Protein AF-A0A2B4SCC4-F1 (afdb_monomer_lite)

Radius of gyration: 41.46 Å; chains: 1; bounding box: 94×87×107 Å

pLDDT: mean 73.59, std 15.91, range [22.89, 93.94]

Secondary structure (DSSP, 8-state):
-EEEE-TTS-EEEE---TTTHHHH------PPPPHHHHGGGGTTEEEEEEEEBTTGGGGSBPPHHHHHHT-EEETTEEE--SBPPTT-TTHHHHHHHHHHHHHTT-TTEEEETTEEEEEEE-SSSHHHHHHHHHHHHHHHHHHHHTTPPB-TTT-EEEESEEEETTEEEETTEEEE-HHHHTTTTTSPPPS--GGG--HHHHHHHHHHHH---SSGGGS-TTTGGGGGGGGGEEEETTEEEETTEEEPPGGGHHHHHHHHHTT---HHHHHHHHTTTEE-TTHHHHHHHHHHS-HHHHHTPPPPPPSPPPPPPPPSSTTSEEEEEEEEETTEEEEEEEETTT--EEEEEES---HHHHHHHHHHHHHHH---SEEEE-S-GGGGSHHHHHHHHHHT-EEEEPPTT-TTSSSHHHHHHHHHHHHHTTTS-HHHHHHHHHHSPPTT-SS-HHHHHHSS----SS---GGGTS-----HHHHHHHHHHHHHHHHHHHHTT--------------------------------------------GGGS-EEE--GGGBTT-BPPSSPPP-STTSPSEEEEE-GGG-SS--SSPPPTTBTTSSEEEEESSPPP-STT-EEEEEEEEEETTTEEEEEEEEEEEE-SS-EEEEE---SSTTEEE-B-------PPBSSHHHHHHHTTT----EEEEE-TTSSS--EEEEE-SSSS---TTTTT-----TTEEEEEETTEEEEEEPTTEEESSSSEEE--HHHHT-----TTEEEEEETTEEEEEEPTTEEESSSSEEEPTTTS-EEE--GGGBTTPBPPTT----STTPPSEEEEE-TTS-SB--SSPPPSSBTTSSEEEEESSPPP-STT-EEEEEEEE-SSSS---EEEEEEEEE-SSSEEEEE---SSTTEEE-BB-

Structure (mmCIF, N/CA/C/O backbone):
data_AF-A0A2B4SCC4-F1
#
_entry.id   AF-A0A2B4SCC4-F1
#
loop_
_atom_site.group_PDB
_atom_site.id
_atom_site.type_symbol
_atom_site.label_atom_id
_atom_site.label_alt_id
_atom_site.label_comp_id
_atom_site.label_asym_id
_atom_site.label_entity_id
_atom_site.label_seq_id
_atom_site.pdbx_PDB_ins_code
_atom_site.Cartn_x
_atom_site.Cartn_y
_atom_site.Cartn_z
_atom_site.occupancy
_atom_site.B_iso_or_equiv
_atom_site.auth_seq_id
_atom_site.auth_comp_id
_atom_site.auth_asym_id
_atom_site.auth_atom_id
_atom_site.pdbx_PDB_model_num
ATOM 1 N N . MET A 1 1 ? 30.923 1.088 6.021 1.00 68.88 1 MET A N 1
ATOM 2 C CA . MET A 1 1 ? 31.095 1.525 7.419 1.00 68.88 1 MET A CA 1
ATOM 3 C C . MET A 1 1 ? 31.123 3.040 7.415 1.00 68.88 1 MET A C 1
ATOM 5 O O . MET A 1 1 ? 31.858 3.602 6.617 1.00 68.88 1 MET A O 1
ATOM 9 N N . LEU A 1 2 ? 30.310 3.677 8.248 1.00 75.56 2 LEU A N 1
ATOM 10 C CA . LEU A 1 2 ? 30.277 5.121 8.458 1.00 75.56 2 LEU A CA 1
ATOM 11 C C . LEU A 1 2 ? 30.641 5.379 9.919 1.00 75.56 2 LEU A C 1
ATOM 13 O O . LEU A 1 2 ? 30.128 4.697 10.804 1.00 75.56 2 LEU A O 1
ATOM 17 N N . VAL A 1 3 ? 31.514 6.347 10.178 1.00 76.06 3 VAL A N 1
ATOM 18 C CA . VAL A 1 3 ? 31.805 6.799 11.542 1.00 76.06 3 VAL A CA 1
ATOM 19 C C . VAL A 1 3 ? 31.051 8.103 11.753 1.00 76.06 3 VAL A C 1
ATOM 21 O O . VAL A 1 3 ? 31.241 9.053 10.998 1.00 76.06 3 VAL A O 1
ATOM 24 N N . LYS A 1 4 ? 30.162 8.137 12.746 1.00 78.12 4 LYS A N 1
ATOM 25 C CA . LYS A 1 4 ? 29.394 9.326 13.116 1.00 78.12 4 LYS A CA 1
ATOM 26 C C . LYS A 1 4 ? 29.776 9.760 14.521 1.00 78.12 4 LYS A C 1
ATOM 28 O O . LYS A 1 4 ? 29.656 8.984 15.465 1.00 78.12 4 LYS A O 1
ATOM 33 N N . GLU A 1 5 ? 30.197 11.003 14.664 1.00 76.06 5 GLU A N 1
ATOM 34 C CA . GLU A 1 5 ? 30.471 11.595 15.967 1.00 76.06 5 GLU A CA 1
ATOM 35 C C . GLU A 1 5 ? 29.157 11.915 16.700 1.00 76.06 5 GLU A C 1
ATOM 37 O O . GLU A 1 5 ? 28.183 12.390 16.104 1.00 76.06 5 GLU A O 1
ATOM 42 N N . LYS A 1 6 ? 29.089 11.590 17.994 1.00 73.81 6 LYS A N 1
ATOM 43 C CA . LYS A 1 6 ? 27.999 12.020 18.880 1.00 73.81 6 LYS A CA 1
ATOM 44 C C . LYS A 1 6 ? 28.279 13.449 19.378 1.00 73.81 6 LYS A C 1
ATOM 46 O O . LYS A 1 6 ? 29.444 13.803 19.518 1.00 73.81 6 LYS A O 1
ATOM 51 N N . PRO A 1 7 ? 27.258 14.227 19.794 1.00 70.06 7 PRO A N 1
ATOM 52 C CA . PRO A 1 7 ? 27.447 15.570 20.372 1.00 70.06 7 PRO A CA 1
ATOM 53 C C . PRO A 1 7 ? 28.343 15.644 21.625 1.00 70.06 7 PRO A C 1
ATOM 55 O O . PRO A 1 7 ? 28.644 16.731 22.097 1.00 70.06 7 PRO A O 1
ATOM 58 N N . ASN A 1 8 ? 28.750 14.499 22.185 1.00 72.81 8 ASN A N 1
ATOM 59 C CA . ASN A 1 8 ? 29.677 14.377 23.310 1.00 72.81 8 ASN A CA 1
ATOM 60 C C . ASN A 1 8 ? 31.077 13.865 22.902 1.00 72.81 8 ASN A C 1
ATOM 62 O O . ASN A 1 8 ? 31.761 13.259 23.725 1.00 72.81 8 ASN A O 1
ATOM 66 N N . GLY A 1 9 ? 31.465 14.008 21.629 1.00 70.88 9 GLY A N 1
ATOM 67 C CA . GLY A 1 9 ? 32.776 13.613 21.091 1.00 70.88 9 GLY A CA 1
ATOM 68 C C . GLY A 1 9 ? 33.009 12.102 20.948 1.00 70.88 9 GLY A C 1
ATOM 69 O O . GLY A 1 9 ? 34.047 11.673 20.452 1.00 70.88 9 GLY A O 1
ATOM 70 N N . LYS A 1 10 ? 32.064 11.243 21.365 1.00 75.94 10 LYS A N 1
ATOM 71 C CA . LYS A 1 10 ? 32.209 9.788 21.189 1.00 75.94 10 LYS A CA 1
ATOM 72 C C . LYS A 1 10 ? 31.869 9.372 19.760 1.00 75.94 10 LYS A C 1
ATOM 74 O O . LYS A 1 10 ? 30.748 9.581 19.294 1.00 75.94 10 LYS A O 1
ATOM 79 N N . LEU A 1 11 ? 32.804 8.696 19.099 1.00 76.50 11 LEU A N 1
ATOM 80 C CA . LEU A 1 11 ? 32.588 8.089 17.786 1.00 76.50 11 LEU A CA 1
ATOM 81 C C . LEU A 1 11 ? 31.602 6.910 17.878 1.00 76.50 11 LEU A C 1
ATOM 83 O O . LEU A 1 11 ? 31.680 6.079 18.783 1.00 76.50 11 LEU A O 1
ATOM 87 N N . ARG A 1 12 ? 30.675 6.823 16.921 1.00 76.06 12 ARG A N 1
ATOM 88 C CA . ARG A 1 12 ? 29.763 5.692 16.714 1.00 76.06 12 ARG A CA 1
ATOM 89 C C . ARG A 1 12 ? 30.031 5.081 15.345 1.00 76.06 12 ARG A C 1
ATOM 91 O O . ARG A 1 12 ? 29.941 5.772 14.333 1.00 76.06 12 ARG A O 1
ATOM 98 N N . ILE A 1 13 ? 30.309 3.783 15.315 1.00 76.44 13 ILE A N 1
ATOM 99 C CA . ILE A 1 13 ? 30.380 3.019 14.070 1.00 76.44 13 ILE A CA 1
ATOM 100 C C . ILE A 1 13 ? 28.953 2.644 13.659 1.00 76.44 13 ILE A C 1
ATOM 102 O O . ILE A 1 13 ? 28.198 2.084 14.454 1.00 76.44 13 ILE A O 1
ATOM 106 N N . CYS A 1 14 ? 28.591 2.967 12.422 1.00 74.50 14 CYS A N 1
ATOM 107 C CA . CYS A 1 14 ? 27.338 2.586 11.785 1.00 74.50 14 CYS A CA 1
ATOM 108 C C . CYS A 1 14 ? 27.629 1.791 10.505 1.00 74.50 14 CYS A C 1
ATOM 110 O O . CYS A 1 14 ? 28.560 2.097 9.751 1.00 74.50 14 CYS A O 1
ATOM 112 N N . ILE A 1 15 ? 26.791 0.803 10.212 1.00 80.00 15 ILE A N 1
ATOM 113 C CA . ILE A 1 15 ? 26.683 0.233 8.866 1.00 80.00 15 ILE A CA 1
ATOM 114 C C . ILE A 1 15 ? 25.576 0.959 8.093 1.00 80.00 15 ILE A C 1
ATOM 116 O O . ILE A 1 15 ? 24.691 1.562 8.696 1.00 80.00 15 ILE A O 1
ATOM 120 N N . ASP A 1 16 ? 25.638 0.920 6.762 1.00 78.38 16 ASP A N 1
ATOM 121 C CA . ASP A 1 16 ? 24.549 1.387 5.898 1.00 78.38 16 ASP A CA 1
ATOM 122 C C . ASP A 1 16 ? 23.936 0.182 5.163 1.00 78.38 16 ASP A C 1
ATOM 124 O O . ASP A 1 16 ? 24.406 -0.194 4.087 1.00 78.38 16 ASP A O 1
ATOM 128 N N . PRO A 1 17 ? 22.915 -0.465 5.752 1.00 74.69 17 PRO A N 1
ATOM 129 C CA . PRO A 1 17 ? 22.210 -1.583 5.135 1.00 74.69 17 PRO A CA 1
ATOM 130 C C . PRO A 1 17 ? 21.118 -1.131 4.149 1.00 74.69 17 PRO A C 1
ATOM 132 O O . PRO A 1 17 ? 20.448 -1.982 3.561 1.00 74.69 17 PRO A O 1
ATOM 135 N N . SER A 1 18 ? 20.901 0.181 3.957 1.00 69.56 18 SER A N 1
ATOM 136 C CA . SER A 1 18 ? 19.742 0.719 3.223 1.00 69.56 18 SER A CA 1
ATOM 137 C C . SER A 1 18 ? 19.718 0.331 1.742 1.00 69.56 18 SER A C 1
ATOM 139 O O . SER A 1 18 ? 18.649 0.133 1.162 1.00 69.56 18 SER A O 1
ATOM 141 N N . GLN A 1 19 ? 20.896 0.191 1.127 1.00 63.91 19 GLN A N 1
ATOM 142 C CA . GLN A 1 19 ? 21.029 -0.142 -0.290 1.00 63.91 19 GLN A CA 1
ATOM 143 C C . GLN A 1 19 ? 21.122 -1.644 -0.571 1.00 63.91 19 GLN A C 1
ATOM 145 O O . GLN A 1 19 ? 20.939 -2.033 -1.727 1.00 63.91 19 GLN A O 1
ATOM 150 N N . THR A 1 20 ? 21.371 -2.460 0.457 1.00 73.69 20 THR A N 1
ATOM 151 C CA . THR A 1 20 ? 21.667 -3.896 0.364 1.00 73.69 20 THR A CA 1
ATOM 152 C C . THR A 1 20 ? 20.667 -4.714 1.186 1.00 73.69 20 THR A C 1
ATOM 154 O O . THR A 1 20 ? 19.599 -5.064 0.685 1.00 73.69 20 THR A O 1
ATOM 157 N N . ILE A 1 21 ? 20.984 -4.984 2.454 1.00 75.62 21 ILE A N 1
ATOM 158 C CA . ILE A 1 21 ? 20.280 -5.919 3.339 1.00 75.62 21 ILE A CA 1
ATOM 159 C C . ILE A 1 21 ? 18.802 -5.524 3.503 1.00 75.62 21 ILE A C 1
ATOM 161 O O . ILE A 1 21 ? 17.911 -6.354 3.332 1.00 75.62 21 ILE A O 1
ATOM 165 N N . ASN A 1 22 ? 18.515 -4.235 3.709 1.00 80.69 22 ASN A N 1
ATOM 166 C CA . ASN A 1 22 ? 17.153 -3.741 3.946 1.00 80.69 22 ASN A CA 1
ATOM 167 C C . ASN A 1 22 ? 16.214 -3.845 2.731 1.00 80.69 22 ASN A C 1
ATOM 169 O O . ASN A 1 22 ? 15.006 -3.704 2.901 1.00 80.69 22 ASN A O 1
ATOM 173 N N . LYS A 1 23 ? 16.736 -4.074 1.517 1.00 76.94 23 LYS A N 1
ATOM 174 C CA . LYS A 1 23 ? 15.912 -4.353 0.325 1.00 76.94 23 LYS A CA 1
ATOM 175 C C . LYS A 1 23 ? 15.562 -5.836 0.187 1.00 76.94 23 LYS A C 1
ATOM 177 O O . LYS A 1 23 ? 14.568 -6.156 -0.456 1.00 76.94 23 LYS A O 1
ATOM 182 N N . ALA A 1 24 ? 16.391 -6.718 0.746 1.00 74.56 24 ALA A N 1
ATOM 183 C CA . ALA A 1 24 ? 16.220 -8.168 0.687 1.00 74.56 24 ALA A CA 1
ATOM 184 C C . ALA A 1 24 ? 15.423 -8.718 1.884 1.00 74.56 24 ALA A C 1
ATOM 186 O O . ALA A 1 24 ? 14.714 -9.713 1.742 1.00 74.56 24 ALA A O 1
ATOM 187 N N . ILE A 1 25 ? 15.503 -8.061 3.048 1.00 76.69 25 ILE A N 1
ATOM 188 C CA . ILE A 1 25 ? 14.730 -8.431 4.240 1.00 76.69 25 ILE A CA 1
ATOM 189 C C . ILE A 1 25 ? 13.228 -8.261 3.985 1.00 76.69 25 ILE A C 1
ATOM 191 O O . ILE A 1 25 ? 12.725 -7.158 3.754 1.00 76.69 25 ILE A O 1
ATOM 195 N N . LYS A 1 26 ? 12.489 -9.367 4.115 1.00 76.38 26 LYS A N 1
ATOM 196 C CA . LYS A 1 26 ? 11.031 -9.354 4.258 1.00 76.38 26 LYS A CA 1
ATOM 197 C C . LYS A 1 26 ? 10.703 -8.895 5.679 1.00 76.38 26 LYS A C 1
ATOM 199 O O . LYS A 1 26 ? 11.045 -9.585 6.633 1.00 76.38 26 LYS A O 1
ATOM 204 N N . ARG A 1 27 ? 10.065 -7.733 5.832 1.00 72.62 27 ARG A N 1
ATOM 205 C CA . ARG A 1 27 ? 9.702 -7.215 7.161 1.00 72.62 27 ARG A CA 1
ATOM 206 C C . ARG A 1 27 ? 8.523 -8.012 7.742 1.00 72.62 27 ARG A C 1
ATOM 208 O O . ARG A 1 27 ? 7.501 -8.114 7.054 1.00 72.62 27 ARG A O 1
ATOM 215 N N . PRO A 1 28 ? 8.627 -8.543 8.973 1.00 71.62 28 PRO A N 1
ATOM 216 C CA . PRO A 1 28 ? 7.479 -9.100 9.677 1.00 71.62 28 PRO A CA 1
ATOM 217 C C . PRO A 1 28 ? 6.469 -7.985 9.979 1.00 71.62 28 PRO A C 1
ATOM 219 O O . PRO A 1 28 ? 6.837 -6.821 10.146 1.00 71.62 28 PRO A O 1
ATOM 222 N N . LYS A 1 29 ? 5.180 -8.328 10.040 1.00 70.94 29 LYS A N 1
ATOM 223 C CA . LYS A 1 29 ? 4.136 -7.410 10.512 1.00 70.94 29 LYS A CA 1
ATOM 224 C C . LYS A 1 29 ? 3.869 -7.706 11.982 1.00 70.94 29 LYS A C 1
ATOM 226 O O . LYS A 1 29 ? 3.148 -8.651 12.279 1.00 70.94 29 LYS A O 1
ATOM 231 N N . TYR A 1 30 ? 4.438 -6.899 12.870 1.00 75.62 30 TYR A N 1
ATOM 232 C CA . TYR A 1 30 ? 4.142 -6.943 14.300 1.00 75.62 30 TYR A CA 1
ATOM 233 C C . TYR A 1 30 ? 3.385 -5.674 14.708 1.00 75.62 30 TYR A C 1
ATOM 235 O O . TYR A 1 30 ? 3.770 -4.569 14.322 1.00 75.62 30 TYR A O 1
ATOM 243 N N . THR A 1 31 ? 2.278 -5.825 15.432 1.00 71.69 31 THR A N 1
ATOM 244 C CA . THR A 1 31 ? 1.441 -4.709 15.890 1.00 71.69 31 THR A CA 1
ATOM 245 C C . THR A 1 31 ? 1.943 -4.194 17.232 1.00 71.69 31 THR A C 1
ATOM 247 O O . THR A 1 31 ? 1.951 -4.928 18.217 1.00 71.69 31 THR A O 1
ATOM 250 N N . ILE A 1 32 ? 2.351 -2.926 17.272 1.00 71.50 32 ILE A N 1
ATOM 251 C CA . ILE A 1 32 ? 2.740 -2.244 18.510 1.00 71.50 32 ILE A CA 1
ATOM 252 C C . ILE A 1 32 ? 1.458 -1.721 19.179 1.00 71.50 32 ILE A C 1
ATOM 254 O O . ILE A 1 32 ? 0.705 -1.020 18.496 1.00 71.50 32 ILE A O 1
ATOM 258 N N . PRO A 1 33 ? 1.193 -2.042 20.459 1.00 67.56 33 PRO A N 1
ATOM 259 C CA . PRO A 1 33 ? 0.007 -1.569 21.159 1.00 67.56 33 PRO A CA 1
ATOM 260 C C . PRO A 1 33 ? 0.050 -0.053 21.340 1.00 67.56 33 PRO A C 1
ATOM 262 O O . PRO A 1 33 ? 1.115 0.538 21.550 1.00 67.56 33 PRO A O 1
ATOM 265 N N . THR A 1 34 ? -1.113 0.585 21.282 1.00 74.44 34 THR A N 1
ATOM 266 C CA . THR A 1 34 ? -1.221 2.025 21.539 1.00 74.44 34 THR A CA 1
ATOM 267 C C . THR A 1 34 ? -1.275 2.317 23.039 1.00 74.44 34 THR A C 1
ATOM 269 O O . THR A 1 34 ? -1.641 1.469 23.854 1.00 74.44 34 THR A O 1
ATOM 272 N N . ILE A 1 35 ? -0.932 3.550 23.434 1.00 70.25 35 ILE A N 1
ATOM 273 C CA . ILE A 1 35 ? -1.107 3.973 24.831 1.00 70.25 35 ILE A CA 1
ATOM 274 C C . ILE A 1 35 ? -2.587 3.925 25.240 1.00 70.25 35 ILE A C 1
ATOM 276 O O . ILE A 1 35 ? -2.878 3.575 26.377 1.00 70.25 35 ILE A O 1
ATOM 280 N N . GLU A 1 36 ? -3.504 4.194 24.300 1.00 70.06 36 GLU A N 1
ATOM 281 C CA . GLU A 1 36 ? -4.962 4.176 24.481 1.00 70.06 36 GLU A CA 1
ATOM 282 C C . GLU A 1 36 ? -5.483 2.782 24.867 1.00 70.06 36 GLU A C 1
ATOM 284 O O . GLU A 1 36 ? -6.223 2.662 25.841 1.00 70.06 36 GLU A O 1
ATOM 289 N N . GLU A 1 37 ? -5.005 1.722 24.207 1.00 73.06 37 GLU A N 1
ATOM 290 C CA . GLU A 1 37 ? -5.295 0.319 24.566 1.00 73.06 37 GLU A CA 1
ATOM 291 C C . GLU A 1 37 ? -4.800 -0.062 25.972 1.00 73.06 37 GLU A C 1
ATOM 293 O O . GLU A 1 37 ? -5.352 -0.958 26.610 1.00 73.06 37 GLU A O 1
ATOM 298 N N . ARG A 1 38 ? -3.757 0.612 26.472 1.00 72.00 38 ARG A N 1
ATOM 299 C CA . ARG A 1 38 ? -3.160 0.359 27.793 1.00 72.00 38 ARG A CA 1
ATOM 300 C C . ARG A 1 38 ? -3.674 1.307 28.886 1.00 72.00 38 ARG A C 1
ATOM 302 O O . ARG A 1 38 ? -3.417 1.045 30.059 1.00 72.00 38 ARG A O 1
ATOM 309 N N . LEU A 1 39 ? -4.454 2.345 28.553 1.00 68.69 39 LEU A N 1
ATOM 310 C CA . LEU A 1 39 ? -5.068 3.256 29.534 1.00 68.69 39 LEU A CA 1
ATOM 311 C C . LEU A 1 39 ? -5.918 2.554 30.609 1.00 68.69 39 LEU A C 1
ATOM 313 O O . LEU A 1 39 ? -5.804 2.963 31.765 1.00 68.69 39 LEU A O 1
ATOM 317 N N . PRO A 1 40 ? -6.730 1.514 30.313 1.00 71.50 40 PRO A N 1
ATOM 318 C CA . PRO A 1 40 ? -7.544 0.858 31.340 1.00 71.50 40 PRO A CA 1
ATOM 319 C C . PRO A 1 40 ? -6.709 0.261 32.480 1.00 71.50 40 PRO A C 1
ATOM 321 O O . PRO A 1 40 ? -7.126 0.296 33.637 1.00 71.50 40 PRO A O 1
ATOM 324 N N . LEU A 1 41 ? -5.504 -0.226 32.168 1.00 67.94 41 LEU A N 1
ATOM 325 C CA . LEU A 1 41 ? -4.562 -0.818 33.124 1.00 67.94 41 LEU A CA 1
ATOM 326 C C . LEU A 1 41 ? -3.958 0.211 34.095 1.00 67.94 41 LEU A C 1
ATOM 328 O O . LEU A 1 41 ? -3.512 -0.163 35.176 1.00 67.94 41 LEU A O 1
ATOM 332 N N . LEU A 1 42 ? -3.976 1.498 33.732 1.00 70.38 42 LEU A N 1
ATOM 333 C CA . LEU A 1 42 ? -3.498 2.618 34.552 1.00 70.38 42 LEU A CA 1
ATOM 334 C C . LEU A 1 42 ? -4.572 3.155 35.519 1.00 70.38 42 LEU A C 1
ATOM 336 O O . LEU A 1 42 ? -4.337 4.129 36.241 1.00 70.38 42 LEU A O 1
ATOM 340 N N . THR A 1 43 ? -5.755 2.539 35.558 1.00 65.88 43 THR A N 1
ATOM 341 C CA . THR A 1 43 ? -6.822 2.904 36.496 1.00 65.88 43 THR A CA 1
ATOM 342 C C . THR A 1 43 ? -6.362 2.641 37.935 1.00 65.88 43 THR A C 1
ATOM 344 O O . THR A 1 43 ? -6.037 1.512 38.286 1.00 65.88 43 THR A O 1
ATOM 347 N N . ASN A 1 44 ? -6.355 3.683 38.776 1.00 69.38 44 ASN A N 1
ATOM 348 C CA . ASN A 1 44 ? -5.802 3.708 40.146 1.00 69.38 44 ASN A CA 1
ATOM 349 C C . ASN A 1 44 ? -4.261 3.672 40.266 1.00 69.38 44 ASN A C 1
ATOM 351 O O . ASN A 1 44 ? -3.748 3.570 41.384 1.00 69.38 44 ASN A O 1
ATOM 355 N N . ALA A 1 45 ? -3.518 3.838 39.167 1.00 75.56 45 ALA A N 1
ATOM 356 C CA . ALA A 1 45 ? -2.066 4.002 39.212 1.00 75.56 45 ALA A CA 1
ATOM 357 C C . ALA A 1 45 ? -1.673 5.373 39.803 1.00 75.56 45 ALA A C 1
ATOM 359 O O . ALA A 1 45 ? -2.172 6.419 39.375 1.00 75.56 45 ALA A O 1
ATOM 360 N N . LYS A 1 46 ? -0.770 5.384 40.793 1.00 76.06 46 LYS A N 1
ATOM 361 C CA . LYS A 1 46 ? -0.387 6.606 41.542 1.00 76.06 46 LYS A CA 1
ATOM 362 C C . LYS A 1 46 ? 1.103 6.926 41.534 1.00 76.06 46 LYS A C 1
ATOM 364 O O . LYS A 1 46 ? 1.469 8.092 41.696 1.00 76.06 46 LYS A O 1
ATOM 369 N N . VAL A 1 47 ? 1.939 5.904 41.386 1.00 83.25 47 VAL A N 1
ATOM 370 C CA . VAL A 1 47 ? 3.401 5.993 41.404 1.00 83.25 47 VAL A CA 1
ATOM 371 C C . VAL A 1 47 ? 3.917 5.342 40.132 1.00 83.25 47 VAL A C 1
ATOM 373 O O . VAL A 1 47 ? 3.459 4.259 39.773 1.00 83.25 47 VAL A O 1
ATOM 376 N N . PHE A 1 48 ? 4.847 6.008 39.451 1.00 85.94 48 PHE A N 1
ATOM 377 C CA . PHE A 1 48 ? 5.353 5.588 38.149 1.00 85.94 48 PHE A CA 1
ATOM 378 C C . PHE A 1 48 ? 6.883 5.617 38.131 1.00 85.94 48 PHE A C 1
ATOM 380 O O . PHE A 1 48 ? 7.493 6.581 38.599 1.00 85.94 48 PHE A O 1
ATOM 387 N N . THR A 1 49 ? 7.500 4.611 37.519 1.00 85.25 49 THR A N 1
ATOM 388 C CA . THR A 1 49 ? 8.912 4.632 37.125 1.00 85.25 49 THR A CA 1
ATOM 389 C C . THR A 1 49 ? 9.012 4.416 35.624 1.00 85.25 49 THR A C 1
ATOM 391 O O . THR A 1 49 ? 8.422 3.477 35.099 1.00 85.25 49 THR A O 1
ATOM 394 N N . VAL A 1 50 ? 9.756 5.271 34.921 1.00 85.75 50 VAL A N 1
ATOM 395 C CA . VAL A 1 50 ? 10.042 5.094 33.485 1.00 85.75 50 VAL A CA 1
ATOM 396 C C . VAL A 1 50 ? 11.516 4.760 33.309 1.00 85.75 50 VAL A C 1
ATOM 398 O O . VAL A 1 50 ? 12.369 5.467 33.844 1.00 85.75 50 VAL A O 1
ATOM 401 N N . ALA A 1 51 ? 11.808 3.692 32.570 1.00 81.56 51 ALA A N 1
ATOM 402 C CA . ALA A 1 51 ? 13.141 3.179 32.290 1.00 81.56 51 ALA A CA 1
ATOM 403 C C . ALA A 1 51 ? 13.361 3.018 30.776 1.00 81.56 51 ALA A C 1
ATOM 405 O O . ALA A 1 51 ? 12.495 2.531 30.058 1.00 81.56 51 ALA A O 1
ATOM 406 N N . ASP A 1 52 ? 14.552 3.398 30.317 1.00 81.06 52 ASP A N 1
ATOM 407 C CA . ASP A 1 52 ? 15.004 3.304 28.923 1.00 81.06 52 ASP A CA 1
ATOM 408 C C . ASP A 1 52 ? 16.005 2.150 28.801 1.00 81.06 52 ASP A C 1
ATOM 410 O O . ASP A 1 52 ? 16.958 2.073 29.591 1.00 81.06 52 ASP A O 1
ATOM 414 N N . VAL A 1 53 ? 15.807 1.249 27.836 1.00 76.31 53 VAL A N 1
ATOM 415 C CA . VAL A 1 53 ? 16.713 0.106 27.640 1.00 76.31 53 VAL A CA 1
ATOM 416 C C . VAL A 1 53 ? 17.982 0.547 26.907 1.00 76.31 53 VAL A C 1
ATOM 418 O O . VAL A 1 53 ? 17.965 1.009 25.765 1.00 76.31 53 VAL A O 1
ATOM 421 N N . SER A 1 54 ? 19.131 0.377 27.558 1.00 71.25 54 SER A N 1
ATOM 422 C CA . SER A 1 54 ? 20.426 0.698 26.964 1.00 71.25 54 SER A CA 1
ATOM 423 C C . SER A 1 54 ? 20.867 -0.367 25.955 1.00 71.25 54 SER A C 1
ATOM 425 O O . SER A 1 54 ? 20.836 -1.559 26.229 1.00 71.25 54 SER A O 1
ATOM 427 N N . GLU A 1 55 ? 21.293 0.086 24.774 1.00 69.06 55 GLU A N 1
ATOM 428 C CA . GLU A 1 55 ? 21.789 -0.756 23.671 1.00 69.06 55 GLU A CA 1
ATOM 429 C C . GLU A 1 55 ? 20.808 -1.814 23.124 1.00 69.06 55 GLU A C 1
ATOM 431 O O . GLU A 1 55 ? 21.241 -2.668 22.360 1.00 69.06 55 GLU A O 1
ATOM 436 N N . ALA A 1 56 ? 19.505 -1.675 23.407 1.00 69.31 56 ALA A N 1
ATOM 437 C CA . ALA A 1 56 ? 18.343 -2.330 22.781 1.00 69.31 56 ALA A CA 1
ATOM 438 C C . ALA A 1 56 ? 18.647 -3.429 21.734 1.00 69.31 56 ALA A C 1
ATOM 440 O O . ALA A 1 56 ? 18.606 -4.612 22.048 1.00 69.31 56 ALA A O 1
ATOM 441 N N . PHE A 1 57 ? 18.986 -3.071 20.489 1.00 76.25 57 PHE A N 1
ATOM 442 C CA . PHE A 1 57 ? 19.176 -4.055 19.409 1.00 76.25 57 PHE A CA 1
ATOM 443 C C . PHE A 1 57 ? 20.370 -5.010 19.600 1.00 76.25 57 PHE A C 1
ATOM 445 O O . PHE A 1 57 ? 20.344 -6.120 19.075 1.00 76.25 57 PHE A O 1
ATOM 452 N N . HIS A 1 58 ? 21.403 -4.626 20.356 1.00 77.25 58 HIS A N 1
ATOM 453 C CA . HIS A 1 58 ? 22.589 -5.459 20.580 1.00 77.25 58 HIS A CA 1
ATOM 454 C C . HIS A 1 58 ? 22.339 -6.659 21.516 1.00 77.25 58 HIS A C 1
ATOM 456 O O . HIS A 1 58 ? 23.201 -7.534 21.591 1.00 77.25 58 HIS A O 1
ATOM 462 N N . THR A 1 59 ? 21.194 -6.739 22.205 1.00 74.25 59 THR A N 1
ATOM 463 C CA . THR A 1 59 ? 20.826 -7.929 23.000 1.00 74.25 59 THR A CA 1
ATOM 464 C C . THR A 1 59 ? 20.347 -9.091 22.128 1.00 74.25 59 THR A C 1
ATOM 466 O O . THR A 1 59 ? 20.416 -10.243 22.545 1.00 74.25 59 THR A O 1
ATOM 469 N N . ILE A 1 60 ? 19.903 -8.818 20.896 1.00 80.94 60 ILE A N 1
ATOM 470 C CA . ILE A 1 60 ? 19.382 -9.841 19.987 1.00 80.94 60 ILE A CA 1
ATOM 471 C C . ILE A 1 60 ? 20.542 -10.528 19.272 1.00 80.94 60 ILE A C 1
ATOM 473 O O . ILE A 1 60 ? 21.262 -9.903 18.491 1.00 80.94 60 ILE A O 1
ATOM 477 N N . GLU A 1 61 ? 20.712 -11.823 19.531 1.00 83.75 61 GLU A N 1
ATOM 478 C CA . GLU A 1 61 ? 21.659 -12.671 18.808 1.00 83.75 61 GLU A CA 1
ATOM 479 C C . GLU A 1 61 ? 21.243 -12.854 17.344 1.00 83.75 61 GLU A C 1
ATOM 481 O O . GLU A 1 61 ? 20.058 -12.989 17.034 1.00 83.75 61 GLU A O 1
ATOM 486 N N . LEU A 1 62 ? 22.228 -12.857 16.443 1.00 84.50 62 LEU A N 1
ATOM 487 C CA . LEU A 1 62 ? 22.035 -13.253 15.049 1.00 84.50 62 LEU A CA 1
ATOM 488 C C . LEU A 1 62 ? 22.542 -14.682 14.858 1.00 84.50 62 LEU A C 1
ATOM 490 O O . LEU A 1 62 ? 23.609 -15.028 15.366 1.00 84.50 62 LEU A O 1
ATOM 494 N N . ASP A 1 63 ? 21.800 -15.481 14.093 1.00 84.56 63 ASP A N 1
ATOM 495 C CA . ASP A 1 63 ? 22.282 -16.760 13.573 1.00 84.56 63 ASP A CA 1
ATOM 496 C C . ASP A 1 63 ? 23.489 -16.563 12.634 1.00 84.56 63 ASP A C 1
ATOM 498 O O . ASP A 1 63 ? 23.784 -15.446 12.200 1.00 84.56 63 ASP A O 1
ATOM 502 N N . GLU A 1 64 ? 24.214 -17.641 12.331 1.00 83.62 64 GLU A N 1
ATOM 503 C CA . GLU A 1 64 ? 25.473 -17.571 11.578 1.00 83.62 64 GLU A CA 1
ATOM 504 C C . GLU A 1 64 ? 25.285 -16.991 10.161 1.00 83.62 64 GLU A C 1
ATOM 506 O O . GLU A 1 64 ? 26.054 -16.118 9.747 1.00 83.62 64 GLU A O 1
ATOM 511 N N . ASP A 1 65 ? 24.213 -17.372 9.458 1.00 83.25 65 ASP A N 1
ATOM 512 C CA . ASP A 1 65 ? 23.887 -16.848 8.126 1.00 83.25 65 ASP A CA 1
ATOM 513 C C . ASP A 1 65 ? 23.510 -15.354 8.189 1.00 83.25 65 ASP A C 1
ATOM 515 O O . ASP A 1 65 ? 24.036 -14.535 7.424 1.00 83.25 65 ASP A O 1
ATOM 519 N N . SER A 1 66 ? 22.655 -14.956 9.137 1.00 83.69 66 SER A N 1
ATOM 520 C CA . SER A 1 66 ? 22.287 -13.551 9.365 1.00 83.69 66 SER A CA 1
ATOM 521 C C . SER A 1 66 ? 23.476 -12.691 9.799 1.00 83.69 66 SER A C 1
ATOM 523 O O . SER A 1 66 ? 23.597 -11.547 9.353 1.00 83.69 66 SER A O 1
ATOM 525 N N . SER A 1 67 ? 24.383 -13.224 10.623 1.00 86.69 67 SER A N 1
ATOM 526 C CA . SER A 1 67 ? 25.628 -12.554 11.015 1.00 86.69 67 SER A CA 1
ATOM 527 C C . SER A 1 67 ? 26.485 -12.263 9.782 1.00 86.69 67 SER A C 1
ATOM 529 O O . SER A 1 67 ? 26.858 -11.107 9.547 1.00 86.69 67 SER A O 1
ATOM 531 N N . LEU A 1 68 ? 26.701 -13.257 8.912 1.00 84.75 68 LEU A N 1
ATOM 532 C CA . LEU A 1 68 ? 27.448 -13.090 7.662 1.00 84.75 68 LEU A CA 1
ATOM 533 C C . LEU A 1 68 ? 26.841 -12.013 6.748 1.00 84.75 68 LEU A C 1
ATOM 535 O O . LEU A 1 68 ? 27.593 -11.234 6.150 1.00 84.75 68 LEU A O 1
ATOM 539 N N . LEU A 1 69 ? 25.511 -11.886 6.685 1.00 82.56 69 LEU A N 1
ATOM 540 C CA . LEU A 1 69 ? 24.848 -10.821 5.920 1.00 82.56 69 LEU A CA 1
ATOM 541 C C . LEU A 1 69 ? 25.189 -9.408 6.425 1.00 82.56 69 LEU A C 1
ATOM 543 O O . LEU A 1 69 ? 25.218 -8.475 5.624 1.00 82.56 69 LEU A O 1
ATOM 547 N N . THR A 1 70 ? 25.513 -9.232 7.711 1.00 85.00 70 THR A N 1
ATOM 548 C CA . THR A 1 70 ? 25.916 -7.931 8.288 1.00 85.00 70 THR A CA 1
ATOM 549 C C . THR A 1 70 ? 27.383 -7.548 8.037 1.00 85.00 70 THR A C 1
ATOM 551 O O . THR A 1 70 ? 27.845 -6.519 8.540 1.00 85.00 70 THR A O 1
ATOM 554 N N . THR A 1 71 ? 28.129 -8.340 7.256 1.00 85.25 71 THR A N 1
ATOM 555 C CA . THR A 1 71 ? 29.564 -8.123 7.015 1.00 85.25 71 THR A CA 1
ATOM 556 C C . THR A 1 71 ? 29.871 -6.732 6.447 1.00 85.25 71 THR A C 1
ATOM 558 O O . THR A 1 71 ? 29.388 -6.335 5.385 1.00 85.25 71 THR A O 1
ATOM 561 N N . PHE A 1 72 ? 30.777 -6.011 7.107 1.00 84.00 72 PHE A N 1
ATOM 562 C CA . PHE A 1 72 ? 31.311 -4.724 6.680 1.00 84.00 72 PHE A CA 1
ATOM 563 C C . PHE A 1 72 ? 32.844 -4.734 6.615 1.00 84.00 72 PHE A C 1
ATOM 565 O O . PHE A 1 72 ? 33.536 -5.494 7.292 1.00 84.00 72 PHE A O 1
ATOM 572 N N . ARG A 1 73 ? 33.405 -3.857 5.776 1.00 80.12 73 ARG A N 1
ATOM 573 C CA . ARG A 1 73 ? 34.854 -3.641 5.683 1.00 80.12 73 ARG A CA 1
ATOM 574 C C . ARG A 1 73 ? 35.284 -2.555 6.671 1.00 80.12 73 ARG A C 1
ATOM 576 O O . ARG A 1 73 ? 34.746 -1.447 6.624 1.00 80.12 73 ARG A O 1
ATOM 583 N N . GLY A 1 74 ? 36.247 -2.883 7.528 1.00 78.69 74 GLY A N 1
ATOM 584 C CA . GLY A 1 74 ? 36.992 -1.935 8.358 1.00 78.69 74 GLY A CA 1
ATOM 585 C C . GLY A 1 74 ? 38.400 -1.683 7.794 1.00 78.69 74 GLY A C 1
ATOM 586 O O . GLY A 1 74 ? 38.756 -2.272 6.770 1.00 78.69 74 GLY A O 1
ATOM 587 N N . PRO A 1 75 ? 39.220 -0.839 8.447 1.00 74.56 75 PRO A N 1
ATOM 588 C CA . PRO A 1 75 ? 40.578 -0.531 7.985 1.00 74.56 75 PRO A CA 1
ATOM 589 C C . PRO A 1 75 ? 41.484 -1.768 7.897 1.00 74.56 75 PRO A C 1
ATOM 591 O O . PRO A 1 75 ? 42.201 -1.935 6.915 1.00 74.56 75 PRO A O 1
ATOM 594 N N . ASN A 1 76 ? 41.380 -2.670 8.880 1.00 77.62 76 ASN A N 1
ATOM 595 C CA . ASN A 1 76 ? 42.296 -3.803 9.054 1.00 77.62 76 ASN A CA 1
ATOM 596 C C . ASN A 1 76 ? 41.702 -5.158 8.613 1.00 77.62 76 ASN A C 1
ATOM 598 O O . ASN A 1 76 ? 42.329 -6.192 8.819 1.00 77.62 76 ASN A O 1
ATOM 602 N N . GLY A 1 77 ? 40.494 -5.192 8.032 1.00 82.56 77 GLY A N 1
ATOM 603 C CA . GLY A 1 77 ? 39.845 -6.459 7.681 1.00 82.56 77 GLY A CA 1
ATOM 604 C C . GLY A 1 77 ? 38.360 -6.366 7.327 1.00 82.56 77 GLY A C 1
ATOM 605 O O . GLY A 1 77 ? 37.814 -5.289 7.066 1.00 82.56 77 GLY A O 1
ATOM 606 N N . ARG A 1 78 ? 37.702 -7.528 7.305 1.00 85.38 78 ARG A N 1
ATOM 607 C CA . ARG A 1 78 ? 36.240 -7.667 7.226 1.00 85.38 78 ARG A CA 1
ATOM 608 C C . ARG A 1 78 ? 35.728 -8.137 8.585 1.00 85.38 78 ARG A C 1
ATOM 610 O O . ARG A 1 78 ? 36.341 -9.012 9.184 1.00 85.38 78 ARG A O 1
ATOM 617 N N . TYR A 1 79 ? 34.618 -7.567 9.030 1.00 84.31 79 TYR A N 1
ATOM 618 C CA . TYR A 1 79 ? 33.986 -7.851 10.316 1.00 84.31 79 TYR A CA 1
ATOM 619 C C . TYR A 1 79 ? 32.488 -8.062 10.093 1.00 84.31 79 TYR A C 1
ATOM 621 O O . TYR A 1 79 ? 31.905 -7.396 9.240 1.00 84.31 79 TYR A O 1
ATOM 629 N N . CYS A 1 80 ? 31.867 -8.957 10.850 1.00 86.00 80 CYS A N 1
ATOM 630 C CA . CYS A 1 80 ? 30.417 -9.158 10.909 1.00 86.00 80 CYS A CA 1
ATOM 631 C C . CYS A 1 80 ? 29.916 -8.863 12.331 1.00 86.00 80 CYS A C 1
ATOM 633 O O . CYS A 1 80 ? 30.715 -8.734 13.262 1.00 86.00 80 CYS A O 1
ATOM 635 N N . TYR A 1 81 ? 28.604 -8.702 12.492 1.00 86.94 81 TYR A N 1
ATOM 636 C CA . TYR A 1 81 ? 27.966 -8.540 13.791 1.00 86.94 81 TYR A CA 1
ATOM 637 C C . TYR A 1 81 ? 27.308 -9.849 14.239 1.00 86.94 81 TYR A C 1
ATOM 639 O O . TYR A 1 81 ? 26.368 -10.316 13.609 1.00 86.94 81 TYR A O 1
ATOM 647 N N . ASN A 1 82 ? 27.698 -10.356 15.410 1.00 86.00 82 ASN A N 1
ATOM 648 C CA . ASN A 1 82 ? 27.054 -11.510 16.063 1.00 86.00 82 ASN A CA 1
ATOM 649 C C . ASN A 1 82 ? 25.757 -11.136 16.826 1.00 86.00 82 ASN A C 1
ATOM 651 O O . ASN A 1 82 ? 25.176 -11.958 17.538 1.00 86.00 82 ASN A O 1
ATOM 655 N N . ARG A 1 83 ? 25.351 -9.862 16.749 1.00 85.50 83 ARG A N 1
ATOM 656 C CA . ARG A 1 83 ? 24.221 -9.232 17.450 1.00 85.50 83 ARG A CA 1
ATOM 657 C C . ARG A 1 83 ? 23.557 -8.217 16.529 1.00 85.50 83 ARG A C 1
ATOM 659 O O . ARG A 1 83 ? 24.262 -7.597 15.740 1.00 85.50 83 ARG A O 1
ATOM 666 N N . MET A 1 84 ? 22.250 -7.997 16.617 1.00 85.88 84 MET A N 1
ATOM 667 C CA . MET A 1 84 ? 21.542 -7.196 15.616 1.00 85.88 84 MET A CA 1
ATOM 668 C C . MET A 1 84 ? 22.046 -5.733 15.549 1.00 85.88 84 MET A C 1
ATOM 670 O O . MET A 1 84 ? 21.901 -4.975 16.511 1.00 85.88 84 MET A O 1
ATOM 674 N N . PRO A 1 85 ? 22.633 -5.290 14.417 1.00 84.50 85 PRO A N 1
ATOM 675 C CA . PRO A 1 85 ? 23.203 -3.953 14.312 1.00 84.50 85 PRO A CA 1
ATOM 676 C C . PRO A 1 85 ? 22.143 -2.878 14.059 1.00 84.50 85 PRO A C 1
ATOM 678 O O . PRO A 1 85 ? 21.134 -3.086 13.380 1.00 84.50 85 PRO A O 1
ATOM 681 N N . PHE A 1 86 ? 22.429 -1.662 14.526 1.00 79.50 86 PHE A N 1
ATOM 682 C CA . PHE A 1 86 ? 21.606 -0.488 14.242 1.00 79.50 86 PHE A CA 1
ATOM 683 C C . PHE A 1 86 ? 21.473 -0.227 12.731 1.00 79.50 86 PHE A C 1
ATOM 685 O O . PHE A 1 86 ? 22.470 -0.119 12.016 1.00 79.50 86 PHE A O 1
ATOM 692 N N . GLY A 1 87 ? 20.231 -0.034 12.274 1.00 77.44 87 GLY A N 1
ATOM 693 C CA . GLY A 1 87 ? 19.891 0.335 10.894 1.00 77.44 87 GLY A CA 1
ATOM 694 C C . GLY A 1 87 ? 19.183 -0.757 10.087 1.00 77.44 87 GLY A C 1
ATOM 695 O O . GLY A 1 87 ? 18.696 -0.462 8.995 1.00 77.44 87 GLY A O 1
ATOM 696 N N . ILE A 1 88 ? 19.091 -1.988 10.599 1.00 84.88 88 ILE A N 1
ATOM 697 C CA . ILE A 1 88 ? 18.357 -3.089 9.957 1.00 84.88 88 ILE A CA 1
ATOM 698 C C . ILE A 1 88 ? 16.842 -2.817 9.969 1.00 84.88 88 ILE A C 1
ATOM 700 O O . ILE A 1 88 ? 16.273 -2.454 10.996 1.00 84.88 88 ILE A O 1
ATOM 704 N N . ALA A 1 89 ? 16.177 -2.988 8.821 1.00 80.44 89 ALA A N 1
ATOM 705 C CA . ALA A 1 89 ? 14.788 -2.555 8.613 1.00 80.44 89 ALA A CA 1
ATOM 706 C C . ALA A 1 89 ? 13.717 -3.361 9.376 1.00 80.44 89 ALA A C 1
ATOM 708 O O . ALA A 1 89 ? 12.605 -2.859 9.535 1.00 80.44 89 ALA A O 1
ATOM 709 N N . SER A 1 90 ? 14.028 -4.582 9.815 1.00 83.12 90 SER A N 1
ATOM 710 C CA . SER A 1 90 ? 13.191 -5.412 10.701 1.00 83.12 90 SER A CA 1
ATOM 711 C C . SER A 1 90 ? 13.568 -5.290 12.183 1.00 83.12 90 SER A C 1
ATOM 713 O O . SER A 1 90 ? 12.944 -5.933 13.022 1.00 83.12 90 SER A O 1
ATOM 715 N N . GLY A 1 91 ? 14.605 -4.507 12.506 1.00 80.62 91 GLY A N 1
ATOM 716 C CA . GLY A 1 91 ? 15.152 -4.416 13.859 1.00 80.62 91 GLY A CA 1
ATOM 717 C C . GLY A 1 91 ? 14.146 -3.947 14.914 1.00 80.62 91 GLY A C 1
ATOM 718 O O . GLY A 1 91 ? 14.053 -4.605 15.946 1.00 80.62 91 GLY A O 1
ATOM 719 N N . PRO A 1 92 ? 13.368 -2.871 14.675 1.00 80.00 92 PRO A N 1
ATOM 720 C CA . PRO A 1 92 ? 12.347 -2.409 15.616 1.00 80.00 92 PRO A CA 1
ATOM 721 C C . PRO A 1 92 ? 11.228 -3.427 15.860 1.00 80.00 92 PRO A C 1
ATOM 723 O O . PRO A 1 92 ? 10.831 -3.625 17.003 1.00 80.00 92 PRO A O 1
ATOM 726 N N . GLU A 1 93 ? 10.732 -4.096 14.815 1.00 81.31 93 GLU A N 1
ATOM 727 C CA . GLU A 1 93 ? 9.648 -5.076 14.954 1.00 81.31 93 GLU A CA 1
ATOM 728 C C . GLU A 1 93 ? 10.087 -6.341 15.699 1.00 81.31 93 GLU A C 1
ATOM 730 O O . GLU A 1 93 ? 9.381 -6.798 16.597 1.00 81.31 93 GLU A O 1
ATOM 735 N N . GLU A 1 94 ? 11.259 -6.887 15.364 1.00 80.69 94 GLU A N 1
ATOM 736 C CA . GLU A 1 94 ? 11.811 -8.041 16.079 1.00 80.69 94 GLU A CA 1
ATOM 737 C C . GLU A 1 94 ? 12.197 -7.682 17.516 1.00 80.69 94 GLU A C 1
ATOM 739 O O . GLU A 1 94 ? 11.956 -8.474 18.423 1.00 80.69 94 GLU A O 1
ATOM 744 N N . TYR A 1 95 ? 12.711 -6.473 17.757 1.00 81.75 95 TYR A N 1
ATOM 745 C CA . TYR A 1 95 ? 12.970 -5.995 19.112 1.00 81.75 95 TYR A CA 1
ATOM 746 C C . TYR A 1 95 ? 11.692 -5.897 19.949 1.00 81.75 95 TYR A C 1
ATOM 748 O O . TYR A 1 95 ? 11.657 -6.467 21.037 1.00 81.75 95 TYR A O 1
ATOM 756 N N . GLN A 1 96 ? 10.620 -5.287 19.427 1.00 79.81 96 GLN A N 1
ATOM 757 C CA . GLN A 1 96 ? 9.345 -5.214 20.148 1.00 79.81 96 GLN A CA 1
ATOM 758 C C . GLN A 1 96 ? 8.783 -6.605 20.455 1.00 79.81 96 GLN A C 1
ATOM 760 O O . GLN A 1 96 ? 8.324 -6.853 21.569 1.00 79.81 96 GLN A O 1
ATOM 765 N N . ARG A 1 97 ? 8.836 -7.521 19.479 1.00 82.88 97 ARG A N 1
ATOM 766 C CA . ARG A 1 97 ? 8.362 -8.898 19.647 1.00 82.88 97 ARG A CA 1
ATOM 767 C C . ARG A 1 97 ? 9.116 -9.609 20.771 1.00 82.88 97 ARG A C 1
ATOM 769 O O . ARG A 1 97 ? 8.480 -10.151 21.669 1.00 82.88 97 ARG A O 1
ATOM 776 N N . ARG A 1 98 ? 10.453 -9.544 20.768 1.00 79.81 98 ARG A N 1
ATOM 777 C CA . ARG A 1 98 ? 11.287 -10.128 21.831 1.00 79.81 98 ARG A CA 1
ATOM 778 C C . ARG A 1 98 ? 11.058 -9.453 23.184 1.00 79.81 98 ARG A C 1
ATOM 780 O O . ARG A 1 98 ? 10.979 -10.145 24.187 1.00 79.81 98 ARG A O 1
ATOM 787 N N . GLN A 1 99 ? 10.903 -8.129 23.233 1.00 77.81 99 GLN A N 1
ATOM 788 C CA . GLN A 1 99 ? 10.591 -7.413 24.476 1.00 77.81 99 GLN A CA 1
ATOM 789 C C . GLN A 1 99 ? 9.241 -7.834 25.065 1.00 77.81 99 GLN A C 1
ATOM 791 O O . GLN A 1 99 ? 9.156 -8.028 26.272 1.00 77.81 99 GLN A O 1
ATOM 796 N N . HIS A 1 100 ? 8.208 -8.021 24.239 1.00 78.81 100 HIS A N 1
ATOM 797 C CA . HIS A 1 100 ? 6.941 -8.582 24.707 1.00 78.81 100 HIS A CA 1
ATOM 798 C C . HIS A 1 100 ? 7.100 -10.033 25.181 1.00 78.81 100 HIS A C 1
ATOM 800 O O . HIS A 1 100 ? 6.589 -10.349 26.243 1.00 78.81 100 HIS A O 1
ATOM 806 N N . GLU A 1 101 ? 7.847 -10.885 24.466 1.00 79.00 101 GLU A N 1
ATOM 807 C CA . GLU A 1 101 ? 8.145 -12.264 24.901 1.00 79.00 101 GLU A CA 1
ATOM 808 C C . GLU A 1 101 ? 8.914 -12.315 26.242 1.00 79.00 101 GLU A C 1
ATOM 810 O O . GLU A 1 101 ? 8.660 -13.198 27.055 1.00 79.00 101 GLU A O 1
ATOM 815 N N . PHE A 1 102 ? 9.832 -11.376 26.506 1.00 77.12 102 PHE A N 1
ATOM 816 C CA . PHE A 1 102 ? 10.613 -11.321 27.755 1.00 77.12 102 PHE A CA 1
ATOM 817 C C . PHE A 1 102 ? 9.864 -10.705 28.944 1.00 77.12 102 PHE A C 1
ATOM 819 O O . PHE A 1 102 ? 10.167 -11.033 30.091 1.00 77.12 102 PHE A O 1
ATOM 826 N N . LEU A 1 103 ? 8.938 -9.778 28.685 1.00 74.31 103 LEU A N 1
ATOM 827 C CA . LEU A 1 103 ? 8.164 -9.070 29.711 1.00 74.31 103 LEU A CA 1
ATOM 828 C C . LEU A 1 103 ? 6.764 -9.674 29.917 1.00 74.31 103 LEU A C 1
ATOM 830 O O . LEU A 1 103 ? 5.987 -9.148 30.715 1.00 74.31 103 LEU A O 1
ATOM 834 N N . ASP A 1 104 ? 6.438 -10.762 29.216 1.00 73.88 104 ASP A N 1
ATOM 835 C CA . ASP A 1 104 ? 5.177 -11.473 29.396 1.00 73.88 104 ASP A CA 1
ATOM 836 C C . ASP A 1 104 ? 5.057 -12.037 30.823 1.00 73.88 104 ASP A C 1
ATOM 838 O O . ASP A 1 104 ? 6.037 -12.456 31.446 1.00 73.88 104 ASP A O 1
ATOM 842 N N . GLY A 1 105 ? 3.845 -11.999 31.373 1.00 68.25 105 GLY A N 1
ATOM 843 C CA . GLY A 1 105 ? 3.570 -12.364 32.766 1.00 68.25 105 GLY A CA 1
ATOM 844 C C . GLY A 1 105 ? 3.974 -11.336 33.841 1.00 68.25 105 GLY A C 1
ATOM 845 O O . GLY A 1 105 ? 3.673 -11.562 35.016 1.00 68.25 105 GLY A O 1
ATOM 846 N N . LEU A 1 106 ? 4.595 -10.196 33.500 1.00 78.44 106 LEU A N 1
ATOM 847 C CA . LEU A 1 106 ? 4.852 -9.113 34.464 1.00 78.44 106 LEU A CA 1
ATOM 848 C C . LEU A 1 106 ? 3.622 -8.210 34.658 1.00 78.44 106 LEU A C 1
ATOM 850 O O . LEU A 1 106 ? 3.318 -7.336 33.847 1.00 78.44 106 LEU A O 1
ATOM 854 N N . ASN A 1 107 ? 2.942 -8.373 35.794 1.00 72.81 107 ASN A N 1
ATOM 855 C CA . ASN A 1 107 ? 1.877 -7.462 36.221 1.00 72.81 107 ASN A CA 1
ATOM 856 C C . ASN A 1 107 ? 2.452 -6.095 36.645 1.00 72.81 107 ASN A C 1
ATOM 858 O O . ASN A 1 107 ? 3.497 -6.029 37.289 1.00 72.81 107 ASN A O 1
ATOM 862 N N . GLY A 1 108 ? 1.763 -4.998 36.307 1.00 75.12 108 GLY A N 1
ATOM 863 C CA . GLY A 1 108 ? 2.182 -3.636 36.683 1.00 75.12 108 GLY A CA 1
ATOM 864 C C . GLY A 1 108 ? 3.284 -3.017 35.809 1.00 75.12 108 GLY A C 1
ATOM 865 O O . GLY A 1 108 ? 3.847 -1.982 36.172 1.00 75.12 108 GLY A O 1
ATOM 866 N N . VAL A 1 109 ? 3.597 -3.622 34.657 1.00 82.50 109 VAL A N 1
ATOM 867 C CA . VAL A 1 109 ? 4.608 -3.132 33.706 1.00 82.50 109 VAL A CA 1
ATOM 868 C C . VAL A 1 109 ? 3.981 -2.910 32.327 1.00 82.50 109 VAL A C 1
ATOM 870 O O . VAL A 1 109 ? 3.298 -3.776 31.788 1.00 82.50 109 VAL A O 1
ATOM 873 N N . ILE A 1 110 ? 4.224 -1.740 31.735 1.00 82.75 110 ILE A N 1
ATOM 874 C CA . ILE A 1 110 ? 3.840 -1.391 30.362 1.00 82.75 110 ILE A CA 1
ATOM 875 C C . ILE A 1 110 ? 5.114 -1.199 29.546 1.00 82.75 110 ILE A C 1
ATOM 877 O O . ILE A 1 110 ? 5.952 -0.367 29.884 1.00 82.75 110 ILE A O 1
ATOM 881 N N . ASN A 1 111 ? 5.237 -1.921 28.437 1.00 79.06 111 ASN A N 1
ATOM 882 C CA . ASN A 1 111 ? 6.260 -1.680 27.425 1.00 79.06 111 ASN A CA 1
ATOM 883 C C . ASN A 1 111 ? 5.606 -1.065 26.180 1.00 79.06 111 ASN A C 1
ATOM 885 O O . ASN A 1 111 ? 4.596 -1.584 25.698 1.00 79.06 111 ASN A O 1
ATOM 889 N N . ILE A 1 112 ? 6.178 0.028 25.669 1.00 71.62 112 ILE A N 1
ATOM 890 C CA . ILE A 1 112 ? 5.892 0.543 24.326 1.00 71.62 112 ILE A CA 1
ATOM 891 C C . ILE A 1 112 ? 7.227 0.987 23.714 1.00 71.62 112 ILE A C 1
ATOM 893 O O . ILE A 1 112 ? 7.858 1.910 24.225 1.00 71.62 112 ILE A O 1
ATOM 897 N N . ALA A 1 113 ? 7.632 0.383 22.592 1.00 70.88 113 ALA A N 1
ATOM 898 C CA . ALA A 1 113 ? 8.925 0.653 21.952 1.00 70.88 113 ALA A CA 1
ATOM 899 C C . ALA A 1 113 ? 10.109 0.446 22.926 1.00 70.88 113 ALA A C 1
ATOM 901 O O . ALA A 1 113 ? 10.184 -0.574 23.605 1.00 70.88 113 ALA A O 1
ATOM 902 N N . ASP A 1 114 ? 11.040 1.400 22.988 1.00 70.38 114 ASP A N 1
ATOM 903 C CA . ASP A 1 114 ? 12.244 1.317 23.828 1.00 70.38 114 ASP A CA 1
ATOM 904 C C . ASP A 1 114 ? 12.000 1.741 25.300 1.00 70.38 114 ASP A C 1
ATOM 906 O O . ASP A 1 114 ? 12.905 1.608 26.133 1.00 70.38 114 ASP A O 1
ATOM 910 N N . ASP A 1 115 ? 10.801 2.256 25.622 1.00 78.44 115 ASP A N 1
ATOM 911 C CA . ASP A 1 115 ? 10.438 2.799 26.937 1.00 78.44 115 ASP A CA 1
ATOM 912 C C . ASP A 1 115 ? 9.582 1.806 27.750 1.00 78.44 115 ASP A C 1
ATOM 914 O O . ASP A 1 115 ? 8.493 1.384 27.343 1.00 78.44 115 ASP A O 1
ATOM 918 N N . ILE A 1 116 ? 10.042 1.491 28.964 1.00 84.06 116 ILE A N 1
ATOM 919 C CA . ILE A 1 116 ? 9.333 0.657 29.942 1.00 84.06 116 ILE A CA 1
ATOM 920 C C . ILE A 1 116 ? 8.780 1.555 31.053 1.00 84.06 116 ILE A C 1
ATOM 922 O O . ILE A 1 116 ? 9.531 2.282 31.701 1.00 84.06 116 ILE A O 1
ATOM 926 N N . CYS A 1 117 ? 7.475 1.487 31.313 1.00 85.62 117 CYS A N 1
ATOM 927 C CA . CYS A 1 117 ? 6.814 2.157 32.429 1.00 85.62 117 CYS A CA 1
ATOM 928 C C . CYS A 1 117 ? 6.317 1.130 33.455 1.00 85.62 117 CYS A C 1
ATOM 930 O O . CYS A 1 117 ? 5.403 0.356 33.182 1.00 85.62 117 CYS A O 1
ATOM 932 N N . VAL A 1 118 ? 6.908 1.143 34.648 1.00 86.06 118 VAL A N 1
ATOM 933 C CA . VAL A 1 118 ? 6.407 0.428 35.830 1.00 86.06 118 VAL A CA 1
ATOM 934 C C . VAL A 1 118 ? 5.447 1.345 36.572 1.00 86.06 118 VAL A C 1
ATOM 936 O O . VAL A 1 118 ? 5.729 2.536 36.733 1.00 86.06 118 VAL A O 1
ATOM 939 N N . TYR A 1 119 ? 4.332 0.806 37.051 1.00 87.06 119 TYR A N 1
ATOM 940 C CA . TYR A 1 119 ? 3.370 1.555 37.848 1.00 87.06 119 TYR A CA 1
ATOM 941 C C . TYR A 1 119 ? 2.908 0.763 39.076 1.00 87.06 119 TYR A C 1
ATOM 943 O O . TYR A 1 119 ? 2.932 -0.467 39.093 1.00 87.06 119 TYR A O 1
ATOM 951 N N . GLY A 1 120 ? 2.522 1.497 40.121 1.00 83.75 120 GLY A N 1
ATOM 952 C CA . GLY A 1 120 ? 1.941 0.946 41.345 1.00 83.75 120 GLY A CA 1
ATOM 953 C C . GLY A 1 120 ? 0.513 1.426 41.567 1.00 83.75 120 GLY A C 1
ATOM 954 O O . GLY A 1 120 ? 0.217 2.623 41.418 1.00 83.75 120 GLY A O 1
ATOM 955 N N . CYS A 1 121 ? -0.355 0.493 41.947 1.00 80.06 121 CYS A N 1
ATOM 956 C CA . CYS A 1 121 ? -1.771 0.714 42.221 1.00 80.06 121 CYS A CA 1
ATOM 957 C C . CYS A 1 121 ? -2.081 0.569 43.718 1.00 80.06 121 CYS A C 1
ATOM 959 O O . CYS A 1 121 ? -1.544 -0.298 44.398 1.00 80.06 121 CYS A O 1
ATOM 961 N N . GLY A 1 122 ? -2.984 1.400 44.242 1.00 74.31 122 GLY A N 1
ATOM 962 C CA . GLY A 1 122 ? -3.394 1.328 45.650 1.00 74.31 122 GLY A CA 1
ATOM 963 C C . GLY A 1 122 ? -4.453 2.363 46.017 1.00 74.31 122 GLY A C 1
ATOM 964 O O . GLY A 1 122 ? -4.594 3.384 45.339 1.00 74.31 122 GLY A O 1
ATOM 965 N N . ASN A 1 123 ? -5.198 2.137 47.101 1.00 72.75 123 ASN A N 1
ATOM 966 C CA . ASN A 1 123 ? -6.202 3.074 47.617 1.00 72.75 123 ASN A CA 1
ATOM 967 C C . ASN A 1 123 ? -5.554 4.194 48.439 1.00 72.75 123 ASN A C 1
ATOM 969 O O . ASN A 1 123 ? -5.965 5.353 48.332 1.00 72.75 123 ASN A O 1
ATOM 973 N N . THR A 1 124 ? -4.464 3.891 49.142 1.00 77.81 124 THR A N 1
ATOM 974 C CA . THR A 1 124 ? -3.547 4.875 49.748 1.00 77.81 124 THR A CA 1
ATOM 975 C C . THR A 1 124 ? -2.370 5.186 48.807 1.00 77.81 124 THR A C 1
ATOM 977 O O . THR A 1 124 ? -2.392 4.779 47.640 1.00 77.81 124 THR A O 1
ATOM 980 N N . LYS A 1 125 ? -1.390 6.002 49.224 1.00 74.06 125 LYS A N 1
ATOM 981 C CA . LYS A 1 125 ? -0.144 6.185 48.450 1.00 74.06 125 LYS A CA 1
ATOM 982 C C . LYS A 1 125 ? 0.867 5.099 48.825 1.00 74.06 125 LYS A C 1
ATOM 984 O O . LYS A 1 125 ? 1.573 4.586 47.971 1.00 74.06 125 LYS A O 1
ATOM 989 N N . GLU A 1 126 ? 0.852 4.730 50.092 1.00 76.62 126 GLU A N 1
ATOM 990 C CA . GLU A 1 126 ? 1.714 3.777 50.768 1.00 76.62 126 GLU A CA 1
ATOM 991 C C . GLU A 1 126 ? 1.513 2.361 50.198 1.00 76.62 126 GLU A C 1
ATOM 993 O O . GLU A 1 126 ? 2.487 1.692 49.869 1.00 76.62 126 GLU A O 1
ATOM 998 N N . GLU A 1 127 ? 0.261 1.947 49.958 1.00 76.62 127 GLU A N 1
ATOM 999 C CA . GLU A 1 127 ? -0.059 0.722 49.204 1.00 76.62 127 GLU A CA 1
ATOM 1000 C C . GLU A 1 127 ? 0.522 0.739 47.783 1.00 76.62 127 GLU A C 1
ATOM 1002 O O . GLU A 1 127 ? 1.112 -0.246 47.346 1.00 76.62 127 GLU A O 1
ATOM 1007 N N . ALA A 1 128 ? 0.380 1.863 47.072 1.00 79.75 128 ALA A N 1
ATOM 1008 C CA . ALA A 1 128 ? 0.854 1.999 45.697 1.00 79.75 128 ALA A CA 1
ATOM 1009 C C . ALA A 1 128 ? 2.390 2.027 45.608 1.00 79.75 128 ALA A C 1
ATOM 1011 O O . ALA A 1 128 ? 2.946 1.549 44.625 1.00 79.75 128 ALA A O 1
ATOM 1012 N N . ASP A 1 129 ? 3.075 2.558 46.624 1.00 80.12 129 ASP A N 1
ATOM 1013 C CA . ASP A 1 129 ? 4.535 2.516 46.746 1.00 80.12 129 ASP A CA 1
ATOM 1014 C C . ASP A 1 129 ? 5.051 1.082 46.992 1.00 80.12 129 ASP A C 1
ATOM 1016 O O . ASP A 1 129 ? 6.068 0.704 46.412 1.00 80.12 129 ASP A O 1
ATOM 1020 N N . ILE A 1 130 ? 4.340 0.271 47.789 1.00 79.00 130 ILE A N 1
ATOM 1021 C CA . ILE A 1 130 ? 4.676 -1.145 48.039 1.00 79.00 130 ILE A CA 1
ATOM 1022 C C . ILE A 1 130 ? 4.423 -2.006 46.791 1.00 79.00 130 ILE A C 1
ATOM 1024 O O . ILE A 1 130 ? 5.273 -2.816 46.417 1.00 79.00 130 ILE A O 1
ATOM 1028 N N . ASP A 1 131 ? 3.276 -1.824 46.128 1.00 81.25 131 ASP A N 1
ATOM 1029 C CA . ASP A 1 131 ? 2.949 -2.518 44.876 1.00 81.25 131 ASP A CA 1
ATOM 1030 C C . ASP A 1 131 ? 3.952 -2.170 43.765 1.00 81.25 131 ASP A C 1
ATOM 1032 O O . ASP A 1 131 ? 4.508 -3.063 43.125 1.00 81.25 131 ASP A O 1
ATOM 1036 N N . HIS A 1 132 ? 4.269 -0.880 43.611 1.00 87.75 132 HIS A N 1
ATOM 1037 C CA . HIS A 1 132 ? 5.300 -0.404 42.691 1.00 87.75 132 HIS A CA 1
ATOM 1038 C C . HIS A 1 132 ? 6.652 -1.089 42.925 1.00 87.75 132 HIS A C 1
ATOM 1040 O O . HIS A 1 132 ? 7.293 -1.514 41.965 1.00 87.75 132 HIS A O 1
ATOM 1046 N N . ASP A 1 133 ? 7.107 -1.190 44.178 1.00 84.19 133 ASP A N 1
ATOM 1047 C CA . ASP A 1 133 ? 8.431 -1.743 44.479 1.00 84.19 133 ASP A CA 1
ATOM 1048 C C . ASP A 1 133 ? 8.506 -3.242 44.210 1.00 84.19 133 ASP A C 1
ATOM 1050 O O . ASP A 1 133 ? 9.503 -3.704 43.657 1.00 84.19 133 ASP A O 1
ATOM 1054 N N . ARG A 1 134 ? 7.430 -3.988 44.479 1.00 84.75 134 ARG A N 1
ATOM 1055 C CA . ARG A 1 134 ? 7.307 -5.383 44.039 1.00 84.75 134 ARG A CA 1
ATOM 1056 C C . ARG A 1 134 ? 7.406 -5.497 42.514 1.00 84.75 134 ARG A C 1
ATOM 1058 O O . ARG A 1 134 ? 8.208 -6.285 42.016 1.00 84.75 134 ARG A O 1
ATOM 1065 N N . ASN A 1 135 ? 6.640 -4.692 41.778 1.00 84.94 135 ASN A N 1
ATOM 1066 C CA . ASN A 1 135 ? 6.606 -4.739 40.311 1.00 84.94 135 ASN A CA 1
ATOM 1067 C C . ASN A 1 135 ? 7.969 -4.336 39.704 1.00 84.94 135 ASN A C 1
ATOM 1069 O O . ASN A 1 135 ? 8.418 -4.927 38.721 1.00 84.94 135 ASN A O 1
ATOM 1073 N N . LEU A 1 136 ? 8.672 -3.378 40.322 1.00 85.38 136 LEU A N 1
ATOM 1074 C CA . LEU A 1 136 ? 10.019 -2.961 39.927 1.00 85.38 136 LEU A CA 1
ATOM 1075 C C . LEU A 1 136 ? 11.079 -4.032 40.234 1.00 85.38 136 LEU A C 1
ATOM 1077 O O . LEU A 1 136 ? 11.960 -4.247 39.405 1.00 85.38 136 LEU A O 1
ATOM 1081 N N . ILE A 1 137 ? 10.999 -4.720 41.379 1.00 85.56 137 ILE A N 1
ATOM 1082 C CA . ILE A 1 137 ? 11.899 -5.838 41.710 1.00 85.56 137 ILE A CA 1
ATOM 1083 C C . ILE A 1 137 ? 11.714 -6.979 40.706 1.00 85.56 137 ILE A C 1
ATOM 1085 O O . ILE A 1 137 ? 12.698 -7.408 40.111 1.00 85.56 137 ILE A O 1
ATOM 1089 N N . HIS A 1 138 ? 10.472 -7.386 40.425 1.00 83.62 138 HIS A N 1
ATOM 1090 C CA . HIS A 1 138 ? 10.185 -8.439 39.444 1.00 83.62 138 HIS A CA 1
ATOM 1091 C C . HIS A 1 138 ? 10.702 -8.073 38.037 1.00 83.62 138 HIS A C 1
ATOM 1093 O O . HIS A 1 138 ? 11.238 -8.926 37.330 1.00 83.62 138 HIS A O 1
ATOM 1099 N N . LEU A 1 139 ? 10.599 -6.797 37.632 1.00 84.88 139 LEU A N 1
ATOM 1100 C CA . LEU A 1 139 ? 11.204 -6.315 36.385 1.00 84.88 139 LEU A CA 1
ATOM 1101 C C . LEU A 1 139 ? 12.737 -6.425 36.410 1.00 84.88 139 LEU A C 1
ATOM 1103 O O . LEU A 1 139 ? 13.332 -6.830 35.416 1.00 84.88 139 LEU A O 1
ATOM 1107 N N . LEU A 1 140 ? 13.392 -6.056 37.515 1.00 84.38 140 LEU A N 1
ATOM 1108 C CA . LEU A 1 140 ? 14.852 -6.125 37.641 1.00 84.38 140 LEU A CA 1
ATOM 1109 C C . LEU A 1 140 ? 15.365 -7.573 37.656 1.00 84.38 140 LEU A C 1
ATOM 1111 O O . LEU A 1 140 ? 16.377 -7.854 37.016 1.00 84.38 140 LEU A O 1
ATOM 1115 N N . GLU A 1 141 ? 14.651 -8.487 38.314 1.00 83.81 141 GLU A N 1
ATOM 1116 C CA . GLU A 1 141 ? 14.923 -9.929 38.284 1.00 83.81 141 GLU A CA 1
ATOM 1117 C C . GLU A 1 141 ? 14.814 -10.469 36.852 1.00 83.81 141 GLU A C 1
ATOM 1119 O O . GLU A 1 141 ? 15.775 -11.050 36.345 1.00 83.81 141 GLU A O 1
ATOM 1124 N N . LYS A 1 142 ? 13.715 -10.167 36.144 1.00 81.88 142 LYS A N 1
ATOM 1125 C CA . LYS A 1 142 ? 13.543 -10.536 34.728 1.00 81.88 142 LYS A CA 1
ATOM 1126 C C . LYS A 1 142 ? 14.602 -9.933 33.808 1.00 81.88 142 LYS A C 1
ATOM 1128 O O . LYS A 1 142 ? 15.082 -10.602 32.893 1.00 81.88 142 LYS A O 1
ATOM 1133 N N . CYS A 1 143 ? 15.008 -8.690 34.050 1.00 81.69 143 CYS A N 1
ATOM 1134 C CA . CYS A 1 143 ? 16.093 -8.066 33.300 1.00 81.69 143 CYS A CA 1
ATOM 1135 C C . CYS A 1 143 ? 17.439 -8.770 33.538 1.00 81.69 143 CYS A C 1
ATOM 1137 O O . CYS A 1 143 ? 18.224 -8.905 32.602 1.00 81.69 143 CYS A O 1
ATOM 1139 N N . ASN A 1 144 ? 17.692 -9.257 34.756 1.00 82.44 144 ASN A N 1
ATOM 1140 C CA . ASN A 1 144 ? 18.900 -10.003 35.098 1.00 82.44 144 ASN A CA 1
ATOM 1141 C C . ASN A 1 144 ? 18.904 -11.429 34.510 1.00 82.44 144 ASN A C 1
ATOM 1143 O O . ASN A 1 144 ? 19.945 -11.881 34.040 1.00 82.44 144 ASN A O 1
ATOM 1147 N N . GLU A 1 145 ? 17.754 -12.113 34.461 1.00 80.56 145 GLU A N 1
ATOM 1148 C CA . GLU A 1 145 ? 17.604 -13.419 33.787 1.00 80.56 145 GLU A CA 1
ATOM 1149 C C . GLU A 1 145 ? 17.920 -13.362 32.280 1.00 80.56 145 GLU A C 1
ATOM 1151 O O . GLU A 1 145 ? 18.417 -14.337 31.715 1.00 80.56 145 GLU A O 1
ATOM 1156 N N . HIS A 1 146 ? 17.645 -12.226 31.628 1.00 73.56 146 HIS A N 1
ATOM 1157 C CA . HIS A 1 146 ? 17.731 -12.060 30.171 1.00 73.56 146 HIS A CA 1
ATOM 1158 C C . HIS A 1 146 ? 18.829 -11.062 29.696 1.00 73.56 146 HIS A C 1
ATOM 1160 O O . HIS A 1 146 ? 18.787 -10.630 28.546 1.00 73.56 146 HIS A O 1
ATOM 1166 N N . ASP A 1 147 ? 19.801 -10.685 30.551 1.00 73.44 147 ASP A N 1
ATOM 1167 C CA . ASP A 1 147 ? 20.875 -9.670 30.314 1.00 73.44 147 ASP A CA 1
ATOM 1168 C C . ASP A 1 147 ? 20.371 -8.352 29.672 1.00 73.44 147 ASP A C 1
ATOM 1170 O O . ASP A 1 147 ? 21.025 -7.723 28.834 1.00 73.44 147 ASP A O 1
ATOM 1174 N N . LEU A 1 148 ? 19.179 -7.903 30.079 1.00 77.94 148 LEU A N 1
ATOM 1175 C CA . LEU A 1 148 ? 18.593 -6.627 29.667 1.00 77.94 148 LEU A CA 1
ATOM 1176 C C . LEU A 1 148 ? 19.126 -5.494 30.548 1.00 77.94 148 LEU A C 1
ATOM 1178 O O . LEU A 1 148 ? 18.890 -5.433 31.754 1.00 77.94 148 LEU A O 1
ATOM 1182 N N . ARG A 1 149 ? 19.831 -4.545 29.928 1.00 80.00 149 ARG A N 1
ATOM 1183 C CA . ARG A 1 149 ? 20.523 -3.462 30.640 1.00 80.00 149 ARG A CA 1
ATOM 1184 C C . ARG A 1 149 ? 19.726 -2.165 30.595 1.00 80.00 149 ARG A C 1
ATOM 1186 O O . ARG A 1 149 ? 19.547 -1.578 29.529 1.00 80.00 149 ARG A O 1
ATOM 1193 N N . LEU A 1 150 ? 19.306 -1.670 31.758 1.00 82.25 150 LEU A N 1
ATOM 1194 C CA . LEU A 1 150 ? 18.581 -0.401 31.896 1.00 82.25 150 LEU A CA 1
ATOM 1195 C C . LEU A 1 150 ? 19.525 0.808 32.024 1.00 82.25 150 LEU A C 1
ATOM 1197 O O . LEU A 1 150 ? 20.565 0.766 32.683 1.00 82.25 150 LEU A O 1
ATOM 1201 N N . SER A 1 151 ? 19.139 1.927 31.411 1.00 79.19 151 SER A N 1
ATOM 1202 C CA . SER A 1 151 ? 19.903 3.176 31.410 1.00 79.19 151 SER A CA 1
ATOM 1203 C C . SER A 1 151 ? 19.743 3.962 32.718 1.00 79.19 151 SER A C 1
ATOM 1205 O O . SER A 1 151 ? 18.870 4.824 32.854 1.00 79.19 151 SER A O 1
ATOM 1207 N N . ALA A 1 152 ? 20.662 3.745 33.665 1.00 75.31 152 ALA A N 1
ATOM 1208 C CA . ALA A 1 152 ? 20.692 4.426 34.969 1.00 75.31 152 ALA A CA 1
ATOM 1209 C C . ALA A 1 152 ? 20.738 5.974 34.913 1.00 75.31 152 ALA A C 1
ATOM 1211 O O . ALA A 1 152 ? 20.516 6.629 35.925 1.00 75.31 152 ALA A O 1
ATOM 1212 N N . LYS A 1 153 ? 21.022 6.582 33.749 1.00 75.38 153 LYS A N 1
ATOM 1213 C CA . LYS A 1 153 ? 21.002 8.049 33.551 1.00 75.38 153 LYS A CA 1
ATOM 1214 C C . LYS A 1 153 ? 19.669 8.611 33.054 1.00 75.38 153 LYS A C 1
ATOM 1216 O O . LYS A 1 153 ? 19.498 9.825 33.073 1.00 75.38 153 LYS A O 1
ATOM 1221 N N . LYS A 1 154 ? 18.784 7.760 32.533 1.00 78.12 154 LYS A N 1
ATOM 1222 C CA . LYS A 1 154 ? 17.479 8.154 31.975 1.00 78.12 154 LYS A CA 1
ATOM 1223 C C . LYS A 1 154 ? 16.302 7.680 32.823 1.00 78.12 154 LYS A C 1
ATOM 1225 O O . LYS A 1 154 ? 15.209 8.211 32.659 1.00 78.12 154 LYS A O 1
ATOM 1230 N N . ILE A 1 155 ? 16.524 6.693 33.691 1.00 81.62 155 ILE A N 1
ATOM 1231 C CA . ILE A 1 155 ? 15.495 6.161 34.578 1.00 81.62 155 ILE A CA 1
ATOM 1232 C C . ILE A 1 155 ? 14.965 7.253 35.522 1.00 81.62 155 ILE A C 1
ATOM 1234 O O . ILE A 1 155 ? 15.734 7.978 36.154 1.00 81.62 155 ILE A O 1
ATOM 1238 N N . GLN A 1 156 ? 13.643 7.384 35.594 1.00 83.81 156 GLN A N 1
ATOM 1239 C CA . GLN A 1 156 ? 12.944 8.326 36.468 1.00 83.81 156 GLN A CA 1
ATOM 1240 C C . GLN A 1 156 ? 12.172 7.518 37.503 1.00 83.81 156 GLN A C 1
ATOM 1242 O O . GLN A 1 156 ? 11.098 7.010 37.199 1.00 83.81 156 GLN A O 1
ATOM 1247 N N . PHE A 1 157 ? 12.735 7.360 38.701 1.00 82.50 157 PHE A N 1
ATOM 1248 C CA . PHE A 1 157 ? 12.130 6.568 39.774 1.00 82.50 157 PHE A CA 1
ATOM 1249 C C . PHE A 1 157 ? 10.961 7.294 40.458 1.00 82.50 157 PHE A C 1
ATOM 1251 O O . PHE A 1 157 ? 11.015 8.511 40.654 1.00 82.50 157 PHE A O 1
ATOM 1258 N N . LYS A 1 158 ? 9.938 6.526 40.862 1.00 79.62 158 LYS A N 1
ATOM 1259 C CA . LYS A 1 158 ? 8.847 6.904 41.791 1.00 79.62 158 LYS A CA 1
ATOM 1260 C C . LYS A 1 158 ? 8.266 8.310 41.594 1.00 79.62 158 LYS A C 1
ATOM 1262 O O . LYS A 1 158 ? 7.996 9.049 42.542 1.00 79.62 158 LYS A O 1
ATOM 1267 N N . SER A 1 159 ? 8.064 8.695 40.344 1.00 82.56 159 SER A N 1
ATOM 1268 C CA . SER A 1 159 ? 7.548 10.008 39.984 1.00 82.56 159 SER A CA 1
ATOM 1269 C C . SER A 1 159 ? 6.017 10.010 39.991 1.00 82.56 159 SER A C 1
ATOM 1271 O O . SER A 1 159 ? 5.371 9.103 39.475 1.00 82.56 159 SER A O 1
ATOM 1273 N N . SER A 1 160 ? 5.414 11.050 40.574 1.00 74.69 160 SER A N 1
ATOM 1274 C CA . SER A 1 160 ? 3.949 11.232 40.638 1.00 74.69 160 SER A CA 1
ATOM 1275 C C . SER A 1 160 ? 3.342 11.802 39.348 1.00 74.69 160 SER A C 1
ATOM 1277 O O . SER A 1 160 ? 2.121 11.804 39.164 1.00 74.69 160 SER A O 1
ATOM 1279 N N . SER A 1 161 ? 4.198 12.285 38.443 1.00 78.81 161 SER A N 1
ATOM 1280 C CA . SER A 1 161 ? 3.862 12.547 37.048 1.00 78.81 161 SER A CA 1
ATOM 1281 C C . SER A 1 161 ? 5.073 12.299 36.159 1.00 78.81 161 SER A C 1
ATOM 1283 O O . SER A 1 161 ? 6.153 12.780 36.500 1.00 78.81 161 SER A O 1
ATOM 1285 N N . VAL A 1 162 ? 4.892 11.645 35.013 1.00 78.06 162 VAL A N 1
ATOM 1286 C CA . VAL A 1 162 ? 5.980 11.349 34.060 1.00 78.06 162 VAL A CA 1
ATOM 1287 C C . VAL A 1 162 ? 5.517 11.629 32.635 1.00 78.06 162 VAL A C 1
ATOM 1289 O O . VAL A 1 162 ? 4.331 11.490 32.338 1.00 78.06 162 VAL A O 1
ATOM 1292 N N . SER A 1 163 ? 6.434 12.030 31.753 1.00 73.06 163 SER A N 1
ATOM 1293 C CA . SER A 1 163 ? 6.155 12.085 30.313 1.00 73.06 163 SER A CA 1
ATOM 1294 C C . SER A 1 163 ? 6.460 10.719 29.699 1.00 73.06 163 SER A C 1
ATOM 1296 O O . SER A 1 163 ? 7.566 10.210 29.862 1.00 73.06 163 SER A O 1
ATOM 1298 N N . PHE A 1 164 ? 5.476 10.122 29.031 1.00 74.06 164 PHE A N 1
ATOM 1299 C CA . PHE A 1 164 ? 5.556 8.806 28.399 1.00 74.06 164 PHE A CA 1
ATOM 1300 C C . PHE A 1 164 ? 4.828 8.869 27.050 1.00 74.06 164 PHE A C 1
ATOM 1302 O O . PHE A 1 164 ? 3.677 9.305 26.976 1.00 74.06 164 PHE A O 1
ATOM 1309 N N . MET A 1 165 ? 5.524 8.525 25.962 1.00 68.38 165 MET A N 1
ATOM 1310 C CA . MET A 1 165 ? 5.016 8.582 24.578 1.00 68.38 165 MET A CA 1
ATOM 1311 C C . MET A 1 165 ? 4.309 9.897 24.181 1.00 68.38 165 MET A C 1
ATOM 1313 O O . MET A 1 165 ? 3.378 9.925 23.378 1.00 68.38 165 MET A O 1
ATOM 1317 N N . GLY A 1 166 ? 4.767 11.033 24.719 1.00 63.75 166 GLY A N 1
ATOM 1318 C CA . GLY A 1 166 ? 4.228 12.360 24.399 1.00 63.75 166 GLY A CA 1
ATOM 1319 C C . GLY A 1 166 ? 2.909 12.714 25.098 1.00 63.75 166 GLY A C 1
ATOM 1320 O O . GLY A 1 166 ? 2.284 13.713 24.716 1.00 63.75 166 GLY A O 1
ATOM 1321 N N . HIS A 1 167 ? 2.521 11.927 26.102 1.00 70.25 167 HIS A N 1
ATOM 1322 C CA . HIS A 1 167 ? 1.485 12.216 27.087 1.00 70.25 167 HIS A CA 1
ATOM 1323 C C . HIS A 1 167 ? 2.121 12.359 28.477 1.00 70.25 167 HIS A C 1
ATOM 1325 O O . HIS A 1 167 ? 3.188 11.813 28.743 1.00 70.25 167 HIS A O 1
ATOM 1331 N N . ARG A 1 168 ? 1.453 13.065 29.389 1.00 75.69 168 ARG A N 1
ATOM 1332 C CA . ARG A 1 168 ? 1.834 13.169 30.796 1.00 75.69 168 ARG A CA 1
ATOM 1333 C C . ARG A 1 168 ? 0.943 12.254 31.633 1.00 75.69 168 ARG A C 1
ATOM 1335 O O . ARG A 1 168 ? -0.241 12.536 31.816 1.00 75.69 168 ARG A O 1
ATOM 1342 N N . LEU A 1 169 ? 1.515 11.172 32.148 1.00 77.44 169 LEU A N 1
ATOM 1343 C CA . LEU A 1 169 ? 0.864 10.300 33.125 1.00 77.44 169 LEU A CA 1
ATOM 1344 C C . LEU A 1 169 ? 0.792 11.038 34.467 1.00 77.44 169 LEU A C 1
ATOM 1346 O O . LEU A 1 169 ? 1.776 11.653 34.884 1.00 77.44 169 LEU A O 1
ATOM 1350 N N . THR A 1 170 ? -0.363 11.011 35.133 1.00 74.12 170 THR A N 1
ATOM 1351 C CA . THR A 1 170 ? -0.570 11.614 36.459 1.00 74.12 170 THR A CA 1
ATOM 1352 C C . THR A 1 170 ? -1.515 10.753 37.296 1.00 74.12 170 THR A C 1
ATOM 1354 O O . THR A 1 170 ? -2.306 9.986 36.751 1.00 74.12 170 THR A O 1
ATOM 1357 N N . LYS A 1 171 ? -1.527 10.962 38.618 1.00 65.81 171 LYS A N 1
ATOM 1358 C CA . LYS A 1 171 ? -2.500 10.350 39.550 1.00 65.81 171 LYS A CA 1
ATOM 1359 C C . LYS A 1 171 ? -3.991 10.563 39.206 1.00 65.81 171 LYS A C 1
ATOM 1361 O O . LYS A 1 171 ? -4.838 9.888 39.776 1.00 65.81 171 LYS A O 1
ATOM 1366 N N . ASN A 1 172 ? -4.314 11.519 38.328 1.00 62.44 172 ASN A N 1
ATOM 1367 C CA . ASN A 1 172 ? -5.679 11.835 37.892 1.00 62.44 172 ASN A CA 1
ATOM 1368 C C . ASN A 1 172 ? -5.952 11.333 36.455 1.00 62.44 172 ASN A C 1
ATOM 1370 O O . ASN A 1 172 ? -6.882 11.806 35.806 1.00 62.44 172 ASN A O 1
ATOM 1374 N N . GLY A 1 173 ? -5.116 10.430 35.932 1.00 63.38 173 GLY A N 1
ATOM 1375 C CA . GLY A 1 173 ? -5.162 9.959 34.549 1.00 63.38 173 GLY A CA 1
ATOM 1376 C C . GLY A 1 173 ? -4.175 10.682 33.629 1.00 63.38 173 GLY A C 1
ATOM 1377 O O . GLY A 1 173 ? -3.216 11.328 34.070 1.00 63.38 173 GLY A O 1
ATOM 1378 N N . VAL A 1 174 ? -4.394 10.537 32.324 1.00 66.94 174 VAL A N 1
ATOM 1379 C CA . VAL A 1 174 ? -3.439 10.931 31.282 1.00 66.94 174 VAL A CA 1
ATOM 1380 C C . VAL A 1 174 ? -3.789 12.297 30.699 1.00 66.94 174 VAL A C 1
ATOM 1382 O O . VAL A 1 174 ? -4.898 12.523 30.226 1.00 66.94 174 VAL A O 1
ATOM 1385 N N . GLN A 1 175 ? -2.823 13.214 30.722 1.00 67.00 175 GLN A N 1
ATOM 1386 C CA . GLN A 1 175 ? -2.959 14.586 30.228 1.00 67.00 175 GLN A CA 1
ATOM 1387 C C . GLN A 1 175 ? -2.077 14.804 28.985 1.00 67.00 175 GLN A C 1
ATOM 1389 O O . GLN A 1 175 ? -1.011 14.197 28.880 1.00 67.00 175 GLN A O 1
ATOM 1394 N N . PRO A 1 176 ? -2.457 15.670 28.030 1.00 56.62 176 PRO A N 1
ATOM 1395 C CA . PRO A 1 176 ? -1.551 16.081 26.960 1.00 56.62 176 PRO A CA 1
ATOM 1396 C C . PRO A 1 176 ? -0.382 16.913 27.517 1.00 56.62 176 PRO A C 1
ATOM 1398 O O . PRO A 1 176 ? -0.539 17.668 28.476 1.00 56.62 176 PRO A O 1
ATOM 1401 N N . ASP A 1 177 ? 0.800 16.783 26.908 1.00 57.25 177 ASP A N 1
ATOM 1402 C CA . ASP A 1 177 ? 2.011 17.494 27.340 1.00 57.25 177 ASP A CA 1
ATOM 1403 C C . ASP A 1 177 ? 1.825 19.034 27.280 1.00 57.25 177 ASP A C 1
ATOM 1405 O O . ASP A 1 177 ? 1.489 19.553 26.206 1.00 57.25 177 ASP A O 1
ATOM 1409 N N . PRO A 1 178 ? 2.070 19.790 28.375 1.00 54.16 178 PRO A N 1
ATOM 1410 C CA . PRO A 1 178 ? 1.921 21.251 28.409 1.00 54.16 178 PRO A CA 1
ATOM 1411 C C . PRO A 1 178 ? 2.689 21.991 27.305 1.00 54.16 178 PRO A C 1
ATOM 1413 O O . PRO A 1 178 ? 2.230 23.025 26.817 1.00 54.16 178 PRO A O 1
ATOM 1416 N N . SER A 1 179 ? 3.814 21.431 26.852 1.00 50.78 179 SER A N 1
ATOM 1417 C CA . SER A 1 179 ? 4.648 21.976 25.773 1.00 50.78 179 SER A CA 1
ATOM 1418 C C . SER A 1 179 ? 3.901 22.041 24.434 1.00 50.78 179 SER A C 1
ATOM 1420 O O . SER A 1 179 ? 4.166 22.917 23.614 1.00 50.78 179 SER A O 1
ATOM 1422 N N . LYS A 1 180 ? 2.935 21.136 24.215 1.00 50.03 180 LYS A N 1
ATOM 1423 C CA . LYS A 1 180 ? 2.046 21.134 23.039 1.00 50.03 180 LYS A CA 1
ATOM 1424 C C . LYS A 1 180 ? 0.866 22.100 23.208 1.00 50.03 180 LYS A C 1
ATOM 1426 O O . LYS A 1 180 ? 0.375 22.631 22.216 1.00 50.03 180 LYS A O 1
ATOM 1431 N N . VAL A 1 181 ? 0.422 22.336 24.446 1.00 47.91 181 VAL A N 1
ATOM 1432 C CA . VAL A 1 181 ? -0.724 23.208 24.772 1.00 47.91 181 VAL A CA 1
ATOM 1433 C C . VAL A 1 181 ? -0.356 24.688 24.635 1.00 47.91 181 VAL A C 1
ATOM 1435 O O . VAL A 1 181 ? -1.114 25.449 24.036 1.00 47.91 181 VAL A O 1
ATOM 1438 N N . ALA A 1 182 ? 0.834 25.087 25.101 1.00 43.84 182 ALA A N 1
ATOM 1439 C CA . ALA A 1 182 ? 1.302 26.478 25.060 1.00 43.84 182 ALA A CA 1
ATOM 1440 C C . ALA A 1 182 ? 1.319 27.086 23.639 1.00 43.84 182 ALA A C 1
ATOM 1442 O O . ALA A 1 182 ? 1.053 28.275 23.460 1.00 43.84 182 ALA A O 1
ATOM 1443 N N . ALA A 1 183 ? 1.573 26.260 22.617 1.00 47.06 183 ALA A N 1
ATOM 1444 C CA . ALA A 1 183 ? 1.569 26.663 21.210 1.00 47.06 183 ALA A CA 1
ATOM 1445 C C . ALA A 1 183 ? 0.163 26.957 20.641 1.00 47.06 183 ALA A C 1
ATOM 1447 O O . ALA A 1 183 ? 0.049 27.571 19.581 1.00 47.06 183 ALA A O 1
ATOM 1448 N N . ILE A 1 184 ? -0.905 26.518 21.316 1.00 41.59 184 ILE A N 1
ATOM 1449 C CA . ILE A 1 184 ? -2.298 26.698 20.878 1.00 41.59 184 ILE A CA 1
ATOM 1450 C C . ILE A 1 184 ? -2.901 27.956 21.514 1.00 41.59 184 ILE A C 1
ATOM 1452 O O . ILE A 1 184 ? -3.546 28.741 20.823 1.00 41.59 184 ILE A O 1
ATOM 1456 N N . THR A 1 185 ? -2.611 28.205 22.794 1.00 41.88 185 THR A N 1
ATOM 1457 C CA . THR A 1 185 ? -3.054 29.398 23.543 1.00 41.88 185 THR A CA 1
ATOM 1458 C C . THR A 1 185 ? -2.517 30.730 23.004 1.00 41.88 185 THR A C 1
ATOM 1460 O O . THR A 1 185 ? -3.015 31.781 23.388 1.00 41.88 185 THR A O 1
ATOM 1463 N N . GLY A 1 186 ? -1.517 30.711 22.116 1.00 40.69 186 GLY A N 1
ATOM 1464 C CA . GLY A 1 186 ? -0.950 31.910 21.486 1.00 40.69 186 GLY A CA 1
ATOM 1465 C C . GLY A 1 186 ? -1.682 32.419 20.234 1.00 40.69 186 GLY A C 1
ATOM 1466 O O . GLY A 1 186 ? -1.193 33.354 19.602 1.00 40.69 186 GLY A O 1
ATOM 1467 N N . MET A 1 187 ? -2.801 31.811 19.818 1.00 37.16 187 MET A N 1
ATOM 1468 C CA . MET A 1 187 ? -3.535 32.236 18.615 1.00 37.16 187 MET A CA 1
ATOM 1469 C C . MET A 1 187 ? -4.583 33.330 18.912 1.00 37.16 187 MET A C 1
ATOM 1471 O O . MET A 1 187 ? -5.370 33.173 19.843 1.00 37.16 187 MET A O 1
ATOM 1475 N N . PRO A 1 188 ? -4.650 34.417 18.114 1.00 36.97 188 PRO A N 1
ATOM 1476 C CA . PRO A 1 188 ? -5.630 35.488 18.310 1.00 36.97 188 PRO A CA 1
ATOM 1477 C C . PRO A 1 188 ? -7.055 35.059 17.920 1.00 36.97 188 PRO A C 1
ATOM 1479 O O . PRO A 1 188 ? -7.265 34.350 16.933 1.00 36.97 188 PRO A O 1
ATOM 1482 N N . THR A 1 189 ? -8.043 35.526 18.685 1.00 35.00 189 THR A N 1
ATOM 1483 C CA . THR A 1 189 ? -9.460 35.143 18.575 1.00 35.00 189 THR A CA 1
ATOM 1484 C C . THR A 1 189 ? -10.225 35.902 17.471 1.00 35.00 189 THR A C 1
ATOM 1486 O O . THR A 1 189 ? -10.020 37.105 17.301 1.00 35.00 189 THR A O 1
ATOM 1489 N N . PRO A 1 190 ? -11.136 35.247 16.713 1.00 38.28 190 PRO A N 1
ATOM 1490 C CA . PRO A 1 190 ? -11.979 35.913 15.710 1.00 38.28 190 PRO A CA 1
ATOM 1491 C C . PRO A 1 190 ? -13.095 36.783 16.313 1.00 38.28 190 PRO A C 1
ATOM 1493 O O . PRO A 1 190 ? -13.591 36.517 17.406 1.00 38.28 190 PRO A O 1
ATOM 1496 N N . ALA A 1 191 ? -13.525 37.801 15.562 1.00 39.34 191 ALA A N 1
ATOM 1497 C CA . ALA A 1 191 ? -14.310 38.926 16.079 1.00 39.34 191 ALA A CA 1
ATOM 1498 C C . ALA A 1 191 ? -15.826 38.696 16.280 1.00 39.34 191 ALA A C 1
ATOM 1500 O O . ALA A 1 191 ? -16.474 39.547 16.883 1.00 39.34 191 ALA A O 1
ATOM 1501 N N . ASP A 1 192 ? -16.408 37.594 15.792 1.00 43.97 192 ASP A N 1
ATOM 1502 C CA . ASP A 1 192 ? -17.868 37.482 15.635 1.00 43.97 192 ASP A CA 1
ATOM 1503 C C . ASP A 1 192 ? -18.501 36.402 16.537 1.00 43.97 192 ASP A C 1
ATOM 1505 O O . ASP A 1 192 ? -18.706 35.248 16.151 1.00 43.97 192 ASP A O 1
ATOM 1509 N N . LYS A 1 193 ? -18.782 36.772 17.795 1.00 44.69 193 LYS A N 1
ATOM 1510 C CA . LYS A 1 193 ? -19.305 35.848 18.823 1.00 44.69 193 LYS A CA 1
ATOM 1511 C C . LYS A 1 193 ? -20.767 35.429 18.614 1.00 44.69 193 LYS A C 1
ATOM 1513 O O . LYS A 1 193 ? -21.175 34.412 19.171 1.00 44.69 193 LYS A O 1
ATOM 1518 N N . ALA A 1 194 ? -21.551 36.165 17.822 1.00 42.72 194 ALA A N 1
ATOM 1519 C CA . ALA A 1 194 ? -22.977 35.882 17.631 1.00 42.72 194 ALA A CA 1
ATOM 1520 C C . ALA A 1 194 ? -23.227 34.612 16.792 1.00 42.72 194 ALA A C 1
ATOM 1522 O O . ALA A 1 194 ? -24.148 33.846 17.074 1.00 42.72 194 ALA A O 1
ATOM 1523 N N . ALA A 1 195 ? -22.370 34.326 15.806 1.00 43.81 195 ALA A N 1
ATOM 1524 C CA . ALA A 1 195 ? -22.531 33.182 14.902 1.00 43.81 195 ALA A CA 1
ATOM 1525 C C . ALA A 1 195 ? -22.300 31.801 15.562 1.00 43.81 195 ALA A C 1
ATOM 1527 O O . ALA A 1 195 ? -22.651 30.773 14.976 1.00 43.81 195 ALA A O 1
ATOM 1528 N N . LEU A 1 196 ? -21.725 31.764 16.771 1.00 47.44 196 LEU A N 1
ATOM 1529 C CA . LEU A 1 196 ? -21.441 30.535 17.526 1.00 47.44 196 LEU A CA 1
ATOM 1530 C C . LEU A 1 196 ? -22.651 30.012 18.328 1.00 47.44 196 LEU A C 1
ATOM 1532 O O . LEU A 1 196 ? -22.673 28.839 18.698 1.00 47.44 196 LEU A O 1
ATOM 1536 N N . GLN A 1 197 ? -23.679 30.833 18.569 1.00 49.25 197 GLN A N 1
ATOM 1537 C CA . GLN A 1 197 ? -24.807 30.514 19.461 1.00 49.25 197 GLN A CA 1
ATOM 1538 C C . GLN A 1 197 ? -26.009 29.877 18.733 1.00 49.25 197 GLN A C 1
ATOM 1540 O O . GLN A 1 197 ? -27.150 30.306 18.883 1.00 49.25 197 GLN A O 1
ATOM 1545 N N . HIS A 1 198 ? -25.782 28.833 17.926 1.00 60.06 198 HIS A N 1
ATOM 1546 C CA . HIS A 1 198 ? -26.892 28.092 17.307 1.00 60.06 198 HIS A CA 1
ATOM 1547 C C . HIS A 1 198 ? -27.535 27.115 18.318 1.00 60.06 198 HIS A C 1
ATOM 1549 O O . HIS A 1 198 ? -26.788 26.328 18.910 1.00 60.06 198 HIS A O 1
ATOM 1555 N N . PRO A 1 199 ? -28.879 27.057 18.470 1.00 61.16 199 PRO A N 1
ATOM 1556 C CA . PRO A 1 199 ? -29.541 26.245 19.498 1.00 61.16 199 PRO A CA 1
ATOM 1557 C C . PRO A 1 199 ? -29.076 24.786 19.540 1.00 61.16 199 PRO A C 1
ATOM 1559 O O . PRO A 1 199 ? -28.661 24.304 20.587 1.00 61.16 199 PRO A O 1
ATOM 1562 N N . SER A 1 200 ? -29.018 24.107 18.390 1.00 60.94 200 SER A N 1
ATOM 1563 C CA . SER A 1 200 ? -28.579 22.704 18.323 1.00 60.94 200 SER A CA 1
ATOM 1564 C C . SER A 1 200 ? -27.117 22.467 18.723 1.00 60.94 200 SER A C 1
ATOM 1566 O O . SER A 1 200 ? -26.790 21.371 19.173 1.00 60.94 200 SER A O 1
ATOM 1568 N N . LEU A 1 201 ? -26.231 23.465 18.594 1.00 64.56 201 LEU A N 1
ATOM 1569 C CA . LEU A 1 201 ? -24.858 23.359 19.096 1.00 64.56 201 LEU A CA 1
ATOM 1570 C C . LEU A 1 201 ? -24.760 23.707 20.578 1.00 64.56 201 LEU A C 1
ATOM 1572 O O . LEU A 1 201 ? -23.922 23.124 21.252 1.00 64.56 201 LEU A O 1
ATOM 1576 N N . MET A 1 202 ? -25.622 24.579 21.107 1.00 64.75 202 MET A N 1
ATOM 1577 C CA . MET A 1 202 ? -25.725 24.771 22.555 1.00 64.75 202 MET A CA 1
ATOM 1578 C C . MET A 1 202 ? -26.278 23.515 23.236 1.00 64.75 202 MET A C 1
ATOM 1580 O O . MET A 1 202 ? -25.703 23.074 24.226 1.00 64.75 202 MET A O 1
ATOM 1584 N N . THR A 1 203 ? -27.301 22.867 22.667 1.00 67.81 203 THR A N 1
ATOM 1585 C CA . THR A 1 203 ? -27.791 21.564 23.144 1.00 67.81 203 THR A CA 1
ATOM 1586 C C . THR A 1 203 ? -26.696 20.497 23.061 1.00 67.81 203 THR A C 1
ATOM 1588 O O . THR A 1 203 ? -26.484 19.783 24.036 1.00 67.81 203 THR A O 1
ATOM 1591 N N . LEU A 1 204 ? -25.939 20.420 21.954 1.00 69.81 204 LEU A N 1
ATOM 1592 C CA . LEU A 1 204 ? -24.814 19.481 21.832 1.00 69.81 204 LEU A CA 1
ATOM 1593 C C . LEU A 1 204 ? -23.698 19.772 22.849 1.00 69.81 204 LEU A C 1
ATOM 1595 O O . LEU A 1 204 ? -23.215 18.850 23.493 1.00 69.81 204 LEU A O 1
ATOM 1599 N N . ASN A 1 205 ? -23.315 21.037 23.029 1.00 70.38 205 ASN A N 1
ATOM 1600 C CA . ASN A 1 205 ? -22.297 21.464 23.991 1.00 70.38 205 ASN A CA 1
ATOM 1601 C C . ASN A 1 205 ? -22.712 21.119 25.432 1.00 70.38 205 ASN A C 1
ATOM 1603 O O . ASN A 1 205 ? -21.966 20.467 26.158 1.00 70.38 205 ASN A O 1
ATOM 1607 N N . ASN A 1 206 ? -23.947 21.459 25.813 1.00 69.88 206 ASN A N 1
ATOM 1608 C CA . ASN A 1 206 ? -24.507 21.143 27.126 1.00 69.88 206 ASN A CA 1
ATOM 1609 C C . ASN A 1 206 ? -24.612 19.628 27.368 1.00 69.88 206 ASN A C 1
ATOM 1611 O O . ASN A 1 206 ? -24.447 19.188 28.499 1.00 69.88 206 ASN A O 1
ATOM 1615 N N . MET A 1 207 ? -24.848 18.823 26.328 1.00 71.94 207 MET A N 1
ATOM 1616 C CA . MET A 1 207 ? -24.948 17.362 26.430 1.00 71.94 207 MET A CA 1
ATOM 1617 C C . MET A 1 207 ? -23.581 16.661 26.426 1.00 71.94 207 MET A C 1
ATOM 1619 O O . MET A 1 207 ? -23.417 15.631 27.070 1.00 71.94 207 MET A O 1
ATOM 1623 N N . VAL A 1 208 ? -22.569 17.240 25.772 1.00 70.19 208 VAL A N 1
ATOM 1624 C CA . VAL A 1 208 ? -21.173 16.780 25.877 1.00 70.19 208 VAL A CA 1
ATOM 1625 C C . VAL A 1 208 ? -20.592 17.122 27.255 1.00 70.19 208 VAL A C 1
ATOM 1627 O O . VAL A 1 208 ? -19.902 16.292 27.839 1.00 70.19 208 VAL A O 1
ATOM 1630 N N . LEU A 1 209 ? -20.912 18.296 27.813 1.00 68.62 209 LEU A N 1
ATOM 1631 C CA . LEU A 1 209 ? -20.486 18.703 29.161 1.00 68.62 209 LEU A CA 1
ATOM 1632 C C . LEU A 1 209 ? -21.301 18.038 30.288 1.00 68.62 209 LEU A C 1
ATOM 1634 O O . LEU A 1 209 ? -20.752 17.753 31.348 1.00 68.62 209 LEU A O 1
ATOM 1638 N N . GLY A 1 210 ? -22.598 17.797 30.073 1.00 65.19 210 GLY A N 1
ATOM 1639 C CA . GLY A 1 210 ? -23.519 17.190 31.046 1.00 65.19 210 GLY A CA 1
ATOM 1640 C C . GLY A 1 210 ? -23.620 15.661 30.982 1.00 65.19 210 GLY A C 1
ATOM 1641 O O . GLY A 1 210 ? -24.231 15.056 31.860 1.00 65.19 210 GLY A O 1
ATOM 1642 N N . GLY A 1 211 ? -23.015 15.037 29.969 1.00 67.31 211 GLY A N 1
ATOM 1643 C CA . GLY A 1 211 ? -23.059 13.597 29.735 1.00 67.31 211 GLY A CA 1
ATOM 1644 C C . GLY A 1 211 ? -24.230 13.147 28.853 1.00 67.31 211 GLY A C 1
ATOM 1645 O O . GLY A 1 211 ? -25.311 13.737 28.825 1.00 67.31 211 GLY A O 1
ATOM 1646 N N . TRP A 1 212 ? -24.007 12.053 28.125 1.00 77.81 212 TRP A N 1
ATOM 1647 C CA . TRP A 1 212 ? -25.010 11.449 27.252 1.00 77.81 212 TRP A CA 1
ATOM 1648 C C . TRP A 1 212 ? -25.904 10.458 28.036 1.00 77.81 212 TRP A C 1
ATOM 1650 O O . TRP A 1 212 ? -25.404 9.754 28.917 1.00 77.81 212 TRP A O 1
ATOM 1660 N N . PRO A 1 213 ? -27.215 10.366 27.728 1.00 75.06 213 PRO A N 1
ATOM 1661 C CA . PRO A 1 213 ? -28.142 9.412 28.338 1.00 75.06 213 PRO A CA 1
ATOM 1662 C C . PRO A 1 213 ? -27.790 7.971 27.947 1.00 75.06 213 PRO A C 1
ATOM 1664 O O . PRO A 1 213 ? -26.867 7.731 27.172 1.00 75.06 213 PRO A O 1
ATOM 1667 N N . ARG A 1 214 ? -28.523 6.978 28.468 1.00 72.38 214 ARG A N 1
ATOM 1668 C CA . ARG A 1 214 ? -28.225 5.555 28.202 1.00 72.38 214 ARG A CA 1
ATOM 1669 C C . ARG A 1 214 ? -28.887 5.006 26.936 1.00 72.38 214 ARG A C 1
ATOM 1671 O O . ARG A 1 214 ? -28.460 3.958 26.457 1.00 72.38 214 ARG A O 1
ATOM 1678 N N . LYS A 1 215 ? -29.901 5.678 26.375 1.00 77.62 215 LYS A N 1
ATOM 1679 C CA . LYS A 1 215 ? -30.597 5.232 25.154 1.00 77.62 215 LYS A CA 1
ATOM 1680 C C . LYS A 1 215 ? -30.636 6.314 24.076 1.00 77.62 215 LYS A C 1
ATOM 1682 O O . LYS A 1 215 ? -30.963 7.464 24.346 1.00 77.62 215 LYS A O 1
ATOM 1687 N N . LYS A 1 216 ? -30.435 5.910 22.816 1.00 77.69 216 LYS A N 1
ATOM 1688 C CA . LYS A 1 216 ? -30.486 6.788 21.626 1.00 77.69 216 LYS A CA 1
ATOM 1689 C C . LYS A 1 216 ? -31.850 7.474 21.418 1.00 77.69 216 LYS A C 1
ATOM 1691 O O . LYS A 1 216 ? -31.925 8.514 20.768 1.00 77.69 216 LYS A O 1
ATOM 1696 N N . SER A 1 217 ? -32.921 6.903 21.976 1.00 72.81 217 SER A N 1
ATOM 1697 C CA . SER A 1 217 ? -34.284 7.455 21.974 1.00 72.81 217 SER A CA 1
ATOM 1698 C C . SER A 1 217 ? -34.471 8.647 22.917 1.00 72.81 217 SER A C 1
ATOM 1700 O O . SER A 1 217 ? -35.342 9.471 22.673 1.00 72.81 217 SER A O 1
ATOM 1702 N N . GLU A 1 218 ? -33.658 8.754 23.971 1.00 74.75 218 GLU A N 1
ATOM 1703 C CA . GLU A 1 218 ? -33.698 9.842 24.965 1.00 74.75 218 GLU A CA 1
ATOM 1704 C C . GLU A 1 218 ? -32.914 11.084 24.485 1.00 74.75 218 GLU A C 1
ATOM 1706 O O . GLU A 1 218 ? -32.830 12.093 25.180 1.00 74.75 218 GLU A O 1
ATOM 1711 N N . VAL A 1 219 ? -32.328 11.016 23.283 1.00 78.69 219 VAL A N 1
ATOM 1712 C CA . VAL A 1 219 ? -31.529 12.083 22.672 1.00 78.69 219 VAL A CA 1
ATOM 1713 C C . VAL A 1 219 ? -32.424 13.014 21.844 1.00 78.69 219 VAL A C 1
ATOM 1715 O O . VAL A 1 219 ? -33.164 12.506 20.984 1.00 78.69 219 VAL A O 1
ATOM 1718 N N . PRO A 1 220 ? -32.322 14.349 22.022 1.00 76.50 220 PRO A N 1
ATOM 1719 C CA . PRO A 1 220 ? -32.993 15.328 21.171 1.00 76.50 220 PRO A CA 1
ATOM 1720 C C . PRO A 1 220 ? -32.684 15.106 19.687 1.00 76.50 220 PRO A C 1
ATOM 1722 O O . PRO A 1 220 ? -31.570 14.736 19.299 1.00 76.50 220 PRO A O 1
ATOM 1725 N N . GLU A 1 221 ? -33.693 15.286 18.842 1.00 73.25 221 GLU A N 1
ATOM 1726 C CA . GLU A 1 221 ? -33.642 14.868 17.442 1.00 73.25 221 GLU A CA 1
ATOM 1727 C C . GLU A 1 221 ? -32.573 15.614 16.631 1.00 73.25 221 GLU A C 1
ATOM 1729 O O . GLU A 1 221 ? -31.907 15.010 15.788 1.00 73.25 221 GLU A O 1
ATOM 1734 N N . GLU A 1 222 ? -32.306 16.880 16.961 1.00 66.50 222 GLU A N 1
ATOM 1735 C CA . GLU A 1 222 ? -31.324 17.729 16.277 1.00 66.50 222 GLU A CA 1
ATOM 1736 C C . GLU A 1 222 ? -29.879 17.236 16.447 1.00 66.50 222 GLU A C 1
ATOM 1738 O O . GLU A 1 222 ? -29.001 17.589 15.653 1.00 66.50 222 GLU A O 1
ATOM 1743 N N . ILE A 1 223 ? -29.623 16.434 17.488 1.00 73.19 223 ILE A N 1
ATOM 1744 C CA . ILE A 1 223 ? -28.288 15.947 17.859 1.00 73.19 223 ILE A CA 1
ATOM 1745 C C . ILE A 1 223 ? -28.170 14.419 17.885 1.00 73.19 223 ILE A C 1
ATOM 1747 O O . ILE A 1 223 ? -27.065 13.890 18.017 1.00 73.19 223 ILE A O 1
ATOM 1751 N N . ARG A 1 224 ? -29.264 13.690 17.629 1.00 77.38 224 ARG A N 1
ATOM 1752 C CA . ARG A 1 224 ? -29.287 12.223 17.480 1.00 77.38 224 ARG A CA 1
ATOM 1753 C C . ARG A 1 224 ? -28.309 11.708 16.412 1.00 77.38 224 ARG A C 1
ATOM 1755 O O . ARG A 1 224 ? -27.773 10.613 16.554 1.00 77.38 224 ARG A O 1
ATOM 1762 N N . ALA A 1 225 ? -28.009 12.522 15.396 1.00 74.31 225 ALA A N 1
ATOM 1763 C CA . ALA A 1 225 ? -27.003 12.246 14.363 1.00 74.31 225 ALA A CA 1
ATOM 1764 C C . ALA A 1 225 ? -25.538 12.262 14.862 1.00 74.31 225 ALA A C 1
ATOM 1766 O O . ALA A 1 225 ? -24.650 11.812 14.142 1.00 74.31 225 ALA A O 1
ATOM 1767 N N . TYR A 1 226 ? -25.276 12.775 16.070 1.00 76.44 226 TYR A N 1
ATOM 1768 C CA . TYR A 1 226 ? -23.956 12.769 16.713 1.00 76.44 226 TYR A CA 1
ATOM 1769 C C . TYR A 1 226 ? -23.813 11.676 17.785 1.00 76.44 226 TYR A C 1
ATOM 1771 O O . TYR A 1 226 ? -22.708 11.457 18.265 1.00 76.44 226 TYR A O 1
ATOM 1779 N N . TRP A 1 227 ? -24.886 10.952 18.135 1.00 76.69 227 TRP A N 1
ATOM 1780 C CA . TRP A 1 227 ? -24.865 9.890 19.156 1.00 76.69 227 TRP A CA 1
ATOM 1781 C C . TRP A 1 227 ? -23.834 8.789 18.876 1.00 76.69 227 TRP A C 1
ATOM 1783 O O . TRP A 1 227 ? -23.151 8.315 19.783 1.00 76.69 227 TRP A O 1
ATOM 1793 N N . ASP A 1 228 ? -23.709 8.386 17.611 1.00 76.94 228 ASP A N 1
ATOM 1794 C CA . ASP A 1 228 ? -22.761 7.348 17.187 1.00 76.94 228 ASP A CA 1
ATOM 1795 C C . ASP A 1 228 ? -21.304 7.853 17.194 1.00 76.94 228 ASP A C 1
ATOM 1797 O O . ASP A 1 228 ? -20.378 7.071 17.025 1.00 76.94 228 ASP A O 1
ATOM 1801 N N . LEU A 1 229 ? -21.109 9.161 17.403 1.00 76.44 229 LEU A N 1
ATOM 1802 C CA . LEU A 1 229 ? -19.824 9.858 17.467 1.00 76.44 229 LEU A CA 1
ATOM 1803 C C . LEU A 1 229 ? -19.563 10.478 18.849 1.00 76.44 229 LEU A C 1
ATOM 1805 O O . LEU A 1 229 ? -18.589 11.209 19.004 1.00 76.44 229 LEU A O 1
ATOM 1809 N N . ARG A 1 230 ? -20.433 10.231 19.838 1.00 74.75 230 ARG A N 1
ATOM 1810 C CA . ARG A 1 230 ? -20.425 10.899 21.152 1.00 74.75 230 ARG A CA 1
ATOM 1811 C C . ARG A 1 230 ? -19.083 10.800 21.884 1.00 74.75 230 ARG A C 1
ATOM 1813 O O . ARG A 1 230 ? -18.690 11.754 22.542 1.00 74.75 230 ARG A O 1
ATOM 1820 N N . ASP A 1 231 ? -18.383 9.681 21.703 1.00 73.12 231 ASP A N 1
ATOM 1821 C CA . ASP A 1 231 ? -17.094 9.379 22.332 1.00 73.12 231 ASP A CA 1
ATOM 1822 C C . ASP A 1 231 ? -15.906 10.043 21.585 1.00 73.12 231 ASP A C 1
ATOM 1824 O O . ASP A 1 231 ? -14.805 10.137 22.118 1.00 73.12 231 ASP A O 1
ATOM 1828 N N . GLU A 1 232 ? -16.121 10.546 20.358 1.00 76.38 232 GLU A N 1
ATOM 1829 C CA . GLU A 1 232 ? -15.125 11.256 19.530 1.00 76.38 232 GLU A CA 1
ATOM 1830 C C . GLU A 1 232 ? -15.250 12.797 19.596 1.00 76.38 232 GLU A C 1
ATOM 1832 O O . GLU A 1 232 ? -14.469 13.509 18.946 1.00 76.38 232 GLU A O 1
ATOM 1837 N N . ILE A 1 233 ? -16.259 13.322 20.306 1.00 78.38 233 ILE A N 1
ATOM 1838 C CA . ILE A 1 233 ? -16.599 14.752 20.338 1.00 78.38 233 ILE A CA 1
ATOM 1839 C C . ILE A 1 233 ? -16.060 15.408 21.609 1.00 78.38 233 ILE A C 1
ATOM 1841 O O . ILE A 1 233 ? -16.368 14.987 22.720 1.00 78.38 233 ILE A O 1
ATOM 1845 N N . SER A 1 234 ? -15.311 16.497 21.442 1.00 76.06 234 SER A N 1
ATOM 1846 C CA . SER A 1 234 ? -14.769 17.299 22.540 1.00 76.06 234 SER A CA 1
ATOM 1847 C C . SER A 1 234 ? -15.143 18.776 22.408 1.00 76.06 234 SER A C 1
ATOM 1849 O O . SER A 1 234 ? -15.421 19.280 21.317 1.00 76.06 234 SER A O 1
ATOM 1851 N N . VAL A 1 235 ? -15.167 19.478 23.542 1.00 72.06 235 VAL A N 1
ATOM 1852 C CA . VAL A 1 235 ? -15.427 20.922 23.632 1.00 72.06 235 VAL A CA 1
ATOM 1853 C C . VAL A 1 235 ? -14.141 21.620 24.054 1.00 72.06 235 VAL A C 1
ATOM 1855 O O . VAL A 1 235 ? -13.524 21.234 25.045 1.00 72.06 235 VAL A O 1
ATOM 1858 N N . TYR A 1 236 ? -13.759 22.674 23.336 1.00 53.94 236 TYR A N 1
ATOM 1859 C CA . TYR A 1 236 ? -12.660 23.555 23.720 1.00 53.94 236 TYR A CA 1
ATOM 1860 C C . TYR A 1 236 ? -13.032 25.010 23.419 1.00 53.94 236 TYR A C 1
ATOM 1862 O O . TYR A 1 236 ? -13.380 25.333 22.286 1.00 53.94 236 TYR A O 1
ATOM 1870 N N . ASP A 1 237 ? -12.997 25.869 24.442 1.00 57.00 237 ASP A N 1
ATOM 1871 C CA . ASP A 1 237 ? -13.370 27.297 24.376 1.00 57.00 237 ASP A CA 1
ATOM 1872 C C . ASP A 1 237 ? -14.722 27.567 23.668 1.00 57.00 237 ASP A C 1
ATOM 1874 O O . ASP A 1 237 ? -14.864 28.436 22.811 1.00 57.00 237 ASP A O 1
ATOM 1878 N N . GLY A 1 238 ? -15.731 26.739 23.972 1.00 58.09 238 GLY A N 1
ATOM 1879 C CA . GLY A 1 238 ? -17.068 26.814 23.363 1.00 58.09 238 GLY A CA 1
ATOM 1880 C C . GLY A 1 238 ? -17.166 26.303 21.918 1.00 58.09 238 GLY A C 1
ATOM 1881 O O . GLY A 1 238 ? -18.261 26.288 21.356 1.00 58.09 238 GLY A O 1
ATOM 1882 N N . VAL A 1 239 ? -16.063 25.849 21.316 1.00 65.25 239 VAL A N 1
ATOM 1883 C CA . VAL A 1 239 ? -16.030 25.241 19.980 1.00 65.25 239 VAL A CA 1
ATOM 1884 C C . VAL A 1 239 ? -16.028 23.715 20.098 1.00 65.25 239 VAL A C 1
ATOM 1886 O O . VAL A 1 239 ? -15.281 23.128 20.880 1.00 65.25 239 VAL A O 1
ATOM 1889 N N . LEU A 1 240 ? -16.878 23.069 19.300 1.00 74.19 240 LEU A N 1
ATOM 1890 C CA . LEU A 1 240 ? -17.018 21.615 19.238 1.00 74.19 240 LEU A CA 1
ATOM 1891 C C . LEU A 1 240 ? -16.079 21.017 18.182 1.00 74.19 240 LEU A C 1
ATOM 1893 O O . LEU A 1 240 ? -16.057 21.457 17.029 1.00 74.19 240 LEU A O 1
ATOM 1897 N N . PHE A 1 241 ? -15.348 19.975 18.563 1.00 73.94 241 PHE A N 1
ATOM 1898 C CA . PHE A 1 241 ? -14.408 19.251 17.713 1.00 73.94 241 PHE A CA 1
ATOM 1899 C C . PHE A 1 241 ? -14.803 17.782 17.589 1.00 73.94 241 PHE A C 1
ATOM 1901 O O . PHE A 1 241 ? -15.268 17.174 18.547 1.00 73.94 241 PHE A O 1
ATOM 1908 N N . LYS A 1 242 ? -14.563 17.199 16.411 1.00 77.38 242 LYS A N 1
ATOM 1909 C CA . LYS A 1 242 ? -14.523 15.753 16.191 1.00 77.38 242 LYS A CA 1
ATOM 1910 C C . LYS A 1 242 ? -13.067 15.338 15.967 1.00 77.38 242 LYS A C 1
ATOM 1912 O O . LYS A 1 242 ? -12.529 15.570 14.882 1.00 77.38 242 LYS A O 1
ATOM 1917 N N . SER A 1 243 ? -12.423 14.781 16.991 1.00 74.50 243 SER A N 1
ATOM 1918 C CA . SER A 1 243 ? -10.971 14.512 17.055 1.00 74.50 243 SER A CA 1
ATOM 1919 C C . SER A 1 243 ? -10.086 15.740 16.733 1.00 74.50 243 SER A C 1
ATOM 1921 O O . SER A 1 243 ? -9.574 16.386 17.638 1.00 74.50 243 SER A O 1
ATOM 1923 N N . HIS A 1 244 ? -9.907 16.083 15.450 1.00 69.81 244 HIS A N 1
ATOM 1924 C CA . HIS A 1 244 ? -9.137 17.241 14.959 1.00 69.81 244 HIS A CA 1
ATOM 1925 C C . HIS A 1 244 ? -9.911 18.129 13.960 1.00 69.81 244 HIS A C 1
ATOM 1927 O O . HIS A 1 244 ? -9.348 19.078 13.413 1.00 69.81 244 HIS A O 1
ATOM 1933 N N . GLN A 1 245 ? -11.177 17.808 13.676 1.00 75.56 245 GLN A N 1
ATOM 1934 C CA . GLN A 1 245 ? -12.053 18.532 12.751 1.00 75.56 245 GLN A CA 1
ATOM 1935 C C . GLN A 1 245 ? -12.993 19.454 13.535 1.00 75.56 245 GLN A C 1
ATOM 1937 O O . GLN A 1 245 ? -13.588 19.022 14.518 1.00 75.56 245 GLN A O 1
ATOM 1942 N N . VAL A 1 246 ? -13.191 20.694 13.087 1.00 79.31 246 VAL A N 1
ATOM 1943 C CA . VAL A 1 246 ? -14.174 21.616 13.684 1.00 79.31 246 VAL A CA 1
ATOM 1944 C C . VAL A 1 246 ? -15.590 21.209 13.264 1.00 79.31 246 VAL A C 1
ATOM 1946 O O . VAL A 1 246 ? -15.850 21.019 12.071 1.00 79.31 246 VAL A O 1
ATOM 1949 N N . ILE A 1 247 ? -16.516 21.099 14.220 1.00 80.75 247 ILE A N 1
ATOM 1950 C CA . ILE A 1 247 ? -17.932 20.815 13.947 1.00 80.75 247 ILE A CA 1
ATOM 1951 C C . ILE A 1 247 ? -18.644 22.112 13.547 1.00 80.75 247 ILE A C 1
ATOM 1953 O O . ILE A 1 247 ? -18.643 23.094 14.285 1.00 80.75 247 ILE A O 1
ATOM 1957 N N . VAL A 1 248 ? -19.254 22.127 12.358 1.00 78.75 248 VAL A N 1
ATOM 1958 C CA . VAL A 1 248 ? -19.737 23.372 11.734 1.00 78.75 248 VAL A CA 1
ATOM 1959 C C . VAL A 1 248 ? -21.224 23.648 12.048 1.00 78.75 248 VAL A C 1
ATOM 1961 O O . VAL A 1 248 ? -22.081 22.799 11.735 1.00 78.75 248 VAL A O 1
ATOM 1964 N N . PRO A 1 249 ? -21.566 24.842 12.593 1.00 72.12 249 PRO A N 1
ATOM 1965 C CA . PRO A 1 249 ? -22.947 25.281 12.817 1.00 72.12 249 PRO A CA 1
ATOM 1966 C C . PRO A 1 249 ? -23.789 25.249 11.544 1.00 72.12 249 PRO A C 1
ATOM 1968 O O . PRO A 1 249 ? -23.283 25.526 10.459 1.00 72.12 249 PRO A O 1
ATOM 1971 N N . ALA A 1 250 ? -25.091 24.971 11.665 1.00 72.06 250 ALA A N 1
ATOM 1972 C CA . ALA A 1 250 ? -26.000 24.945 10.515 1.00 72.06 250 ALA A CA 1
ATOM 1973 C C . ALA A 1 250 ? -25.995 26.266 9.719 1.00 72.06 250 ALA A C 1
ATOM 1975 O O . ALA A 1 250 ? -25.987 26.228 8.491 1.00 72.06 250 ALA A O 1
ATOM 1976 N N . SER A 1 251 ? -25.892 27.399 10.419 1.00 66.38 251 SER A N 1
ATOM 1977 C CA . SER A 1 251 ? -25.774 28.756 9.868 1.00 66.38 251 SER A CA 1
ATOM 1978 C C . SER A 1 251 ? -24.531 28.981 8.997 1.00 66.38 251 SER A C 1
ATOM 1980 O O . SER A 1 251 ? -24.620 29.666 7.985 1.00 66.38 251 SER A O 1
ATOM 1982 N N . LEU A 1 252 ? -23.383 28.387 9.346 1.00 69.75 252 LEU A N 1
ATOM 1983 C CA . LEU A 1 252 ? -22.113 28.576 8.626 1.00 69.75 252 LEU A CA 1
ATOM 1984 C C . LEU A 1 252 ? -21.883 27.547 7.505 1.00 69.75 252 LEU A C 1
ATOM 1986 O O . LEU A 1 252 ? -20.972 27.707 6.691 1.00 69.75 252 LEU A O 1
ATOM 1990 N N . ARG A 1 253 ? -22.704 26.490 7.418 1.00 82.06 253 ARG A N 1
ATOM 1991 C CA . ARG A 1 253 ? -22.585 25.468 6.359 1.00 82.06 253 ARG A CA 1
ATOM 1992 C C . ARG A 1 253 ? -22.744 26.030 4.940 1.00 82.06 253 ARG A C 1
ATOM 1994 O O . ARG A 1 253 ? -21.935 25.625 4.111 1.00 82.06 253 ARG A O 1
ATOM 2001 N N . PRO A 1 254 ? -23.698 26.929 4.614 1.00 77.19 254 PRO A N 1
ATOM 2002 C CA . PRO A 1 254 ? -23.831 27.471 3.258 1.00 77.19 254 PRO A CA 1
ATOM 2003 C C . PRO A 1 254 ? -22.594 28.266 2.821 1.00 77.19 254 PRO A C 1
ATOM 2005 O O . PRO A 1 254 ? -22.043 28.012 1.752 1.00 77.19 254 PRO A O 1
ATOM 2008 N N . GLU A 1 255 ? -22.100 29.155 3.687 1.00 75.19 255 GLU A N 1
ATOM 2009 C CA . GLU A 1 255 ? -20.896 29.956 3.437 1.00 75.19 255 GLU A CA 1
ATOM 2010 C C . GLU A 1 255 ? -19.653 29.062 3.270 1.00 75.19 255 GLU A C 1
ATOM 2012 O O . GLU A 1 255 ? -18.843 29.242 2.359 1.00 75.19 255 GLU A O 1
ATOM 2017 N N . LEU A 1 256 ? -19.511 28.040 4.119 1.00 78.69 256 LEU A N 1
ATOM 2018 C CA . LEU A 1 256 ? -18.394 27.104 4.045 1.00 78.69 256 LEU A CA 1
ATOM 2019 C C . LEU A 1 256 ? -18.481 26.176 2.823 1.00 78.69 256 LEU A C 1
ATOM 2021 O O . LEU A 1 256 ? -17.452 25.888 2.212 1.00 78.69 256 LEU A O 1
ATOM 2025 N N . LEU A 1 257 ? -19.681 25.744 2.422 1.00 81.62 257 LEU A N 1
ATOM 2026 C CA . LEU A 1 257 ? -19.907 25.020 1.167 1.00 81.62 257 LEU A CA 1
ATOM 2027 C C . LEU A 1 257 ? -19.498 25.876 -0.033 1.00 81.62 257 LEU A C 1
ATOM 2029 O O . LEU A 1 257 ? -18.808 25.369 -0.915 1.00 81.62 257 LEU A O 1
ATOM 2033 N N . GLN A 1 258 ? -19.827 27.171 -0.030 1.00 78.44 258 GLN A N 1
ATOM 2034 C CA . GLN A 1 258 ? -19.371 28.112 -1.053 1.00 78.44 258 GLN A CA 1
ATOM 2035 C C . GLN A 1 258 ? -17.835 28.231 -1.058 1.00 78.44 258 GLN A C 1
ATOM 2037 O O . GLN A 1 258 ? -17.226 28.085 -2.114 1.00 78.44 258 GLN A O 1
ATOM 2042 N N . LYS A 1 259 ? -17.176 28.370 0.105 1.00 78.19 259 LYS A N 1
ATOM 2043 C CA . LYS A 1 259 ? -15.696 28.391 0.222 1.00 78.19 259 LYS A CA 1
ATOM 2044 C C . LYS A 1 259 ? -15.025 27.090 -0.253 1.00 78.19 259 LYS A C 1
ATOM 2046 O O . LYS A 1 259 ? -13.973 27.132 -0.895 1.00 78.19 259 LYS A O 1
ATOM 2051 N N . ILE A 1 260 ? -15.626 25.929 0.025 1.00 80.69 260 ILE A N 1
ATOM 2052 C CA . ILE A 1 260 ? -15.158 24.620 -0.466 1.00 80.69 260 ILE A CA 1
ATOM 2053 C C . ILE A 1 260 ? -15.339 24.522 -1.988 1.00 80.69 260 ILE A C 1
ATOM 2055 O O . ILE A 1 260 ? -14.437 24.040 -2.679 1.00 80.69 260 ILE A O 1
ATOM 2059 N N . HIS A 1 261 ? -16.477 24.991 -2.506 1.00 80.56 261 HIS A N 1
ATOM 2060 C CA . HIS A 1 261 ? -16.848 24.910 -3.918 1.00 80.56 261 HIS A CA 1
ATOM 2061 C C . HIS A 1 261 ? -16.118 25.924 -4.812 1.00 80.56 261 HIS A C 1
ATOM 2063 O O . HIS A 1 261 ? -15.881 25.602 -5.971 1.00 80.56 261 HIS A O 1
ATOM 2069 N N . LYS A 1 262 ? -15.695 27.079 -4.274 1.00 74.81 262 LYS A N 1
ATOM 2070 C CA . LYS A 1 262 ? -15.080 28.225 -4.980 1.00 74.81 262 LYS A CA 1
ATOM 2071 C C . LYS A 1 262 ? -14.022 27.863 -6.039 1.00 74.81 262 LYS A C 1
ATOM 2073 O O . LYS A 1 262 ? -13.911 28.482 -7.084 1.00 74.81 262 LYS A O 1
ATOM 2078 N N . ALA A 1 263 ? -13.234 26.818 -5.792 1.00 66.19 263 ALA A N 1
ATOM 2079 C CA . ALA A 1 263 ? -12.185 26.376 -6.715 1.00 66.19 263 ALA A CA 1
ATOM 2080 C C . ALA A 1 263 ? -12.665 25.405 -7.829 1.00 66.19 263 ALA A C 1
ATOM 2082 O O . ALA A 1 263 ? -11.844 24.906 -8.599 1.00 66.19 263 ALA A O 1
ATOM 2083 N N . HIS A 1 264 ? -13.961 25.065 -7.889 1.00 72.06 264 HIS A N 1
ATOM 2084 C CA . HIS A 1 264 ? -14.613 24.158 -8.855 1.00 72.06 264 HIS A CA 1
ATOM 2085 C C . HIS A 1 264 ? -13.889 22.806 -9.099 1.00 72.06 264 HIS A C 1
ATOM 2087 O O . HIS A 1 264 ? -13.902 22.236 -10.199 1.00 72.06 264 HIS A O 1
ATOM 2093 N N . GLN A 1 265 ? -13.260 22.246 -8.057 1.00 65.06 265 GLN A N 1
ATOM 2094 C CA . GLN A 1 265 ? -12.337 21.096 -8.157 1.00 65.06 265 GLN A CA 1
ATOM 2095 C C . GLN A 1 265 ? -13.009 19.710 -8.216 1.00 65.06 265 GLN A C 1
ATOM 2097 O O . GLN A 1 265 ? -12.329 18.680 -8.160 1.00 65.06 265 GLN A O 1
ATOM 2102 N N . GLY A 1 266 ? -14.337 19.668 -8.349 1.00 69.00 266 GLY A N 1
ATOM 2103 C CA . GLY A 1 266 ? -15.140 18.444 -8.313 1.00 69.00 266 GLY A CA 1
ATOM 2104 C C . GLY A 1 266 ? -15.393 17.924 -6.891 1.00 69.00 266 GLY A C 1
ATOM 2105 O O . GLY A 1 266 ? -14.625 18.181 -5.960 1.00 69.00 266 GLY A O 1
ATOM 2106 N N . ALA A 1 267 ? -16.489 17.180 -6.725 1.00 74.88 267 ALA A N 1
ATOM 2107 C CA . ALA A 1 267 ? -17.025 16.835 -5.409 1.00 74.88 267 ALA A CA 1
ATOM 2108 C C . ALA A 1 267 ? -16.049 16.044 -4.523 1.00 74.88 267 ALA A C 1
ATOM 2110 O O . ALA A 1 267 ? -15.847 16.407 -3.366 1.00 74.88 267 ALA A O 1
ATOM 2111 N N . ASP A 1 268 ? -15.389 15.010 -5.054 1.00 75.44 268 ASP A N 1
ATOM 2112 C CA . ASP A 1 268 ? -14.492 14.174 -4.245 1.00 75.44 268 ASP A CA 1
ATOM 2113 C C . ASP A 1 268 ? -13.217 14.916 -3.808 1.00 75.44 268 ASP A C 1
ATOM 2115 O O . ASP A 1 268 ? -12.661 14.619 -2.751 1.00 75.44 268 ASP A O 1
ATOM 2119 N N . SER A 1 269 ? -12.761 15.906 -4.584 1.00 73.94 269 SER A N 1
ATOM 2120 C CA . SER A 1 269 ? -11.660 16.798 -4.191 1.00 73.94 269 SER A CA 1
ATOM 2121 C C . SER A 1 269 ? -12.095 17.735 -3.066 1.00 73.94 269 SER A C 1
ATOM 2123 O O . SER A 1 269 ? -11.398 17.833 -2.057 1.00 73.94 269 SER A O 1
ATOM 2125 N N . GLY A 1 270 ? -13.286 18.337 -3.186 1.00 78.12 270 GLY A N 1
ATOM 2126 C CA . GLY A 1 270 ? -13.895 19.146 -2.126 1.00 78.12 270 GLY A CA 1
ATOM 2127 C C . GLY A 1 270 ? -14.080 18.361 -0.823 1.00 78.12 270 GLY A C 1
ATOM 2128 O O . GLY A 1 270 ? -13.726 18.855 0.245 1.00 78.12 270 GLY A O 1
ATOM 2129 N N . ILE A 1 271 ? -14.527 17.102 -0.904 1.00 82.81 271 ILE A N 1
ATOM 2130 C CA . ILE A 1 271 ? -14.640 16.198 0.253 1.00 82.81 271 ILE A CA 1
ATOM 2131 C C . ILE A 1 271 ? -13.264 15.909 0.874 1.00 82.81 271 ILE A C 1
ATOM 2133 O O . ILE A 1 271 ? -13.135 15.972 2.097 1.00 82.81 271 ILE A O 1
ATOM 2137 N N . ARG A 1 272 ? -12.225 15.611 0.075 1.00 79.94 272 ARG A N 1
ATOM 2138 C CA . ARG A 1 272 ? -10.859 15.377 0.596 1.00 79.94 272 ARG A CA 1
ATOM 2139 C C . ARG A 1 272 ? -10.270 16.612 1.284 1.00 79.94 272 ARG A C 1
ATOM 2141 O O . ARG A 1 272 ? -9.600 16.452 2.301 1.00 79.94 272 ARG A O 1
ATOM 2148 N N . ARG A 1 273 ? -10.529 17.812 0.753 1.00 77.44 273 ARG A N 1
ATOM 2149 C CA . ARG A 1 273 ? -10.116 19.101 1.334 1.00 77.44 273 ARG A CA 1
ATOM 2150 C C . ARG A 1 273 ? -10.854 19.363 2.656 1.00 77.44 273 ARG A C 1
ATOM 2152 O O . ARG A 1 273 ? -10.210 19.569 3.678 1.00 77.44 273 ARG A O 1
ATOM 2159 N N . ALA A 1 274 ? -12.184 19.228 2.670 1.00 81.81 274 ALA A N 1
ATOM 2160 C CA . ALA A 1 274 ? -13.016 19.434 3.860 1.00 81.81 274 ALA A CA 1
ATOM 2161 C C . ALA A 1 274 ? -12.667 18.477 5.020 1.00 81.81 274 ALA A C 1
ATOM 2163 O O . ALA A 1 274 ? -12.461 18.926 6.147 1.00 81.81 274 ALA A O 1
ATOM 2164 N N . ARG A 1 275 ? -12.490 17.175 4.736 1.00 81.19 275 ARG A N 1
ATOM 2165 C CA . ARG A 1 275 ? -12.149 16.130 5.728 1.00 81.19 275 ARG A CA 1
ATOM 2166 C C . ARG A 1 275 ? -10.829 16.353 6.496 1.00 81.19 275 ARG A C 1
ATOM 2168 O O . ARG A 1 275 ? -10.555 15.578 7.406 1.00 81.19 275 ARG A O 1
ATOM 2175 N N . LYS A 1 276 ? -9.996 17.346 6.161 1.00 70.81 276 LYS A N 1
ATOM 2176 C CA . LYS A 1 276 ? -8.786 17.675 6.944 1.00 70.81 276 LYS A CA 1
ATOM 2177 C C . LYS A 1 276 ? -9.017 18.704 8.059 1.00 70.81 276 LYS A C 1
ATOM 2179 O O . LYS A 1 276 ? -8.159 18.815 8.936 1.00 70.81 276 LYS A O 1
ATOM 2184 N N . SER A 1 277 ? -10.141 19.425 8.027 1.00 72.31 277 SER A N 1
ATOM 2185 C CA . SER A 1 277 ? -10.362 20.590 8.895 1.00 72.31 277 SER A CA 1
ATOM 2186 C C . SER A 1 277 ? -11.767 20.698 9.486 1.00 72.31 277 SER A C 1
ATOM 2188 O O . SER A 1 277 ? -11.915 21.251 10.572 1.00 72.31 277 SER A O 1
ATOM 2190 N N . VAL A 1 278 ? -12.804 20.218 8.792 1.00 81.00 278 VAL A N 1
ATOM 2191 C CA . VAL A 1 278 ? -14.208 20.505 9.130 1.00 81.00 278 VAL A CA 1
ATOM 2192 C C . VAL A 1 278 ? -15.098 19.269 9.016 1.00 81.00 278 VAL A C 1
ATOM 2194 O O . VAL A 1 278 ? -14.845 18.378 8.201 1.00 81.00 278 VAL A O 1
ATOM 2197 N N . TYR A 1 279 ? -16.153 19.225 9.829 1.00 84.69 279 TYR A N 1
ATOM 2198 C CA . TYR A 1 279 ? -17.110 18.123 9.869 1.00 84.69 279 TYR A CA 1
ATOM 2199 C C . TYR A 1 279 ? -18.542 18.595 10.147 1.00 84.69 279 TYR A C 1
ATOM 2201 O O . TYR A 1 279 ? -18.779 19.494 10.952 1.00 84.69 279 TYR A O 1
ATOM 2209 N N . TRP A 1 280 ? -19.515 17.949 9.502 1.00 85.81 280 TRP A N 1
ATOM 2210 C CA . TRP A 1 280 ? -20.911 17.913 9.942 1.00 85.81 280 TRP A CA 1
ATOM 2211 C C . TRP A 1 280 ? -21.625 16.678 9.353 1.00 85.81 280 TRP A C 1
ATOM 2213 O O . TRP A 1 280 ? -21.229 16.192 8.282 1.00 85.81 280 TRP A O 1
ATOM 2223 N N . PRO A 1 281 ? -22.689 16.162 9.998 1.00 81.88 281 PRO A N 1
ATOM 2224 C CA . PRO A 1 281 ? -23.519 15.098 9.437 1.00 81.88 281 PRO A CA 1
ATOM 2225 C C . PRO A 1 281 ? -24.062 15.493 8.057 1.00 81.88 281 PRO A C 1
ATOM 2227 O O . PRO A 1 281 ? -24.529 16.612 7.857 1.00 81.88 281 PRO A O 1
ATOM 2230 N N . GLY A 1 282 ? -23.958 14.594 7.076 1.00 83.25 282 GLY A N 1
ATOM 2231 C CA . GLY A 1 282 ? -24.381 14.866 5.695 1.00 83.25 282 GLY A CA 1
ATOM 2232 C C . GLY A 1 282 ? -23.422 15.719 4.845 1.00 83.25 282 GLY A C 1
ATOM 2233 O O . GLY A 1 282 ? -23.694 15.903 3.659 1.00 83.25 282 GLY A O 1
ATOM 2234 N N . MET A 1 283 ? -22.270 16.175 5.369 1.00 85.94 283 MET A N 1
ATOM 2235 C CA . MET A 1 283 ? -21.290 17.013 4.640 1.00 85.94 283 MET A CA 1
ATOM 2236 C C . MET A 1 283 ? -20.955 16.510 3.227 1.00 85.94 283 MET A C 1
ATOM 2238 O O . MET A 1 283 ? -20.866 17.293 2.285 1.00 85.94 283 MET A O 1
ATOM 2242 N N . GLN A 1 284 ? -20.782 15.197 3.056 1.00 86.19 284 GLN A N 1
ATOM 2243 C CA . GLN A 1 284 ? -20.412 14.608 1.764 1.00 86.19 284 GLN A CA 1
ATOM 2244 C C . GLN A 1 284 ? -21.542 14.692 0.730 1.00 86.19 284 GLN A C 1
ATOM 2246 O O . GLN A 1 284 ? -21.269 14.915 -0.448 1.00 86.19 284 GLN A O 1
ATOM 2251 N N . ALA A 1 285 ? -22.795 14.531 1.167 1.00 84.94 285 ALA A N 1
ATOM 2252 C CA . ALA A 1 285 ? -23.967 14.681 0.313 1.00 84.94 285 ALA A CA 1
ATOM 2253 C C . ALA A 1 285 ? -24.148 16.151 -0.085 1.00 84.94 285 ALA A C 1
ATOM 2255 O O . ALA A 1 285 ? -24.294 16.437 -1.268 1.00 84.94 285 ALA A O 1
ATOM 2256 N N . ALA A 1 286 ? -24.005 17.077 0.871 1.00 84.50 286 ALA A N 1
ATOM 2257 C CA . ALA A 1 286 ? -24.078 18.514 0.614 1.00 84.50 286 ALA A CA 1
ATOM 2258 C C . ALA A 1 286 ? -23.020 18.982 -0.407 1.00 84.50 286 ALA A C 1
ATOM 2260 O O . ALA A 1 286 ? -23.371 19.606 -1.401 1.00 84.50 286 ALA A O 1
ATOM 2261 N N . ILE A 1 287 ? -21.742 18.605 -0.241 1.00 84.94 287 ILE A N 1
ATOM 2262 C CA . ILE A 1 287 ? -20.675 18.958 -1.203 1.00 84.94 287 ILE A CA 1
ATOM 2263 C C . ILE A 1 287 ? -20.951 18.365 -2.596 1.00 84.94 287 ILE A C 1
ATOM 2265 O O . ILE A 1 287 ? -20.719 19.032 -3.607 1.00 84.94 287 ILE A O 1
ATOM 2269 N N . LYS A 1 288 ? -21.452 17.122 -2.674 1.00 85.56 288 LYS A N 1
ATOM 2270 C CA . LYS A 1 288 ? -21.858 16.506 -3.950 1.00 85.56 288 LYS A CA 1
ATOM 2271 C C . LYS A 1 288 ? -23.015 17.268 -4.591 1.00 85.56 288 LYS A C 1
ATOM 2273 O O . LYS A 1 288 ? -22.923 17.584 -5.770 1.00 85.56 288 LYS A O 1
ATOM 2278 N N . GLN A 1 289 ? -24.038 17.629 -3.820 1.00 85.62 289 GLN A N 1
ATOM 2279 C CA . GLN A 1 289 ? -25.191 18.391 -4.291 1.00 85.62 289 GLN A CA 1
ATOM 2280 C C . GLN A 1 289 ? -24.785 19.774 -4.816 1.00 85.62 289 GLN A C 1
ATOM 2282 O O . GLN A 1 289 ? -25.123 20.086 -5.952 1.00 85.62 289 GLN A O 1
ATOM 2287 N N . THR A 1 290 ? -23.986 20.550 -4.070 1.00 83.81 290 THR A N 1
ATOM 2288 C CA . THR A 1 290 ? -23.467 21.861 -4.516 1.00 83.81 290 THR A CA 1
ATOM 2289 C C . THR A 1 290 ? -22.641 21.751 -5.803 1.00 83.81 290 THR A C 1
ATOM 2291 O O . THR A 1 290 ? -22.725 22.610 -6.677 1.00 83.81 290 THR A O 1
ATOM 2294 N N . CYS A 1 291 ? -21.856 20.679 -5.961 1.00 81.31 291 CYS A N 1
ATOM 2295 C CA . CYS A 1 291 ? -21.129 20.418 -7.205 1.00 81.31 291 CYS A CA 1
ATOM 2296 C C . CYS A 1 291 ? -22.041 20.019 -8.376 1.00 81.31 291 CYS A C 1
ATOM 2298 O O . CYS A 1 291 ? -21.736 20.388 -9.506 1.00 81.31 291 CYS A O 1
ATOM 2300 N N . SER A 1 292 ? -23.137 19.299 -8.126 1.00 79.69 292 SER A N 1
ATOM 2301 C CA . SER A 1 292 ? -24.098 18.887 -9.160 1.00 79.69 292 SER A CA 1
ATOM 2302 C C . SER A 1 292 ? -25.050 20.010 -9.583 1.00 79.69 292 SER A C 1
ATOM 2304 O O . SER A 1 292 ? -25.423 20.078 -10.748 1.00 79.69 292 SER A O 1
ATOM 2306 N N . SER A 1 293 ? -25.425 20.910 -8.667 1.00 81.25 293 SER A N 1
ATOM 2307 C CA . SER A 1 293 ? -26.270 22.079 -8.957 1.00 81.25 293 SER A CA 1
ATOM 2308 C C . SER A 1 293 ? -25.505 23.241 -9.601 1.00 81.25 293 SER A C 1
ATOM 2310 O O . SER A 1 293 ? -26.110 24.227 -10.012 1.00 81.25 293 SER A O 1
ATOM 2312 N N . CYS A 1 294 ? -24.174 23.162 -9.677 1.00 79.69 294 CYS A N 1
ATOM 2313 C CA . CYS A 1 294 ? -23.348 24.188 -10.299 1.00 79.69 294 CYS A CA 1
ATOM 2314 C C . CYS A 1 294 ? -23.285 24.004 -11.823 1.00 79.69 294 CYS A C 1
ATOM 2316 O O . CYS A 1 294 ? -22.681 23.048 -12.320 1.00 79.69 294 CYS A O 1
ATOM 2318 N N . GLY A 1 295 ? -23.836 24.969 -12.568 1.00 71.69 295 GLY A N 1
ATOM 2319 C CA . GLY A 1 295 ? -23.811 24.975 -14.036 1.00 71.69 295 GLY A CA 1
ATOM 2320 C C . GLY A 1 295 ? -22.399 24.859 -14.622 1.00 71.69 295 GLY A C 1
ATOM 2321 O O . GLY A 1 295 ? -22.189 24.072 -15.540 1.00 71.69 295 GLY A O 1
ATOM 2322 N N . VAL A 1 296 ? -21.410 25.541 -14.029 1.00 72.44 296 VAL A N 1
ATOM 2323 C CA . VAL A 1 296 ? -19.995 25.470 -14.447 1.00 72.44 296 VAL A CA 1
ATOM 2324 C C . VAL A 1 296 ? -19.418 24.065 -14.234 1.00 72.44 296 VAL A C 1
ATOM 2326 O O . VAL A 1 296 ? -18.744 23.524 -15.110 1.00 72.44 296 VAL A O 1
ATOM 2329 N N . CYS A 1 297 ? -19.690 23.424 -13.093 1.00 70.62 297 CYS A N 1
ATOM 2330 C CA . CYS A 1 297 ? -19.225 22.054 -12.859 1.00 70.62 297 CYS A CA 1
ATOM 2331 C C . CYS A 1 297 ? -19.898 21.040 -13.794 1.00 70.62 297 CYS A C 1
ATOM 2333 O O . CYS A 1 297 ? -19.214 20.122 -14.244 1.00 70.62 297 CYS A O 1
ATOM 2335 N N . SER A 1 298 ? -21.183 21.229 -14.109 1.00 66.75 298 SER A N 1
ATOM 2336 C CA . SER A 1 298 ? -21.940 20.381 -15.037 1.00 66.75 298 SER A CA 1
ATOM 2337 C C . SER A 1 298 ? -21.433 20.505 -16.482 1.00 66.75 298 SER A C 1
ATOM 2339 O O . SER A 1 298 ? -21.074 19.503 -17.097 1.00 66.75 298 SER A O 1
ATOM 2341 N N . GLN A 1 299 ? -21.273 21.735 -16.992 1.00 63.94 299 GLN A N 1
ATOM 2342 C CA . GLN A 1 299 ? -20.767 22.016 -18.347 1.00 63.94 299 GLN A CA 1
ATOM 2343 C C . GLN A 1 299 ? -19.348 21.480 -18.603 1.00 63.94 299 GLN A C 1
ATOM 2345 O O . GLN A 1 299 ? -19.010 21.150 -19.737 1.00 63.94 299 GLN A O 1
ATOM 2350 N N . TYR A 1 300 ? -18.511 21.386 -17.564 1.00 57.38 300 TYR A N 1
ATOM 2351 C CA . TYR A 1 300 ? -17.132 20.897 -17.666 1.00 57.38 300 TYR A CA 1
ATOM 2352 C C . TYR A 1 300 ? -16.926 19.488 -17.077 1.00 57.38 300 TYR A C 1
ATOM 2354 O O . TYR A 1 300 ? -15.791 19.133 -16.714 1.00 57.38 300 TYR A O 1
ATOM 2362 N N . LEU A 1 301 ? -17.983 18.671 -16.985 1.00 54.34 301 LEU A N 1
ATOM 2363 C CA . LEU A 1 301 ? -17.857 17.225 -16.774 1.00 54.34 301 LEU A CA 1
ATOM 2364 C C . LEU A 1 301 ? -17.022 16.622 -17.912 1.00 54.34 301 LEU A C 1
ATOM 2366 O O . LEU A 1 301 ? -17.270 16.844 -19.090 1.00 54.34 301 LEU A O 1
ATOM 2370 N N . SER A 1 302 ? -15.954 15.912 -17.551 1.00 48.94 302 SER A N 1
ATOM 2371 C CA . SER A 1 302 ? -14.950 15.480 -18.524 1.00 48.94 302 SER A CA 1
ATOM 2372 C C . SER A 1 302 ? -15.376 14.203 -19.238 1.00 48.94 302 SER A C 1
ATOM 2374 O O . SER A 1 302 ? -15.502 13.160 -18.597 1.00 48.94 302 SER A O 1
ATOM 2376 N N . GLU A 1 303 ? -15.476 14.256 -20.566 1.00 41.81 303 GLU A N 1
ATOM 2377 C CA . GLU A 1 303 ? -15.444 13.050 -21.393 1.00 41.81 303 GLU A CA 1
ATOM 2378 C C . GLU A 1 303 ? -14.193 12.216 -21.072 1.00 41.81 303 GLU A C 1
ATOM 2380 O O . GLU A 1 303 ? -13.096 12.749 -20.838 1.00 41.81 303 GLU A O 1
ATOM 2385 N N . ARG A 1 304 ? -14.371 10.891 -21.019 1.00 36.25 304 ARG A N 1
ATOM 2386 C CA . ARG A 1 304 ? -13.323 9.943 -20.625 1.00 36.25 304 ARG A CA 1
ATOM 2387 C C . ARG A 1 304 ? -12.179 9.984 -21.650 1.00 36.25 304 ARG A C 1
ATOM 2389 O O . ARG A 1 304 ? -12.422 9.664 -22.811 1.00 36.25 304 ARG A O 1
ATOM 2396 N N . PRO A 1 305 ? -10.934 10.319 -21.266 1.00 39.19 305 PRO A N 1
ATOM 2397 C CA . PRO A 1 305 ? -9.814 10.235 -22.193 1.00 39.19 305 PRO A CA 1
ATOM 2398 C C . PRO A 1 305 ? -9.475 8.765 -22.474 1.00 39.19 305 PRO A C 1
ATOM 2400 O O . PRO A 1 305 ? -9.177 8.011 -21.548 1.00 39.19 305 PRO A O 1
ATOM 2403 N N . GLN A 1 306 ? -9.493 8.372 -23.747 1.00 40.28 306 GLN A N 1
ATOM 2404 C CA . GLN A 1 306 ? -8.853 7.138 -24.203 1.00 40.28 306 GLN A CA 1
ATOM 2405 C C . GLN A 1 306 ? -7.332 7.337 -24.387 1.00 40.28 306 GLN A C 1
ATOM 2407 O O . GLN A 1 306 ? -6.856 8.468 -24.491 1.00 40.28 306 GLN A O 1
ATOM 2412 N N . GLU A 1 307 ? -6.619 6.207 -24.493 1.00 35.12 307 GLU A N 1
ATOM 2413 C CA . GLU A 1 307 ? -5.217 6.027 -24.934 1.00 35.12 307 GLU A CA 1
ATOM 2414 C C . GLU A 1 307 ? -4.071 6.113 -23.883 1.00 35.12 307 GLU A C 1
ATOM 2416 O O . GLU A 1 307 ? -4.196 6.778 -22.852 1.00 35.12 307 GLU A O 1
ATOM 2421 N N . PRO A 1 308 ? -2.946 5.382 -24.100 1.00 39.84 308 PRO A N 1
ATOM 2422 C CA . PRO A 1 308 ? -1.986 5.046 -23.043 1.00 39.84 308 PRO A CA 1
ATOM 2423 C C . PRO A 1 308 ? -0.897 6.086 -22.772 1.00 39.84 308 PRO A C 1
ATOM 2425 O O . PRO A 1 308 ? -0.382 6.754 -23.668 1.00 39.84 308 PRO A O 1
ATOM 2428 N N . MET A 1 309 ? -0.424 6.089 -21.523 1.00 40.81 309 MET A N 1
ATOM 2429 C CA . MET A 1 309 ? 0.808 6.762 -21.104 1.00 40.81 309 MET A CA 1
ATOM 2430 C C . MET A 1 309 ? 2.024 5.833 -21.231 1.00 40.81 309 MET A C 1
ATOM 2432 O O . MET A 1 309 ? 2.015 4.718 -20.709 1.00 40.81 309 MET A O 1
ATOM 2436 N N . ARG A 1 310 ? 3.121 6.323 -21.825 1.00 41.19 310 ARG A N 1
ATOM 2437 C CA . ARG A 1 310 ? 4.463 5.760 -21.596 1.00 41.19 310 ARG A CA 1
ATOM 2438 C C . ARG A 1 310 ? 5.049 6.389 -20.330 1.00 41.19 310 ARG A C 1
ATOM 2440 O O . ARG A 1 310 ? 5.046 7.606 -20.183 1.00 41.19 310 ARG A O 1
ATOM 2447 N N . SER A 1 311 ? 5.534 5.567 -19.403 1.00 45.97 311 SER A N 1
ATOM 2448 C CA . SER A 1 311 ? 6.087 6.034 -18.130 1.00 45.97 311 SER A CA 1
ATOM 2449 C C . SER A 1 311 ? 7.559 6.428 -18.262 1.00 45.97 311 SER A C 1
ATOM 2451 O O . SER A 1 311 ? 8.409 5.568 -18.485 1.00 45.97 311 SER A O 1
ATOM 2453 N N . HIS A 1 312 ? 7.866 7.705 -18.044 1.00 57.81 312 HIS A N 1
ATOM 2454 C CA . HIS A 1 312 ? 9.235 8.173 -17.807 1.00 57.81 312 HIS A CA 1
ATOM 2455 C C . HIS A 1 312 ? 9.772 7.629 -16.467 1.00 57.81 312 HIS A C 1
ATOM 2457 O O . HIS A 1 312 ? 9.001 7.120 -15.644 1.00 57.81 312 HIS A O 1
ATOM 2463 N N . ALA A 1 313 ? 11.076 7.775 -16.208 1.00 60.22 313 ALA A N 1
ATOM 2464 C CA . ALA A 1 313 ? 11.645 7.485 -14.889 1.00 60.22 313 ALA A CA 1
ATOM 2465 C C . ALA A 1 313 ? 10.941 8.307 -13.785 1.00 60.22 313 ALA A C 1
ATOM 2467 O O . ALA A 1 313 ? 10.398 9.391 -14.036 1.00 60.22 313 ALA A O 1
ATOM 2468 N N . ILE A 1 314 ? 10.886 7.773 -12.565 1.00 70.31 314 ILE A N 1
ATOM 2469 C CA . ILE A 1 314 ? 10.375 8.505 -11.397 1.00 70.31 314 ILE A CA 1
ATOM 2470 C C . ILE A 1 314 ? 11.537 9.367 -10.877 1.00 70.31 314 ILE A C 1
ATOM 2472 O O . ILE A 1 314 ? 12.590 8.789 -10.615 1.00 70.31 314 ILE A O 1
ATOM 2476 N N . PRO A 1 315 ? 11.394 10.703 -10.774 1.00 78.56 315 PRO A N 1
ATOM 2477 C CA . PRO A 1 315 ? 12.449 11.550 -10.216 1.00 78.56 315 PRO A CA 1
ATOM 2478 C C . PRO A 1 315 ? 12.690 11.215 -8.741 1.00 78.56 315 PRO A C 1
ATOM 2480 O O . PRO A 1 315 ? 11.755 10.842 -8.026 1.00 78.56 315 PRO A O 1
ATOM 2483 N N . SER A 1 316 ? 13.936 11.344 -8.290 1.00 76.75 316 SER A N 1
ATOM 2484 C CA . SER A 1 316 ? 14.346 10.959 -6.933 1.00 76.75 316 SER A CA 1
ATOM 2485 C C . SER A 1 316 ? 14.111 12.054 -5.887 1.00 76.75 316 SER A C 1
ATOM 2487 O O . SER A 1 316 ? 13.868 11.744 -4.717 1.00 76.75 316 SER A O 1
ATOM 2489 N N . ARG A 1 317 ? 14.140 13.325 -6.308 1.00 83.31 317 ARG A N 1
ATOM 2490 C CA . ARG A 1 317 ? 13.958 14.509 -5.453 1.00 83.31 317 ARG A CA 1
ATOM 2491 C C . ARG A 1 317 ? 13.044 15.569 -6.099 1.00 83.31 317 ARG A C 1
ATOM 2493 O O . ARG A 1 317 ? 12.849 15.529 -7.317 1.00 83.31 317 ARG A O 1
ATOM 2500 N N . PRO A 1 318 ? 12.479 16.512 -5.316 1.00 86.12 318 PRO A N 1
ATOM 2501 C CA . PRO A 1 318 ? 11.706 17.624 -5.865 1.00 86.12 318 PRO A CA 1
ATOM 2502 C C . PRO A 1 318 ? 12.531 18.451 -6.850 1.00 86.12 318 PRO A C 1
ATOM 2504 O O . PRO A 1 318 ? 13.727 18.646 -6.635 1.00 86.12 318 PRO A O 1
ATOM 2507 N N . TRP A 1 319 ? 11.885 18.951 -7.904 1.00 87.69 319 TRP A N 1
ATOM 2508 C CA . TRP A 1 319 ? 12.476 19.857 -8.899 1.00 87.69 319 TRP A CA 1
ATOM 2509 C C . TRP A 1 319 ? 13.642 19.277 -9.729 1.00 87.69 319 TRP A C 1
ATOM 2511 O O . TRP A 1 319 ? 14.243 19.983 -10.529 1.00 87.69 319 TRP A O 1
ATOM 2521 N N . GLU A 1 320 ? 13.934 17.977 -9.612 1.00 86.00 320 GLU A N 1
ATOM 2522 C CA . GLU A 1 320 ? 14.929 17.264 -10.432 1.00 86.00 320 GLU A CA 1
ATOM 2523 C C . GLU A 1 320 ? 14.578 17.301 -11.926 1.00 86.00 320 GLU A C 1
ATOM 2525 O O . GLU A 1 320 ? 15.427 17.575 -12.773 1.00 86.00 320 GLU A O 1
ATOM 2530 N N . ARG A 1 321 ? 13.301 17.048 -12.241 1.00 85.69 321 ARG A N 1
ATOM 2531 C CA . ARG A 1 321 ? 12.758 17.078 -13.600 1.00 85.69 321 ARG A CA 1
ATOM 2532 C C . ARG A 1 321 ? 11.506 17.942 -13.632 1.00 85.69 321 ARG A C 1
ATOM 2534 O O . ARG A 1 321 ? 10.499 17.600 -13.007 1.00 85.69 321 ARG A O 1
ATOM 2541 N N . VAL A 1 322 ? 11.548 18.999 -14.434 1.00 86.69 322 VAL A N 1
ATOM 2542 C CA . VAL A 1 322 ? 10.432 19.929 -14.654 1.00 86.69 322 VAL A CA 1
ATOM 2543 C C . VAL A 1 322 ? 10.013 19.853 -16.118 1.00 86.69 322 VAL A C 1
ATOM 2545 O O . VAL A 1 322 ? 10.872 19.896 -16.995 1.00 86.69 322 VAL A O 1
ATOM 2548 N N . SER A 1 323 ? 8.713 19.756 -16.404 1.00 85.19 323 SER A N 1
ATOM 2549 C CA . SER A 1 323 ? 8.207 19.987 -17.765 1.00 85.19 323 SER A CA 1
ATOM 2550 C C . SER A 1 323 ? 7.730 21.424 -17.938 1.00 85.19 323 SER A C 1
ATOM 2552 O O . SER A 1 323 ? 7.116 21.985 -17.031 1.00 85.19 323 SER A O 1
ATOM 2554 N N . ALA A 1 324 ? 8.033 22.002 -19.099 1.00 84.62 324 ALA A N 1
ATOM 2555 C CA . ALA A 1 324 ? 7.600 23.323 -19.529 1.00 84.62 324 ALA A CA 1
ATOM 2556 C C . ALA A 1 324 ? 6.767 23.186 -20.811 1.00 84.62 324 ALA A C 1
ATOM 2558 O O . ALA A 1 324 ? 7.190 22.516 -21.753 1.00 84.62 324 ALA A O 1
ATOM 2559 N N . ASP A 1 325 ? 5.580 23.787 -20.823 1.00 82.38 325 ASP A N 1
ATOM 2560 C CA . ASP A 1 325 ? 4.593 23.674 -21.905 1.00 82.38 325 ASP A CA 1
ATOM 2561 C C . ASP A 1 325 ? 3.867 25.025 -22.036 1.00 82.38 325 ASP A C 1
ATOM 2563 O O . ASP A 1 325 ? 3.600 25.701 -21.031 1.00 82.38 325 ASP A O 1
ATOM 2567 N N . LEU A 1 326 ? 3.606 25.453 -23.270 1.00 82.69 326 LEU A N 1
ATOM 2568 C CA . LEU A 1 326 ? 3.025 26.754 -23.589 1.00 82.69 326 LEU A CA 1
ATOM 2569 C C . LEU A 1 326 ? 1.575 26.599 -24.032 1.00 82.69 326 LEU A C 1
ATOM 2571 O O . LEU A 1 326 ? 1.207 25.697 -24.784 1.00 82.69 326 LEU A O 1
ATOM 2575 N N . PHE A 1 327 ? 0.717 27.518 -23.594 1.00 80.62 327 PHE A N 1
ATOM 2576 C CA . PHE A 1 327 ? -0.640 27.556 -24.113 1.00 80.62 327 PHE A CA 1
ATOM 2577 C C . PHE A 1 327 ? -1.263 28.938 -24.143 1.00 80.62 327 PHE A C 1
ATOM 2579 O O . PHE A 1 327 ? -1.033 29.782 -23.281 1.00 80.62 327 PHE A O 1
ATOM 2586 N N . GLU A 1 328 ? -2.158 29.097 -25.107 1.00 80.31 328 GLU A N 1
ATOM 2587 C CA . GLU A 1 328 ? -3.076 30.216 -25.179 1.00 80.31 328 GLU A CA 1
ATOM 2588 C C . GLU A 1 328 ? -4.416 29.867 -24.512 1.00 80.31 328 GLU A C 1
ATOM 2590 O O . GLU A 1 328 ? -4.928 28.741 -24.623 1.00 80.31 328 GLU A O 1
ATOM 2595 N N . LEU A 1 329 ? -4.993 30.844 -23.818 1.00 77.25 329 LEU A N 1
ATOM 2596 C CA . LEU A 1 329 ? -6.374 30.840 -23.352 1.00 77.25 329 LEU A CA 1
ATOM 2597 C C . LEU A 1 329 ? -6.916 32.272 -23.454 1.00 77.25 329 LEU A C 1
ATOM 2599 O O . LEU A 1 329 ? -6.355 33.188 -22.859 1.00 77.25 329 LEU A O 1
ATOM 2603 N N . ASN A 1 330 ? -8.007 32.456 -24.201 1.00 74.88 330 ASN A N 1
ATOM 2604 C CA . ASN A 1 330 ? -8.699 33.740 -24.375 1.00 74.88 330 ASN A CA 1
ATOM 2605 C C . ASN A 1 330 ? -7.783 34.892 -24.855 1.00 74.88 330 ASN A C 1
ATOM 2607 O O . ASN A 1 330 ? -7.827 35.989 -24.301 1.00 74.88 330 ASN A O 1
ATOM 2611 N N . GLY A 1 331 ? -6.908 34.643 -25.838 1.00 72.81 331 GLY A N 1
ATOM 2612 C CA . GLY A 1 331 ? -5.962 35.645 -26.351 1.00 72.81 331 GLY A CA 1
ATOM 2613 C C . GLY A 1 331 ? -4.775 35.954 -25.427 1.00 72.81 331 GLY A C 1
ATOM 2614 O O . GLY A 1 331 ? -3.920 36.764 -25.779 1.00 72.81 331 GLY A O 1
ATOM 2615 N N . SER A 1 332 ? -4.695 35.322 -24.251 1.00 80.69 332 SER A N 1
ATOM 2616 C CA . SER A 1 332 ? -3.564 35.440 -23.324 1.00 80.69 332 SER A CA 1
ATOM 2617 C C . SER A 1 332 ? -2.677 34.200 -23.386 1.00 80.69 332 SER A C 1
ATOM 2619 O O . SER A 1 332 ? -3.164 33.068 -23.358 1.00 80.69 332 SER A O 1
ATOM 2621 N N . ASN A 1 333 ? -1.363 34.417 -23.448 1.00 84.88 333 ASN A N 1
ATOM 2622 C CA . ASN A 1 333 ? -0.358 33.357 -23.480 1.00 84.88 333 ASN A CA 1
ATOM 2623 C C . ASN A 1 333 ? 0.142 33.037 -22.067 1.00 84.88 333 ASN A C 1
ATOM 2625 O O . ASN A 1 333 ? 0.375 33.941 -21.264 1.00 84.88 333 ASN A O 1
ATOM 2629 N N . TYR A 1 334 ? 0.355 31.757 -21.779 1.00 85.38 334 TYR A N 1
ATOM 2630 C CA . TYR A 1 334 ? 0.789 31.267 -20.474 1.00 85.38 334 TYR A CA 1
ATOM 2631 C C . TYR A 1 334 ? 1.874 30.199 -20.612 1.00 85.38 334 TYR A C 1
ATOM 2633 O O . TYR A 1 334 ? 1.793 29.314 -21.466 1.00 85.38 334 TYR A O 1
ATOM 2641 N N . LEU A 1 335 ? 2.854 30.252 -19.711 1.00 86.69 335 LEU A N 1
ATOM 2642 C CA . LEU A 1 335 ? 3.810 29.179 -19.457 1.00 86.69 335 LEU A CA 1
ATOM 2643 C C . LEU A 1 335 ? 3.318 28.335 -18.276 1.00 86.69 335 LEU A C 1
ATOM 2645 O O . LEU A 1 335 ? 3.044 28.880 -17.203 1.00 86.69 335 LEU A O 1
ATOM 2649 N N . VAL A 1 336 ? 3.231 27.016 -18.464 1.00 86.69 336 VAL A N 1
ATOM 2650 C CA . VAL A 1 336 ? 3.068 26.047 -17.370 1.00 86.69 336 VAL A CA 1
ATOM 2651 C C . VAL A 1 336 ? 4.422 25.439 -17.052 1.00 86.69 336 VAL A C 1
ATOM 2653 O O . VAL A 1 336 ? 5.090 24.942 -17.957 1.00 86.69 336 VAL A O 1
ATOM 2656 N N . LEU A 1 337 ? 4.785 25.401 -15.772 1.00 86.94 337 LEU A N 1
ATOM 2657 C CA . LEU A 1 337 ? 5.856 24.551 -15.257 1.00 86.94 337 LEU A CA 1
ATOM 2658 C C . LEU A 1 337 ? 5.269 23.482 -14.339 1.00 86.94 337 LEU A C 1
ATOM 2660 O O . LEU A 1 337 ? 4.388 23.775 -13.531 1.00 86.94 337 LEU A O 1
ATOM 2664 N N . VAL A 1 338 ? 5.752 22.246 -14.463 1.00 86.12 338 VAL A N 1
ATOM 2665 C CA . VAL A 1 338 ? 5.250 21.105 -13.687 1.00 86.12 338 VAL A CA 1
ATOM 2666 C C . VAL A 1 338 ? 6.408 20.274 -13.153 1.00 86.12 338 VAL A C 1
ATOM 2668 O O . VAL A 1 338 ? 7.147 19.662 -13.928 1.00 86.12 338 VAL A O 1
ATOM 2671 N N . ASP A 1 339 ? 6.542 20.206 -11.829 1.00 86.75 339 ASP A N 1
ATOM 2672 C CA . ASP A 1 339 ? 7.502 19.310 -11.177 1.00 86.75 339 ASP A CA 1
ATOM 2673 C C . ASP A 1 339 ? 6.984 17.864 -11.178 1.00 86.75 339 ASP A C 1
ATOM 2675 O O . ASP A 1 339 ? 5.917 17.555 -10.639 1.00 86.75 339 ASP A O 1
ATOM 2679 N N . HIS A 1 340 ? 7.767 16.947 -11.750 1.00 82.19 340 HIS A N 1
ATOM 2680 C CA . HIS A 1 340 ? 7.386 15.540 -11.885 1.00 82.19 340 HIS A CA 1
ATOM 2681 C C . HIS A 1 340 ? 7.422 14.741 -10.567 1.00 82.19 340 HIS A C 1
ATOM 2683 O O . HIS A 1 340 ? 6.959 13.595 -10.552 1.00 82.19 340 HIS A O 1
ATOM 2689 N N . PHE A 1 341 ? 7.967 15.304 -9.482 1.00 83.44 341 PHE A N 1
ATOM 2690 C CA . PHE A 1 341 ? 8.000 14.685 -8.152 1.00 83.44 341 PHE A CA 1
ATOM 2691 C C . PHE A 1 341 ? 6.777 15.071 -7.296 1.00 83.44 341 PHE A C 1
ATOM 2693 O O . PHE A 1 341 ? 6.111 14.220 -6.695 1.00 83.44 341 PHE A O 1
ATOM 2700 N N . SER A 1 342 ? 6.438 16.358 -7.255 1.00 83.12 342 SER A N 1
ATOM 2701 C CA . SER A 1 342 ? 5.345 16.891 -6.430 1.00 83.12 342 SER A CA 1
ATOM 2702 C C . SER A 1 342 ? 4.008 17.076 -7.162 1.00 83.12 342 SER A C 1
ATOM 2704 O O . SER A 1 342 ? 3.000 17.319 -6.498 1.00 83.12 342 SER A O 1
ATOM 2706 N N . ASP A 1 343 ? 3.962 16.944 -8.494 1.00 81.44 343 ASP A N 1
ATOM 2707 C CA . ASP A 1 343 ? 2.845 17.404 -9.344 1.00 81.44 343 ASP A CA 1
ATOM 2708 C C . ASP A 1 343 ? 2.470 18.889 -9.068 1.00 81.44 343 ASP A C 1
ATOM 2710 O O . ASP A 1 343 ? 1.318 19.288 -9.249 1.00 81.44 343 ASP A O 1
ATOM 2714 N N . TYR A 1 344 ? 3.413 19.707 -8.575 1.00 86.94 344 TYR A N 1
ATOM 2715 C CA . TYR A 1 344 ? 3.218 21.141 -8.330 1.00 86.94 344 TYR A CA 1
ATOM 2716 C C . TYR A 1 344 ? 3.222 21.894 -9.661 1.00 86.94 344 TYR A C 1
ATOM 2718 O O . TYR A 1 344 ? 4.052 21.613 -10.527 1.00 86.94 344 TYR A O 1
ATOM 2726 N N . ILE A 1 345 ? 2.269 22.817 -9.824 1.00 87.31 345 ILE A N 1
ATOM 2727 C CA . ILE A 1 345 ? 2.038 23.556 -11.070 1.00 87.31 345 ILE A CA 1
ATOM 2728 C C . ILE A 1 345 ? 2.284 25.045 -10.844 1.00 87.31 345 ILE A C 1
ATOM 2730 O O . ILE A 1 345 ? 1.553 25.688 -10.080 1.00 87.31 345 ILE A O 1
ATOM 2734 N N . GLU A 1 346 ? 3.232 25.583 -11.606 1.00 87.69 346 GLU A N 1
ATOM 2735 C CA . GLU A 1 346 ? 3.507 27.011 -11.732 1.00 87.69 346 GLU A CA 1
ATOM 2736 C C . GLU A 1 346 ? 2.901 27.535 -13.032 1.00 87.69 346 GLU A C 1
ATOM 2738 O O . GLU A 1 346 ? 3.012 26.908 -14.085 1.00 87.69 346 GLU A O 1
ATOM 2743 N N . LEU A 1 347 ? 2.212 28.670 -12.937 1.00 87.12 347 LEU A N 1
ATOM 2744 C CA . LEU A 1 347 ? 1.518 29.316 -14.045 1.00 87.12 347 LEU A CA 1
ATOM 2745 C C . LEU A 1 347 ? 1.999 30.753 -14.140 1.00 87.12 347 LEU A C 1
ATOM 2747 O O . LEU A 1 347 ? 1.866 31.514 -13.180 1.00 87.12 347 LEU A O 1
ATOM 2751 N N . GLU A 1 348 ? 2.538 31.124 -15.296 1.00 85.25 348 GLU A N 1
ATOM 2752 C CA . GLU A 1 348 ? 3.066 32.463 -15.520 1.00 85.25 348 GLU A CA 1
ATOM 2753 C C . GLU A 1 348 ? 2.512 33.071 -16.819 1.00 85.25 348 GLU A C 1
ATOM 2755 O O . GLU A 1 348 ? 2.707 32.492 -17.891 1.00 85.25 348 GLU A O 1
ATOM 2760 N N . PRO A 1 349 ? 1.812 34.221 -16.755 1.00 85.44 349 PRO A N 1
ATOM 2761 C CA . PRO A 1 349 ? 1.332 34.909 -17.946 1.00 85.44 349 PRO A CA 1
ATOM 2762 C C . PRO A 1 349 ? 2.501 35.524 -18.725 1.00 85.44 349 PRO A C 1
ATOM 2764 O O . PRO A 1 349 ? 3.390 36.166 -18.159 1.00 85.44 349 PRO A O 1
ATOM 2767 N N . LEU A 1 350 ? 2.476 35.363 -20.045 1.00 85.31 350 LEU A N 1
ATOM 2768 C CA . LEU A 1 350 ? 3.476 35.879 -20.971 1.00 85.31 350 LEU A CA 1
ATOM 2769 C C . LEU A 1 350 ? 2.890 37.004 -21.827 1.00 85.31 350 LEU A C 1
ATOM 2771 O O . LEU A 1 350 ? 1.835 36.858 -22.438 1.00 85.31 350 LEU A O 1
ATOM 2775 N N . LYS A 1 351 ? 3.629 38.115 -21.940 1.00 80.75 351 LYS A N 1
ATOM 2776 C CA . LYS A 1 351 ? 3.276 39.226 -22.844 1.00 80.75 351 LYS A CA 1
ATOM 2777 C C . LYS A 1 351 ? 3.390 38.844 -24.325 1.00 80.75 351 LYS A C 1
ATOM 2779 O O . LYS A 1 351 ? 2.707 39.427 -25.155 1.00 80.75 351 LYS A O 1
ATOM 2784 N N . ASN A 1 352 ? 4.282 37.910 -24.655 1.00 81.44 352 ASN A N 1
ATOM 2785 C CA . ASN A 1 352 ? 4.456 37.343 -25.989 1.00 81.44 352 ASN A CA 1
ATOM 2786 C C . ASN A 1 352 ? 5.140 35.967 -25.901 1.00 81.44 352 ASN A C 1
ATOM 2788 O O . ASN A 1 352 ? 5.734 35.621 -24.879 1.00 81.44 352 ASN A O 1
ATOM 2792 N N . THR A 1 353 ? 5.087 35.212 -26.993 1.00 81.38 353 THR A N 1
ATOM 2793 C CA . THR A 1 353 ? 5.733 33.904 -27.187 1.00 81.38 353 THR A CA 1
ATOM 2794 C C . THR A 1 353 ? 7.133 34.045 -27.806 1.00 81.38 353 THR A C 1
ATOM 2796 O O . THR A 1 353 ? 7.516 33.317 -28.721 1.00 81.38 353 THR A O 1
ATOM 2799 N N . SER A 1 354 ? 7.915 35.031 -27.351 1.00 85.06 354 SER A N 1
ATOM 2800 C CA . SER A 1 354 ? 9.327 35.145 -27.743 1.00 85.06 354 SER A CA 1
ATOM 2801 C C . SER A 1 354 ? 10.216 34.289 -26.839 1.00 85.06 354 SER A C 1
ATOM 2803 O O . SER A 1 354 ? 9.963 34.166 -25.638 1.00 85.06 354 SER A O 1
ATOM 2805 N N . ALA A 1 355 ? 11.312 33.757 -27.389 1.00 82.44 355 ALA A N 1
ATOM 2806 C CA . ALA A 1 355 ? 12.295 33.007 -26.604 1.00 82.44 355 ALA A CA 1
ATOM 2807 C C . ALA A 1 355 ? 12.828 33.826 -25.414 1.00 82.44 355 ALA A C 1
ATOM 2809 O O . ALA A 1 355 ? 12.944 33.299 -24.311 1.00 82.44 355 ALA A O 1
ATOM 2810 N N . VAL A 1 356 ? 13.053 35.132 -25.597 1.00 85.69 356 VAL A N 1
ATOM 2811 C CA . VAL A 1 356 ? 13.480 36.053 -24.531 1.00 85.69 356 VAL A CA 1
ATOM 2812 C C . VAL A 1 356 ? 12.448 36.143 -23.397 1.00 85.69 356 VAL A C 1
ATOM 2814 O O . VAL A 1 356 ? 12.826 36.087 -22.225 1.00 85.69 356 VAL A O 1
ATOM 2817 N N . ALA A 1 357 ? 11.149 36.234 -23.707 1.00 86.31 357 ALA A N 1
ATOM 2818 C CA . ALA A 1 357 ? 10.099 36.279 -22.687 1.00 86.31 357 ALA A CA 1
ATOM 2819 C C . ALA A 1 357 ? 9.975 34.953 -21.917 1.00 86.31 357 ALA A C 1
ATOM 2821 O O . ALA A 1 357 ? 9.871 34.971 -20.687 1.00 86.31 357 ALA A O 1
ATOM 2822 N N . VAL A 1 358 ? 10.060 33.816 -22.618 1.00 86.94 358 VAL A N 1
ATOM 2823 C CA . VAL A 1 358 ? 10.046 32.474 -22.009 1.00 86.94 358 VAL A CA 1
ATOM 2824 C C . VAL A 1 358 ? 11.276 32.247 -21.128 1.00 86.94 358 VAL A C 1
ATOM 2826 O O . VAL A 1 358 ? 11.134 31.809 -19.988 1.00 86.94 358 VAL A O 1
ATOM 2829 N N . ILE A 1 359 ? 12.478 32.610 -21.591 1.00 88.25 359 ILE A N 1
ATOM 2830 C CA . ILE A 1 359 ? 13.709 32.553 -20.783 1.00 88.25 359 ILE A CA 1
ATOM 2831 C C . ILE A 1 359 ? 13.578 33.459 -19.552 1.00 88.25 359 ILE A C 1
ATOM 2833 O O . ILE A 1 359 ? 13.959 33.057 -18.456 1.00 88.25 359 ILE A O 1
ATOM 2837 N N . GLY A 1 360 ? 12.991 34.652 -19.689 1.00 88.06 360 GLY A N 1
ATOM 2838 C CA . GLY A 1 360 ? 12.724 35.551 -18.563 1.00 88.06 360 GLY A CA 1
ATOM 2839 C C . GLY A 1 360 ? 11.795 34.945 -17.502 1.00 88.06 360 GLY A C 1
ATOM 2840 O O . GLY A 1 360 ? 12.058 35.095 -16.309 1.00 88.06 360 GLY A O 1
ATOM 2841 N N . ALA A 1 361 ? 10.742 34.237 -17.918 1.00 87.88 361 ALA A N 1
ATOM 2842 C CA . ALA A 1 361 ? 9.847 33.498 -17.023 1.00 87.88 361 ALA A CA 1
ATOM 2843 C C . ALA A 1 361 ? 10.555 32.301 -16.361 1.00 87.88 361 ALA A C 1
ATOM 2845 O O . ALA A 1 361 ? 10.538 32.155 -15.138 1.00 87.88 361 ALA A O 1
ATOM 2846 N N . LEU A 1 362 ? 11.284 31.489 -17.134 1.00 89.19 362 LEU A N 1
ATOM 2847 C CA . LEU A 1 362 ? 12.080 30.379 -16.600 1.00 89.19 362 LEU A CA 1
ATOM 2848 C C . LEU A 1 362 ? 13.106 30.857 -15.565 1.00 89.19 362 LEU A C 1
ATOM 2850 O O . LEU A 1 362 ? 13.167 30.291 -14.477 1.00 89.19 362 LEU A O 1
ATOM 2854 N N . LYS A 1 363 ? 13.834 31.951 -15.832 1.00 90.31 363 LYS A N 1
ATOM 2855 C CA . LYS A 1 363 ? 14.775 32.554 -14.871 1.00 90.31 363 LYS A CA 1
ATOM 2856 C C . LYS A 1 363 ? 14.094 32.951 -13.554 1.00 90.31 363 LYS A C 1
ATOM 2858 O O . LYS A 1 363 ? 14.666 32.706 -12.494 1.00 90.31 363 LYS A O 1
ATOM 2863 N N . ARG A 1 364 ? 12.870 33.500 -13.586 1.00 89.75 364 ARG A N 1
ATOM 2864 C CA . ARG A 1 364 ? 12.109 33.839 -12.364 1.00 89.75 364 ARG A CA 1
ATOM 2865 C C . ARG A 1 364 ? 11.685 32.606 -11.567 1.00 89.75 364 ARG A C 1
ATOM 2867 O O . ARG A 1 364 ? 11.770 32.631 -10.343 1.00 89.75 364 ARG A O 1
ATOM 2874 N N . ASN A 1 365 ? 11.277 31.524 -12.226 1.00 89.94 365 ASN A N 1
ATOM 2875 C CA . ASN A 1 365 ? 10.911 30.285 -11.530 1.00 89.94 365 ASN A CA 1
ATOM 2876 C C . ASN A 1 365 ? 12.137 29.523 -11.012 1.00 89.94 365 ASN A C 1
ATOM 2878 O O . ASN A 1 365 ? 12.109 29.019 -9.891 1.00 89.94 365 ASN A O 1
ATOM 2882 N N . PHE A 1 366 ? 13.242 29.512 -11.761 1.00 89.94 366 PHE A N 1
ATOM 2883 C CA . PHE A 1 366 ? 14.497 28.906 -11.309 1.00 89.94 366 PHE A CA 1
ATOM 2884 C C . PHE A 1 366 ? 15.104 29.664 -10.119 1.00 89.94 366 PHE A C 1
ATOM 2886 O O . PHE A 1 366 ? 15.668 29.045 -9.224 1.00 89.94 366 PHE A O 1
ATOM 2893 N N . ALA A 1 367 ? 14.908 30.985 -10.033 1.00 88.25 367 ALA A N 1
ATOM 2894 C CA . ALA A 1 367 ? 15.267 31.763 -8.845 1.00 88.25 367 ALA A CA 1
ATOM 2895 C C . ALA A 1 367 ? 14.395 31.450 -7.607 1.00 88.25 367 ALA A C 1
ATOM 2897 O O . ALA A 1 367 ? 14.846 31.657 -6.485 1.00 88.25 367 ALA A O 1
ATOM 2898 N N . ARG A 1 368 ? 13.159 30.956 -7.788 1.00 86.31 368 ARG A N 1
ATOM 2899 C CA . ARG A 1 368 ? 12.238 30.596 -6.688 1.00 86.31 368 ARG A CA 1
ATOM 2900 C C . ARG A 1 368 ? 12.420 29.168 -6.177 1.00 86.31 368 ARG A C 1
ATOM 2902 O O . ARG A 1 368 ? 12.260 28.931 -4.985 1.00 86.31 368 ARG A O 1
ATOM 2909 N N . HIS A 1 369 ? 12.691 28.225 -7.077 1.00 87.81 369 HIS A N 1
ATOM 2910 C CA . HIS A 1 369 ? 12.650 26.786 -6.785 1.00 87.81 369 HIS A CA 1
ATOM 2911 C C . HIS A 1 369 ? 13.989 26.064 -7.007 1.00 87.81 369 HIS A C 1
ATOM 2913 O O . HIS A 1 369 ? 14.119 24.901 -6.634 1.00 87.81 369 HIS A O 1
ATOM 2919 N N . GLY A 1 370 ? 14.984 26.745 -7.580 1.00 86.69 370 GLY A N 1
ATOM 2920 C CA . GLY A 1 370 ? 16.251 26.161 -8.013 1.00 86.69 370 GLY A CA 1
ATOM 2921 C C . GLY A 1 370 ? 16.283 25.859 -9.513 1.00 86.69 370 GLY A C 1
ATOM 2922 O O . GLY A 1 370 ? 15.272 25.908 -10.218 1.00 86.69 370 GLY A O 1
ATOM 2923 N N . ILE A 1 371 ? 17.475 25.549 -10.016 1.00 90.12 371 ILE A N 1
ATOM 2924 C CA . ILE A 1 371 ? 17.676 25.099 -11.397 1.00 90.12 371 ILE A CA 1
ATOM 2925 C C . ILE A 1 371 ? 17.436 23.575 -11.430 1.00 90.12 371 ILE A C 1
ATOM 2927 O O . ILE A 1 371 ? 18.004 22.881 -10.585 1.00 90.12 371 ILE A O 1
ATOM 2931 N N . PRO A 1 372 ? 16.593 23.043 -12.335 1.00 90.88 372 PRO A N 1
ATOM 2932 C CA . PRO A 1 372 ? 16.365 21.601 -12.457 1.00 90.88 372 PRO A CA 1
ATOM 2933 C C . PRO A 1 372 ? 17.535 20.888 -13.156 1.00 90.88 372 PRO A C 1
ATOM 2935 O O . PRO A 1 372 ? 18.237 21.506 -13.951 1.00 90.88 372 PRO A O 1
ATOM 2938 N N . ASP A 1 373 ? 17.697 19.577 -12.947 1.00 88.38 373 ASP A N 1
ATOM 2939 C CA . ASP A 1 373 ? 18.691 18.772 -13.687 1.00 88.38 373 ASP A CA 1
ATOM 2940 C C . ASP A 1 373 ? 18.258 18.600 -15.155 1.00 88.38 373 ASP A C 1
ATOM 2942 O O . ASP A 1 373 ? 19.070 18.662 -16.086 1.00 88.38 373 ASP A O 1
ATOM 2946 N N . GLU A 1 374 ? 16.952 18.393 -15.360 1.00 86.38 374 GLU A N 1
ATOM 2947 C CA . GLU A 1 374 ? 16.331 18.191 -16.667 1.00 86.38 374 GLU A CA 1
ATOM 2948 C C . GLU A 1 374 ? 15.069 19.052 -16.832 1.00 86.38 374 GLU A C 1
ATOM 2950 O O . GLU A 1 374 ? 14.086 18.918 -16.096 1.00 86.38 374 GLU A O 1
ATOM 2955 N N . CYS A 1 375 ? 15.073 19.911 -17.852 1.00 86.56 375 CYS A N 1
ATOM 2956 C CA . CYS A 1 375 ? 13.909 20.660 -18.304 1.00 86.56 375 CYS A CA 1
ATOM 2957 C C . CYS A 1 375 ? 13.356 20.021 -19.583 1.00 86.56 375 CYS A C 1
ATOM 2959 O O . CYS A 1 375 ? 14.030 19.954 -20.615 1.00 86.56 375 CYS A O 1
ATOM 2961 N N . VAL A 1 376 ? 12.124 19.530 -19.505 1.00 82.44 376 VAL A N 1
ATOM 2962 C CA . VAL A 1 376 ? 11.466 18.789 -20.579 1.00 82.44 376 VAL A CA 1
ATOM 2963 C C . VAL A 1 376 ? 10.510 19.714 -21.327 1.00 82.44 376 VAL A C 1
ATOM 2965 O O . VAL A 1 376 ? 9.512 20.150 -20.756 1.00 82.44 376 VAL A O 1
ATOM 2968 N N . THR A 1 377 ? 10.785 19.984 -22.602 1.00 80.38 377 THR A N 1
ATOM 2969 C CA . THR A 1 377 ? 9.984 20.892 -23.441 1.00 80.38 377 THR A CA 1
ATOM 2970 C C . THR A 1 377 ? 9.311 20.146 -24.594 1.00 80.38 377 THR A C 1
ATOM 2972 O O . THR A 1 377 ? 9.643 18.998 -24.923 1.00 80.38 377 THR A O 1
ATOM 2975 N N . ASP A 1 378 ? 8.360 20.801 -25.247 1.00 69.94 378 ASP A N 1
ATOM 2976 C CA . ASP A 1 378 ? 7.921 20.430 -26.590 1.00 69.94 378 ASP A CA 1
ATOM 2977 C C . ASP A 1 378 ? 8.963 20.857 -27.656 1.00 69.94 378 ASP A C 1
ATOM 2979 O O . ASP A 1 378 ? 10.127 21.140 -27.345 1.00 69.94 378 ASP A O 1
ATOM 2983 N N . ASN A 1 379 ? 8.566 20.814 -28.932 1.00 64.31 379 ASN A N 1
ATOM 2984 C CA . ASN A 1 379 ? 9.382 21.267 -30.063 1.00 64.31 379 ASN A CA 1
ATOM 2985 C C . ASN A 1 379 ? 9.031 22.697 -30.506 1.00 64.31 379 ASN A C 1
ATOM 2987 O O . ASN A 1 379 ? 9.306 23.041 -31.657 1.00 64.31 379 ASN A O 1
ATOM 2991 N N . ASP A 1 380 ? 8.419 23.522 -29.648 1.00 70.00 380 ASP A N 1
ATOM 2992 C CA . ASP A 1 380 ? 8.071 24.884 -30.044 1.00 70.00 380 ASP A CA 1
ATOM 2993 C C . ASP A 1 380 ? 9.331 25.681 -30.427 1.00 70.00 380 ASP A C 1
ATOM 2995 O O . ASP A 1 380 ? 10.365 25.565 -29.754 1.00 70.00 380 ASP A O 1
ATOM 2999 N N . PRO A 1 381 ? 9.271 26.540 -31.469 1.00 68.81 381 PRO A N 1
ATOM 3000 C CA . PRO A 1 381 ? 10.445 27.242 -32.008 1.00 68.81 381 PRO A CA 1
ATOM 3001 C C . PRO A 1 381 ? 11.251 28.017 -30.956 1.00 68.81 381 PRO A C 1
ATOM 3003 O O . PRO A 1 381 ? 12.468 28.164 -31.065 1.00 68.81 381 PRO A O 1
ATOM 3006 N N . GLN A 1 382 ? 10.571 28.464 -29.902 1.00 75.25 382 GLN A N 1
ATOM 3007 C CA . GLN A 1 382 ? 11.106 29.198 -28.757 1.00 75.25 382 GLN A CA 1
ATOM 3008 C C . GLN A 1 382 ? 12.226 28.415 -28.041 1.00 75.25 382 GLN A C 1
ATOM 3010 O O . GLN A 1 382 ? 13.289 28.977 -27.762 1.00 75.25 382 GLN A O 1
ATOM 3015 N N . PHE A 1 383 ? 12.043 27.102 -27.853 1.00 72.56 383 PHE A N 1
ATOM 3016 C CA . PHE A 1 383 ? 13.013 26.176 -27.244 1.00 72.56 383 PHE A CA 1
ATOM 3017 C C . PHE A 1 383 ? 14.064 25.642 -28.244 1.00 72.56 383 PHE A C 1
ATOM 3019 O O . PHE A 1 383 ? 14.952 24.853 -27.893 1.00 72.56 383 PHE A O 1
ATOM 3026 N N . VAL A 1 384 ? 13.976 26.063 -29.511 1.00 73.75 384 VAL A N 1
ATOM 3027 C CA . VAL A 1 384 ? 14.918 25.716 -30.590 1.00 73.75 384 VAL A CA 1
ATOM 3028 C C . VAL A 1 384 ? 15.956 26.818 -30.835 1.00 73.75 384 VAL A C 1
ATOM 3030 O O . VAL A 1 384 ? 17.005 26.554 -31.421 1.00 73.75 384 VAL A O 1
ATOM 3033 N N . THR A 1 385 ? 15.716 28.031 -30.333 1.00 80.00 385 THR A N 1
ATOM 3034 C CA . THR A 1 385 ? 16.596 29.193 -30.530 1.00 80.00 385 THR A CA 1
ATOM 3035 C C . THR A 1 385 ? 18.017 29.009 -29.976 1.00 80.00 385 THR A C 1
ATOM 3037 O O . THR A 1 385 ? 18.246 28.371 -28.945 1.00 80.00 385 THR A O 1
ATOM 3040 N N . HIS A 1 386 ? 18.991 29.659 -30.627 1.00 80.94 386 HIS A N 1
ATOM 3041 C CA . HIS A 1 386 ? 20.368 29.749 -30.126 1.00 80.94 386 HIS A CA 1
ATOM 3042 C C . HIS A 1 386 ? 20.436 30.403 -28.732 1.00 80.94 386 HIS A C 1
ATOM 3044 O O . HIS A 1 386 ? 21.265 30.028 -27.906 1.00 80.94 386 HIS A O 1
ATOM 3050 N N . GLU A 1 387 ? 19.534 31.345 -28.447 1.00 84.00 387 GLU A N 1
ATOM 3051 C CA . GLU A 1 387 ? 19.414 32.009 -27.146 1.00 84.00 387 GLU A CA 1
ATOM 3052 C C . GLU A 1 387 ? 19.051 31.021 -26.035 1.00 84.00 387 GLU A C 1
ATOM 3054 O O . GLU A 1 387 ? 19.705 31.008 -24.990 1.00 84.00 387 GLU A O 1
ATOM 3059 N N . TYR A 1 388 ? 18.076 30.141 -26.284 1.00 85.31 388 TYR A N 1
ATOM 3060 C CA . TYR A 1 388 ? 17.702 29.081 -25.351 1.00 85.31 388 TYR A CA 1
ATOM 3061 C C . TYR A 1 388 ? 18.835 28.059 -25.180 1.00 85.31 388 TYR A C 1
ATOM 3063 O O . TYR A 1 388 ? 19.190 27.709 -24.058 1.00 85.31 388 TYR A O 1
ATOM 3071 N N . ALA A 1 389 ? 19.495 27.662 -26.273 1.00 83.00 389 ALA A N 1
ATOM 3072 C CA . ALA A 1 389 ? 20.653 26.766 -26.225 1.00 83.00 389 ALA A CA 1
ATOM 3073 C C . ALA A 1 389 ? 21.901 27.387 -25.560 1.00 83.00 389 ALA A C 1
ATOM 3075 O O . ALA A 1 389 ? 22.826 26.662 -25.191 1.00 83.00 389 ALA A O 1
ATOM 3076 N N . ARG A 1 390 ? 21.986 28.719 -25.439 1.00 86.56 390 ARG A N 1
ATOM 3077 C CA . ARG A 1 390 ? 22.986 29.412 -24.608 1.00 86.56 390 ARG A CA 1
ATOM 3078 C C . ARG A 1 390 ? 22.561 29.391 -23.141 1.00 86.56 390 ARG A C 1
ATOM 3080 O O . ARG A 1 390 ? 23.370 29.019 -22.301 1.00 86.56 390 ARG A O 1
ATOM 3087 N N . PHE A 1 391 ? 21.297 29.704 -22.857 1.00 88.56 391 PHE A N 1
ATOM 3088 C CA . PHE A 1 391 ? 20.722 29.687 -21.509 1.00 88.56 391 PHE A CA 1
ATOM 3089 C C . PHE A 1 391 ? 20.842 28.314 -20.821 1.00 88.56 391 PHE A C 1
ATOM 3091 O O . PHE A 1 391 ? 21.239 28.261 -19.660 1.00 88.56 391 PHE A O 1
ATOM 3098 N N . THR A 1 392 ? 20.589 27.207 -21.530 1.00 87.44 392 THR A N 1
ATOM 3099 C CA . THR A 1 392 ? 20.752 25.841 -20.985 1.00 87.44 392 THR A CA 1
ATOM 3100 C C . THR A 1 392 ? 22.194 25.540 -20.572 1.00 87.44 392 THR A C 1
ATOM 3102 O O . THR A 1 392 ? 22.424 24.983 -19.501 1.00 87.44 392 THR A O 1
ATOM 3105 N N . ARG A 1 393 ? 23.175 25.955 -21.388 1.00 87.44 393 ARG A N 1
ATOM 3106 C CA . ARG A 1 393 ? 24.614 25.805 -21.103 1.00 87.44 393 ARG A CA 1
ATOM 3107 C C . ARG A 1 393 ? 25.087 26.710 -19.965 1.00 87.44 393 ARG A C 1
ATOM 3109 O O . ARG A 1 393 ? 25.876 26.266 -19.144 1.00 87.44 393 ARG A O 1
ATOM 3116 N N . GLU A 1 394 ? 24.604 27.949 -19.915 1.00 89.44 394 GLU A N 1
ATOM 3117 C CA . GLU A 1 394 ? 24.931 28.943 -18.881 1.00 89.44 394 GLU A CA 1
ATOM 3118 C C . GLU A 1 394 ? 24.412 28.520 -17.497 1.00 89.44 394 GLU A C 1
ATOM 3120 O O . GLU A 1 394 ? 25.132 28.632 -16.511 1.00 89.44 394 GLU A O 1
ATOM 3125 N N . TYR A 1 395 ? 23.183 27.998 -17.427 1.00 86.19 395 TYR A N 1
ATOM 3126 C CA . TYR A 1 395 ? 22.551 27.563 -16.175 1.00 86.19 395 TYR A CA 1
ATOM 3127 C C . TYR A 1 395 ? 22.825 26.083 -15.841 1.00 86.19 395 TYR A C 1
ATOM 3129 O O . TYR A 1 395 ? 22.459 25.632 -14.762 1.00 86.19 395 TYR A O 1
ATOM 3137 N N . GLY A 1 396 ? 23.477 25.328 -16.732 1.00 85.44 396 GLY A N 1
ATOM 3138 C CA . GLY A 1 396 ? 23.961 23.972 -16.454 1.00 85.44 396 GLY A CA 1
ATOM 3139 C C . GLY A 1 396 ? 22.892 22.872 -16.402 1.00 85.44 396 GLY A C 1
ATOM 3140 O O . GLY A 1 396 ? 23.110 21.872 -15.723 1.00 85.44 396 GLY A O 1
ATOM 3141 N N . PHE A 1 397 ? 21.762 23.025 -17.105 1.00 89.38 397 PHE A N 1
ATOM 3142 C CA . PHE A 1 397 ? 20.670 22.037 -17.109 1.00 89.38 397 PHE A CA 1
ATOM 3143 C C . PHE A 1 397 ? 20.468 21.355 -18.468 1.00 89.38 397 PHE A C 1
ATOM 3145 O O . PHE A 1 397 ? 20.686 21.941 -19.533 1.00 89.38 397 PHE A O 1
ATOM 3152 N N . THR A 1 398 ? 19.994 20.108 -18.441 1.00 85.25 398 THR A N 1
ATOM 3153 C CA . THR A 1 398 ? 19.702 19.336 -19.656 1.00 85.25 398 THR A CA 1
ATOM 3154 C C . THR A 1 398 ? 18.343 19.741 -20.218 1.00 85.25 398 THR A C 1
ATOM 3156 O O . THR A 1 398 ? 17.340 19.677 -19.513 1.00 85.25 398 THR A O 1
ATOM 3159 N N . SER A 1 399 ? 18.276 20.129 -21.494 1.00 83.19 399 SER A N 1
ATOM 3160 C CA . SER A 1 399 ? 16.999 20.326 -22.192 1.00 83.19 399 SER A CA 1
ATOM 3161 C C . SER A 1 399 ? 16.653 19.091 -23.020 1.00 83.19 399 SER A C 1
ATOM 3163 O O . SER A 1 399 ? 17.357 18.764 -23.978 1.00 83.19 399 SER A O 1
ATOM 3165 N N . THR A 1 400 ? 15.556 18.424 -22.663 1.00 78.62 400 THR A N 1
ATOM 3166 C CA . THR A 1 400 ? 15.061 17.230 -23.359 1.00 78.62 400 THR A CA 1
ATOM 3167 C C . THR A 1 400 ? 13.780 17.565 -24.110 1.00 78.62 400 THR A C 1
ATOM 3169 O O . THR A 1 400 ? 12.768 17.924 -23.509 1.00 78.62 400 THR A O 1
ATOM 3172 N N . ARG A 1 401 ? 13.791 17.406 -25.436 1.00 72.94 401 ARG A N 1
ATOM 3173 C CA . ARG A 1 401 ? 12.613 17.656 -26.278 1.00 72.94 401 ARG A CA 1
ATOM 3174 C C . ARG A 1 401 ? 11.725 16.422 -26.395 1.00 72.94 401 ARG A C 1
ATOM 3176 O O . ARG A 1 401 ? 12.209 15.299 -26.544 1.00 72.94 401 ARG A O 1
ATOM 3183 N N . SER A 1 402 ? 10.409 16.628 -26.404 1.00 63.84 402 SER A N 1
ATOM 3184 C CA . SER A 1 402 ? 9.454 15.599 -26.836 1.00 63.84 402 SER A CA 1
ATOM 3185 C C . SER A 1 402 ? 9.695 15.215 -28.306 1.00 63.84 402 SER A C 1
ATOM 3187 O O . SER A 1 402 ? 10.053 16.066 -29.115 1.00 63.84 402 SER A O 1
ATOM 3189 N N . SER A 1 403 ? 9.483 13.958 -28.704 1.00 46.34 403 SER A N 1
ATOM 3190 C CA . SER A 1 403 ? 9.563 13.578 -30.128 1.00 46.34 403 SER A CA 1
ATOM 3191 C C . SER A 1 403 ? 8.284 13.988 -30.886 1.00 46.34 403 SER A C 1
ATOM 3193 O O . SER A 1 403 ? 7.207 13.961 -30.284 1.00 46.34 403 SER A O 1
ATOM 3195 N N . PRO A 1 404 ? 8.341 14.299 -32.202 1.00 36.12 404 PRO A N 1
ATOM 3196 C CA . PRO A 1 404 ? 7.194 14.829 -32.960 1.00 36.12 404 PRO A CA 1
ATOM 3197 C C . PRO A 1 404 ? 5.910 13.981 -32.891 1.00 36.12 404 PRO A C 1
ATOM 3199 O O . PRO A 1 404 ? 4.811 14.523 -32.838 1.00 36.12 404 PRO A O 1
ATOM 3202 N N . TYR A 1 405 ? 6.043 12.653 -32.802 1.00 35.47 405 TYR A N 1
ATOM 3203 C CA . TYR A 1 405 ? 4.927 11.700 -32.682 1.00 35.47 405 TYR A CA 1
ATOM 3204 C C . TYR A 1 405 ? 4.614 11.268 -31.230 1.00 35.47 405 TYR A C 1
ATOM 3206 O O . TYR A 1 405 ? 3.813 10.362 -30.998 1.00 35.47 405 TYR A O 1
ATOM 3214 N N . HIS A 1 406 ? 5.236 11.891 -30.225 1.00 43.25 406 HIS A N 1
ATOM 3215 C CA . HIS A 1 406 ? 5.145 11.497 -28.810 1.00 43.25 406 HIS A CA 1
ATOM 3216 C C . HIS A 1 406 ? 4.764 12.651 -27.871 1.00 43.25 406 HIS A C 1
ATOM 3218 O O . HIS A 1 406 ? 5.087 12.646 -26.683 1.00 43.25 406 HIS A O 1
ATOM 3224 N N . SER A 1 407 ? 3.969 13.601 -28.365 1.00 32.66 407 SER A N 1
ATOM 3225 C CA . SER A 1 407 ? 3.519 14.772 -27.599 1.00 32.66 407 SER A CA 1
ATOM 3226 C C . SER A 1 407 ? 2.555 14.479 -26.428 1.00 32.66 407 SER A C 1
ATOM 3228 O O . SER A 1 407 ? 1.966 15.410 -25.894 1.00 32.66 407 SER A O 1
ATOM 3230 N N . ARG A 1 408 ? 2.355 13.213 -26.023 1.00 41.97 408 ARG A N 1
ATOM 3231 C CA . ARG A 1 408 ? 1.452 12.794 -24.926 1.00 41.97 408 ARG A CA 1
ATOM 3232 C C . ARG A 1 408 ? 2.162 12.246 -23.671 1.00 41.97 408 ARG A C 1
ATOM 3234 O O . ARG A 1 408 ? 1.481 11.943 -22.697 1.00 41.97 408 ARG A O 1
ATOM 3241 N N . GLY A 1 409 ? 3.495 12.112 -23.674 1.00 41.34 409 GLY A N 1
ATOM 3242 C CA . GLY A 1 409 ? 4.272 11.667 -22.496 1.00 41.34 409 GLY A CA 1
ATOM 3243 C C . GLY A 1 409 ? 4.622 12.784 -21.500 1.00 41.34 409 GLY A C 1
ATOM 3244 O O . GLY A 1 409 ? 4.704 12.545 -20.296 1.00 41.34 409 GLY A O 1
ATOM 3245 N N . ASN A 1 410 ? 4.755 14.015 -21.999 1.00 43.88 410 ASN A N 1
ATOM 3246 C CA . ASN A 1 410 ? 5.170 15.199 -21.241 1.00 43.88 410 ASN A CA 1
ATOM 3247 C C . ASN A 1 410 ? 3.971 16.125 -21.007 1.00 43.88 410 ASN A C 1
ATOM 3249 O O . ASN A 1 410 ? 3.159 16.255 -21.919 1.00 43.88 410 ASN A O 1
ATOM 3253 N N . GLY A 1 411 ? 3.897 16.792 -19.845 1.00 48.53 411 GLY A N 1
ATOM 3254 C CA . GLY A 1 411 ? 3.124 18.026 -19.582 1.00 48.53 411 GLY A CA 1
ATOM 3255 C C . GLY A 1 411 ? 1.588 17.993 -19.707 1.00 48.53 411 GLY A C 1
ATOM 3256 O O . GLY A 1 411 ? 0.882 18.463 -18.817 1.00 48.53 411 GLY A O 1
ATOM 3257 N N . LYS A 1 412 ? 1.032 17.424 -20.781 1.00 46.84 412 LYS A N 1
ATOM 3258 C CA . LYS A 1 412 ? -0.340 17.665 -21.254 1.00 46.84 412 LYS A CA 1
ATOM 3259 C C . LYS A 1 412 ? -1.458 17.265 -20.301 1.00 46.84 412 LYS A C 1
ATOM 3261 O O . LYS A 1 412 ? -2.536 17.850 -20.375 1.00 46.84 412 LYS A O 1
ATOM 3266 N N . SER A 1 413 ? -1.243 16.315 -19.392 1.00 56.50 413 SER A N 1
ATOM 3267 C CA . SER A 1 413 ? -2.215 16.025 -18.328 1.00 56.50 413 SER A CA 1
ATOM 3268 C C . SER A 1 413 ? -2.309 17.185 -17.332 1.00 56.50 413 SER A C 1
ATOM 3270 O O . SER A 1 413 ? -3.412 17.615 -17.000 1.00 56.50 413 SER A O 1
ATOM 3272 N N . ALA A 1 414 ? -1.171 17.747 -16.926 1.00 61.66 414 ALA A N 1
ATOM 3273 C CA . ALA A 1 414 ? -1.082 18.911 -16.054 1.00 61.66 414 ALA A CA 1
ATOM 3274 C C . ALA A 1 414 ? -1.475 20.212 -16.774 1.00 61.66 414 ALA A C 1
ATOM 3276 O O . ALA A 1 414 ? -2.177 21.024 -16.184 1.00 61.66 414 ALA A O 1
ATOM 3277 N N . VAL A 1 415 ? -1.170 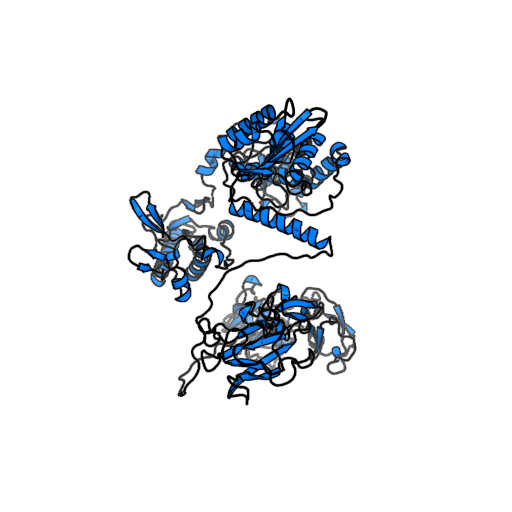20.374 -18.066 1.00 64.62 415 VAL A N 1
ATOM 3278 C CA . VAL A 1 415 ? -1.682 21.503 -18.873 1.00 64.62 415 VAL A CA 1
ATOM 3279 C C . VAL A 1 415 ? -3.193 21.399 -19.085 1.00 64.62 415 VAL A C 1
ATOM 3281 O O . VAL A 1 415 ? -3.885 22.410 -19.009 1.00 64.62 415 VAL A O 1
ATOM 3284 N N . LYS A 1 416 ? -3.759 20.196 -19.274 1.00 66.62 416 LYS A N 1
ATOM 3285 C CA . LYS A 1 416 ? -5.221 19.998 -19.289 1.00 66.62 416 LYS A CA 1
ATOM 3286 C C . LYS A 1 416 ? -5.839 20.322 -17.925 1.00 66.62 416 LYS A C 1
ATOM 3288 O O . LYS A 1 416 ? -6.900 20.935 -17.888 1.00 66.62 416 LYS A O 1
ATOM 3293 N N . ILE A 1 417 ? -5.175 19.976 -16.818 1.00 71.19 417 ILE A N 1
ATOM 3294 C CA . ILE A 1 417 ? -5.590 20.378 -15.463 1.00 71.19 417 ILE A CA 1
ATOM 3295 C C . ILE A 1 417 ? -5.538 21.904 -15.309 1.00 71.19 417 ILE A C 1
ATOM 3297 O O . ILE A 1 417 ? -6.544 22.485 -14.924 1.00 71.19 417 ILE A O 1
ATOM 3301 N N . ALA A 1 418 ? -4.436 22.562 -15.673 1.00 72.81 418 ALA A N 1
ATOM 3302 C CA . ALA A 1 418 ? -4.275 24.014 -15.598 1.00 72.81 418 ALA A CA 1
ATOM 3303 C C . ALA A 1 418 ? -5.302 24.759 -16.467 1.00 72.81 418 ALA A C 1
ATOM 3305 O O . ALA A 1 418 ? -6.003 25.639 -15.972 1.00 72.81 418 ALA A O 1
ATOM 3306 N N . LYS A 1 419 ? -5.484 24.343 -17.729 1.00 73.69 419 LYS A N 1
ATOM 3307 C CA . LYS A 1 419 ? -6.543 24.849 -18.618 1.00 73.69 419 LYS A CA 1
ATOM 3308 C C . LYS A 1 419 ? -7.932 24.644 -18.018 1.00 73.69 419 LYS A C 1
ATOM 3310 O O . LYS A 1 419 ? -8.752 25.547 -18.105 1.00 73.69 419 LYS A O 1
ATOM 3315 N N . ASN A 1 420 ? -8.211 23.492 -17.407 1.00 72.81 420 ASN A N 1
ATOM 3316 C CA . ASN A 1 420 ? -9.504 23.236 -16.768 1.00 72.81 420 ASN A CA 1
ATOM 3317 C C . ASN A 1 420 ? -9.710 24.075 -15.500 1.00 72.81 420 ASN A C 1
ATOM 3319 O O . ASN A 1 420 ? -10.829 24.521 -15.273 1.00 72.81 420 ASN A O 1
ATOM 3323 N N . ILE A 1 421 ? -8.664 24.304 -14.698 1.00 76.75 421 ILE A N 1
ATOM 3324 C CA . ILE A 1 421 ? -8.701 25.211 -13.543 1.00 76.75 421 ILE A CA 1
ATOM 3325 C C . ILE A 1 421 ? -9.053 26.616 -14.036 1.00 76.75 421 ILE A C 1
ATOM 3327 O O . ILE A 1 421 ? -10.102 27.124 -13.662 1.00 76.75 421 ILE A O 1
ATOM 3331 N N . LEU A 1 422 ? -8.263 27.174 -14.960 1.00 76.25 422 LEU A N 1
ATOM 3332 C CA . LEU A 1 422 ? -8.454 28.531 -15.485 1.00 76.25 422 LEU A CA 1
ATOM 3333 C C . LEU A 1 422 ? -9.790 28.719 -16.222 1.00 76.25 422 LEU A C 1
ATOM 3335 O O . LEU A 1 422 ? -10.415 29.763 -16.083 1.00 76.25 422 LEU A O 1
ATOM 3339 N N . LYS A 1 423 ? -10.266 27.713 -16.972 1.00 74.12 423 LYS A N 1
ATOM 3340 C CA . LYS A 1 423 ? -11.589 27.751 -17.624 1.00 74.12 423 LYS A CA 1
ATOM 3341 C C . LYS A 1 423 ? -12.738 27.732 -16.617 1.00 74.12 423 LYS A C 1
ATOM 3343 O O . LYS A 1 423 ? -13.711 28.452 -16.804 1.00 74.12 423 LYS A O 1
ATOM 3348 N N . ARG A 1 424 ? -12.641 26.922 -15.557 1.00 71.00 424 ARG A N 1
ATOM 3349 C CA . ARG A 1 424 ? -13.681 26.839 -14.516 1.00 71.00 424 ARG A CA 1
ATOM 3350 C C . ARG A 1 424 ? -13.671 28.052 -13.591 1.00 71.00 424 ARG A C 1
ATOM 3352 O O . ARG A 1 424 ? -14.733 28.479 -13.167 1.00 71.00 424 ARG A O 1
ATOM 3359 N N . SER A 1 425 ? -12.499 28.615 -13.308 1.00 68.81 425 SER A N 1
ATOM 3360 C CA . SER A 1 425 ? -12.341 29.834 -12.511 1.00 68.81 425 SER A CA 1
ATOM 3361 C C . SER A 1 425 ? -12.406 31.115 -13.349 1.00 68.81 425 SER A C 1
ATOM 3363 O O . SER A 1 425 ? -12.023 32.161 -12.849 1.00 68.81 425 SER A O 1
ATOM 3365 N N . HIS A 1 426 ? -12.826 31.068 -14.619 1.00 63.19 426 HIS A N 1
ATOM 3366 C CA . HIS A 1 426 ? -12.804 32.242 -15.504 1.00 63.19 426 HIS A CA 1
ATOM 3367 C C . HIS A 1 426 ? -13.718 33.374 -14.995 1.00 63.19 426 HIS A C 1
ATOM 3369 O O . HIS A 1 426 ? -13.409 34.549 -15.181 1.00 63.19 426 HIS A O 1
ATOM 3375 N N . PHE A 1 427 ? -14.820 33.018 -14.332 1.00 54.03 427 PHE A N 1
ATOM 3376 C CA . PHE A 1 427 ? -15.761 33.958 -13.716 1.00 54.03 427 PHE A CA 1
ATOM 3377 C C . PHE A 1 427 ? -15.410 34.301 -12.252 1.00 54.03 427 PHE A C 1
ATOM 3379 O O . PHE A 1 427 ? -16.155 35.026 -11.601 1.00 54.03 427 PHE A O 1
ATOM 3386 N N . GLU A 1 428 ? -14.293 33.784 -11.730 1.00 64.44 428 GLU A N 1
ATOM 3387 C CA . GLU A 1 428 ? -13.833 33.967 -10.349 1.00 64.44 428 GLU A CA 1
ATOM 3388 C C . GLU A 1 428 ? -12.313 34.266 -10.295 1.00 64.44 428 GLU A C 1
ATOM 3390 O O . GLU A 1 428 ? -11.702 34.662 -11.284 1.00 64.44 428 GLU A O 1
ATOM 3395 N N . ASP A 1 429 ? -11.684 34.109 -9.126 1.00 73.75 429 ASP A N 1
ATOM 3396 C CA . ASP A 1 429 ? -10.246 34.300 -8.924 1.00 73.75 429 ASP A CA 1
ATOM 3397 C C . ASP A 1 429 ? -9.452 33.015 -9.271 1.00 73.75 429 ASP A C 1
ATOM 3399 O O . ASP A 1 429 ? -9.534 32.017 -8.537 1.00 73.75 429 ASP A O 1
ATOM 3403 N N . PRO A 1 430 ? -8.637 33.012 -10.347 1.00 73.25 430 PRO A N 1
ATOM 3404 C CA . PRO A 1 430 ? -7.840 31.851 -10.732 1.00 73.25 430 PRO A CA 1
ATOM 3405 C C . PRO A 1 430 ? -6.728 31.516 -9.730 1.00 73.25 430 PRO A C 1
ATOM 3407 O O . PRO A 1 430 ? -6.356 30.346 -9.603 1.00 73.25 430 PRO A O 1
ATOM 3410 N N . TYR A 1 431 ? -6.206 32.493 -8.985 1.00 80.62 431 TYR A N 1
ATOM 3411 C CA . TYR A 1 431 ? -5.123 32.270 -8.028 1.00 80.62 431 TYR A CA 1
ATOM 3412 C C . TYR A 1 431 ? -5.613 31.502 -6.798 1.00 80.62 431 TYR A C 1
ATOM 3414 O O . TYR A 1 431 ? -4.907 30.615 -6.316 1.00 80.62 431 TYR A O 1
ATOM 3422 N N . LEU A 1 432 ? -6.852 31.737 -6.349 1.00 79.69 432 LEU A N 1
ATOM 3423 C CA . LEU A 1 432 ? -7.490 30.914 -5.313 1.00 79.69 432 LEU A CA 1
ATOM 3424 C C . LEU A 1 432 ? -7.732 29.470 -5.778 1.00 79.69 432 LEU A C 1
ATOM 3426 O O . LEU A 1 432 ? -7.566 28.533 -4.993 1.00 79.69 432 LEU A O 1
ATOM 3430 N N . ALA A 1 433 ? -8.075 29.261 -7.052 1.00 79.56 433 ALA A N 1
ATOM 3431 C CA . ALA A 1 433 ? -8.248 27.917 -7.600 1.00 79.56 433 ALA A CA 1
ATOM 3432 C C . ALA A 1 433 ? -6.911 27.149 -7.702 1.00 79.56 433 ALA A C 1
ATOM 3434 O O . ALA A 1 433 ? -6.866 25.945 -7.423 1.00 79.56 433 ALA A O 1
ATOM 3435 N N . ILE A 1 434 ? -5.814 27.851 -8.018 1.00 83.25 434 ILE A N 1
ATOM 3436 C CA . ILE A 1 434 ? -4.439 27.324 -7.992 1.00 83.25 434 ILE A CA 1
ATOM 3437 C C . ILE A 1 434 ? -3.986 27.030 -6.550 1.00 83.25 434 ILE A C 1
ATOM 3439 O O . ILE A 1 434 ? -3.467 25.943 -6.290 1.00 83.25 434 ILE A O 1
ATOM 3443 N N . LEU A 1 435 ? -4.229 27.938 -5.598 1.00 85.00 435 LEU A N 1
ATOM 3444 C CA . LEU A 1 435 ? -3.928 27.750 -4.170 1.00 85.00 435 LEU A CA 1
ATOM 3445 C C . LEU A 1 435 ? -4.599 26.483 -3.621 1.00 85.00 435 LEU A C 1
ATOM 3447 O O . LEU A 1 435 ? -3.931 25.610 -3.064 1.00 85.00 435 LEU A O 1
ATOM 3451 N N . ALA A 1 436 ? -5.905 26.337 -3.859 1.00 82.69 436 ALA A N 1
ATOM 3452 C CA . ALA A 1 436 ? -6.664 25.164 -3.441 1.00 82.69 436 ALA A CA 1
ATOM 3453 C C . ALA A 1 436 ? -6.140 23.867 -4.087 1.00 82.69 436 ALA A C 1
ATOM 3455 O O . ALA A 1 436 ? -6.158 22.814 -3.452 1.00 82.69 436 ALA A O 1
ATOM 3456 N N . TYR A 1 437 ? -5.656 23.913 -5.336 1.00 85.38 437 TYR A N 1
ATOM 3457 C CA . TYR A 1 437 ? -5.060 22.750 -6.010 1.00 85.38 437 TYR A CA 1
ATOM 3458 C C . TYR A 1 437 ? -3.724 22.355 -5.367 1.00 85.38 437 TYR A C 1
ATOM 3460 O O . TYR A 1 437 ? -3.471 21.171 -5.146 1.00 85.38 437 TYR A O 1
ATOM 3468 N N . ARG A 1 438 ? -2.893 23.347 -5.026 1.00 87.44 438 ARG A N 1
ATOM 3469 C CA . ARG A 1 438 ? -1.586 23.151 -4.386 1.00 87.44 438 ARG A CA 1
ATOM 3470 C C . ARG A 1 438 ? -1.698 22.540 -2.985 1.00 87.44 438 ARG A C 1
ATOM 3472 O O . ARG A 1 438 ? -0.851 21.720 -2.633 1.00 87.44 438 ARG A O 1
ATOM 3479 N N . ASP A 1 439 ? -2.742 22.871 -2.216 1.00 85.12 439 ASP A N 1
ATOM 3480 C CA . ASP A 1 439 ? -2.958 22.303 -0.871 1.00 85.12 439 ASP A CA 1
ATOM 3481 C C . ASP A 1 439 ? -3.853 21.041 -0.830 1.00 85.12 439 ASP A C 1
ATOM 3483 O O . ASP A 1 439 ? -3.826 20.282 0.142 1.00 85.12 439 ASP A O 1
ATOM 3487 N N . THR A 1 440 ? -4.582 20.716 -1.904 1.00 83.19 440 THR A N 1
ATOM 3488 C CA . THR A 1 440 ? -5.447 19.519 -1.944 1.00 83.19 440 THR A CA 1
ATOM 3489 C C . THR A 1 440 ? -4.685 18.254 -2.381 1.00 83.19 440 THR A C 1
ATOM 3491 O O . THR A 1 440 ? -4.100 18.224 -3.464 1.00 83.19 440 THR A O 1
ATOM 3494 N N . PRO A 1 441 ? -4.731 17.142 -1.614 1.00 81.19 441 PRO A N 1
ATOM 3495 C CA . PRO A 1 441 ? -4.186 15.861 -2.062 1.00 81.19 441 PRO A CA 1
ATOM 3496 C C . PRO A 1 441 ? -4.936 15.292 -3.270 1.00 81.19 441 PRO A C 1
ATOM 3498 O O . PRO A 1 441 ? -6.164 15.117 -3.268 1.00 81.19 441 PRO A O 1
ATOM 3501 N N . GLN A 1 442 ? -4.165 14.948 -4.298 1.00 75.31 442 GLN A N 1
ATOM 3502 C CA . GLN A 1 442 ? -4.662 14.254 -5.480 1.00 75.31 442 GLN A CA 1
ATOM 3503 C C . GLN A 1 442 ? -5.001 12.789 -5.167 1.00 75.31 442 GLN A C 1
ATOM 3505 O O . GLN A 1 442 ? -4.489 12.189 -4.221 1.00 75.31 442 GLN A O 1
ATOM 3510 N N . GLN A 1 443 ? -5.874 12.192 -5.978 1.00 65.69 443 GLN A N 1
ATOM 3511 C CA . GLN A 1 443 ? -6.293 10.800 -5.816 1.00 65.69 443 GLN A CA 1
ATOM 3512 C C . GLN A 1 443 ? -5.085 9.848 -5.893 1.00 65.69 443 GLN A C 1
ATOM 3514 O O . GLN A 1 443 ? -4.317 9.885 -6.852 1.00 65.69 443 GLN A O 1
ATOM 3519 N N . GLY A 1 444 ? -4.924 9.000 -4.873 1.00 64.56 444 GLY A N 1
ATOM 3520 C CA . GLY A 1 444 ? -3.775 8.097 -4.731 1.00 64.56 444 GLY A CA 1
ATOM 3521 C C . GLY A 1 444 ? -2.579 8.669 -3.957 1.00 64.56 444 GLY A C 1
ATOM 3522 O O . GLY A 1 444 ? -1.638 7.926 -3.700 1.00 64.56 444 GLY A O 1
ATOM 3523 N N . TYR A 1 445 ? -2.613 9.939 -3.534 1.00 71.50 445 TYR A N 1
ATOM 3524 C CA . TYR A 1 445 ? -1.563 10.553 -2.714 1.00 71.50 445 TYR A CA 1
ATOM 3525 C C . TYR A 1 445 ? -2.056 10.909 -1.308 1.00 71.50 445 TYR A C 1
ATOM 3527 O O . TYR A 1 445 ? -3.175 11.381 -1.120 1.00 71.50 445 TYR A O 1
ATOM 3535 N N . GLN A 1 446 ? -1.179 10.731 -0.318 1.00 74.88 446 GLN A N 1
ATOM 3536 C CA . GLN A 1 446 ? -1.416 11.144 1.074 1.00 74.88 446 GLN A CA 1
ATOM 3537 C C . GLN A 1 446 ? -1.154 12.652 1.287 1.00 74.88 446 GLN A C 1
ATOM 3539 O O . GLN A 1 446 ? -1.873 13.326 2.030 1.00 74.88 446 GLN A O 1
ATOM 3544 N N . PHE A 1 447 ? -0.147 13.187 0.592 1.00 82.56 447 PHE A N 1
ATOM 3545 C CA . PHE A 1 447 ? 0.333 14.567 0.703 1.00 82.56 447 PHE A CA 1
ATOM 3546 C C . PHE A 1 447 ? -0.131 15.426 -0.482 1.00 82.56 447 PHE A C 1
ATOM 3548 O O . PHE A 1 447 ? -0.270 14.927 -1.602 1.00 82.56 447 PHE A O 1
ATOM 3555 N N . SER A 1 448 ? -0.362 16.718 -0.242 1.00 85.12 448 SER A N 1
ATOM 3556 C CA . SER A 1 448 ? -0.646 17.694 -1.303 1.00 85.12 448 SER A CA 1
ATOM 3557 C C . SER A 1 448 ? 0.601 18.023 -2.142 1.00 85.12 448 SER A C 1
ATOM 3559 O O . SER A 1 448 ? 1.719 17.705 -1.721 1.00 85.12 448 SER A O 1
ATOM 3561 N N . PRO A 1 449 ? 0.455 18.651 -3.325 1.00 87.44 449 PRO A N 1
ATOM 3562 C CA . PRO A 1 449 ? 1.597 19.154 -4.084 1.00 87.44 449 PRO A CA 1
ATOM 3563 C C . PRO A 1 449 ? 2.553 20.034 -3.262 1.00 87.44 449 PRO A C 1
ATOM 3565 O O . PRO A 1 449 ? 3.755 19.768 -3.269 1.00 87.44 449 PRO A O 1
ATOM 3568 N N . THR A 1 450 ? 2.058 21.003 -2.477 1.00 87.00 450 THR A N 1
ATOM 3569 C CA . THR A 1 450 ? 2.935 21.834 -1.624 1.00 87.00 450 THR A CA 1
ATOM 3570 C C . THR A 1 450 ? 3.650 21.008 -0.561 1.00 87.00 450 THR A C 1
ATOM 3572 O O . THR A 1 450 ? 4.855 21.166 -0.377 1.00 87.00 450 THR A O 1
ATOM 3575 N N . GLN A 1 451 ? 2.955 20.069 0.091 1.00 86.12 451 GLN A N 1
ATOM 3576 C CA . GLN A 1 451 ? 3.582 19.198 1.088 1.00 86.12 451 GLN A CA 1
ATOM 3577 C C . GLN A 1 451 ? 4.698 18.334 0.476 1.00 86.12 451 GLN A C 1
ATOM 3579 O O . GLN A 1 451 ? 5.681 18.052 1.154 1.00 86.12 451 GLN A O 1
ATOM 3584 N N . ARG A 1 452 ? 4.594 17.943 -0.802 1.00 86.44 452 ARG A N 1
ATOM 3585 C CA . ARG A 1 452 ? 5.642 17.176 -1.502 1.00 86.44 452 ARG A CA 1
ATOM 3586 C C . ARG A 1 452 ? 6.828 18.015 -1.978 1.00 86.44 452 ARG A C 1
ATOM 3588 O O . ARG A 1 452 ? 7.935 17.490 -2.001 1.00 86.44 452 ARG A O 1
ATOM 3595 N N . LEU A 1 453 ? 6.607 19.271 -2.372 1.00 85.81 453 LEU A N 1
ATOM 3596 C CA . LEU A 1 453 ? 7.671 20.166 -2.846 1.00 85.81 453 LEU A CA 1
ATOM 3597 C C . LEU A 1 453 ? 8.390 20.881 -1.694 1.00 85.81 453 LEU A C 1
ATOM 3599 O O . LEU A 1 453 ? 9.612 20.960 -1.677 1.00 85.81 453 LEU A O 1
ATOM 3603 N N . MET A 1 454 ? 7.625 21.405 -0.736 1.00 83.75 454 MET A N 1
ATOM 3604 C CA . MET A 1 454 ? 8.092 22.345 0.289 1.00 83.75 454 MET A CA 1
ATOM 3605 C C . MET A 1 454 ? 7.966 21.803 1.724 1.00 83.75 454 MET A C 1
ATOM 3607 O O . MET A 1 454 ? 8.346 22.494 2.661 1.00 83.75 454 MET A O 1
ATOM 3611 N N . SER A 1 455 ? 7.431 20.590 1.929 1.00 81.69 455 SER A N 1
ATOM 3612 C CA . SER A 1 455 ? 7.268 19.970 3.262 1.00 81.69 455 SER A CA 1
ATOM 3613 C C . SER A 1 455 ? 6.449 20.786 4.278 1.00 81.69 455 SER A C 1
ATOM 3615 O O . SER A 1 455 ? 6.699 20.724 5.476 1.00 81.69 455 SER A O 1
ATOM 3617 N N . TRP A 1 456 ? 5.444 21.536 3.826 1.00 78.75 456 TRP A N 1
ATOM 3618 C CA . TRP A 1 456 ? 4.459 22.224 4.676 1.00 78.75 456 TRP A CA 1
ATOM 3619 C C . TRP A 1 456 ? 3.145 22.430 3.911 1.00 78.75 456 TRP A C 1
ATOM 3621 O O . TRP A 1 456 ? 3.081 22.195 2.699 1.00 78.75 456 TRP A O 1
ATOM 3631 N N . LYS A 1 457 ? 2.079 22.811 4.620 1.00 79.00 457 LYS A N 1
ATOM 3632 C CA . LYS A 1 457 ? 0.798 23.208 4.016 1.00 79.00 457 LYS A CA 1
ATOM 3633 C C . LYS A 1 457 ? 0.747 24.706 3.750 1.00 79.00 457 LYS A C 1
ATOM 3635 O O . LYS A 1 457 ? 1.410 25.484 4.430 1.00 79.00 457 LYS A O 1
ATOM 3640 N N . LEU A 1 458 ? -0.112 25.109 2.820 1.00 82.69 458 LEU A N 1
ATOM 3641 C CA . LEU A 1 458 ? -0.449 26.517 2.627 1.00 82.69 458 LEU A CA 1
ATOM 3642 C C . LEU A 1 458 ? -1.637 26.909 3.511 1.00 82.69 458 LEU A C 1
ATOM 3644 O O . LEU A 1 458 ? -2.553 26.119 3.735 1.00 82.69 458 LEU A O 1
ATOM 3648 N N . ARG A 1 459 ? -1.649 28.157 3.991 1.00 80.88 459 ARG A N 1
ATOM 3649 C CA . ARG A 1 459 ? -2.839 28.728 4.629 1.00 80.88 459 ARG A CA 1
ATOM 3650 C C . ARG A 1 459 ? -3.898 28.980 3.555 1.00 80.88 459 ARG A C 1
ATOM 3652 O O . ARG A 1 459 ? -3.703 29.808 2.671 1.00 80.88 459 ARG A O 1
ATOM 3659 N N . ASP A 1 460 ? -5.006 28.263 3.660 1.00 75.12 460 ASP A N 1
ATOM 3660 C CA . ASP A 1 460 ? -6.137 28.312 2.733 1.00 75.12 460 ASP A CA 1
ATOM 3661 C C . ASP A 1 460 ? -7.272 29.217 3.273 1.00 75.12 460 ASP A C 1
ATOM 3663 O O . ASP A 1 460 ? -7.263 29.632 4.435 1.00 75.12 460 ASP A O 1
ATOM 3667 N N . ILE A 1 461 ? -8.281 29.503 2.444 1.00 76.00 461 ILE A N 1
ATOM 3668 C CA . ILE A 1 461 ? -9.524 30.200 2.837 1.00 76.00 461 ILE A CA 1
ATOM 3669 C C . ILE A 1 461 ? -10.443 29.341 3.724 1.00 76.00 461 ILE A C 1
ATOM 3671 O O . ILE A 1 461 ? -11.417 29.844 4.287 1.00 76.00 461 ILE A O 1
ATOM 3675 N N . ILE A 1 462 ? -10.155 28.042 3.835 1.00 74.94 462 ILE A N 1
ATOM 3676 C CA . ILE A 1 462 ? -10.817 27.121 4.761 1.00 74.94 462 ILE A CA 1
ATOM 3677 C C . ILE A 1 462 ? -10.051 27.152 6.094 1.00 74.94 462 ILE A C 1
ATOM 3679 O O . ILE A 1 462 ? -8.826 26.984 6.078 1.00 74.94 462 ILE A O 1
ATOM 3683 N N . PRO A 1 463 ? -10.737 27.314 7.246 1.00 68.62 463 PRO A N 1
ATOM 3684 C CA . PRO A 1 463 ? -10.099 27.276 8.559 1.00 68.62 463 PRO A CA 1
ATOM 3685 C C . PRO A 1 463 ? -9.201 26.047 8.704 1.00 68.62 463 PRO A C 1
ATOM 3687 O O . PRO A 1 463 ? -9.634 24.923 8.470 1.00 68.62 463 PRO A O 1
ATOM 3690 N N . THR A 1 464 ? -7.936 26.264 9.051 1.00 68.44 464 THR A N 1
ATOM 3691 C CA . THR A 1 464 ? -6.922 25.211 9.172 1.00 68.44 464 THR A CA 1
ATOM 3692 C C . THR A 1 464 ? -6.144 25.459 10.454 1.00 68.44 464 THR A C 1
ATOM 3694 O O . THR A 1 464 ? -5.641 26.562 10.662 1.00 68.44 464 THR A O 1
ATOM 3697 N N . ALA A 1 465 ? -6.071 24.456 11.332 1.00 66.38 465 ALA A N 1
ATOM 3698 C CA . ALA A 1 465 ? -5.367 24.579 12.606 1.00 66.38 465 ALA A CA 1
ATOM 3699 C C . ALA A 1 465 ? -3.875 24.860 12.369 1.00 66.38 465 ALA A C 1
ATOM 3701 O O . ALA A 1 465 ? -3.255 24.208 11.526 1.00 66.38 465 ALA A O 1
ATOM 3702 N N . ALA A 1 466 ? -3.277 25.790 13.122 1.00 70.44 466 ALA A N 1
ATOM 3703 C CA . ALA A 1 466 ? -1.883 26.192 12.898 1.00 70.44 466 ALA A CA 1
ATOM 3704 C C . ALA A 1 466 ? -0.881 25.040 13.098 1.00 70.44 466 ALA A C 1
ATOM 3706 O O . ALA A 1 466 ? 0.144 25.001 12.424 1.00 70.44 466 ALA A O 1
ATOM 3707 N N . SER A 1 467 ? -1.216 24.040 13.921 1.00 67.31 467 SER A N 1
ATOM 3708 C CA . SER A 1 467 ? -0.454 22.789 14.043 1.00 67.31 467 SER A CA 1
ATOM 3709 C C . SER A 1 467 ? -0.318 22.024 12.718 1.00 67.31 467 SER A C 1
ATOM 3711 O O . SER A 1 467 ? 0.680 21.341 12.511 1.00 67.31 467 SER A O 1
ATOM 3713 N N . GLN A 1 468 ? -1.277 22.165 11.794 1.00 67.50 468 GLN A N 1
ATOM 3714 C CA . GLN A 1 468 ? -1.213 21.589 10.447 1.00 67.50 468 GLN A CA 1
ATOM 3715 C C . GLN A 1 468 ? -0.454 22.467 9.434 1.00 67.50 468 GLN A C 1
ATOM 3717 O O . GLN A 1 468 ? -0.201 22.003 8.322 1.00 67.50 468 GLN A O 1
ATOM 3722 N N . LEU A 1 469 ? -0.131 23.718 9.786 1.00 77.00 469 LEU A N 1
ATOM 3723 C CA . LEU A 1 469 ? 0.681 24.640 8.977 1.00 77.00 469 LEU A CA 1
ATOM 3724 C C . LEU A 1 469 ? 2.179 24.555 9.321 1.00 77.00 469 LEU A C 1
ATOM 3726 O O . LEU A 1 469 ? 3.005 25.119 8.605 1.00 77.00 469 LEU A O 1
ATOM 3730 N N . LEU A 1 470 ? 2.538 23.840 10.394 1.00 77.31 470 LEU A N 1
ATOM 3731 C CA . LEU A 1 470 ? 3.928 23.552 10.742 1.00 77.31 470 LEU A CA 1
ATOM 3732 C C . LEU A 1 470 ? 4.606 22.677 9.665 1.00 77.31 470 LEU A C 1
ATOM 3734 O O . LEU A 1 470 ? 3.931 21.868 9.017 1.00 77.31 470 LEU A O 1
ATOM 3738 N N . PRO A 1 471 ? 5.937 22.786 9.487 1.00 75.94 471 PRO A N 1
ATOM 3739 C CA . PRO A 1 471 ? 6.677 21.920 8.578 1.00 75.94 471 PRO A CA 1
ATOM 3740 C C . PRO A 1 471 ? 6.505 20.435 8.920 1.00 75.94 471 PRO A C 1
ATOM 3742 O O . PRO A 1 471 ? 6.788 19.988 10.030 1.00 75.94 471 PRO A O 1
ATOM 3745 N N . GLN A 1 472 ? 6.071 19.659 7.931 1.00 69.69 472 GLN A N 1
ATOM 3746 C CA . GLN A 1 472 ? 5.899 18.215 7.985 1.00 69.69 472 GLN A CA 1
ATOM 3747 C C . GLN A 1 472 ? 6.641 17.594 6.797 1.00 69.69 472 GLN A C 1
ATOM 3749 O O . GLN A 1 472 ? 6.167 17.637 5.660 1.00 69.69 472 GLN A O 1
ATOM 3754 N N . ALA A 1 473 ? 7.809 17.006 7.068 1.00 70.31 473 ALA A N 1
ATOM 3755 C CA . ALA A 1 473 ? 8.655 16.387 6.052 1.00 70.31 473 ALA A CA 1
ATOM 3756 C C . ALA A 1 473 ? 7.924 15.246 5.322 1.00 70.31 473 ALA A C 1
ATOM 3758 O O . ALA A 1 473 ? 7.651 14.189 5.898 1.00 70.31 473 ALA A O 1
ATOM 3759 N N . ALA A 1 474 ? 7.633 15.436 4.034 1.00 68.44 474 ALA A N 1
ATOM 3760 C CA . ALA A 1 474 ? 7.105 14.369 3.194 1.00 68.44 474 ALA A CA 1
ATOM 3761 C C . ALA A 1 474 ? 8.243 13.400 2.836 1.00 68.44 474 ALA A C 1
ATOM 3763 O O . ALA A 1 474 ? 9.162 13.752 2.098 1.00 68.44 474 ALA A O 1
ATOM 3764 N N . SER A 1 475 ? 8.190 12.164 3.344 1.00 75.38 475 SER A N 1
ATOM 3765 C CA . SER A 1 475 ? 9.206 11.151 3.028 1.00 75.38 475 SER A CA 1
ATOM 3766 C C . SER A 1 475 ? 9.269 10.898 1.519 1.00 75.38 475 SER A C 1
ATOM 3768 O O . SER A 1 475 ? 8.304 10.416 0.918 1.00 75.38 475 SER A O 1
ATOM 3770 N N . GLY A 1 476 ? 10.421 11.183 0.903 1.00 68.44 476 GLY A N 1
ATOM 3771 C CA . GLY A 1 476 ? 10.606 11.037 -0.543 1.00 68.44 476 GLY A CA 1
ATOM 3772 C C . GLY A 1 476 ? 10.378 9.608 -1.043 1.00 68.44 476 GLY A C 1
ATOM 3773 O O . GLY A 1 476 ? 9.863 9.418 -2.141 1.00 68.44 476 GLY A O 1
ATOM 3774 N N . GLN A 1 477 ? 10.642 8.598 -0.208 1.00 71.31 477 GLN A N 1
ATOM 3775 C CA . GLN A 1 477 ? 10.317 7.198 -0.510 1.00 71.31 477 GLN A CA 1
ATOM 3776 C C . GLN A 1 477 ? 8.802 6.958 -0.596 1.00 71.31 477 GLN A C 1
ATOM 3778 O O . GLN A 1 477 ? 8.345 6.249 -1.490 1.00 71.31 477 GLN A O 1
ATOM 3783 N N . VAL A 1 478 ? 8.006 7.583 0.280 1.00 74.25 478 VAL A N 1
ATOM 3784 C CA . VAL A 1 478 ? 6.534 7.509 0.229 1.00 74.25 478 VAL A CA 1
ATOM 3785 C C . VAL A 1 478 ? 6.002 8.243 -1.002 1.00 74.25 478 VAL A C 1
ATOM 3787 O O . VAL A 1 478 ? 5.090 7.748 -1.661 1.00 74.25 478 VAL A O 1
ATOM 3790 N N . VAL A 1 479 ? 6.596 9.384 -1.367 1.00 73.00 479 VAL A N 1
ATOM 3791 C CA . VAL A 1 479 ? 6.250 10.108 -2.601 1.00 73.00 479 VAL A CA 1
ATOM 3792 C C . VAL A 1 479 ? 6.549 9.257 -3.838 1.00 73.00 479 VAL A C 1
ATOM 3794 O O . VAL A 1 479 ? 5.639 9.013 -4.631 1.00 73.00 479 VAL A O 1
ATOM 3797 N N . MET A 1 480 ? 7.770 8.729 -3.968 1.00 74.06 480 MET A N 1
ATOM 3798 C CA . MET A 1 480 ? 8.160 7.845 -5.072 1.00 74.06 480 MET A CA 1
ATOM 3799 C C . MET A 1 480 ? 7.283 6.589 -5.150 1.00 74.06 480 MET A C 1
ATOM 3801 O O . MET A 1 480 ? 6.849 6.227 -6.246 1.00 74.06 480 MET A O 1
ATOM 3805 N N . ARG A 1 481 ? 6.949 5.962 -4.011 1.00 75.12 481 ARG A N 1
ATOM 3806 C CA . ARG A 1 481 ? 6.030 4.814 -3.964 1.00 75.12 481 ARG A CA 1
ATOM 3807 C C . ARG A 1 481 ? 4.636 5.189 -4.463 1.00 75.12 481 ARG A C 1
ATOM 3809 O O . ARG A 1 481 ? 4.123 4.508 -5.341 1.00 75.12 481 ARG A O 1
ATOM 3816 N N . ASN A 1 482 ? 4.053 6.291 -3.988 1.00 73.94 482 ASN A N 1
ATOM 3817 C CA . ASN A 1 482 ? 2.724 6.737 -4.424 1.00 73.94 482 ASN A CA 1
ATOM 3818 C C . ASN A 1 482 ? 2.698 7.071 -5.933 1.00 73.94 482 ASN A C 1
ATOM 3820 O O . ASN A 1 482 ? 1.738 6.728 -6.624 1.00 73.94 482 ASN A O 1
ATOM 3824 N N . ILE A 1 483 ? 3.766 7.678 -6.477 1.00 67.19 483 ILE A N 1
ATOM 3825 C CA . ILE A 1 483 ? 3.924 7.894 -7.929 1.00 67.19 483 ILE A CA 1
ATOM 3826 C C . ILE A 1 483 ? 4.007 6.550 -8.669 1.00 67.19 483 ILE A C 1
ATOM 3828 O O . ILE A 1 483 ? 3.341 6.375 -9.690 1.00 67.19 483 ILE A O 1
ATOM 3832 N N . GLY A 1 484 ? 4.807 5.605 -8.166 1.00 67.62 484 GLY A N 1
ATOM 3833 C CA . GLY A 1 484 ? 4.972 4.268 -8.737 1.00 67.62 484 GLY A CA 1
ATOM 3834 C C . GLY A 1 484 ? 3.667 3.476 -8.756 1.00 67.62 484 GLY A C 1
ATOM 3835 O O . GLY A 1 484 ? 3.260 3.001 -9.811 1.00 67.62 484 GLY A O 1
ATOM 3836 N N . GLU A 1 485 ? 2.957 3.420 -7.629 1.00 71.00 485 GLU A N 1
ATOM 3837 C CA . GLU A 1 485 ? 1.638 2.799 -7.509 1.00 71.00 485 GLU A CA 1
ATOM 3838 C C . GLU A 1 485 ? 0.606 3.456 -8.431 1.00 71.00 485 GLU A C 1
ATOM 3840 O O . GLU A 1 485 ? -0.144 2.750 -9.098 1.00 71.00 485 GLU A O 1
ATOM 3845 N N . ARG A 1 486 ? 0.565 4.794 -8.523 1.00 69.88 486 ARG A N 1
ATOM 3846 C CA . ARG A 1 486 ? -0.333 5.503 -9.452 1.00 69.88 486 ARG A CA 1
ATOM 3847 C C . ARG A 1 486 ? -0.018 5.142 -10.904 1.00 69.88 486 ARG A C 1
ATOM 3849 O O . ARG A 1 486 ? -0.935 4.804 -11.648 1.00 69.88 486 ARG A O 1
ATOM 3856 N N . ARG A 1 487 ? 1.261 5.163 -11.304 1.00 67.69 487 ARG A N 1
ATOM 3857 C CA . ARG A 1 487 ? 1.701 4.767 -12.656 1.00 67.69 487 ARG A CA 1
ATOM 3858 C C . ARG A 1 487 ? 1.372 3.296 -12.938 1.00 67.69 487 ARG A C 1
ATOM 3860 O O . ARG A 1 487 ? 0.881 3.002 -14.023 1.00 67.69 487 ARG A O 1
ATOM 3867 N N . ALA A 1 488 ? 1.552 2.402 -11.965 1.00 63.25 488 ALA A N 1
ATOM 3868 C CA . ALA A 1 488 ? 1.199 0.987 -12.068 1.00 63.25 488 ALA A CA 1
ATOM 3869 C C . ALA A 1 488 ? -0.318 0.769 -12.195 1.00 63.25 488 ALA A C 1
ATOM 3871 O O . ALA A 1 488 ? -0.741 0.038 -13.082 1.00 63.25 488 ALA A O 1
ATOM 3872 N N . ARG A 1 489 ? -1.149 1.452 -11.395 1.00 64.88 489 ARG A N 1
ATOM 3873 C CA . ARG A 1 489 ? -2.620 1.386 -11.497 1.00 64.88 489 ARG A CA 1
ATOM 3874 C C . ARG A 1 489 ? -3.127 1.942 -12.829 1.00 64.88 489 ARG A C 1
ATOM 3876 O O . ARG A 1 489 ? -3.976 1.318 -13.455 1.00 64.88 489 ARG A O 1
ATOM 3883 N N . SER A 1 490 ? -2.592 3.074 -13.298 1.00 57.78 490 SER A N 1
ATOM 3884 C CA . SER A 1 490 ? -2.923 3.619 -14.625 1.00 57.78 490 SER A CA 1
ATOM 3885 C C . SER A 1 490 ? -2.494 2.687 -15.760 1.00 57.78 490 SER A C 1
ATOM 3887 O O . SER A 1 490 ? -3.229 2.547 -16.735 1.00 57.78 490 SER A O 1
ATOM 3889 N N . LYS A 1 491 ? -1.335 2.030 -15.628 1.00 59.19 491 LYS A N 1
ATOM 3890 C CA . LYS A 1 491 ? -0.852 1.029 -16.582 1.00 59.19 491 LYS A CA 1
ATOM 3891 C C . LYS A 1 491 ? -1.748 -0.217 -16.586 1.00 59.19 491 LYS A C 1
ATOM 3893 O O . LYS A 1 491 ? -2.240 -0.570 -17.647 1.00 59.19 491 LYS A O 1
ATOM 3898 N N . ALA A 1 492 ? -2.037 -0.804 -15.425 1.00 56.75 492 ALA A N 1
ATOM 3899 C CA . ALA A 1 492 ? -2.891 -1.985 -15.290 1.00 56.75 492 ALA A CA 1
ATOM 3900 C C . ALA A 1 492 ? -4.317 -1.733 -15.813 1.00 56.75 492 ALA A C 1
ATOM 3902 O O . ALA A 1 492 ? -4.847 -2.525 -16.589 1.00 56.75 492 ALA A O 1
ATOM 3903 N N . HIS A 1 493 ? -4.912 -0.584 -15.467 1.00 50.97 493 HIS A N 1
ATOM 3904 C CA . HIS A 1 493 ? -6.219 -0.174 -15.986 1.00 50.97 493 HIS A CA 1
ATOM 3905 C C . HIS A 1 493 ? -6.219 -0.065 -17.518 1.00 50.97 493 HIS A C 1
ATOM 3907 O O . HIS A 1 493 ? -7.166 -0.508 -18.157 1.00 50.97 493 HIS A O 1
ATOM 3913 N N . TYR A 1 494 ? -5.141 0.451 -18.120 1.00 48.28 494 TYR A N 1
ATOM 3914 C CA . TYR A 1 494 ? -4.997 0.473 -19.576 1.00 48.28 494 TYR A CA 1
ATOM 3915 C C . TYR A 1 494 ? -4.763 -0.924 -20.180 1.00 48.28 494 TYR A C 1
ATOM 3917 O O . TYR A 1 494 ? -5.350 -1.257 -21.208 1.00 48.28 494 TYR A O 1
ATOM 3925 N N . GLU A 1 495 ? -3.941 -1.763 -19.545 1.00 46.78 495 GLU A N 1
ATOM 3926 C CA . GLU A 1 495 ? -3.679 -3.147 -19.971 1.00 46.78 495 GLU A CA 1
ATOM 3927 C C . GLU A 1 495 ? -4.950 -4.013 -19.936 1.00 46.78 495 GLU A C 1
ATOM 3929 O O . GLU A 1 495 ? -5.078 -4.931 -20.740 1.00 46.78 495 GLU A O 1
ATOM 3934 N N . THR A 1 496 ? -5.935 -3.660 -19.101 1.00 46.28 496 THR A N 1
ATOM 3935 C CA . THR A 1 496 ? -7.272 -4.291 -19.087 1.00 46.28 496 THR A CA 1
ATOM 3936 C C . THR A 1 496 ? -8.155 -3.854 -20.272 1.00 46.28 496 THR A C 1
ATOM 3938 O O . THR A 1 496 ? -9.123 -4.531 -20.599 1.00 46.28 496 THR A O 1
ATOM 3941 N N . ILE A 1 497 ? -7.849 -2.728 -20.930 1.00 41.88 497 ILE A N 1
ATOM 3942 C CA . ILE A 1 497 ? -8.710 -2.093 -21.950 1.00 41.88 497 ILE A CA 1
ATOM 3943 C C . ILE A 1 497 ? -8.269 -2.412 -23.396 1.00 41.88 497 ILE A C 1
ATOM 3945 O O . ILE A 1 497 ? -9.074 -2.281 -24.315 1.00 41.88 497 ILE A O 1
ATOM 3949 N N . CYS A 1 498 ? -7.025 -2.855 -23.627 1.00 27.92 498 CYS A N 1
ATOM 3950 C CA . CYS A 1 498 ? -6.459 -2.993 -24.980 1.00 27.92 498 CYS A CA 1
ATOM 3951 C C . CYS A 1 498 ? -5.786 -4.359 -25.253 1.00 27.92 498 CYS A C 1
ATOM 3953 O O . CYS A 1 498 ? -4.600 -4.534 -24.954 1.00 27.92 498 CYS A O 1
ATOM 3955 N N . PRO A 1 499 ? -6.474 -5.322 -25.900 1.00 35.03 499 PRO A N 1
ATOM 3956 C CA . PRO A 1 499 ? -5.855 -6.567 -26.343 1.00 35.03 499 PRO A CA 1
ATOM 3957 C C . PRO A 1 499 ? -5.105 -6.406 -27.685 1.00 35.03 499 PRO A C 1
ATOM 3959 O O . PRO A 1 499 ? -5.687 -6.031 -28.697 1.00 35.03 499 PRO A O 1
ATOM 3962 N N . ARG A 1 500 ? -3.829 -6.836 -27.700 1.00 35.09 500 ARG A N 1
ATOM 3963 C CA . ARG A 1 500 ? -2.913 -7.031 -28.860 1.00 35.09 500 ARG A CA 1
ATOM 3964 C C . ARG A 1 500 ? -2.240 -5.794 -29.500 1.00 35.09 500 ARG A C 1
ATOM 3966 O O . ARG A 1 500 ? -2.743 -5.212 -30.453 1.00 35.09 500 ARG A O 1
ATOM 3973 N N . ARG A 1 501 ? -0.945 -5.623 -29.193 1.00 28.33 501 ARG A N 1
ATOM 3974 C CA . ARG A 1 501 ? 0.159 -5.797 -30.175 1.00 28.33 501 ARG A CA 1
ATOM 3975 C C . ARG A 1 501 ? 1.511 -5.937 -29.453 1.00 28.33 501 ARG A C 1
ATOM 3977 O O . ARG A 1 501 ? 1.860 -5.097 -28.632 1.00 28.33 501 ARG A O 1
ATOM 3984 N N . LYS A 1 502 ? 2.260 -7.004 -29.754 1.00 34.66 502 LYS A N 1
ATOM 3985 C CA . LYS A 1 502 ? 3.664 -7.199 -29.340 1.00 34.66 502 LYS A CA 1
ATOM 3986 C C . LYS A 1 502 ? 4.579 -6.843 -30.510 1.00 34.66 502 LYS A C 1
ATOM 3988 O O . LYS A 1 502 ? 4.272 -7.267 -31.612 1.00 34.66 502 LYS A O 1
ATOM 3993 N N . ASP A 1 503 ? 5.692 -6.174 -30.216 1.00 26.67 503 ASP A N 1
ATOM 3994 C CA . ASP A 1 503 ? 7.032 -6.378 -30.801 1.00 26.67 503 ASP A CA 1
ATOM 3995 C C . ASP A 1 503 ? 8.038 -5.649 -29.879 1.00 26.67 503 ASP A C 1
ATOM 3997 O O . ASP A 1 503 ? 7.797 -4.515 -29.475 1.00 26.67 503 ASP A O 1
ATOM 4001 N N . LEU A 1 504 ? 9.003 -6.320 -29.236 1.00 31.14 504 LEU A N 1
ATOM 4002 C CA . LEU A 1 504 ? 10.270 -6.877 -29.749 1.00 31.14 504 LEU A CA 1
ATOM 4003 C C . LEU A 1 504 ? 11.352 -5.826 -30.082 1.00 31.14 504 LEU A C 1
ATOM 4005 O O . LEU A 1 504 ? 11.499 -5.422 -31.229 1.00 31.14 504 LEU A O 1
ATOM 4009 N N . SER A 1 505 ? 12.212 -5.493 -29.104 1.00 23.44 505 SER A N 1
ATOM 4010 C CA . SER A 1 505 ? 13.683 -5.438 -29.302 1.00 23.44 505 SER A CA 1
ATOM 4011 C C . SER A 1 505 ? 14.498 -5.158 -28.016 1.00 23.44 505 SER A C 1
ATOM 4013 O O . SER A 1 505 ? 14.289 -4.137 -27.382 1.00 23.44 505 SER A O 1
ATOM 4015 N N . LYS A 1 506 ? 15.478 -6.048 -27.738 1.00 25.31 506 LYS A N 1
ATOM 4016 C CA . LYS A 1 506 ? 16.782 -5.871 -27.023 1.00 25.31 506 LYS A CA 1
ATOM 4017 C C . LYS A 1 506 ? 16.744 -5.381 -25.542 1.00 25.31 506 LYS A C 1
ATOM 4019 O O . LYS A 1 506 ? 16.158 -4.349 -25.263 1.00 25.31 506 LYS A O 1
ATOM 4024 N N . ALA A 1 507 ? 17.248 -6.089 -24.511 1.00 27.41 507 ALA A N 1
ATOM 4025 C CA . ALA A 1 507 ? 18.551 -6.778 -24.272 1.00 27.41 507 ALA A CA 1
ATOM 4026 C C . ALA A 1 507 ? 19.739 -5.782 -24.216 1.00 27.41 507 ALA A C 1
ATOM 4028 O O . ALA A 1 507 ? 19.757 -4.881 -25.047 1.00 27.41 507 ALA A O 1
ATOM 4029 N N . PHE A 1 508 ? 20.743 -5.811 -23.322 1.00 23.09 508 PHE A N 1
ATOM 4030 C CA . PHE A 1 508 ? 21.431 -6.821 -22.462 1.00 23.09 508 PHE A CA 1
ATOM 4031 C C . PHE A 1 508 ? 21.733 -6.206 -21.045 1.00 23.09 508 PHE A C 1
ATOM 4033 O O . PHE A 1 508 ? 21.478 -5.015 -20.893 1.00 23.09 508 PHE A O 1
ATOM 4040 N N . ASP A 1 509 ? 22.344 -6.815 -20.002 1.00 28.61 509 ASP A N 1
ATOM 4041 C CA . ASP A 1 509 ? 22.537 -8.200 -19.467 1.00 28.61 509 ASP A CA 1
ATOM 4042 C C . ASP A 1 509 ? 23.488 -8.139 -18.208 1.00 28.61 509 ASP A C 1
ATOM 4044 O O . ASP A 1 509 ? 23.861 -7.036 -17.811 1.00 28.61 509 ASP A O 1
ATOM 4048 N N . ILE A 1 510 ? 23.941 -9.284 -17.650 1.00 25.36 510 ILE A N 1
ATOM 4049 C CA . ILE A 1 510 ? 25.015 -9.515 -16.628 1.00 25.36 510 ILE A CA 1
ATOM 4050 C C . ILE A 1 510 ? 24.622 -9.269 -15.142 1.00 25.36 510 ILE A C 1
ATOM 4052 O O . ILE A 1 510 ? 24.146 -8.196 -14.790 1.00 25.36 510 ILE A O 1
ATOM 4056 N N . GLY A 1 511 ? 24.866 -10.176 -14.175 1.00 25.84 511 GLY A N 1
ATOM 4057 C CA . GLY A 1 511 ? 25.336 -11.572 -14.262 1.00 25.84 511 GLY A CA 1
ATOM 4058 C C . GLY A 1 511 ? 25.989 -12.119 -12.968 1.00 25.84 511 GLY A C 1
ATOM 4059 O O . GLY A 1 511 ? 26.973 -11.546 -12.518 1.00 25.84 511 GLY A O 1
ATOM 4060 N N . ASP A 1 512 ? 25.480 -13.262 -12.471 1.00 29.98 512 ASP A N 1
ATOM 4061 C CA . ASP A 1 512 ? 26.110 -14.253 -11.552 1.00 29.98 512 ASP A CA 1
ATOM 4062 C C . ASP A 1 512 ? 26.559 -13.814 -10.119 1.00 29.98 512 ASP A C 1
ATOM 4064 O O . ASP A 1 512 ? 26.794 -12.646 -9.844 1.00 29.98 512 ASP A O 1
ATOM 4068 N N . HIS A 1 513 ? 26.646 -14.679 -9.090 1.00 25.42 513 HIS A N 1
ATOM 4069 C CA . HIS A 1 513 ? 26.791 -16.147 -9.060 1.00 25.42 513 HIS A CA 1
ATOM 4070 C C . HIS A 1 513 ? 25.895 -16.885 -8.042 1.00 25.42 513 HIS A C 1
ATOM 4072 O O . HIS A 1 513 ? 25.705 -16.446 -6.909 1.00 25.42 513 HIS A O 1
ATOM 4078 N N . ARG A 1 514 ? 25.494 -18.116 -8.399 1.00 25.00 514 ARG A N 1
ATOM 4079 C CA . ARG A 1 514 ? 25.247 -19.223 -7.447 1.00 25.00 514 ARG A CA 1
ATOM 4080 C C . ARG A 1 514 ? 26.552 -19.991 -7.189 1.00 25.00 514 ARG A C 1
ATOM 4082 O O . ARG A 1 514 ? 27.246 -20.274 -8.157 1.00 25.00 514 ARG A O 1
ATOM 4089 N N . MET A 1 515 ? 26.791 -20.445 -5.952 1.00 25.72 515 MET A N 1
ATOM 4090 C CA . MET A 1 515 ? 27.108 -21.850 -5.589 1.00 25.72 515 MET A CA 1
ATOM 4091 C C . MET A 1 515 ? 27.692 -21.966 -4.170 1.00 25.72 515 MET A C 1
ATOM 4093 O O . MET A 1 515 ? 28.862 -21.666 -3.968 1.00 25.72 515 MET A O 1
ATOM 4097 N N . LEU A 1 516 ? 26.916 -22.525 -3.234 1.00 22.89 516 LEU A N 1
ATOM 4098 C CA . LEU A 1 516 ? 27.403 -23.346 -2.113 1.00 22.89 516 LEU A CA 1
ATOM 4099 C C . LEU A 1 516 ? 26.198 -24.014 -1.427 1.00 22.89 516 LEU A C 1
ATOM 4101 O O . LEU A 1 516 ? 25.526 -23.378 -0.633 1.00 22.89 516 LEU A O 1
ATOM 4105 N N . LEU A 1 517 ? 25.888 -25.257 -1.828 1.00 24.09 517 LEU A N 1
ATOM 4106 C CA . LEU A 1 517 ? 25.142 -26.301 -1.083 1.00 24.09 517 LEU A CA 1
ATOM 4107 C C . LEU A 1 517 ? 24.854 -27.493 -2.024 1.00 24.09 517 LEU A C 1
ATOM 4109 O O . LEU A 1 517 ? 23.725 -27.762 -2.430 1.00 24.09 517 LEU A O 1
ATOM 4113 N N . ARG A 1 518 ? 25.917 -28.197 -2.444 1.00 25.38 518 ARG A N 1
ATOM 4114 C CA . ARG A 1 518 ? 25.804 -29.514 -3.109 1.00 25.38 518 ARG A CA 1
ATOM 4115 C C . ARG A 1 518 ? 27.053 -30.384 -2.897 1.00 25.38 518 ARG A C 1
ATOM 4117 O O . ARG A 1 518 ? 27.721 -30.794 -3.838 1.00 25.38 518 ARG A O 1
ATOM 4124 N N . LYS A 1 519 ? 27.361 -30.598 -1.617 1.00 25.00 519 LYS A N 1
ATOM 4125 C CA . LYS A 1 519 ? 28.308 -31.546 -0.996 1.00 25.00 519 LYS A CA 1
ATOM 4126 C C . LYS A 1 519 ? 27.936 -31.526 0.503 1.00 25.00 519 LYS A C 1
ATOM 4128 O O . LYS A 1 519 ? 27.891 -30.429 1.039 1.00 25.00 519 LYS A O 1
ATOM 4133 N N . LEU A 1 520 ? 27.619 -32.613 1.209 1.00 25.14 520 LEU A N 1
ATOM 4134 C CA . LEU A 1 520 ? 27.609 -34.045 0.875 1.00 25.14 520 LEU A CA 1
ATOM 4135 C C . LEU A 1 520 ? 26.393 -34.753 1.517 1.00 25.14 520 LEU A C 1
ATOM 4137 O O . LEU A 1 520 ? 25.849 -34.273 2.504 1.00 25.14 520 LEU A O 1
ATOM 4141 N N . MET A 1 521 ? 26.029 -35.923 0.988 1.00 25.98 521 MET A N 1
ATOM 4142 C CA . MET A 1 521 ? 25.239 -36.960 1.673 1.00 25.98 521 MET A CA 1
ATOM 4143 C C . MET A 1 521 ? 25.942 -38.316 1.480 1.00 25.98 521 MET A C 1
ATOM 4145 O O . MET A 1 521 ? 26.659 -38.483 0.490 1.00 25.98 521 MET A O 1
ATOM 4149 N N . ASN A 1 522 ? 25.680 -39.262 2.395 1.00 26.75 522 ASN A N 1
ATOM 4150 C CA . ASN A 1 522 ? 26.323 -40.582 2.586 1.00 26.75 522 ASN A CA 1
ATOM 4151 C C . ASN A 1 522 ? 27.722 -40.472 3.248 1.00 26.75 522 ASN A C 1
ATOM 4153 O O . ASN A 1 522 ? 28.496 -39.589 2.894 1.00 26.75 522 ASN A O 1
ATOM 4157 N N . ILE A 1 523 ? 28.117 -41.304 4.229 1.00 26.52 523 ILE A N 1
ATOM 4158 C CA . ILE A 1 523 ? 27.830 -42.737 4.486 1.00 26.52 523 ILE A CA 1
ATOM 4159 C C . ILE A 1 523 ? 27.763 -43.040 6.013 1.00 26.52 523 ILE A C 1
ATOM 4161 O O . ILE A 1 523 ? 28.557 -42.473 6.753 1.00 26.52 523 ILE A O 1
ATOM 4165 N N . GLY A 1 524 ? 26.952 -44.025 6.452 1.00 24.95 524 GLY A N 1
ATOM 4166 C CA . GLY A 1 524 ? 27.323 -44.939 7.567 1.00 24.95 524 GLY A CA 1
ATOM 4167 C C . GLY A 1 524 ? 26.592 -44.836 8.927 1.00 24.95 524 GLY A C 1
ATOM 4168 O O . GLY A 1 524 ? 26.704 -43.841 9.626 1.00 24.95 524 GLY A O 1
ATOM 4169 N N . LEU A 1 525 ? 25.907 -45.923 9.319 1.00 27.61 525 LEU A N 1
ATOM 4170 C CA . LEU A 1 525 ? 25.276 -46.220 10.635 1.00 27.61 525 LEU A CA 1
ATOM 4171 C C . LEU A 1 525 ? 26.331 -46.649 11.701 1.00 27.61 525 LEU A C 1
ATOM 4173 O O . LEU A 1 525 ? 27.401 -47.077 11.260 1.00 27.61 525 LEU A O 1
ATOM 4177 N N . PRO A 1 526 ? 26.096 -46.594 13.049 1.00 24.62 526 PRO A N 1
ATOM 4178 C CA . PRO A 1 526 ? 24.945 -47.205 13.759 1.00 24.62 526 PRO A CA 1
ATOM 4179 C C . PRO A 1 526 ? 24.362 -46.463 14.997 1.00 24.62 526 PRO A C 1
ATOM 4181 O O . PRO A 1 526 ? 24.869 -45.438 15.437 1.00 24.62 526 PRO A O 1
ATOM 4184 N N . VAL A 1 527 ? 23.287 -47.028 15.576 1.00 34.34 527 VAL A N 1
ATOM 4185 C CA . VAL A 1 527 ? 22.557 -46.552 16.778 1.00 34.34 527 VAL A CA 1
ATOM 4186 C C . VAL A 1 527 ? 22.369 -47.722 17.761 1.00 34.34 527 VAL A C 1
ATOM 4188 O O . VAL A 1 527 ? 21.973 -48.801 17.315 1.00 34.34 527 VAL A O 1
ATOM 4191 N N . PRO A 1 528 ? 22.692 -47.564 19.061 1.00 26.91 528 PRO A N 1
ATOM 4192 C CA . PRO A 1 528 ? 21.690 -47.784 20.132 1.00 26.91 528 PRO A CA 1
ATOM 4193 C C . PRO A 1 528 ? 21.940 -46.927 21.407 1.00 26.91 528 PRO A C 1
ATOM 4195 O O . PRO A 1 528 ? 23.013 -46.344 21.544 1.00 26.91 528 PRO A O 1
ATOM 4198 N N . PRO A 1 529 ? 21.071 -46.973 22.439 1.00 26.59 529 PRO A N 1
ATOM 4199 C CA . PRO A 1 529 ? 19.603 -46.964 22.451 1.00 26.59 529 PRO A CA 1
ATOM 4200 C C . PRO A 1 529 ? 19.049 -45.705 23.185 1.00 26.59 529 PRO A C 1
ATOM 4202 O O . PRO A 1 529 ? 19.803 -44.998 23.852 1.00 26.59 529 PRO A O 1
ATOM 4205 N N . PRO A 1 530 ? 17.735 -45.408 23.121 1.00 33.12 530 PRO A N 1
ATOM 4206 C CA . PRO A 1 530 ? 17.156 -44.253 23.810 1.00 33.12 530 PRO A CA 1
ATOM 4207 C C . PRO A 1 530 ? 16.732 -44.564 25.257 1.00 33.12 530 PRO A C 1
ATOM 4209 O O . PRO A 1 530 ? 15.948 -45.480 25.501 1.00 33.12 530 PRO A O 1
ATOM 4212 N N . SER A 1 531 ? 17.153 -43.730 26.209 1.00 28.20 531 SER A N 1
ATOM 4213 C CA . SER A 1 531 ? 16.439 -43.528 27.477 1.00 28.20 531 SER A CA 1
ATOM 4214 C C . SER A 1 531 ? 15.395 -42.420 27.284 1.00 28.20 531 SER A C 1
ATOM 4216 O O . SER A 1 531 ? 15.763 -41.312 26.897 1.00 28.20 531 SER A O 1
ATOM 4218 N N . GLY A 1 532 ? 14.108 -42.722 27.503 1.00 26.98 532 GLY A N 1
ATOM 4219 C CA . GLY A 1 532 ? 12.996 -41.761 27.363 1.00 26.98 532 GLY A CA 1
ATOM 4220 C C . GLY A 1 532 ? 12.984 -40.671 28.450 1.00 26.98 532 GLY A C 1
ATOM 4221 O O . GLY A 1 532 ? 13.881 -40.624 29.285 1.00 26.98 532 GLY A O 1
ATOM 4222 N N . LEU A 1 533 ? 11.997 -39.775 28.531 1.00 29.17 533 LEU A N 1
ATOM 4223 C CA . LEU A 1 533 ? 10.716 -39.622 27.816 1.00 29.17 533 LEU A CA 1
ATOM 4224 C C . LEU A 1 533 ? 10.550 -38.116 27.415 1.00 29.17 533 LEU A C 1
ATOM 4226 O O . LEU A 1 533 ? 11.442 -37.329 27.707 1.00 29.17 533 LEU A O 1
ATOM 4230 N N . ASP A 1 534 ? 9.510 -37.594 26.752 1.00 28.23 534 ASP A N 1
ATOM 4231 C CA . ASP A 1 534 ? 8.198 -38.136 26.371 1.00 28.23 534 ASP A CA 1
ATOM 4232 C C . ASP A 1 534 ? 7.608 -37.418 25.131 1.00 28.23 534 ASP A C 1
ATOM 4234 O O . ASP A 1 534 ? 8.183 -36.469 24.595 1.00 28.23 534 ASP A O 1
ATOM 4238 N N . ARG A 1 535 ? 6.442 -37.877 24.666 1.00 29.72 535 ARG A N 1
ATOM 4239 C CA . ARG A 1 535 ? 5.709 -37.337 23.507 1.00 29.72 535 ARG A CA 1
ATOM 4240 C C . ARG A 1 535 ? 5.080 -35.965 23.791 1.00 29.72 535 ARG A C 1
ATOM 4242 O O . ARG A 1 535 ? 4.343 -35.822 24.760 1.00 29.72 535 ARG A O 1
ATOM 4249 N N . ILE A 1 536 ? 5.200 -35.028 22.846 1.00 29.53 536 ILE A N 1
ATOM 4250 C CA . ILE A 1 536 ? 4.223 -33.936 22.684 1.00 29.53 536 ILE A CA 1
ATOM 4251 C C . ILE A 1 536 ? 3.317 -34.291 21.502 1.00 29.53 536 ILE A C 1
ATOM 4253 O O . ILE A 1 536 ? 3.768 -34.390 20.360 1.00 29.53 536 ILE A O 1
ATOM 4257 N N . SER A 1 537 ? 2.038 -34.522 21.789 1.00 33.56 537 SER A N 1
ATOM 4258 C CA . SER A 1 537 ? 0.991 -34.715 20.788 1.00 33.56 537 SER A CA 1
ATOM 4259 C C . SER A 1 537 ? 0.674 -33.405 20.065 1.00 33.56 537 SER A C 1
ATOM 4261 O O . SER A 1 537 ? 0.645 -32.332 20.664 1.00 33.56 537 SER A O 1
ATOM 4263 N N . GLN A 1 538 ? 0.370 -33.494 18.769 1.00 38.44 538 GLN A N 1
ATOM 4264 C CA . GLN A 1 538 ? -0.267 -32.391 18.049 1.00 38.44 538 GLN A CA 1
ATOM 4265 C C . GLN A 1 538 ? -1.657 -32.154 18.657 1.00 38.44 538 GLN A C 1
ATOM 4267 O O . GLN A 1 538 ? -2.488 -33.063 18.676 1.00 38.44 538 GLN A O 1
ATOM 4272 N N . ALA A 1 539 ? -1.898 -30.953 19.184 1.00 41.38 539 ALA A N 1
ATOM 4273 C CA . ALA A 1 539 ? -3.164 -30.610 19.820 1.00 41.38 539 ALA A CA 1
ATOM 4274 C C . ALA A 1 539 ? -4.259 -30.387 18.764 1.00 41.38 539 ALA A C 1
ATOM 4276 O O . ALA A 1 539 ? -4.295 -29.355 18.095 1.00 41.38 539 ALA A O 1
ATOM 4277 N N . VAL A 1 540 ? -5.157 -31.363 18.627 1.00 57.00 540 VAL A N 1
ATOM 4278 C CA . VAL A 1 540 ? -6.441 -31.199 17.930 1.00 57.00 540 VAL A CA 1
ATOM 4279 C C . VAL A 1 540 ? -7.314 -30.254 18.761 1.00 57.00 540 VAL A C 1
ATOM 4281 O O . VAL A 1 540 ? -7.403 -30.431 19.976 1.00 57.00 540 VAL A O 1
ATOM 4284 N N . ASP A 1 541 ? -7.952 -29.256 18.141 1.00 71.38 541 ASP A N 1
ATOM 4285 C CA . ASP A 1 541 ? -8.814 -28.326 18.883 1.00 71.38 541 ASP A CA 1
ATOM 4286 C C . ASP A 1 541 ? -10.049 -29.074 19.437 1.00 71.38 541 ASP A C 1
ATOM 4288 O O . ASP A 1 541 ? -10.844 -29.611 18.655 1.00 71.38 541 ASP A O 1
ATOM 4292 N N . PRO A 1 542 ? -10.253 -29.101 20.771 1.00 71.94 542 PRO A N 1
ATOM 4293 C CA . PRO A 1 542 ? -11.343 -29.849 21.391 1.00 71.94 542 PRO A CA 1
ATOM 4294 C C . PRO A 1 542 ? -12.744 -29.328 21.036 1.00 71.94 542 PRO A C 1
ATOM 4296 O O . PRO A 1 542 ? -13.713 -30.069 21.199 1.00 71.94 542 PRO A O 1
ATOM 4299 N N . CYS A 1 543 ? -12.877 -28.114 20.486 1.00 73.81 543 CYS A N 1
ATOM 4300 C CA . CYS A 1 543 ? -14.142 -27.625 19.927 1.00 73.81 543 CYS A CA 1
ATOM 4301 C C . CYS A 1 543 ? -14.648 -28.469 18.747 1.00 73.81 543 CYS A C 1
ATOM 4303 O O . CYS A 1 543 ? -15.834 -28.421 18.452 1.00 73.81 543 CYS A O 1
ATOM 4305 N N . TYR A 1 544 ? -13.803 -29.281 18.107 1.00 66.25 544 TYR A N 1
ATOM 4306 C CA . TYR A 1 544 ? -14.213 -30.168 17.011 1.00 66.25 544 TYR A CA 1
ATOM 4307 C C . TYR A 1 544 ? -14.126 -31.658 17.377 1.00 66.25 544 TYR A C 1
ATOM 4309 O O . TYR A 1 544 ? -14.309 -32.512 16.514 1.00 66.25 544 TYR A O 1
ATOM 4317 N N . HIS A 1 545 ? -13.843 -31.995 18.644 1.00 70.94 545 HIS A N 1
ATOM 4318 C CA . HIS A 1 545 ? -13.654 -33.384 19.072 1.00 70.94 545 HIS A CA 1
ATOM 4319 C C . HIS A 1 545 ? -14.077 -33.620 20.538 1.00 70.94 545 HIS A C 1
ATOM 4321 O O . HIS A 1 545 ? -13.248 -33.732 21.446 1.00 70.94 545 HIS A O 1
ATOM 4327 N N . TYR A 1 546 ? -15.386 -33.749 20.767 1.00 78.19 546 TYR A N 1
ATOM 4328 C CA . TYR A 1 546 ? -15.998 -33.981 22.082 1.00 78.19 546 TYR A CA 1
ATOM 4329 C C . TYR A 1 546 ? -17.105 -35.051 22.031 1.00 78.19 546 TYR A C 1
ATOM 4331 O O . TYR A 1 546 ? -17.546 -35.468 20.964 1.00 78.19 546 TYR A O 1
ATOM 4339 N N . LYS A 1 547 ? -17.567 -35.496 23.203 1.00 80.69 547 LYS A N 1
ATOM 4340 C CA . LYS A 1 547 ? -18.682 -36.443 23.390 1.00 80.69 547 LYS A CA 1
ATOM 4341 C C . LYS A 1 547 ? -19.940 -35.723 23.895 1.00 80.69 547 LYS A C 1
ATOM 4343 O O . LYS A 1 547 ? -19.846 -34.687 24.549 1.00 80.69 547 LYS A O 1
ATOM 4348 N N . ILE A 1 548 ? -21.125 -36.270 23.642 1.00 76.38 548 ILE A N 1
ATOM 4349 C CA . ILE A 1 548 ? -22.400 -35.644 24.036 1.00 76.38 548 ILE A CA 1
ATOM 4350 C C . ILE A 1 548 ? -22.920 -36.254 25.348 1.00 76.38 548 ILE A C 1
ATOM 4352 O O . ILE A 1 548 ? -22.828 -37.461 25.565 1.00 76.38 548 ILE A O 1
ATOM 4356 N N . LEU A 1 549 ? -23.468 -35.414 26.233 1.00 77.88 549 LEU A N 1
ATOM 4357 C CA . LEU A 1 549 ? -24.246 -35.812 27.410 1.00 77.88 549 LEU A CA 1
ATOM 4358 C C . LEU A 1 549 ? -25.677 -35.281 27.272 1.00 77.88 549 LEU A C 1
ATOM 4360 O O . LEU A 1 549 ? -25.934 -34.102 27.516 1.00 77.88 549 LEU A O 1
ATOM 4364 N N . SER A 1 550 ? -26.604 -36.164 26.897 1.00 71.38 550 SER A N 1
ATOM 4365 C CA . SER A 1 550 ? -28.022 -35.856 26.644 1.00 71.38 550 SER A CA 1
ATOM 4366 C C . SER A 1 550 ? -28.993 -36.427 27.693 1.00 71.38 550 SER A C 1
ATOM 4368 O O . SER A 1 550 ? -30.188 -36.129 27.664 1.00 71.38 550 SER A O 1
ATOM 4370 N N . ASP A 1 551 ? -28.480 -37.196 28.663 1.00 75.69 551 ASP A N 1
ATOM 4371 C CA . ASP A 1 551 ? -29.235 -37.868 29.730 1.00 75.69 551 ASP A CA 1
ATOM 4372 C C . ASP A 1 551 ? -30.268 -36.953 30.434 1.00 75.69 551 ASP A C 1
ATOM 4374 O O . ASP A 1 551 ? -29.917 -36.102 31.256 1.00 75.69 551 ASP A O 1
ATOM 4378 N N . ALA A 1 552 ? -31.567 -37.206 30.238 1.00 69.69 552 ALA A N 1
ATOM 4379 C CA . ALA A 1 552 ? -32.654 -36.430 30.858 1.00 69.69 552 ALA A CA 1
ATOM 4380 C C . ALA A 1 552 ? -32.641 -36.416 32.403 1.00 69.69 552 ALA A C 1
ATOM 4382 O O . ALA A 1 552 ? -33.249 -35.549 33.033 1.00 69.69 552 ALA A O 1
ATOM 4383 N N . ASN A 1 553 ? -31.954 -37.379 33.022 1.00 72.94 553 ASN A N 1
ATOM 4384 C CA . ASN A 1 553 ? -31.782 -37.483 34.469 1.00 72.94 553 ASN A CA 1
ATOM 4385 C C . ASN A 1 553 ? -30.567 -36.691 35.004 1.00 72.94 553 ASN A C 1
ATOM 4387 O O . ASN A 1 553 ? -30.366 -36.686 36.213 1.00 72.94 553 ASN A O 1
ATOM 4391 N N . ARG A 1 554 ? -29.787 -35.992 34.157 1.00 79.44 554 ARG A N 1
ATOM 4392 C CA . ARG A 1 554 ? -28.740 -35.024 34.573 1.00 79.44 554 ARG A CA 1
ATOM 4393 C C . ARG A 1 554 ? -29.278 -33.643 34.961 1.00 79.44 554 ARG A C 1
ATOM 4395 O O . ARG A 1 554 ? -28.513 -32.825 35.476 1.00 79.44 554 ARG A O 1
ATOM 4402 N N . LYS A 1 555 ? -30.575 -33.390 34.761 1.00 75.75 555 LYS A N 1
ATOM 4403 C CA . LYS A 1 555 ? -31.226 -32.138 35.165 1.00 75.75 555 LYS A CA 1
ATOM 4404 C C . LYS A 1 555 ? -31.043 -31.888 36.664 1.00 75.75 555 LYS A C 1
ATOM 4406 O O . LYS A 1 555 ? -31.354 -32.754 37.483 1.00 75.75 555 LYS A O 1
ATOM 4411 N N . ASP A 1 556 ? -30.631 -30.684 37.034 1.00 69.00 556 ASP A N 1
ATOM 4412 C CA . ASP A 1 556 ? -30.593 -30.189 38.420 1.00 69.00 556 ASP A CA 1
ATOM 4413 C C . ASP A 1 556 ? -31.948 -30.305 39.155 1.00 69.00 556 ASP A C 1
ATOM 4415 O O . ASP A 1 556 ? -32.010 -30.518 40.365 1.00 69.00 556 ASP A O 1
ATOM 4419 N N . SER A 1 557 ? -33.049 -30.233 38.412 1.00 70.19 557 SER A N 1
ATOM 4420 C CA . SER A 1 557 ? -34.416 -30.424 38.893 1.00 70.19 557 SER A CA 1
ATOM 4421 C C . SER A 1 557 ? -34.791 -31.893 39.130 1.00 70.19 557 SER A C 1
ATOM 4423 O O . SER A 1 557 ? -35.671 -32.153 39.954 1.00 70.19 557 SER A O 1
ATOM 4425 N N . TYR A 1 558 ? -34.119 -32.863 38.497 1.00 72.94 558 TYR A N 1
ATOM 4426 C CA . TYR A 1 558 ? -34.446 -34.289 38.612 1.00 72.94 558 TYR A CA 1
ATOM 4427 C C . TYR A 1 558 ? -34.098 -34.825 40.008 1.00 72.94 558 TYR A C 1
ATOM 4429 O O . TYR A 1 558 ? -32.924 -34.943 40.362 1.00 72.94 558 TYR A O 1
ATOM 4437 N N . VAL A 1 559 ? -35.119 -35.148 40.807 1.00 76.25 559 VAL A N 1
ATOM 4438 C CA . VAL A 1 559 ? -34.961 -35.754 42.140 1.00 76.25 559 VAL A CA 1
ATOM 4439 C C . VAL A 1 559 ? -34.679 -37.242 41.994 1.00 76.25 559 VAL A C 1
ATOM 4441 O O . VAL A 1 559 ? -35.427 -37.951 41.327 1.00 76.25 559 VAL A O 1
ATOM 4444 N N . THR A 1 560 ? -33.631 -37.725 42.652 1.00 68.38 560 THR A N 1
ATOM 4445 C CA . THR A 1 560 ? -33.237 -39.138 42.629 1.00 68.38 560 THR A CA 1
ATOM 4446 C C . THR A 1 560 ? -34.283 -40.015 43.341 1.00 68.38 560 THR A C 1
ATOM 4448 O O . THR A 1 560 ? -34.486 -39.837 44.547 1.00 68.38 560 THR A O 1
ATOM 4451 N N . PRO A 1 561 ? -34.934 -40.978 42.652 1.00 63.38 561 PRO A N 1
ATOM 4452 C CA . PRO A 1 561 ? -35.804 -41.964 43.292 1.00 63.38 561 PRO A CA 1
ATOM 4453 C C . PRO A 1 561 ? -35.023 -42.861 44.263 1.00 63.38 561 PRO A C 1
ATOM 4455 O O . PRO A 1 561 ? -33.792 -42.859 44.300 1.00 63.38 561 PRO A O 1
ATOM 4458 N N . LYS A 1 562 ? -35.738 -43.638 45.081 1.00 56.38 562 LYS A N 1
ATOM 4459 C CA . LYS A 1 562 ? -35.191 -44.380 46.231 1.00 56.38 562 LYS A CA 1
ATOM 4460 C C . LYS A 1 562 ? -34.432 -45.663 45.812 1.00 56.38 562 LYS A C 1
ATOM 4462 O O . LYS A 1 562 ? -34.812 -46.749 46.230 1.00 56.38 562 LYS A O 1
ATOM 4467 N N . TYR A 1 563 ? -33.338 -45.478 45.060 1.00 54.72 563 TYR A N 1
ATOM 4468 C CA . TYR A 1 563 ? -32.506 -46.437 44.299 1.00 54.72 563 TYR A CA 1
ATOM 4469 C C . TYR A 1 563 ? -33.019 -46.774 42.880 1.00 54.72 563 TYR A C 1
ATOM 4471 O O . TYR A 1 563 ? -34.231 -46.840 42.683 1.00 54.72 563 TYR A O 1
ATOM 4479 N N . PRO A 1 564 ? -32.115 -47.006 41.896 1.00 54.00 564 PRO A N 1
ATOM 4480 C CA . PRO A 1 564 ? -30.648 -46.907 41.968 1.00 54.00 564 PRO A CA 1
ATOM 4481 C C . PRO A 1 564 ? -30.125 -45.460 41.861 1.00 54.00 564 PRO A C 1
ATOM 4483 O O . PRO A 1 564 ? -30.782 -44.582 41.310 1.00 54.00 564 PRO A O 1
ATOM 4486 N N . ARG A 1 565 ? -28.922 -45.208 42.396 1.00 68.56 565 ARG A N 1
ATOM 4487 C CA . ARG A 1 565 ? -28.215 -43.918 42.276 1.00 68.56 565 ARG A CA 1
ATOM 4488 C C . ARG A 1 565 ? -27.226 -43.990 41.114 1.00 68.56 565 ARG A C 1
ATOM 4490 O O . ARG A 1 565 ? -26.456 -44.941 41.044 1.00 68.56 565 ARG A O 1
ATOM 4497 N N . LEU A 1 566 ? -27.227 -42.990 40.237 1.00 79.19 566 LEU A N 1
ATOM 4498 C CA . LEU A 1 566 ? -26.310 -42.898 39.097 1.00 79.19 566 LEU A CA 1
ATOM 4499 C C . LEU A 1 566 ? -25.023 -42.155 39.489 1.00 79.19 566 LEU A C 1
ATOM 4501 O O . LEU A 1 566 ? -25.047 -41.294 40.371 1.00 79.19 566 LEU A O 1
ATOM 4505 N N . CYS A 1 567 ? -23.904 -42.453 38.828 1.00 79.12 567 CYS A N 1
ATOM 4506 C CA . CYS A 1 567 ? -22.635 -41.749 39.029 1.00 79.12 567 CYS A CA 1
ATOM 4507 C C . CYS A 1 567 ? -21.794 -41.696 37.750 1.00 79.12 567 CYS A C 1
ATOM 4509 O O . CYS A 1 567 ? -21.942 -42.548 36.877 1.00 79.12 567 CYS A O 1
ATOM 4511 N N . ASP A 1 568 ? -20.889 -40.719 37.672 1.00 83.81 568 ASP A N 1
ATOM 4512 C CA . ASP A 1 568 ? -19.953 -40.554 36.548 1.00 83.81 568 ASP A CA 1
ATOM 4513 C C . ASP A 1 568 ? -18.569 -41.180 36.835 1.00 83.81 568 ASP A C 1
ATOM 4515 O O . ASP A 1 568 ? -17.607 -40.939 36.115 1.00 83.81 568 ASP A O 1
ATOM 4519 N N . ASN A 1 569 ? -18.452 -42.047 37.849 1.00 78.19 569 ASN A N 1
ATOM 4520 C CA . ASN A 1 569 ? -17.203 -42.752 38.187 1.00 78.19 569 ASN A CA 1
ATOM 4521 C C . ASN A 1 569 ? -16.790 -43.817 37.142 1.00 78.19 569 ASN A C 1
ATOM 4523 O O . ASN A 1 569 ? -15.738 -44.432 37.265 1.00 78.19 569 ASN A O 1
ATOM 4527 N N . GLY A 1 570 ? -17.633 -44.064 36.135 1.00 71.38 570 GLY A N 1
ATOM 4528 C CA . GLY A 1 570 ? -17.310 -44.866 34.949 1.00 71.38 570 GLY A CA 1
ATOM 4529 C C . GLY A 1 570 ? -17.263 -44.051 33.653 1.00 71.38 570 GLY A C 1
ATOM 4530 O O . GLY A 1 570 ? -17.169 -44.642 32.581 1.00 71.38 570 GLY A O 1
ATOM 4531 N N . LEU A 1 571 ? -17.377 -42.718 33.722 1.00 81.12 571 LEU A N 1
ATOM 4532 C CA . LEU A 1 571 ? -17.319 -41.849 32.548 1.00 81.12 571 LEU A CA 1
ATOM 4533 C C . LEU A 1 571 ? -15.843 -41.658 32.142 1.00 81.12 571 LEU A C 1
ATOM 4535 O O . LEU A 1 571 ? -15.075 -41.148 32.957 1.00 81.12 571 LEU A O 1
ATOM 4539 N N . PRO A 1 572 ? -15.415 -42.062 30.928 1.00 80.94 572 PRO A N 1
ATOM 4540 C CA . PRO A 1 572 ? -14.023 -41.905 30.511 1.00 80.94 572 PRO A CA 1
ATOM 4541 C C . PRO A 1 572 ? -13.615 -40.433 30.472 1.00 80.94 572 PRO A C 1
ATOM 4543 O O . PRO A 1 572 ? -14.398 -39.598 30.027 1.00 80.94 572 PRO A O 1
ATOM 4546 N N . GLU A 1 573 ? -12.386 -40.114 30.867 1.00 83.62 573 GLU A N 1
ATOM 4547 C CA . GLU A 1 573 ? -11.920 -38.724 30.854 1.00 83.62 573 GLU A CA 1
ATOM 4548 C C . GLU A 1 573 ? -11.853 -38.154 29.423 1.00 83.62 573 GLU A C 1
ATOM 4550 O O . GLU A 1 573 ? -11.654 -38.887 28.445 1.00 83.62 573 GLU A O 1
ATOM 4555 N N . GLY A 1 574 ? -12.070 -36.843 29.293 1.00 86.56 574 GLY A N 1
ATOM 4556 C CA . GLY A 1 574 ? -12.014 -36.121 28.018 1.00 86.56 574 GLY A CA 1
ATOM 4557 C C . GLY A 1 574 ? -13.101 -35.056 27.870 1.00 86.56 574 GLY A C 1
ATOM 4558 O O . GLY A 1 574 ? -13.791 -34.709 28.825 1.00 86.56 574 GLY A O 1
ATOM 4559 N N . TRP A 1 575 ? -13.255 -34.524 26.657 1.00 87.81 575 TRP A N 1
ATOM 4560 C CA . TRP A 1 575 ? -14.155 -33.404 26.366 1.00 87.81 575 TRP A CA 1
ATOM 4561 C C . TRP A 1 575 ? -15.612 -33.833 26.163 1.00 87.81 575 TRP A C 1
ATOM 4563 O O . TRP A 1 575 ? -15.899 -34.740 25.379 1.00 87.81 575 TRP A O 1
ATOM 4573 N N . TYR A 1 576 ? -16.536 -33.137 26.832 1.00 87.44 576 TYR A N 1
ATOM 4574 C CA . TYR A 1 576 ? -17.981 -33.367 26.781 1.00 87.44 576 TYR A CA 1
ATOM 4575 C C . TYR A 1 576 ? -18.789 -32.074 26.582 1.00 87.44 576 TYR A C 1
ATOM 4577 O O . TYR A 1 576 ? -18.420 -31.016 27.093 1.00 87.44 576 TYR A O 1
ATOM 4585 N N . ARG A 1 577 ? -19.942 -32.176 25.908 1.00 85.12 577 ARG A N 1
ATOM 4586 C CA . ARG A 1 577 ? -20.952 -31.114 25.725 1.00 85.12 577 ARG A CA 1
ATOM 4587 C C . ARG A 1 577 ? -22.302 -31.580 26.282 1.00 85.12 577 ARG A C 1
ATOM 4589 O O . ARG A 1 577 ? -22.747 -32.681 25.965 1.00 85.12 577 ARG A O 1
ATOM 4596 N N . PHE A 1 578 ? -22.969 -30.748 27.081 1.00 80.88 578 PHE A N 1
ATOM 4597 C CA . PHE A 1 578 ? -24.342 -31.009 27.538 1.00 80.88 578 PHE A CA 1
ATOM 4598 C C . PHE A 1 578 ? -25.342 -30.552 26.471 1.00 80.88 578 PHE A C 1
ATOM 4600 O O . PHE A 1 578 ? -25.212 -29.435 25.965 1.00 80.88 578 PHE A O 1
ATOM 4607 N N . MET A 1 579 ? -26.318 -31.397 26.125 1.00 70.12 579 MET A N 1
ATOM 4608 C CA . MET A 1 579 ? -27.366 -31.068 25.147 1.00 70.12 579 MET A CA 1
ATOM 4609 C C . MET A 1 579 ? -28.731 -31.685 25.479 1.00 70.12 579 MET A C 1
ATOM 4611 O O . MET A 1 579 ? -28.867 -32.542 26.354 1.00 70.12 579 MET A O 1
ATOM 4615 N N . GLY A 1 580 ? -29.759 -31.248 24.743 1.00 65.56 580 GLY A N 1
ATOM 4616 C CA . GLY A 1 580 ? -31.102 -31.821 24.784 1.00 65.56 580 GLY A CA 1
ATOM 4617 C C . GLY A 1 580 ? -31.688 -31.837 26.194 1.00 65.56 580 GLY A C 1
ATOM 4618 O O . GLY A 1 580 ? -31.674 -30.834 26.910 1.00 65.56 580 GLY A O 1
ATOM 4619 N N . ALA A 1 581 ? -32.186 -32.998 26.615 1.00 59.22 581 ALA A N 1
ATOM 4620 C CA . ALA A 1 581 ? -32.824 -33.147 27.913 1.00 59.22 581 ALA A CA 1
ATOM 4621 C C . ALA A 1 581 ? -31.863 -33.023 29.112 1.00 59.22 581 ALA A C 1
ATOM 4623 O O . ALA A 1 581 ? -32.354 -32.854 30.225 1.00 59.22 581 ALA A O 1
ATOM 4624 N N . ALA A 1 582 ? -30.538 -33.064 28.945 1.00 58.84 582 ALA A N 1
ATOM 4625 C CA . ALA A 1 582 ? -29.624 -32.805 30.060 1.00 58.84 582 ALA A CA 1
ATOM 4626 C C . ALA A 1 582 ? -29.590 -31.316 30.462 1.00 58.84 582 ALA A C 1
ATOM 4628 O O . ALA A 1 582 ? -29.398 -31.017 31.637 1.00 58.84 582 ALA A O 1
ATOM 4629 N N . GLY A 1 583 ? -29.805 -30.399 29.512 1.00 69.94 583 GLY A N 1
ATOM 4630 C CA . GLY A 1 583 ? -29.492 -28.967 29.630 1.00 69.94 583 GLY A CA 1
ATOM 4631 C C . GLY A 1 583 ? -28.321 -28.573 28.718 1.00 69.94 583 GLY A C 1
ATOM 4632 O O . GLY A 1 583 ? -27.772 -29.421 28.023 1.00 69.94 583 GLY A O 1
ATOM 4633 N N . THR A 1 584 ? -27.940 -27.291 28.690 1.00 73.50 584 THR A N 1
ATOM 4634 C CA . THR A 1 584 ? -26.947 -26.752 27.723 1.00 73.50 584 THR A CA 1
ATOM 4635 C C . THR A 1 584 ? -25.609 -26.316 28.331 1.00 73.50 584 THR A C 1
ATOM 4637 O O . THR A 1 584 ? -24.673 -25.997 27.602 1.00 73.50 584 THR A O 1
ATOM 4640 N N . LYS A 1 585 ? -25.505 -26.274 29.662 1.00 84.94 585 LYS A N 1
ATOM 4641 C CA . LYS A 1 585 ? -24.297 -25.898 30.417 1.00 84.94 585 LYS A CA 1
ATOM 4642 C C . LYS A 1 585 ? -24.344 -26.498 31.821 1.00 84.94 585 LYS A C 1
ATOM 4644 O O . LYS A 1 585 ? -25.414 -26.903 32.257 1.00 84.94 585 LYS A O 1
ATOM 4649 N N . MET A 1 586 ? -23.238 -26.530 32.559 1.00 87.31 586 MET A N 1
ATOM 4650 C CA . MET A 1 586 ? -23.289 -26.835 33.997 1.00 87.31 586 MET A CA 1
ATOM 4651 C C . MET A 1 586 ? -23.959 -25.695 34.792 1.00 87.31 586 MET A C 1
ATOM 4653 O O . MET A 1 586 ? -23.964 -24.546 34.342 1.00 87.31 586 MET A O 1
ATOM 4657 N N . PRO A 1 587 ? -24.519 -25.955 35.986 1.00 86.31 587 PRO A N 1
ATOM 4658 C CA . PRO A 1 587 ? -24.938 -24.890 36.886 1.00 86.31 587 PRO A CA 1
ATOM 4659 C C . PRO A 1 587 ? -23.706 -24.242 37.535 1.00 86.31 587 PRO A C 1
ATOM 4661 O O . PRO A 1 587 ? -22.772 -24.933 37.931 1.00 86.31 587 PRO A O 1
ATOM 4664 N N . THR A 1 588 ? -23.720 -22.915 37.671 1.00 85.81 588 THR A N 1
ATOM 4665 C CA . THR A 1 588 ? -22.750 -22.134 38.476 1.00 85.81 588 THR A CA 1
ATOM 4666 C C . THR A 1 588 ? -23.311 -21.787 39.860 1.00 85.81 588 THR A C 1
ATOM 4668 O O . THR A 1 588 ? -22.697 -21.077 40.648 1.00 85.81 588 THR A O 1
ATOM 4671 N N . THR A 1 589 ? -24.525 -22.253 40.157 1.00 82.75 589 THR A N 1
ATOM 4672 C CA . THR A 1 589 ? -25.198 -22.119 41.448 1.00 82.75 589 THR A CA 1
ATOM 4673 C C . THR A 1 589 ? -25.252 -23.479 42.133 1.00 82.75 589 THR A C 1
ATOM 4675 O O . THR A 1 589 ? -25.353 -24.520 41.482 1.00 82.75 589 THR A O 1
ATOM 4678 N N . ARG A 1 590 ? -25.190 -23.482 43.469 1.00 83.56 590 ARG A N 1
ATOM 4679 C CA . ARG A 1 590 ? -25.179 -24.713 44.267 1.00 83.56 590 ARG A CA 1
ATOM 4680 C C . ARG A 1 590 ? -26.413 -25.575 43.991 1.00 83.56 590 ARG A C 1
ATOM 4682 O O . ARG A 1 590 ? -27.527 -25.186 44.340 1.00 83.56 590 ARG A O 1
ATOM 4689 N N . VAL A 1 591 ? -26.192 -26.792 43.500 1.00 85.25 591 VAL A N 1
ATOM 4690 C CA . VAL A 1 591 ? -27.242 -27.811 43.383 1.00 85.25 591 VAL A CA 1
ATOM 4691 C C . VAL A 1 591 ? -27.415 -28.534 44.735 1.00 85.25 591 VAL A C 1
ATOM 4693 O O . VAL A 1 591 ? -26.418 -28.928 45.349 1.00 85.25 591 VAL A O 1
ATOM 4696 N N . PRO A 1 592 ? -28.648 -28.702 45.255 1.00 83.19 592 PRO A N 1
ATOM 4697 C CA . PRO A 1 592 ? -28.904 -29.497 46.459 1.00 83.19 592 PRO A CA 1
ATOM 4698 C C . PRO A 1 592 ? -28.562 -30.984 46.285 1.00 83.19 592 PRO A C 1
ATOM 4700 O O . PRO A 1 592 ? -28.617 -31.508 45.178 1.00 83.19 592 PRO A O 1
ATOM 4703 N N . VAL A 1 593 ? -28.303 -31.684 47.396 1.00 84.38 593 VAL A N 1
ATOM 4704 C CA . VAL A 1 593 ? -28.141 -33.153 47.409 1.00 84.38 593 VAL A CA 1
ATOM 4705 C C . VAL A 1 593 ? -29.372 -33.877 46.848 1.00 84.38 593 VAL A C 1
ATOM 4707 O O . VAL A 1 593 ? -30.494 -33.367 46.908 1.00 84.38 593 VAL A O 1
ATOM 4710 N N . SER A 1 594 ? -29.169 -35.103 46.362 1.00 84.19 594 SER A N 1
ATOM 4711 C CA . SER A 1 594 ? -30.215 -35.956 45.765 1.00 84.19 594 SER A CA 1
ATOM 4712 C C . SER A 1 594 ? -30.849 -35.398 44.477 1.00 84.19 594 SER A C 1
ATOM 4714 O O . SER A 1 594 ? -32.020 -35.669 44.189 1.00 84.19 594 SER A O 1
ATOM 4716 N N . ARG A 1 595 ? -30.084 -34.622 43.699 1.00 83.69 595 ARG A N 1
ATOM 4717 C CA . ARG A 1 595 ? -30.461 -34.099 42.376 1.00 83.69 595 ARG A CA 1
ATOM 4718 C C . ARG A 1 595 ? -29.595 -34.682 41.253 1.00 83.69 595 ARG A C 1
ATOM 4720 O O . ARG A 1 595 ? -28.575 -35.320 41.514 1.00 83.69 595 ARG A O 1
ATOM 4727 N N . CYS A 1 596 ? -30.011 -34.475 40.004 1.00 82.12 596 CYS A N 1
ATOM 4728 C CA . CYS A 1 596 ? -29.380 -35.006 38.789 1.00 82.12 596 CYS A CA 1
ATOM 4729 C C . CYS A 1 596 ? -29.134 -36.533 38.796 1.00 82.12 596 CYS A C 1
ATOM 4731 O O . CYS A 1 596 ? -28.152 -37.055 38.256 1.00 82.12 596 CYS A O 1
ATOM 4733 N N . GLY A 1 597 ? -30.062 -37.270 39.421 1.00 78.69 597 GLY A N 1
ATOM 4734 C CA . GLY A 1 597 ? -30.075 -38.737 39.460 1.00 78.69 597 GLY A CA 1
ATOM 4735 C C . GLY A 1 597 ? -29.010 -39.359 40.369 1.00 78.69 597 GLY A C 1
ATOM 4736 O O . GLY A 1 597 ? -28.831 -40.576 40.361 1.00 78.69 597 GLY A O 1
ATOM 4737 N N . THR A 1 598 ? -28.300 -38.544 41.153 1.00 83.19 598 THR A N 1
ATOM 4738 C CA . THR A 1 598 ? -27.235 -38.970 42.066 1.00 83.19 598 THR A CA 1
ATOM 4739 C C . THR A 1 598 ? -27.508 -38.518 43.506 1.00 83.19 598 THR A C 1
ATOM 4741 O O . THR A 1 598 ? -28.597 -38.028 43.800 1.00 83.19 598 THR A O 1
ATOM 4744 N N . TYR A 1 599 ? -26.562 -38.710 44.431 1.00 84.44 599 TYR A N 1
ATOM 4745 C CA . TYR A 1 599 ? -26.660 -38.193 45.807 1.00 84.44 599 TYR A CA 1
ATOM 4746 C C . TYR A 1 599 ? -25.818 -36.920 46.010 1.00 84.44 599 TYR A C 1
ATOM 4748 O O . TYR A 1 599 ? -26.314 -35.955 46.592 1.00 84.44 599 TYR A O 1
ATOM 4756 N N . ASN A 1 600 ? -24.595 -36.891 45.466 1.00 86.88 600 ASN A N 1
ATOM 4757 C CA . ASN A 1 600 ? -23.684 -35.746 45.480 1.00 86.88 600 ASN A CA 1
ATOM 4758 C C . ASN A 1 600 ? -23.732 -35.027 44.119 1.00 86.88 600 ASN A C 1
ATOM 4760 O O . ASN A 1 600 ? -23.010 -35.366 43.180 1.00 86.88 600 ASN A O 1
ATOM 4764 N N . SER A 1 601 ? -24.608 -34.042 44.004 1.00 87.69 601 SER A N 1
ATOM 4765 C CA . SER A 1 601 ? -24.859 -33.280 42.783 1.00 87.69 601 SER A CA 1
ATOM 4766 C C . SER A 1 601 ? -23.737 -32.262 42.526 1.00 87.69 601 SER A C 1
ATOM 4768 O O . SER A 1 601 ? -23.320 -31.567 43.456 1.00 87.69 601 SER A O 1
ATOM 4770 N N . GLY A 1 602 ? -23.218 -32.204 41.294 1.00 88.69 602 GLY A N 1
ATOM 4771 C CA . GLY A 1 602 ? -22.096 -31.342 40.899 1.00 88.69 602 GLY A CA 1
ATOM 4772 C C . GLY A 1 602 ? -22.502 -29.997 40.282 1.00 88.69 602 GLY A C 1
ATOM 4773 O O . GLY A 1 602 ? -23.418 -29.951 39.460 1.00 88.69 602 GLY A O 1
ATOM 4774 N N . TRP A 1 603 ? -21.792 -28.921 40.636 1.00 89.69 603 TRP A N 1
ATOM 4775 C CA . TRP A 1 603 ? -21.890 -27.580 40.026 1.00 89.69 603 TRP A CA 1
ATOM 4776 C C . TRP A 1 603 ? -20.511 -26.895 39.975 1.00 89.69 603 TRP A C 1
ATOM 4778 O O . TRP A 1 603 ? -19.599 -27.300 40.695 1.00 89.69 603 TRP A O 1
ATOM 4788 N N . LEU A 1 604 ? -20.353 -25.869 39.137 1.00 90.56 604 LEU A N 1
ATOM 4789 C CA . LEU A 1 604 ? -19.121 -25.075 39.020 1.00 90.56 604 LEU A CA 1
ATOM 4790 C C . LEU A 1 604 ? -18.988 -24.042 40.145 1.00 90.56 604 LEU A C 1
ATOM 4792 O O . LEU A 1 604 ? -19.965 -23.393 40.512 1.00 90.56 604 LEU A O 1
ATOM 4796 N N . ASP A 1 605 ? -17.770 -23.864 40.647 1.00 85.06 605 ASP A N 1
ATOM 4797 C CA . ASP A 1 605 ? -17.406 -22.852 41.643 1.00 85.06 605 ASP A CA 1
ATOM 4798 C C . ASP A 1 605 ? -17.500 -21.404 41.136 1.00 85.06 605 ASP A C 1
ATOM 4800 O O . ASP A 1 605 ? -17.806 -20.510 41.925 1.00 85.06 605 ASP A O 1
ATOM 4804 N N . ASP A 1 606 ? -17.274 -21.189 39.840 1.00 83.75 606 ASP A N 1
ATOM 4805 C CA . ASP A 1 606 ? -17.184 -19.870 39.208 1.00 83.75 606 ASP A CA 1
ATOM 4806 C C . ASP A 1 606 ? -17.919 -19.807 37.844 1.00 83.75 606 ASP A C 1
ATOM 4808 O O . ASP A 1 606 ? -18.432 -20.803 37.321 1.00 83.75 606 ASP A O 1
ATOM 4812 N N . ALA A 1 607 ? -18.008 -18.610 37.263 1.00 84.06 607 ALA A N 1
ATOM 4813 C CA . ALA A 1 607 ? -18.641 -18.335 35.981 1.00 84.06 607 ALA A CA 1
ATOM 4814 C C . ALA A 1 607 ? -17.954 -19.046 34.798 1.00 84.06 607 ALA A C 1
ATOM 4816 O O . ALA A 1 607 ? -16.752 -19.322 34.800 1.00 84.06 607 ALA A O 1
ATOM 4817 N N . HIS A 1 608 ? -18.734 -19.306 33.746 1.00 86.25 608 HIS A N 1
ATOM 4818 C CA . HIS A 1 608 ? -18.230 -19.868 32.491 1.00 86.25 608 HIS A CA 1
ATOM 4819 C C . HIS A 1 608 ? -17.347 -18.856 31.737 1.00 86.25 608 HIS A C 1
ATOM 4821 O O . HIS A 1 608 ? -17.646 -17.663 31.795 1.00 86.25 608 HIS A O 1
ATOM 4827 N N . PRO A 1 609 ? -16.324 -19.317 30.993 1.00 87.50 609 PRO A N 1
ATOM 4828 C CA . PRO A 1 609 ? -15.494 -18.449 30.159 1.00 87.50 609 PRO A CA 1
ATOM 4829 C C . PRO A 1 609 ? -16.289 -17.775 29.034 1.00 87.50 609 PRO A C 1
ATOM 4831 O O . PRO A 1 609 ? -17.232 -18.347 28.471 1.00 87.50 609 PRO A O 1
ATOM 4834 N N . THR A 1 610 ? -15.855 -16.578 28.658 1.00 80.31 610 THR A N 1
ATOM 4835 C CA . THR A 1 610 ? -16.160 -15.951 27.368 1.00 80.31 610 THR A CA 1
ATOM 4836 C C . THR A 1 610 ? -15.318 -16.586 26.252 1.00 80.31 610 THR A C 1
ATOM 4838 O O . THR A 1 610 ? -14.474 -17.445 26.501 1.00 80.31 610 THR A O 1
ATOM 4841 N N . VAL A 1 611 ? -15.556 -16.195 24.998 1.00 73.81 611 VAL A N 1
ATOM 4842 C CA . VAL A 1 611 ? -14.785 -16.694 23.841 1.00 73.81 611 VAL A CA 1
ATOM 4843 C C . VAL A 1 611 ? -13.325 -16.220 23.889 1.00 73.81 611 VAL A C 1
ATOM 4845 O O . VAL A 1 611 ? -12.431 -16.931 23.439 1.00 73.81 611 VAL A O 1
ATOM 4848 N N . GLU A 1 612 ? -13.081 -15.041 24.465 1.00 73.31 612 GLU A N 1
ATOM 4849 C CA . GLU A 1 612 ? -11.755 -14.417 24.562 1.00 73.31 612 GLU A CA 1
ATOM 4850 C C . GLU A 1 612 ? -10.887 -15.054 25.664 1.00 73.31 612 GLU A C 1
ATOM 4852 O O . GLU A 1 612 ? -9.668 -15.104 25.526 1.00 73.31 612 GLU A O 1
ATOM 4857 N N . ASP A 1 613 ? -11.507 -15.626 26.705 1.00 76.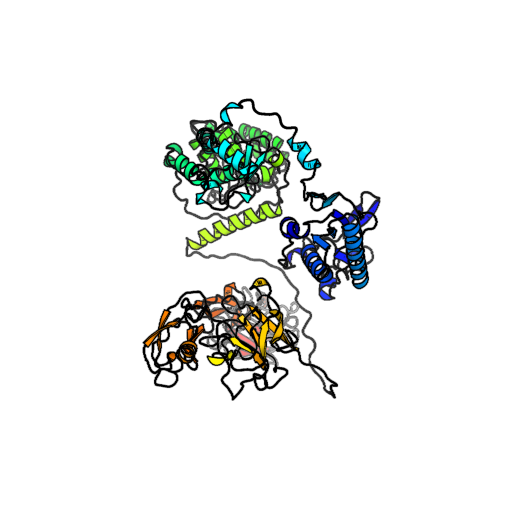12 613 ASP A N 1
ATOM 4858 C CA . ASP A 1 613 ? -10.811 -16.309 27.811 1.00 76.12 613 ASP A CA 1
ATOM 4859 C C . ASP A 1 613 ? -10.188 -17.664 27.406 1.00 76.12 613 ASP A C 1
ATOM 4861 O O . ASP A 1 613 ? -9.407 -18.252 28.157 1.00 76.12 613 ASP A O 1
ATOM 4865 N N . GLY A 1 614 ? -10.547 -18.200 26.233 1.00 79.69 614 GLY A N 1
ATOM 4866 C CA . GLY A 1 614 ? -10.021 -19.464 25.718 1.00 79.69 614 GLY A CA 1
ATOM 4867 C C . GLY A 1 614 ? -10.400 -20.686 26.569 1.00 79.69 614 GLY A C 1
ATOM 4868 O O . GLY A 1 614 ? -11.580 -20.968 26.796 1.00 79.69 614 GLY A O 1
ATOM 4869 N N . GLN A 1 615 ? -9.393 -21.466 26.975 1.00 85.94 615 GLN A N 1
ATOM 4870 C CA . GLN A 1 615 ? -9.549 -22.631 27.852 1.00 85.94 615 GLN A CA 1
ATOM 4871 C C . GLN A 1 615 ? -9.174 -22.246 29.286 1.00 85.94 615 GLN A C 1
ATOM 4873 O O . GLN A 1 615 ? -8.007 -21.992 29.578 1.00 85.94 615 GLN A O 1
ATOM 4878 N N . VAL A 1 616 ? -10.149 -22.277 30.195 1.00 86.88 616 VAL A N 1
ATOM 4879 C CA . VAL A 1 616 ? -9.957 -21.937 31.613 1.00 86.88 616 VAL A CA 1
ATOM 4880 C C . VAL A 1 616 ? -10.105 -23.166 32.502 1.00 86.88 616 VAL A C 1
ATOM 4882 O O . VAL A 1 616 ? -10.897 -24.065 32.213 1.00 86.88 616 VAL A O 1
ATOM 4885 N N . SER A 1 617 ? -9.377 -23.210 33.616 1.00 89.38 617 SER A N 1
ATOM 4886 C CA . SER A 1 617 ? -9.624 -24.185 34.680 1.00 89.38 617 SER A CA 1
ATOM 4887 C C . SER A 1 617 ? -10.779 -23.726 35.581 1.00 89.38 617 SER A C 1
ATOM 4889 O O . SER A 1 617 ? -10.961 -22.532 35.840 1.00 89.38 617 SER A O 1
ATOM 4891 N N . ARG A 1 618 ? -11.588 -24.682 36.046 1.00 89.56 618 ARG A N 1
ATOM 4892 C CA . ARG A 1 618 ? -12.699 -24.479 36.991 1.00 89.56 618 ARG A CA 1
ATOM 4893 C C . ARG A 1 618 ? -12.811 -25.652 37.952 1.00 89.56 618 ARG A C 1
ATOM 4895 O O . ARG A 1 618 ? -12.452 -26.778 37.599 1.00 89.56 618 ARG A O 1
ATOM 4902 N N . THR A 1 619 ? -13.359 -25.419 39.140 1.00 90.12 619 THR A N 1
ATOM 4903 C CA . THR A 1 619 ? -13.590 -26.480 40.122 1.00 90.12 619 THR A CA 1
ATOM 4904 C C . THR A 1 619 ? -15.056 -26.886 40.110 1.00 90.12 619 THR A C 1
ATOM 4906 O O . THR A 1 619 ? -15.938 -26.108 40.463 1.00 90.12 619 THR A O 1
ATOM 4909 N N . VAL A 1 620 ? -15.345 -28.140 39.769 1.00 90.25 620 VAL A N 1
ATOM 4910 C CA . VAL A 1 620 ? -16.666 -28.708 40.048 1.00 90.25 620 VAL A CA 1
ATOM 4911 C C . VAL A 1 620 ? -16.702 -29.157 41.498 1.00 90.25 620 VAL A C 1
ATOM 4913 O O . VAL A 1 620 ? -15.936 -30.032 41.898 1.00 90.25 620 VAL A O 1
ATOM 4916 N N . CYS A 1 621 ? -17.613 -28.575 42.268 1.00 89.00 621 CYS A N 1
ATOM 4917 C CA . CYS A 1 621 ? -17.911 -28.948 43.641 1.00 89.00 621 CYS A CA 1
ATOM 4918 C C . CYS A 1 621 ? -19.095 -29.920 43.692 1.00 89.00 621 CYS A C 1
ATOM 4920 O O . CYS A 1 621 ? -20.098 -29.716 43.012 1.00 89.00 621 CYS A O 1
ATOM 4922 N N . PHE A 1 622 ? -18.997 -30.957 44.529 1.00 89.12 622 PHE A N 1
ATOM 4923 C CA . PHE A 1 622 ? -20.060 -31.944 44.739 1.00 89.12 622 PHE A CA 1
ATOM 4924 C C . PHE A 1 622 ? -20.728 -31.778 46.111 1.00 89.12 622 PHE A C 1
ATOM 4926 O O . PHE A 1 622 ? -20.060 -31.615 47.142 1.00 89.12 622 PHE A O 1
ATOM 4933 N N . SER A 1 623 ? -22.062 -31.830 46.122 1.00 83.44 623 SER A N 1
ATOM 4934 C CA . SER A 1 623 ? -22.889 -31.471 47.280 1.00 83.44 623 SER A CA 1
ATOM 4935 C C . SER A 1 623 ? -22.796 -32.499 48.407 1.00 83.44 623 SER A C 1
ATOM 4937 O O . SER A 1 623 ? -22.971 -33.688 48.158 1.00 83.44 623 SER A O 1
ATOM 4939 N N . ASP A 1 624 ? -22.665 -32.043 49.653 1.00 79.94 624 ASP A N 1
ATOM 4940 C CA . ASP A 1 624 ? -22.830 -32.874 50.856 1.00 79.94 624 ASP A CA 1
ATOM 4941 C C . ASP A 1 624 ? -23.782 -32.183 51.857 1.00 79.94 624 ASP A C 1
ATOM 4943 O O . ASP A 1 624 ? -23.842 -30.944 51.880 1.00 79.94 624 ASP A O 1
ATOM 4947 N N . PRO A 1 625 ? -24.531 -32.941 52.688 1.00 71.31 625 PRO A N 1
ATOM 4948 C CA . PRO A 1 625 ? -25.447 -32.367 53.675 1.00 71.31 625 PRO A CA 1
ATOM 4949 C C . PRO A 1 625 ? -24.791 -31.463 54.731 1.00 71.31 625 PRO A C 1
ATOM 4951 O O . PRO A 1 625 ? -25.491 -30.644 55.319 1.00 71.31 625 PRO A O 1
ATOM 4954 N N . ARG A 1 626 ? -23.482 -31.605 54.998 1.00 69.00 626 ARG A N 1
ATOM 4955 C CA . ARG A 1 626 ? -22.772 -30.916 56.091 1.00 69.00 626 ARG A CA 1
ATOM 4956 C C . ARG A 1 626 ? -21.803 -29.841 55.599 1.00 69.00 626 ARG A C 1
ATOM 4958 O O . ARG A 1 626 ? -21.847 -28.718 56.090 1.00 69.00 626 ARG A O 1
ATOM 4965 N N . THR A 1 627 ? -20.924 -30.151 54.642 1.00 63.62 627 THR A N 1
ATOM 4966 C CA . THR A 1 627 ? -19.754 -29.288 54.337 1.00 63.62 627 THR A CA 1
ATOM 4967 C C . THR A 1 627 ? -19.957 -28.298 53.185 1.00 63.62 627 THR A C 1
ATOM 4969 O O . THR A 1 627 ? -19.019 -27.610 52.796 1.00 63.62 627 THR A O 1
ATOM 4972 N N . ARG A 1 628 ? -21.181 -28.179 52.648 1.00 68.06 628 ARG A N 1
ATOM 4973 C CA . ARG A 1 628 ? -21.546 -27.437 51.417 1.00 68.06 628 ARG A CA 1
ATOM 4974 C C . ARG A 1 628 ? -20.925 -28.023 50.145 1.00 68.06 628 ARG A C 1
ATOM 4976 O O . ARG A 1 628 ? -21.697 -28.444 49.291 1.00 68.06 628 ARG A O 1
ATOM 4983 N N . CYS A 1 629 ? -19.599 -28.113 50.065 1.00 81.31 629 CYS A N 1
ATOM 4984 C CA . CYS A 1 629 ? -18.831 -28.872 49.075 1.00 81.31 629 CYS A CA 1
ATOM 4985 C C . CYS A 1 629 ? -17.917 -29.849 49.832 1.00 81.31 629 CYS A C 1
ATOM 4987 O O . CYS A 1 629 ? -17.279 -29.461 50.810 1.00 81.31 629 CYS A O 1
ATOM 4989 N N . LYS A 1 630 ? -17.908 -31.132 49.458 1.00 71.06 630 LYS A N 1
ATOM 4990 C CA . LYS A 1 630 ? -17.108 -32.169 50.156 1.00 71.06 630 LYS A CA 1
ATOM 4991 C C . LYS A 1 630 ? -16.023 -32.784 49.299 1.00 71.06 630 LYS A C 1
ATOM 4993 O O . LYS A 1 630 ? -14.971 -33.151 49.806 1.00 71.06 630 LYS A O 1
ATOM 4998 N N . TYR A 1 631 ? -16.316 -32.909 48.016 1.00 80.50 631 TYR A N 1
ATOM 4999 C CA . TYR A 1 631 ? -15.394 -33.395 47.014 1.00 80.50 631 TYR A CA 1
ATOM 5000 C C . TYR A 1 631 ? -15.383 -32.389 45.874 1.00 80.50 631 TYR A C 1
ATOM 5002 O O . TYR A 1 631 ? -16.420 -31.788 45.574 1.00 80.50 631 TYR A O 1
ATOM 5010 N N . SER A 1 632 ? -14.231 -32.233 45.241 1.00 85.19 632 SER A N 1
ATOM 5011 C CA . SER A 1 632 ? -14.032 -31.308 44.137 1.00 85.19 632 SER A CA 1
ATOM 5012 C C . SER A 1 632 ? -13.157 -31.930 43.054 1.00 85.19 632 SER A C 1
ATOM 5014 O O . SER A 1 632 ? -12.212 -32.651 43.361 1.00 85.19 632 SER A O 1
ATOM 5016 N N . ASN A 1 633 ? -13.469 -31.630 41.793 1.00 86.94 633 ASN A N 1
ATOM 5017 C CA . ASN A 1 633 ? -12.652 -31.979 40.629 1.00 86.94 633 ASN A CA 1
ATOM 5018 C C . ASN A 1 633 ? -12.291 -30.700 39.870 1.00 86.94 633 ASN A C 1
ATOM 5020 O O . ASN A 1 633 ? -13.184 -29.943 39.497 1.00 86.94 633 ASN A O 1
ATOM 5024 N N . MET A 1 634 ? -11.005 -30.487 39.586 1.00 87.56 634 MET A N 1
ATOM 5025 C CA . MET A 1 634 ? -10.572 -29.414 38.688 1.00 87.56 634 MET A CA 1
ATOM 5026 C C . MET A 1 634 ? -10.662 -29.889 37.234 1.00 87.56 634 MET A C 1
ATOM 5028 O O . MET A 1 634 ? -9.949 -30.819 36.839 1.00 87.56 634 MET A O 1
ATOM 5032 N N . ILE A 1 635 ? -11.534 -29.252 36.458 1.00 91.31 635 ILE A N 1
ATOM 5033 C CA . ILE A 1 635 ? -11.775 -29.519 35.035 1.00 91.31 635 ILE A CA 1
ATOM 5034 C C . ILE A 1 635 ? -11.333 -28.325 34.186 1.00 91.31 635 ILE A C 1
ATOM 5036 O O . ILE A 1 635 ? -11.173 -27.218 34.705 1.00 91.31 635 ILE A O 1
ATOM 5040 N N . PHE A 1 636 ? -11.189 -28.534 32.880 1.00 92.12 636 PHE A N 1
ATOM 5041 C CA . PHE A 1 636 ? -11.082 -27.436 31.924 1.00 92.12 636 PHE A CA 1
ATOM 5042 C C . PHE A 1 636 ? -12.435 -27.150 31.271 1.00 92.12 636 PHE A C 1
ATOM 5044 O O . PHE A 1 636 ? -13.243 -28.053 31.054 1.00 92.12 636 PHE A O 1
ATOM 5051 N N . VAL A 1 637 ? -12.688 -25.880 30.971 1.00 90.19 637 VAL A N 1
ATOM 5052 C CA . VAL A 1 637 ? -13.890 -25.399 30.289 1.00 90.19 637 VAL A CA 1
ATOM 5053 C C . VAL A 1 637 ? -13.445 -24.495 29.147 1.00 90.19 637 VAL A C 1
ATOM 5055 O O . VAL A 1 637 ? -12.618 -23.608 29.356 1.00 90.19 637 VAL A O 1
ATOM 5058 N N . LYS A 1 638 ? -13.986 -24.708 27.946 1.00 89.38 638 LYS A N 1
ATOM 5059 C CA . LYS A 1 638 ? -13.721 -23.866 26.770 1.00 89.38 638 LYS A CA 1
ATOM 5060 C C . LYS A 1 638 ? -15.041 -23.398 26.165 1.00 89.38 638 LYS A C 1
ATOM 5062 O O . LYS A 1 638 ? -15.997 -24.170 26.066 1.00 89.38 638 LYS A O 1
ATOM 5067 N N . ASN A 1 639 ? -15.090 -22.128 25.778 1.00 84.69 639 ASN A N 1
ATOM 5068 C CA . ASN A 1 639 ? -16.207 -21.547 25.042 1.00 84.69 639 ASN A CA 1
ATOM 5069 C C . ASN A 1 639 ? -15.881 -21.565 23.542 1.00 84.69 639 ASN A C 1
ATOM 5071 O O . ASN A 1 639 ? -14.921 -20.936 23.105 1.00 84.69 639 ASN A O 1
ATOM 5075 N N . CYS A 1 640 ? -16.672 -22.299 22.762 1.00 77.94 640 CYS A N 1
ATOM 5076 C CA . CYS A 1 640 ? -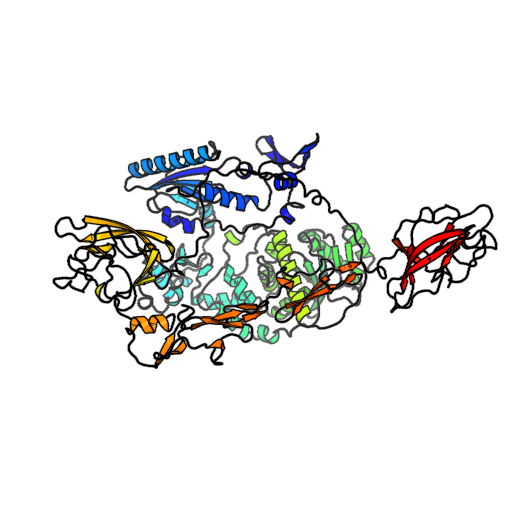16.490 -22.471 21.318 1.00 77.94 640 CYS A CA 1
ATOM 5077 C C . CYS A 1 640 ? -17.331 -21.469 20.499 1.00 77.94 640 CYS A C 1
ATOM 5079 O O . CYS A 1 640 ? -17.669 -21.730 19.347 1.00 77.94 640 CYS A O 1
ATOM 5081 N N . GLY A 1 641 ? -17.729 -20.340 21.095 1.00 75.19 641 GLY A N 1
ATOM 5082 C CA . GLY A 1 641 ? -18.573 -19.318 20.472 1.00 75.19 641 GLY A CA 1
ATOM 5083 C C . GLY A 1 641 ? -20.060 -19.566 20.709 1.00 75.19 641 GLY A C 1
ATOM 5084 O O . GLY A 1 641 ? -20.709 -18.802 21.419 1.00 75.19 641 GLY A O 1
ATOM 5085 N N . SER A 1 642 ? -20.601 -20.640 20.131 1.00 65.00 642 SER A N 1
ATOM 5086 C CA . SER A 1 642 ? -22.032 -20.979 20.210 1.00 65.00 642 SER A CA 1
ATOM 5087 C C . SER A 1 642 ? -22.386 -21.989 21.313 1.00 65.00 642 SER A C 1
ATOM 5089 O O . SER A 1 642 ? -23.561 -22.148 21.643 1.00 65.00 642 SER A O 1
ATOM 5091 N N . TYR A 1 643 ? -21.398 -22.661 21.913 1.00 74.62 643 TYR A N 1
ATOM 5092 C CA . TYR A 1 643 ? -21.593 -23.629 22.999 1.00 74.62 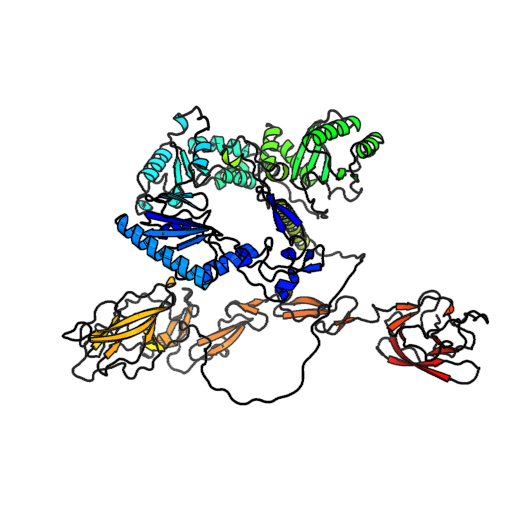643 TYR A CA 1
ATOM 5093 C C . TYR A 1 643 ? -20.351 -23.776 23.892 1.00 74.62 643 TYR A C 1
ATOM 5095 O O . TYR A 1 643 ? -19.260 -23.299 23.577 1.00 74.62 643 TYR A O 1
ATOM 5103 N N . LEU A 1 644 ? -20.536 -24.460 25.023 1.00 81.56 644 LEU A N 1
ATOM 5104 C CA . LEU A 1 644 ? -19.507 -24.745 26.022 1.00 81.56 644 LEU A CA 1
ATOM 5105 C C . LEU A 1 644 ? -19.151 -26.234 26.017 1.00 81.56 644 LEU A C 1
ATOM 5107 O O . LEU A 1 644 ? -20.041 -27.088 25.955 1.00 81.56 644 LEU A O 1
ATOM 5111 N N . ILE A 1 645 ? -17.858 -26.529 26.138 1.00 88.81 645 ILE A N 1
ATOM 5112 C CA . ILE A 1 645 ? -17.329 -27.882 26.331 1.00 88.81 645 ILE A CA 1
ATOM 5113 C C . ILE A 1 645 ? -16.549 -27.977 27.644 1.00 88.81 645 ILE A C 1
ATOM 5115 O O . ILE A 1 645 ? -15.951 -27.002 28.106 1.00 88.81 645 ILE A O 1
ATOM 5119 N N . TYR A 1 646 ? -16.563 -29.168 28.236 1.00 92.00 646 TYR A N 1
ATOM 5120 C CA . TYR A 1 646 ? -16.039 -29.457 29.568 1.00 92.00 646 TYR A CA 1
ATOM 5121 C C . TYR A 1 646 ? -15.135 -30.689 29.509 1.00 92.00 646 TYR A C 1
ATOM 5123 O O . TYR A 1 646 ? -15.584 -31.752 29.084 1.00 92.00 646 TYR A O 1
ATOM 5131 N N . GLU A 1 647 ? -13.887 -30.577 29.954 1.00 92.50 647 GLU A N 1
ATOM 5132 C CA . GLU A 1 647 ? -12.979 -31.718 30.082 1.00 92.50 647 GLU A CA 1
ATOM 5133 C C . GLU A 1 647 ? -13.261 -32.449 31.400 1.00 92.50 647 GLU A C 1
ATOM 5135 O O . GLU A 1 647 ? -12.729 -32.109 32.460 1.00 92.50 647 GLU A O 1
ATOM 5140 N N . LEU A 1 648 ? -14.182 -33.412 31.350 1.00 90.00 648 LEU A N 1
ATOM 5141 C CA . LEU A 1 648 ? -14.648 -34.131 32.530 1.00 90.00 648 LEU A CA 1
ATOM 5142 C C . LEU A 1 648 ? -13.631 -35.186 32.960 1.00 90.00 648 LEU A C 1
ATOM 5144 O O . LEU A 1 648 ? -13.004 -35.852 32.136 1.00 90.00 648 LEU A O 1
ATOM 5148 N N . LYS A 1 649 ? -13.518 -35.344 34.279 1.00 85.44 649 LYS A N 1
ATOM 5149 C CA . LYS A 1 649 ? -12.647 -36.312 34.948 1.00 85.44 649 LYS A CA 1
ATOM 5150 C C . LYS A 1 649 ? -13.477 -37.320 35.725 1.00 85.44 649 LYS A C 1
ATOM 5152 O O . LYS A 1 649 ? -14.645 -37.063 36.030 1.00 85.44 649 LYS A O 1
ATOM 5157 N N . LEU A 1 650 ? -12.865 -38.438 36.097 1.00 84.88 650 LEU A N 1
ATOM 5158 C CA . LEU A 1 650 ? -13.512 -39.443 36.937 1.00 84.88 650 LEU A CA 1
ATOM 5159 C C . LEU A 1 650 ? -13.966 -38.815 38.264 1.00 84.88 650 LEU A C 1
ATOM 5161 O O . LEU A 1 650 ? -13.206 -38.127 38.951 1.00 84.88 650 LEU A O 1
ATOM 5165 N N . THR A 1 651 ? -15.235 -39.004 38.629 1.00 81.38 651 THR A N 1
ATOM 5166 C CA . THR A 1 651 ? -15.771 -38.403 39.858 1.00 81.38 651 THR A CA 1
ATOM 5167 C C . THR A 1 651 ? -15.254 -39.128 41.103 1.00 81.38 651 THR A C 1
ATOM 5169 O O . THR A 1 651 ? -15.341 -40.352 41.143 1.00 81.38 651 THR A O 1
ATOM 5172 N N . PRO A 1 652 ? -14.867 -38.426 42.183 1.00 75.38 652 PRO A N 1
ATOM 5173 C CA . PRO A 1 652 ? -14.198 -39.007 43.359 1.00 75.38 652 PRO A CA 1
ATOM 5174 C C . PRO A 1 652 ? -15.080 -39.923 44.236 1.00 75.38 652 PRO A C 1
ATOM 5176 O O . PRO A 1 652 ? -14.695 -40.302 45.341 1.00 75.38 652 PRO A O 1
ATOM 5179 N N . SER A 1 653 ? -16.296 -40.256 43.797 1.00 76.56 653 SER A N 1
ATOM 5180 C CA . SER A 1 653 ? -17.208 -41.159 44.496 1.00 76.56 653 SER A CA 1
ATOM 5181 C C . SER A 1 653 ? -18.234 -41.761 43.535 1.00 76.56 653 SER A C 1
ATOM 5183 O O . SER A 1 653 ? -18.812 -41.053 42.713 1.00 76.56 653 SER A O 1
ATOM 5185 N N . CYS A 1 654 ? -18.595 -43.030 43.744 1.00 74.50 654 CYS A N 1
ATOM 5186 C CA . CYS A 1 654 ? -19.722 -43.712 43.088 1.00 74.50 654 CYS A CA 1
ATOM 5187 C C . CYS A 1 654 ? -21.120 -43.143 43.436 1.00 74.50 654 CYS A C 1
ATOM 5189 O O . CYS A 1 654 ? -22.145 -43.747 43.135 1.00 74.50 654 CYS A O 1
ATOM 5191 N N . ASN A 1 655 ? -21.175 -41.987 44.099 1.00 79.88 655 ASN A N 1
ATOM 5192 C CA . ASN A 1 655 ? -22.385 -41.234 44.422 1.00 79.88 655 ASN A CA 1
ATOM 5193 C C . ASN A 1 655 ? -22.320 -39.785 43.898 1.00 79.88 655 ASN A C 1
ATOM 5195 O O . ASN A 1 655 ? -23.096 -38.957 44.368 1.00 79.88 655 ASN A O 1
ATOM 5199 N N . ALA A 1 656 ? -21.385 -39.457 42.997 1.00 84.25 656 ALA A N 1
ATOM 5200 C CA . ALA A 1 656 ? -21.210 -38.124 42.420 1.00 84.25 656 ALA A CA 1
ATOM 5201 C C . ALA A 1 656 ? -21.487 -38.100 40.907 1.00 84.25 656 ALA A C 1
ATOM 5203 O O . ALA A 1 656 ? -21.237 -39.082 40.203 1.00 84.25 656 ALA A O 1
ATOM 5204 N N . ARG A 1 657 ? -22.025 -36.978 40.409 1.00 87.75 657 ARG A N 1
ATOM 5205 C CA . ARG A 1 657 ? -22.383 -36.800 38.992 1.00 87.75 657 ARG A CA 1
ATOM 5206 C C . ARG A 1 657 ? -22.401 -35.327 38.585 1.00 87.75 657 ARG A C 1
ATOM 5208 O O . ARG A 1 657 ? -22.795 -34.471 39.380 1.00 87.75 657 ARG A O 1
ATOM 5215 N N . TYR A 1 658 ? -22.014 -35.042 37.346 1.00 89.31 658 TYR A N 1
ATOM 5216 C CA . TYR A 1 658 ? -22.087 -33.707 36.756 1.00 89.31 658 TYR A CA 1
ATOM 5217 C C . TYR A 1 658 ? -23.530 -33.382 36.324 1.00 89.31 658 TYR A C 1
ATOM 5219 O O . TYR A 1 658 ? -24.107 -34.098 35.496 1.00 89.31 658 TYR A O 1
ATOM 5227 N N . CYS A 1 659 ? -24.111 -32.318 36.893 1.00 85.62 659 CYS A N 1
ATOM 5228 C CA . CYS A 1 659 ? -25.468 -31.854 36.584 1.00 85.62 659 CYS A CA 1
ATOM 5229 C C . CYS A 1 659 ? -25.477 -30.747 35.507 1.00 85.62 659 CYS A C 1
ATOM 5231 O O . CYS A 1 659 ? -24.468 -30.078 35.287 1.00 85.62 659 CYS A O 1
ATOM 5233 N N . ALA A 1 660 ? -26.646 -30.486 34.915 1.00 83.06 660 ALA A N 1
ATOM 5234 C CA . ALA A 1 660 ? -26.921 -29.325 34.059 1.00 83.06 660 ALA A CA 1
ATOM 5235 C C . ALA A 1 660 ? -28.334 -28.754 34.359 1.00 83.06 660 ALA A C 1
ATOM 5237 O O . ALA A 1 660 ? -29.219 -29.526 34.739 1.00 83.06 660 ALA A O 1
ATOM 5238 N N . PRO A 1 661 ? -28.573 -27.425 34.278 1.00 70.06 661 PRO A N 1
ATOM 5239 C CA . PRO A 1 661 ? -29.867 -26.821 34.550 1.00 70.06 661 PRO A CA 1
ATOM 5240 C C . PRO A 1 661 ? -30.679 -26.601 33.267 1.00 70.06 661 PRO A C 1
ATOM 5242 O O . PRO A 1 661 ? -30.190 -26.733 32.142 1.00 70.06 661 PRO A O 1
ATOM 5245 N N . LEU A 1 662 ? -31.946 -26.237 33.454 1.00 49.75 662 LEU A N 1
ATOM 5246 C CA . LEU A 1 662 ? -32.922 -26.062 32.383 1.00 49.75 662 LEU A CA 1
ATOM 5247 C C . LEU A 1 662 ? -32.524 -24.919 31.430 1.00 49.75 662 LEU A C 1
ATOM 5249 O O . LEU A 1 662 ? -32.569 -23.742 31.788 1.00 49.75 662 LEU A O 1
ATOM 5253 N N . GLY A 1 663 ? -32.160 -25.274 30.197 1.00 41.47 663 GLY A N 1
ATOM 5254 C CA . GLY A 1 663 ? -32.075 -24.334 29.086 1.00 41.47 663 GLY A CA 1
ATOM 5255 C C . GLY A 1 663 ? -33.438 -24.210 28.414 1.00 41.47 663 GLY A C 1
ATOM 5256 O O . GLY A 1 663 ? -33.937 -25.185 27.860 1.00 41.47 663 GLY A O 1
ATOM 5257 N N . SER A 1 664 ? -34.034 -23.019 28.444 1.00 35.88 664 SER A N 1
ATOM 5258 C CA . SER A 1 664 ? -35.078 -22.658 27.483 1.00 35.88 664 SER A CA 1
ATOM 5259 C C . SER A 1 664 ? -34.492 -22.744 26.075 1.00 35.88 664 SER A C 1
ATOM 5261 O O . SER A 1 664 ? -33.470 -22.108 25.820 1.00 35.88 664 SER A O 1
ATOM 5263 N N . THR A 1 665 ? -35.127 -23.490 25.177 1.00 35.31 665 THR A N 1
ATOM 5264 C CA . THR A 1 665 ? -34.778 -23.543 23.755 1.00 35.31 665 THR A CA 1
ATOM 5265 C C . THR A 1 665 ? -35.468 -22.403 22.999 1.00 35.31 665 THR A C 1
ATOM 5267 O O . THR A 1 665 ? -36.661 -22.512 22.712 1.00 35.31 665 THR A O 1
ATOM 5270 N N . PRO A 1 666 ? -34.768 -21.324 22.611 1.00 37.16 666 PRO A N 1
ATOM 5271 C CA . PRO A 1 666 ? -34.898 -20.861 21.243 1.00 37.16 666 PRO A CA 1
ATOM 5272 C C . PRO A 1 666 ? -34.227 -21.905 20.343 1.00 37.16 666 PRO A C 1
ATOM 5274 O O . PRO A 1 666 ? -33.140 -22.400 20.651 1.00 37.16 666 PRO A O 1
ATOM 5277 N N . GLU A 1 667 ? -34.900 -22.266 19.261 1.00 47.75 667 GLU A N 1
ATOM 5278 C CA . GLU A 1 667 ? -34.408 -23.202 18.254 1.00 47.75 667 GLU A CA 1
ATOM 5279 C C . GLU A 1 667 ? -33.132 -22.638 17.611 1.00 47.75 667 GLU A C 1
ATOM 5281 O O . GLU A 1 667 ? -33.182 -21.763 16.748 1.00 47.75 667 GLU A O 1
ATOM 5286 N N . LEU A 1 668 ? -31.970 -23.122 18.053 1.00 48.72 668 LEU A N 1
ATOM 5287 C CA . LEU A 1 668 ? -30.755 -23.045 17.253 1.00 48.72 668 LEU A CA 1
ATOM 5288 C C . LEU A 1 668 ? -30.767 -24.253 16.309 1.00 48.72 668 LEU A C 1
ATOM 5290 O O . LEU A 1 668 ? -31.045 -25.361 16.776 1.00 48.72 668 LEU A O 1
ATOM 5294 N N . PRO A 1 669 ? -30.503 -24.061 15.006 1.00 56.25 669 PRO A N 1
ATOM 5295 C CA . PRO A 1 669 ? -30.500 -25.156 14.047 1.00 56.25 669 PRO A CA 1
ATOM 5296 C C . PRO A 1 669 ? -29.464 -26.203 14.456 1.00 56.25 669 PRO A C 1
ATOM 5298 O O . PRO A 1 669 ? -28.341 -25.864 14.836 1.00 56.25 669 PRO A O 1
ATOM 5301 N N . ALA A 1 670 ? -29.851 -27.475 14.391 1.00 56.44 670 ALA A N 1
ATOM 5302 C CA . ALA A 1 670 ? -28.938 -28.567 14.692 1.00 56.44 670 ALA A CA 1
ATOM 5303 C C . ALA A 1 670 ? -27.809 -28.617 13.647 1.00 56.44 670 ALA A C 1
ATOM 5305 O O . ALA A 1 670 ? -27.985 -28.226 12.491 1.00 56.44 670 ALA A O 1
ATOM 5306 N N . LEU A 1 671 ? -26.638 -29.100 14.049 1.00 59.19 671 LEU A N 1
ATOM 5307 C CA . LEU A 1 671 ? -25.468 -29.217 13.177 1.00 59.19 671 LEU A CA 1
ATOM 5308 C C . LEU A 1 671 ? -25.509 -30.504 12.333 1.00 59.19 671 LEU A C 1
ATOM 5310 O O . LEU A 1 671 ? -24.772 -30.621 11.360 1.00 59.19 671 LEU A O 1
ATOM 5314 N N . SER A 1 672 ? -26.355 -31.481 12.693 1.00 57.22 672 SER A N 1
ATOM 5315 C CA . SER A 1 672 ? -26.531 -32.735 11.943 1.00 57.22 672 SER A CA 1
ATOM 5316 C C . SER A 1 672 ? -27.876 -33.426 12.210 1.00 57.22 672 SER A C 1
ATOM 5318 O O . SER A 1 672 ? -28.507 -33.227 13.252 1.00 57.22 672 SER A O 1
ATOM 5320 N N . CYS A 1 673 ? -28.267 -34.340 11.313 1.00 56.38 673 CYS A N 1
ATOM 5321 C CA . CYS A 1 673 ? -29.377 -35.281 11.524 1.00 56.38 673 CYS A CA 1
ATOM 5322 C C . CYS A 1 673 ? -29.204 -36.149 12.791 1.00 56.38 673 CYS A C 1
ATOM 5324 O O . CYS A 1 673 ? -30.191 -36.601 13.375 1.00 56.38 673 CYS A O 1
ATOM 5326 N N . HIS A 1 674 ? -27.966 -36.389 13.239 1.00 56.41 674 HIS A N 1
ATOM 5327 C CA . HIS A 1 674 ? -27.688 -37.160 14.452 1.00 56.41 674 HIS A CA 1
ATOM 5328 C C . HIS A 1 674 ? -28.089 -36.401 15.729 1.00 56.41 674 HIS A C 1
ATOM 5330 O O . HIS A 1 674 ? -28.733 -36.989 16.597 1.00 56.41 674 HIS A O 1
ATOM 5336 N N . GLU A 1 675 ? -27.812 -35.092 15.818 1.00 58.50 675 GLU A N 1
ATOM 5337 C CA . GLU A 1 675 ? -28.242 -34.259 16.957 1.00 58.50 675 GLU A CA 1
ATOM 5338 C C . GLU A 1 675 ? -29.781 -34.230 17.096 1.00 58.50 675 GLU A C 1
ATOM 5340 O O . GLU A 1 675 ? -30.312 -34.277 18.210 1.00 58.50 675 GLU A O 1
ATOM 5345 N N . ILE A 1 676 ? -30.514 -34.232 15.976 1.00 60.69 676 ILE A N 1
ATOM 5346 C CA . ILE A 1 676 ? -31.986 -34.336 15.957 1.00 60.69 676 ILE A CA 1
ATOM 5347 C C . ILE A 1 676 ? -32.431 -35.713 16.480 1.00 60.69 676 ILE A C 1
ATOM 5349 O O . ILE A 1 676 ? -33.223 -35.799 17.418 1.00 60.69 676 ILE A O 1
ATOM 5353 N N . LYS A 1 677 ? -31.850 -36.798 15.949 1.00 58.78 677 LYS A N 1
ATOM 5354 C CA . LYS A 1 677 ? -32.135 -38.183 16.374 1.00 58.78 677 LYS A CA 1
ATOM 5355 C C . LYS A 1 677 ? -31.899 -38.424 17.872 1.00 58.78 677 LYS A C 1
ATOM 5357 O O . LYS A 1 677 ? -32.654 -39.182 18.487 1.00 58.78 677 LYS A O 1
ATOM 5362 N N . GLU A 1 678 ? -30.888 -37.791 18.470 1.00 56.22 678 GLU A N 1
ATOM 5363 C CA . GLU A 1 678 ? -30.628 -37.883 19.914 1.00 56.22 678 GLU A CA 1
ATOM 5364 C C . GLU A 1 678 ? -31.538 -36.980 20.763 1.00 56.22 678 GLU A C 1
ATOM 5366 O O . GLU A 1 678 ? -31.955 -37.385 21.849 1.00 56.22 678 GLU A O 1
ATOM 5371 N N . SER A 1 679 ? -31.875 -35.777 20.286 1.00 55.34 679 SER A N 1
ATOM 5372 C CA . SER A 1 679 ? -32.717 -34.822 21.025 1.00 55.34 679 SER A CA 1
ATOM 5373 C C . SER A 1 679 ? -34.201 -35.205 21.059 1.00 55.34 679 SER A C 1
ATOM 5375 O O . SER A 1 679 ? -34.833 -35.037 22.103 1.00 55.34 679 SER A O 1
ATOM 5377 N N . GLU A 1 680 ? -34.736 -35.805 19.990 1.00 53.12 680 GLU A N 1
ATOM 5378 C CA . GLU A 1 680 ? -36.104 -36.358 19.942 1.00 53.12 680 GLU A CA 1
ATOM 5379 C C . GLU A 1 680 ? -36.200 -37.795 20.503 1.00 53.12 680 GLU A C 1
ATOM 5381 O O . GLU A 1 680 ? -37.232 -38.459 20.389 1.00 53.12 680 GLU A O 1
ATOM 5386 N N . GLY A 1 681 ? -35.131 -38.309 21.126 1.00 46.91 681 GLY A N 1
ATOM 5387 C CA . GLY A 1 681 ? -35.155 -39.587 21.847 1.00 46.91 681 GLY A CA 1
ATOM 5388 C C . GLY A 1 681 ? -35.430 -40.814 20.969 1.00 46.91 681 GLY A C 1
ATOM 5389 O O . GLY A 1 681 ? -35.977 -41.799 21.466 1.00 46.91 681 GLY A O 1
ATOM 5390 N N . LYS A 1 682 ? -35.051 -40.767 19.683 1.00 50.09 682 LYS A N 1
ATOM 5391 C CA . LYS A 1 682 ? -35.326 -41.803 18.664 1.00 50.09 682 LYS A CA 1
ATOM 5392 C C . LYS A 1 682 ? -36.821 -42.052 18.384 1.00 50.09 682 LYS A C 1
ATOM 5394 O O . LYS A 1 682 ? -37.192 -43.159 17.991 1.00 50.09 682 LYS A O 1
ATOM 5399 N N . ALA A 1 683 ? -37.682 -41.048 18.562 1.00 45.97 683 ALA A N 1
ATOM 5400 C CA . ALA A 1 683 ? -39.065 -41.116 18.088 1.00 45.97 683 ALA A CA 1
ATOM 5401 C C . ALA A 1 683 ? -39.121 -41.253 16.549 1.00 45.97 683 ALA A C 1
ATOM 5403 O O . ALA A 1 683 ? -38.353 -40.622 15.826 1.00 45.97 683 ALA A O 1
ATOM 5404 N N . ILE A 1 684 ? -40.022 -42.099 16.038 1.00 50.12 684 ILE A N 1
ATOM 5405 C CA . ILE A 1 684 ? -40.090 -42.438 14.607 1.00 50.12 684 ILE A CA 1
ATOM 5406 C C . ILE A 1 684 ? -40.991 -41.431 13.880 1.00 50.12 684 ILE A C 1
ATOM 5408 O O . ILE A 1 684 ? -42.198 -41.645 13.772 1.00 50.12 684 ILE A O 1
ATOM 5412 N N . ILE A 1 685 ? -40.412 -40.335 13.381 1.00 52.16 685 ILE A N 1
ATOM 5413 C CA . ILE A 1 685 ? -41.101 -39.361 12.517 1.00 52.16 685 ILE A CA 1
ATOM 5414 C C . ILE A 1 685 ? -40.144 -38.902 11.409 1.00 52.16 685 ILE A C 1
ATOM 5416 O O . ILE A 1 685 ? -39.239 -38.115 11.658 1.00 52.16 685 ILE A O 1
ATOM 5420 N N . SER A 1 686 ? -40.325 -39.369 10.171 1.00 52.59 686 SER A N 1
ATOM 5421 C CA . SER A 1 686 ? -39.593 -38.808 9.029 1.00 52.59 686 SER A CA 1
ATOM 5422 C C . SER A 1 686 ? -40.133 -37.410 8.703 1.00 52.59 686 SER A C 1
ATOM 5424 O O . SER A 1 686 ? -41.328 -37.231 8.463 1.00 52.59 686 SER A O 1
ATOM 5426 N N . SER A 1 687 ? -39.269 -36.395 8.726 1.00 55.12 687 SER A N 1
ATOM 5427 C CA . SER A 1 687 ? -39.691 -34.997 8.571 1.00 55.12 687 SER A CA 1
ATOM 5428 C C . SER A 1 687 ? -38.591 -34.112 7.979 1.00 55.12 687 SER A C 1
ATOM 5430 O O . SER A 1 687 ? -37.463 -34.548 7.737 1.00 55.12 687 SER A O 1
ATOM 5432 N N . LYS A 1 688 ? -38.938 -32.850 7.710 1.00 57.66 688 LYS A N 1
ATOM 5433 C CA . LYS A 1 688 ? -38.000 -31.801 7.299 1.00 57.66 688 LYS A CA 1
ATOM 5434 C C . LYS A 1 688 ? -37.606 -30.951 8.502 1.00 57.66 688 LYS A C 1
ATOM 5436 O O . LYS A 1 688 ? -38.478 -30.431 9.192 1.00 57.66 688 LYS A O 1
ATOM 5441 N N . TYR A 1 689 ? -36.307 -30.766 8.697 1.00 64.19 689 TYR A N 1
ATOM 5442 C CA . TYR A 1 689 ? -35.728 -30.072 9.843 1.00 64.19 689 TYR A CA 1
ATOM 5443 C C . TYR A 1 689 ? -34.758 -28.971 9.395 1.00 64.19 689 TYR A C 1
ATOM 5445 O O . TYR A 1 689 ? -34.211 -29.017 8.294 1.00 64.19 689 TYR A O 1
ATOM 5453 N N . TRP A 1 690 ? -34.547 -27.975 10.254 1.00 55.75 690 TRP A N 1
ATOM 5454 C CA . TRP A 1 690 ? -33.620 -26.867 10.018 1.00 55.75 690 TRP A CA 1
ATOM 5455 C C . TRP A 1 690 ? -32.214 -27.216 10.525 1.00 55.75 690 TRP A C 1
ATOM 5457 O O . TRP A 1 690 ? -32.006 -27.347 11.733 1.00 55.75 690 TRP A O 1
ATOM 5467 N N . LEU A 1 691 ? -31.255 -27.341 9.604 1.00 60.72 691 LEU A N 1
ATOM 5468 C CA . LEU A 1 691 ? -29.851 -27.657 9.885 1.00 60.72 691 LEU A CA 1
ATOM 5469 C C . LEU A 1 691 ? -28.924 -26.500 9.496 1.00 60.72 691 LEU A C 1
ATOM 5471 O O . LEU A 1 691 ? -29.098 -25.903 8.438 1.00 60.72 691 LEU A O 1
ATOM 5475 N N . ASP A 1 692 ? -27.913 -26.213 10.313 1.00 63.03 692 ASP A N 1
ATOM 5476 C CA . ASP A 1 692 ? -26.817 -25.292 9.978 1.00 63.03 692 ASP A CA 1
ATOM 5477 C C . ASP A 1 692 ? -25.477 -26.029 10.116 1.00 63.03 692 ASP A C 1
ATOM 5479 O O . ASP A 1 692 ? -24.790 -25.879 11.128 1.00 63.03 692 ASP A O 1
ATOM 5483 N N . PRO A 1 693 ? -25.073 -26.820 9.105 1.00 51.03 693 PRO A N 1
ATOM 5484 C CA . PRO A 1 693 ? -23.818 -27.574 9.148 1.00 51.03 693 PRO A CA 1
ATOM 5485 C C . PRO A 1 693 ? -22.564 -26.678 9.213 1.00 51.03 693 PRO A C 1
ATOM 5487 O O . PRO A 1 693 ? -21.463 -27.177 9.427 1.00 51.03 693 PRO A O 1
ATOM 5490 N N . SER A 1 694 ? -22.714 -25.358 9.042 1.00 52.84 694 SER A N 1
ATOM 5491 C CA . SER A 1 694 ? -21.621 -24.379 9.059 1.00 52.84 694 SER A CA 1
ATOM 5492 C C . SER A 1 694 ? -21.465 -23.633 10.392 1.00 52.84 694 SER A C 1
ATOM 5494 O O . SER A 1 694 ? -20.443 -22.986 10.616 1.00 52.84 694 SER A O 1
ATOM 5496 N N . GLY A 1 695 ? -22.480 -23.671 11.264 1.00 51.50 695 GLY A N 1
ATOM 5497 C CA . GLY A 1 695 ? -22.539 -22.872 12.492 1.00 51.50 695 GLY A CA 1
ATOM 5498 C C . GLY A 1 695 ? -22.577 -21.350 12.271 1.00 51.50 695 GLY A C 1
ATOM 5499 O O . GLY A 1 695 ? -22.246 -20.598 13.189 1.00 51.50 695 GLY A O 1
ATOM 5500 N N . THR A 1 696 ? -22.945 -20.875 11.073 1.00 55.06 696 THR A N 1
ATOM 5501 C CA . THR A 1 696 ? -22.900 -19.444 10.691 1.00 55.06 696 THR A CA 1
ATOM 5502 C C . THR A 1 696 ? -24.194 -18.666 10.968 1.00 55.06 696 THR A C 1
ATOM 5504 O O . THR A 1 696 ? -24.274 -17.470 10.678 1.00 55.06 696 THR A O 1
ATOM 5507 N N . GLY A 1 697 ? -25.215 -19.319 11.526 1.00 51.56 697 GLY A N 1
ATOM 5508 C CA . GLY A 1 697 ? -26.562 -18.785 11.727 1.00 51.56 697 GLY A CA 1
ATOM 5509 C C . GLY A 1 697 ? -27.473 -18.911 10.499 1.00 51.56 697 GLY A C 1
ATOM 5510 O O . GLY A 1 697 ? -28.518 -18.261 10.451 1.00 51.56 697 GLY A O 1
ATOM 5511 N N . LYS A 1 698 ? -27.094 -19.711 9.493 1.00 53.50 698 LYS A N 1
ATOM 5512 C CA . LYS A 1 698 ? -27.844 -19.895 8.238 1.00 53.50 698 LYS A CA 1
ATOM 5513 C C . LYS A 1 698 ? -28.403 -21.310 8.135 1.00 53.50 698 LYS A C 1
ATOM 5515 O O . LYS A 1 698 ? -27.824 -22.178 7.491 1.00 53.50 698 LYS A O 1
ATOM 5520 N N . ALA A 1 699 ? -29.563 -21.514 8.745 1.00 55.75 699 ALA A N 1
ATOM 5521 C CA . ALA A 1 699 ? -30.267 -22.783 8.666 1.00 55.75 699 ALA A CA 1
ATOM 5522 C C . ALA A 1 699 ? -30.817 -23.068 7.252 1.00 55.75 699 ALA A C 1
ATOM 5524 O O . ALA A 1 699 ? -31.368 -22.182 6.596 1.00 55.75 699 ALA A O 1
ATOM 5525 N N . VAL A 1 700 ? -30.736 -24.327 6.826 1.00 53.59 700 VAL A N 1
ATOM 5526 C CA . VAL A 1 700 ? -31.310 -24.875 5.590 1.00 53.59 700 VAL A CA 1
ATOM 5527 C C . VAL A 1 700 ? -32.286 -25.995 5.954 1.00 53.59 700 VAL A C 1
ATOM 5529 O O . VAL A 1 700 ? -32.045 -26.762 6.884 1.00 53.59 700 VAL A O 1
ATOM 5532 N N . LEU A 1 701 ? -33.410 -26.083 5.240 1.00 57.78 701 LEU A N 1
ATOM 5533 C CA . LEU A 1 701 ? -34.447 -27.081 5.496 1.00 57.78 701 LEU A CA 1
ATOM 5534 C C . LEU A 1 701 ? -34.137 -28.395 4.752 1.00 57.78 701 LEU A C 1
ATOM 5536 O O . LEU A 1 701 ? -34.294 -28.460 3.532 1.00 57.78 701 LEU A O 1
ATOM 5540 N N . ILE A 1 702 ? -33.739 -29.440 5.480 1.00 57.25 702 ILE A N 1
ATOM 5541 C CA . ILE A 1 702 ? -33.287 -30.736 4.941 1.00 57.25 702 ILE A CA 1
ATOM 5542 C C . ILE A 1 702 ? -34.227 -31.860 5.410 1.00 57.25 702 ILE A C 1
ATOM 5544 O O . ILE A 1 702 ? -34.790 -31.795 6.502 1.00 57.25 702 ILE A O 1
ATOM 5548 N N . TYR A 1 703 ? -34.448 -32.878 4.574 1.00 56.34 703 TYR A N 1
ATOM 5549 C CA . TYR A 1 703 ? -35.260 -34.052 4.920 1.00 56.34 703 TYR A CA 1
ATOM 5550 C C . TYR A 1 703 ? -34.411 -35.098 5.650 1.00 56.34 703 TYR A C 1
ATOM 5552 O O . TYR A 1 703 ? -33.351 -35.466 5.155 1.00 56.34 703 TYR A O 1
ATOM 5560 N N . CYS A 1 704 ? -34.882 -35.590 6.797 1.00 56.84 704 CYS A N 1
ATOM 5561 C CA . CYS A 1 704 ? -34.185 -36.597 7.594 1.00 56.84 704 CYS A CA 1
ATOM 5562 C C . CYS A 1 704 ? -35.070 -37.845 7.737 1.00 56.84 704 CYS A C 1
ATOM 5564 O O . CYS A 1 704 ? -36.140 -37.784 8.349 1.00 56.84 704 CYS A O 1
ATOM 5566 N N . ASP A 1 705 ? -34.638 -38.981 7.178 1.00 56.56 705 ASP A N 1
ATOM 5567 C CA . ASP A 1 705 ? -35.309 -40.264 7.410 1.00 56.56 705 ASP A CA 1
ATOM 5568 C C . ASP A 1 705 ? -34.851 -40.870 8.749 1.00 56.56 705 ASP A C 1
ATOM 5570 O O . ASP A 1 705 ? -33.657 -40.944 9.060 1.00 56.56 705 ASP A O 1
ATOM 5574 N N . MET A 1 706 ? -35.821 -41.292 9.555 1.00 56.16 706 MET A N 1
ATOM 5575 C CA . MET A 1 706 ? -35.632 -41.877 10.883 1.00 56.16 706 MET A CA 1
ATOM 5576 C C . MET A 1 706 ? -35.628 -43.413 10.859 1.00 56.16 706 MET A C 1
ATOM 5578 O O . MET A 1 706 ? -35.327 -44.020 11.884 1.00 56.16 706 MET A O 1
ATOM 5582 N N . ALA A 1 707 ? -35.967 -44.042 9.725 1.00 48.84 707 ALA A N 1
ATOM 5583 C CA . ALA A 1 707 ? -36.189 -45.486 9.636 1.00 48.84 707 ALA A CA 1
ATOM 5584 C C . ALA A 1 707 ? -34.940 -46.309 9.275 1.00 48.84 707 ALA A C 1
ATOM 5586 O O . ALA A 1 707 ? -34.763 -47.401 9.814 1.00 48.84 707 ALA A O 1
ATOM 5587 N N . ASN A 1 708 ? -34.086 -45.812 8.376 1.00 50.91 708 ASN A N 1
ATOM 5588 C CA . ASN A 1 708 ? -32.949 -46.566 7.841 1.00 50.91 708 ASN A CA 1
ATOM 5589 C C . ASN A 1 708 ? -31.586 -45.995 8.257 1.00 50.91 708 ASN A C 1
ATOM 5591 O O . ASN A 1 708 ? -31.467 -44.868 8.747 1.00 50.91 708 ASN A O 1
ATOM 5595 N N . GLY A 1 709 ? -30.556 -46.827 8.072 1.00 56.47 709 GLY A N 1
ATOM 5596 C CA . GLY A 1 709 ? -29.162 -46.404 8.158 1.00 56.47 709 GLY A CA 1
ATOM 5597 C C . GLY A 1 709 ? -28.832 -45.319 7.132 1.00 56.47 709 GLY A C 1
ATOM 5598 O O . GLY A 1 709 ? -29.603 -45.073 6.208 1.00 56.47 709 GLY A O 1
ATOM 5599 N N . ASP A 1 710 ? -27.685 -44.687 7.355 1.00 50.84 710 ASP A N 1
ATOM 5600 C CA . ASP A 1 710 ? -27.115 -43.585 6.580 1.00 50.84 710 ASP A CA 1
ATOM 5601 C C . ASP A 1 710 ? -27.500 -43.543 5.087 1.00 50.84 710 ASP A C 1
ATOM 5603 O O . ASP A 1 710 ? -27.258 -44.499 4.345 1.00 50.84 710 ASP A O 1
ATOM 5607 N N . MET A 1 711 ? -28.109 -42.433 4.659 1.00 60.81 711 MET A N 1
ATOM 5608 C CA . MET A 1 711 ? -28.475 -42.204 3.262 1.00 60.81 711 MET A CA 1
ATOM 5609 C C . MET A 1 711 ? -27.291 -41.547 2.569 1.00 60.81 711 MET A C 1
ATOM 5611 O O . MET A 1 711 ? -26.996 -40.397 2.847 1.00 60.81 711 MET A O 1
ATOM 5615 N N . ASP A 1 712 ? -26.664 -42.246 1.629 1.00 66.44 712 ASP A N 1
ATOM 5616 C CA . ASP A 1 712 ? -25.539 -41.695 0.876 1.00 66.44 712 ASP A CA 1
ATOM 5617 C C . ASP A 1 712 ? -25.999 -40.572 -0.073 1.00 66.44 712 ASP A C 1
ATOM 5619 O O . ASP A 1 712 ? -26.391 -40.812 -1.221 1.00 66.44 712 ASP A O 1
ATOM 5623 N N . GLU A 1 713 ? -25.964 -39.324 0.405 1.00 76.12 713 GLU A N 1
ATOM 5624 C CA . GLU A 1 713 ? -26.402 -38.155 -0.366 1.00 76.12 713 GLU A CA 1
ATOM 5625 C C . GLU A 1 713 ? -25.479 -37.856 -1.562 1.00 76.12 713 GLU A C 1
ATOM 5627 O O . GLU A 1 713 ? -25.883 -37.187 -2.522 1.00 76.12 713 GLU A O 1
ATOM 5632 N N . CYS A 1 714 ? -24.254 -38.395 -1.551 1.00 75.00 714 CYS A N 1
ATOM 5633 C CA . CYS A 1 714 ? -23.329 -38.325 -2.678 1.00 75.00 714 CYS A CA 1
ATOM 5634 C C . CYS A 1 714 ? -23.785 -39.210 -3.846 1.00 75.00 714 CYS A C 1
ATOM 5636 O O . CYS A 1 714 ? -23.629 -38.812 -4.998 1.00 75.00 714 CYS A O 1
ATOM 5638 N N . ASN A 1 715 ? -24.381 -40.371 -3.559 1.00 71.06 715 ASN A N 1
ATOM 5639 C CA . ASN A 1 715 ? -24.921 -41.297 -4.561 1.00 71.06 715 ASN A CA 1
ATOM 5640 C C . ASN A 1 715 ? -26.408 -41.064 -4.899 1.00 71.06 715 ASN A C 1
ATOM 5642 O O . ASN A 1 715 ? -26.900 -41.612 -5.884 1.00 71.06 715 ASN A O 1
ATOM 5646 N N . ALA A 1 716 ? -27.129 -40.257 -4.115 1.00 62.44 716 ALA A N 1
ATOM 5647 C CA . ALA A 1 716 ? -28.555 -39.969 -4.310 1.00 62.44 716 ALA A CA 1
ATOM 5648 C C . ALA A 1 716 ? -28.860 -38.676 -5.111 1.00 62.44 716 ALA A C 1
ATOM 5650 O O . ALA A 1 716 ? -30.015 -38.255 -5.148 1.00 62.44 716 ALA A O 1
ATOM 5651 N N . ASP A 1 717 ? -27.855 -38.033 -5.727 1.00 56.38 717 ASP A N 1
ATOM 5652 C CA . ASP A 1 717 ? -27.973 -36.771 -6.499 1.00 56.38 717 ASP A CA 1
ATOM 5653 C C . ASP A 1 717 ? -28.623 -35.586 -5.735 1.00 56.38 717 ASP A C 1
ATOM 5655 O O . ASP A 1 717 ? -29.098 -34.614 -6.324 1.00 56.38 717 ASP A O 1
ATOM 5659 N N . ILE A 1 718 ? -28.599 -35.631 -4.396 1.00 60.38 718 ILE A N 1
ATOM 5660 C CA . ILE A 1 718 ? -29.104 -34.575 -3.495 1.00 60.38 718 ILE A CA 1
ATOM 5661 C C . ILE A 1 718 ? -27.993 -33.867 -2.704 1.00 60.38 718 ILE A C 1
ATOM 5663 O O . ILE A 1 718 ? -28.276 -33.069 -1.809 1.00 60.38 718 ILE A O 1
ATOM 5667 N N . ASN A 1 719 ? -26.723 -34.127 -3.027 1.00 63.75 719 ASN A N 1
ATOM 5668 C CA . ASN A 1 719 ? -25.605 -33.412 -2.426 1.00 63.75 719 ASN A CA 1
ATOM 5669 C C . ASN A 1 719 ? -25.592 -31.942 -2.880 1.00 63.75 719 ASN A C 1
ATOM 5671 O O . ASN A 1 719 ? -25.534 -31.626 -4.064 1.00 63.75 719 ASN A O 1
ATOM 5675 N N . TYR A 1 720 ? -25.595 -31.020 -1.917 1.00 73.06 720 TYR A N 1
ATOM 5676 C CA . TYR A 1 720 ? -25.526 -29.573 -2.161 1.00 73.06 720 TYR A CA 1
ATOM 5677 C C . TYR A 1 720 ? -24.089 -29.076 -2.432 1.00 73.06 720 TYR A C 1
ATOM 5679 O O . TYR A 1 720 ? -23.779 -27.916 -2.161 1.00 73.06 720 TYR A O 1
ATOM 5687 N N . CYS A 1 721 ? -23.183 -29.944 -2.891 1.00 80.19 721 CYS A N 1
ATOM 5688 C CA . CYS A 1 721 ? -21.777 -29.601 -3.112 1.00 80.19 721 CYS A CA 1
ATOM 5689 C C . CYS A 1 721 ? -21.579 -28.706 -4.348 1.00 80.19 721 CYS A C 1
ATOM 5691 O O . CYS A 1 721 ? -22.355 -28.754 -5.302 1.00 80.19 721 CYS A O 1
ATOM 5693 N N . ASP A 1 722 ? -20.499 -27.919 -4.362 1.00 82.50 722 ASP A N 1
ATOM 5694 C CA . ASP A 1 722 ? -20.075 -27.200 -5.568 1.00 82.50 722 ASP A CA 1
ATOM 5695 C C . ASP A 1 722 ? -19.723 -28.199 -6.690 1.00 82.50 722 ASP A C 1
ATOM 5697 O O . ASP A 1 722 ? -19.184 -29.278 -6.436 1.00 82.50 722 ASP A O 1
ATOM 5701 N N . VAL A 1 723 ? -19.940 -27.826 -7.955 1.00 83.12 723 VAL A N 1
ATOM 5702 C CA . VAL A 1 723 ? -19.505 -28.625 -9.119 1.00 83.12 723 VAL A CA 1
ATOM 5703 C C . VAL A 1 723 ? -17.992 -28.916 -9.096 1.00 83.12 723 VAL A C 1
ATOM 5705 O O . VAL A 1 723 ? -17.538 -29.960 -9.576 1.00 83.12 723 VAL A O 1
ATOM 5708 N N . ASN A 1 724 ? -17.202 -28.043 -8.473 1.00 85.81 724 ASN A N 1
ATOM 5709 C CA . ASN A 1 724 ? -15.767 -28.180 -8.254 1.00 85.81 724 ASN A CA 1
ATOM 5710 C C . ASN A 1 724 ? -15.413 -28.791 -6.884 1.00 85.81 724 ASN A C 1
ATOM 5712 O O . ASN A 1 724 ? -14.260 -28.711 -6.466 1.00 85.81 724 ASN A O 1
ATOM 5716 N N . ALA A 1 725 ? -16.355 -29.442 -6.197 1.00 86.50 725 ALA A N 1
ATOM 5717 C CA . ALA A 1 725 ? -16.122 -30.222 -4.983 1.00 86.50 725 ALA A CA 1
ATOM 5718 C C . ALA A 1 725 ? -16.325 -31.730 -5.202 1.00 86.50 725 ALA A C 1
ATOM 5720 O O . ALA A 1 725 ? -16.968 -32.177 -6.153 1.00 86.50 725 ALA A O 1
ATOM 5721 N N . ASN A 1 726 ? -15.725 -32.516 -4.312 1.00 85.88 726 ASN A N 1
ATOM 5722 C CA . ASN A 1 726 ? -15.967 -33.939 -4.130 1.00 85.88 726 ASN A CA 1
ATOM 5723 C C . ASN A 1 726 ? -16.877 -34.117 -2.912 1.00 85.88 726 ASN A C 1
ATOM 5725 O O . ASN A 1 726 ? -16.558 -33.622 -1.829 1.00 85.88 726 ASN A O 1
ATOM 5729 N N . CYS A 1 727 ? -17.972 -34.849 -3.089 1.00 83.44 727 CYS A N 1
ATOM 5730 C CA . CYS A 1 727 ? -18.821 -35.293 -1.993 1.00 83.44 727 CYS A CA 1
ATOM 5731 C C . CYS A 1 727 ? -18.211 -36.548 -1.348 1.00 83.44 727 CYS A C 1
ATOM 5733 O O . CYS A 1 727 ? -17.804 -37.474 -2.053 1.00 83.44 727 CYS A O 1
ATOM 5735 N N . ALA A 1 728 ? -18.134 -36.572 -0.021 1.00 79.75 728 ALA A N 1
ATOM 5736 C CA . ALA A 1 728 ? -17.755 -37.731 0.775 1.00 79.75 728 ALA A CA 1
ATOM 5737 C C . ALA A 1 728 ? -18.873 -38.019 1.780 1.00 79.75 728 ALA A C 1
ATOM 5739 O O . ALA A 1 728 ? -19.160 -37.186 2.640 1.00 79.75 728 ALA A O 1
ATOM 5740 N N . ASN A 1 729 ? -19.507 -39.185 1.661 1.00 69.12 729 ASN A N 1
ATOM 5741 C CA . ASN A 1 729 ? -20.582 -39.578 2.560 1.00 69.12 729 ASN A CA 1
ATOM 5742 C C . ASN A 1 729 ? -20.040 -39.896 3.968 1.00 69.12 729 ASN A C 1
ATOM 5744 O O . ASN A 1 729 ? -18.965 -40.489 4.104 1.00 69.12 729 ASN A O 1
ATOM 5748 N N . THR A 1 730 ? -20.770 -39.508 5.012 1.00 64.12 730 THR A N 1
ATOM 5749 C CA . THR A 1 730 ? -20.427 -39.751 6.421 1.00 64.12 730 THR A CA 1
ATOM 5750 C C . THR A 1 730 ? -21.675 -40.175 7.193 1.00 64.12 730 THR A C 1
ATOM 5752 O O . THR A 1 730 ? -22.781 -39.810 6.834 1.00 64.12 730 THR A O 1
ATOM 5755 N N . TYR A 1 731 ? -21.534 -40.935 8.279 1.00 52.84 731 TYR A N 1
ATOM 5756 C CA . TYR A 1 731 ? -22.702 -41.541 8.925 1.00 52.84 731 TYR A CA 1
ATOM 5757 C C . TYR A 1 731 ? -23.683 -40.498 9.516 1.00 52.84 731 TYR A C 1
ATOM 5759 O O . TYR A 1 731 ? -23.501 -40.026 10.640 1.00 52.84 731 TYR A O 1
ATOM 5767 N N . GLY A 1 732 ? -24.744 -40.178 8.768 1.00 57.69 732 GLY A N 1
ATOM 5768 C CA . GLY A 1 732 ? -25.782 -39.196 9.075 1.00 57.69 732 GLY A CA 1
ATOM 5769 C C . GLY A 1 732 ? -25.618 -37.811 8.426 1.00 57.69 732 GLY A C 1
ATOM 5770 O O . GLY A 1 732 ? -26.295 -36.891 8.895 1.00 57.69 732 GLY A O 1
ATOM 5771 N N . SER A 1 733 ? -24.719 -37.639 7.444 1.00 64.19 733 SER A N 1
ATOM 5772 C CA . SER A 1 733 ? -24.503 -36.400 6.665 1.00 64.19 733 SER A CA 1
ATOM 5773 C C . SER A 1 733 ? -23.479 -36.614 5.537 1.00 64.19 733 SER A C 1
ATOM 5775 O O . SER A 1 733 ? -22.592 -37.445 5.653 1.00 64.19 733 SER A O 1
ATOM 5777 N N . PHE A 1 734 ? -23.399 -35.730 4.549 1.00 72.31 734 PHE A N 1
ATOM 5778 C CA . PHE A 1 734 ? -22.258 -35.667 3.625 1.00 72.31 734 PHE A CA 1
ATOM 5779 C C . PHE A 1 734 ? -21.306 -34.501 3.945 1.00 72.31 734 PHE A C 1
ATOM 5781 O O . PHE A 1 734 ? -21.705 -33.490 4.524 1.00 72.31 734 PHE A O 1
ATOM 5788 N N . MET A 1 735 ? -20.036 -34.635 3.550 1.00 75.19 735 MET A N 1
ATOM 5789 C CA . MET A 1 735 ? -19.037 -33.562 3.535 1.00 75.19 735 MET A CA 1
ATOM 5790 C C . MET A 1 735 ? -18.658 -33.208 2.096 1.00 75.19 735 MET A C 1
ATOM 5792 O O . MET A 1 735 ? -18.312 -34.085 1.305 1.00 75.19 735 MET A O 1
ATOM 5796 N N . CYS A 1 736 ? -18.636 -31.918 1.772 1.00 83.75 736 CYS A N 1
ATOM 5797 C CA . CYS A 1 736 ? -18.106 -31.421 0.506 1.00 83.75 736 CYS A CA 1
ATOM 5798 C C . CYS A 1 736 ? -16.667 -30.927 0.699 1.00 83.75 736 CYS A C 1
ATOM 5800 O O . CYS A 1 736 ? -16.416 -30.058 1.527 1.00 83.75 736 CYS A O 1
ATOM 5802 N N . ASN A 1 737 ? -15.722 -31.433 -0.091 1.00 82.31 737 ASN A N 1
ATOM 5803 C CA . ASN A 1 737 ? -14.334 -30.962 -0.102 1.00 82.31 737 ASN A CA 1
ATOM 5804 C C . ASN A 1 737 ? -13.988 -30.442 -1.498 1.00 82.31 737 ASN A C 1
ATOM 5806 O O . ASN A 1 737 ? -14.146 -31.181 -2.469 1.00 82.31 737 ASN A O 1
ATOM 5810 N N . CYS A 1 738 ? -13.491 -29.207 -1.631 1.00 85.25 738 CYS A N 1
ATOM 5811 C CA . CYS A 1 738 ? -13.079 -28.687 -2.940 1.00 85.25 738 CYS A CA 1
ATOM 5812 C C . CYS A 1 738 ? -12.050 -29.615 -3.617 1.00 85.25 738 CYS A C 1
ATOM 5814 O O . CYS A 1 738 ? -11.144 -30.149 -2.972 1.00 85.25 738 CYS A O 1
ATOM 5816 N N . LYS A 1 739 ? -12.204 -29.826 -4.929 1.00 84.94 739 LYS A N 1
ATOM 5817 C CA . LYS A 1 739 ? -11.289 -30.630 -5.749 1.00 84.94 739 LYS A CA 1
ATOM 5818 C C . LYS A 1 739 ? -9.892 -30.013 -5.719 1.00 84.94 739 LYS A C 1
ATOM 5820 O O . LYS A 1 739 ? -9.733 -28.805 -5.567 1.00 84.94 739 LYS A O 1
ATOM 5825 N N . THR A 1 740 ? -8.864 -30.839 -5.896 1.00 80.69 740 THR A N 1
ATOM 5826 C CA . THR A 1 740 ? -7.479 -30.362 -6.003 1.00 80.69 740 THR A CA 1
ATOM 5827 C C . THR A 1 740 ? -7.373 -29.300 -7.104 1.00 80.69 740 THR A C 1
ATOM 5829 O O . THR A 1 740 ? -7.850 -29.533 -8.210 1.00 80.69 740 THR A O 1
ATOM 5832 N N . GLY A 1 741 ? -6.785 -28.143 -6.781 1.00 77.69 741 GLY A N 1
ATOM 5833 C CA . GLY A 1 741 ? -6.793 -26.946 -7.636 1.00 77.69 741 GLY A CA 1
ATOM 5834 C C . GLY A 1 741 ? -7.860 -25.904 -7.264 1.00 77.69 741 GLY A C 1
ATOM 5835 O O . GLY A 1 741 ? -7.818 -24.796 -7.782 1.00 77.69 741 GLY A O 1
ATOM 5836 N N . TYR A 1 742 ? -8.772 -26.206 -6.331 1.00 82.31 742 TYR A N 1
ATOM 5837 C CA . TYR A 1 742 ? -9.819 -25.292 -5.859 1.00 82.31 742 TYR A CA 1
ATOM 5838 C C . TYR A 1 742 ? -9.765 -25.072 -4.338 1.00 82.31 742 TYR A C 1
ATOM 5840 O O . TYR A 1 742 ? -9.348 -25.944 -3.577 1.00 82.31 742 TYR A O 1
ATOM 5848 N N . THR A 1 743 ? -10.215 -23.899 -3.889 1.00 83.56 743 THR A N 1
ATOM 5849 C CA . THR A 1 743 ? -10.299 -23.480 -2.483 1.00 83.56 743 THR A CA 1
ATOM 5850 C C . THR A 1 743 ? -11.676 -22.898 -2.160 1.00 83.56 743 THR A C 1
ATOM 5852 O O . THR A 1 743 ? -12.274 -22.197 -2.982 1.00 83.56 743 THR A O 1
ATOM 5855 N N . GLY A 1 744 ? -12.193 -23.195 -0.970 1.00 83.94 744 GLY A N 1
ATOM 5856 C CA . GLY A 1 744 ? -13.548 -22.847 -0.550 1.00 83.94 744 GLY A CA 1
ATOM 5857 C C . GLY A 1 744 ? -14.034 -23.717 0.608 1.00 83.94 744 GLY A C 1
ATOM 5858 O O . GLY A 1 744 ? -13.255 -24.458 1.205 1.00 83.94 744 GLY A O 1
ATOM 5859 N N . ASP A 1 745 ? -15.328 -23.635 0.896 1.00 74.88 745 ASP A N 1
ATOM 5860 C CA . ASP A 1 745 ? -16.035 -24.378 1.953 1.00 74.88 745 ASP A CA 1
ATOM 5861 C C . ASP A 1 745 ? -16.674 -25.696 1.458 1.00 74.88 745 ASP A C 1
ATOM 5863 O O . ASP A 1 745 ? -17.465 -26.312 2.165 1.00 74.88 745 ASP A O 1
ATOM 5867 N N . GLY A 1 746 ? -16.370 -26.114 0.223 1.00 80.00 746 GLY A N 1
ATOM 5868 C CA . GLY A 1 746 ? -16.964 -27.287 -0.427 1.00 80.00 746 GLY A CA 1
ATOM 5869 C C . GLY A 1 746 ? -18.331 -27.042 -1.081 1.00 80.00 746 GLY A C 1
ATOM 5870 O O . GLY A 1 746 ? -18.694 -27.764 -2.009 1.00 80.00 746 GLY A O 1
ATOM 5871 N N . HIS A 1 747 ? -19.060 -26.007 -0.662 1.00 77.62 747 HIS A N 1
ATOM 5872 C CA . HIS A 1 747 ? -20.338 -25.588 -1.253 1.00 77.62 747 HIS A CA 1
ATOM 5873 C C . HIS A 1 747 ? -20.179 -24.409 -2.229 1.00 77.62 747 HIS A C 1
ATOM 5875 O O . HIS A 1 747 ? -21.038 -24.187 -3.079 1.00 77.62 747 HIS A O 1
ATOM 5881 N N . SER A 1 748 ? -19.065 -23.680 -2.133 1.00 78.50 748 SER A N 1
ATOM 5882 C CA . SER A 1 748 ? -18.631 -22.614 -3.032 1.00 78.50 748 SER A CA 1
ATOM 5883 C C . SER A 1 748 ? -17.114 -22.715 -3.242 1.00 78.50 748 SER A C 1
ATOM 5885 O O . SER A 1 748 ? -16.327 -22.194 -2.447 1.00 78.50 748 SER A O 1
ATOM 5887 N N . CYS A 1 749 ? -16.686 -23.366 -4.324 1.00 86.75 749 CYS A N 1
ATOM 5888 C CA . CYS A 1 749 ? -15.281 -23.650 -4.622 1.00 86.75 749 CYS A CA 1
ATOM 5889 C C . CYS A 1 749 ? -14.735 -22.750 -5.741 1.00 86.75 749 CYS A C 1
ATOM 5891 O O . CYS A 1 749 ? -15.225 -22.737 -6.868 1.00 86.75 749 CYS A O 1
ATOM 5893 N N . SER A 1 750 ? -13.667 -22.019 -5.428 1.00 83.88 750 SER A N 1
ATOM 5894 C CA . SER A 1 750 ? -12.996 -21.063 -6.316 1.00 83.88 750 SER A CA 1
ATOM 5895 C C . SER A 1 750 ? -11.622 -21.562 -6.766 1.00 83.88 750 SER A C 1
ATOM 5897 O O . SER A 1 750 ? -10.934 -22.249 -6.018 1.00 83.88 750 SER A O 1
ATOM 5899 N N . ASP A 1 751 ? -11.235 -21.236 -7.997 1.00 86.88 751 ASP A N 1
ATOM 5900 C CA . ASP A 1 751 ? -9.963 -21.643 -8.608 1.00 86.88 751 ASP A CA 1
ATOM 5901 C C . ASP A 1 751 ? -8.739 -21.090 -7.849 1.00 86.88 751 ASP A C 1
ATOM 5903 O O . ASP A 1 751 ? -8.696 -19.906 -7.499 1.00 86.88 751 ASP A O 1
ATOM 5907 N N . ILE A 1 752 ? -7.730 -21.931 -7.601 1.00 83.56 752 ILE A N 1
ATOM 5908 C CA . ILE A 1 752 ? -6.467 -21.513 -6.981 1.00 83.56 752 ILE A CA 1
ATOM 5909 C C . ILE A 1 752 ? -5.496 -21.088 -8.081 1.00 83.56 752 ILE A C 1
ATOM 5911 O O . ILE A 1 752 ? -4.853 -21.924 -8.703 1.00 83.56 752 ILE A O 1
ATOM 5915 N N . ASP A 1 753 ? -5.287 -19.780 -8.237 1.00 83.31 753 ASP A N 1
ATOM 5916 C CA . ASP A 1 753 ? -4.266 -19.262 -9.154 1.00 83.31 753 ASP A CA 1
ATOM 5917 C C . ASP A 1 753 ? -2.844 -19.550 -8.633 1.00 83.31 753 ASP A C 1
ATOM 5919 O O . ASP A 1 753 ? -2.225 -18.756 -7.912 1.00 83.31 753 ASP A O 1
ATOM 5923 N N . GLU A 1 754 ? -2.310 -20.719 -8.986 1.00 85.50 754 GLU A N 1
ATOM 5924 C CA . GLU A 1 754 ? -0.995 -21.180 -8.533 1.00 85.50 754 GLU A CA 1
ATOM 5925 C C . GLU A 1 754 ? 0.150 -20.344 -9.124 1.00 85.50 754 GLU A C 1
ATOM 5927 O O . GLU A 1 754 ? 1.243 -20.280 -8.545 1.00 85.50 754 GLU A O 1
ATOM 5932 N N . CYS A 1 755 ? -0.110 -19.665 -10.248 1.00 82.69 755 CYS A N 1
ATOM 5933 C CA . CYS A 1 755 ? 0.827 -18.762 -10.903 1.00 82.69 755 CYS A CA 1
ATOM 5934 C C . CYS A 1 755 ? 1.014 -17.459 -10.111 1.00 82.69 755 CYS A C 1
ATOM 5936 O O . CYS A 1 755 ? 2.151 -17.035 -9.901 1.00 82.69 755 CYS A O 1
ATOM 5938 N N . ASN A 1 756 ? -0.073 -16.842 -9.640 1.00 83.00 756 ASN A N 1
ATOM 5939 C CA . ASN A 1 756 ? -0.021 -15.626 -8.821 1.00 83.00 756 ASN A CA 1
ATOM 5940 C C . ASN A 1 756 ? 0.362 -15.909 -7.360 1.00 83.00 756 ASN A C 1
ATOM 5942 O O . ASN A 1 756 ? 1.067 -15.105 -6.749 1.00 83.00 756 ASN A O 1
ATOM 5946 N N . ASN A 1 757 ? -0.041 -17.060 -6.812 1.00 75.44 757 ASN A N 1
ATOM 5947 C CA . ASN A 1 757 ? 0.308 -17.462 -5.445 1.00 75.44 757 ASN A CA 1
ATOM 5948 C C . ASN A 1 757 ? 1.749 -17.994 -5.306 1.00 75.44 757 ASN A C 1
ATOM 5950 O O . ASN A 1 757 ? 2.243 -18.141 -4.189 1.00 75.44 757 ASN A O 1
ATOM 5954 N N . GLY A 1 758 ? 2.447 -18.263 -6.418 1.00 74.75 758 GLY A N 1
ATOM 5955 C CA . GLY A 1 758 ? 3.848 -18.702 -6.416 1.00 74.75 758 GLY A CA 1
ATOM 5956 C C . GLY A 1 758 ? 4.065 -20.136 -5.918 1.00 74.75 758 GLY A C 1
ATOM 5957 O O . GLY A 1 758 ? 5.170 -20.472 -5.495 1.00 74.75 758 GLY A O 1
ATOM 5958 N N . ILE A 1 759 ? 3.020 -20.966 -5.963 1.00 78.31 759 ILE A N 1
ATOM 5959 C CA . ILE A 1 759 ? 3.024 -22.379 -5.538 1.00 78.31 759 ILE A CA 1
ATOM 5960 C C . ILE A 1 759 ? 3.135 -23.360 -6.721 1.00 78.31 759 ILE A C 1
ATOM 5962 O O . ILE A 1 759 ? 3.155 -24.573 -6.530 1.00 78.31 759 ILE A O 1
ATOM 5966 N N . HIS A 1 760 ? 3.233 -22.840 -7.948 1.00 78.00 760 HIS A N 1
ATOM 5967 C CA . HIS A 1 760 ? 3.392 -23.622 -9.172 1.00 78.00 760 HIS A CA 1
ATOM 5968 C C . HIS A 1 760 ? 4.708 -24.425 -9.218 1.00 78.00 760 HIS A C 1
ATOM 5970 O O . HIS A 1 760 ? 5.776 -23.936 -8.847 1.00 78.00 760 HIS A O 1
ATOM 5976 N N . LEU A 1 761 ? 4.675 -25.626 -9.806 1.00 82.31 761 LEU A N 1
ATOM 5977 C CA . LEU A 1 761 ? 5.859 -26.496 -9.962 1.00 82.31 761 LEU A CA 1
ATOM 5978 C C . LEU A 1 761 ? 6.564 -26.352 -11.330 1.00 82.31 761 LEU A C 1
ATOM 5980 O O . LEU A 1 761 ? 7.272 -27.256 -11.770 1.00 82.31 761 LEU A O 1
ATOM 5984 N N . CYS A 1 762 ? 6.363 -25.229 -12.026 1.00 85.38 762 CYS A N 1
ATOM 5985 C CA . CYS A 1 762 ? 7.042 -24.932 -13.291 1.00 85.38 762 CYS A CA 1
ATOM 5986 C C . CYS A 1 762 ? 8.560 -24.713 -13.130 1.00 85.38 762 CYS A C 1
ATOM 5988 O O . CYS A 1 762 ? 9.015 -24.152 -12.131 1.00 85.38 762 CYS A O 1
ATOM 5990 N N . ASP A 1 763 ? 9.338 -25.064 -14.161 1.00 85.31 763 ASP A N 1
ATOM 5991 C CA . ASP A 1 763 ? 10.778 -24.781 -14.237 1.00 85.31 763 ASP A CA 1
ATOM 5992 C C . ASP A 1 763 ? 11.045 -23.264 -14.156 1.00 85.31 763 ASP A C 1
ATOM 5994 O O . ASP A 1 763 ? 10.263 -22.447 -14.649 1.00 85.31 763 ASP A O 1
ATOM 5998 N N . VAL A 1 764 ? 12.199 -22.854 -13.620 1.00 82.88 764 VAL A N 1
ATOM 5999 C CA . VAL A 1 764 ? 12.622 -21.438 -13.624 1.00 82.88 764 VAL A CA 1
ATOM 6000 C C . VAL A 1 764 ? 12.701 -20.858 -15.048 1.00 82.88 764 VAL A C 1
ATOM 6002 O O . VAL A 1 764 ? 12.472 -19.665 -15.266 1.00 82.88 764 VAL A O 1
ATOM 6005 N N . ASN A 1 765 ? 12.955 -21.707 -16.042 1.00 84.38 765 ASN A N 1
ATOM 6006 C CA . ASN A 1 765 ? 12.973 -21.393 -17.464 1.00 84.38 765 ASN A CA 1
ATOM 6007 C C . ASN A 1 765 ? 11.615 -21.628 -18.153 1.00 84.38 765 ASN A C 1
ATOM 6009 O O . ASN A 1 765 ? 11.558 -21.603 -19.379 1.00 84.38 765 ASN A O 1
ATOM 6013 N N . ALA A 1 766 ? 10.521 -21.801 -17.408 1.00 86.56 766 ALA A N 1
ATOM 6014 C CA . ALA A 1 766 ? 9.152 -21.846 -17.918 1.00 86.56 766 ALA A CA 1
ATOM 6015 C C . ALA A 1 766 ? 8.329 -20.614 -17.510 1.00 86.56 766 ALA A C 1
ATOM 6017 O O . ALA A 1 766 ? 8.685 -19.862 -16.599 1.00 86.56 766 ALA A O 1
ATOM 6018 N N . ASN A 1 767 ? 7.229 -20.393 -18.227 1.00 86.06 767 ASN A N 1
ATOM 6019 C CA . ASN A 1 767 ? 6.154 -19.478 -17.871 1.00 86.06 767 ASN A CA 1
ATOM 6020 C C . ASN A 1 767 ? 4.970 -20.297 -17.348 1.00 86.06 767 ASN A C 1
ATOM 6022 O O . ASN A 1 767 ? 4.533 -21.231 -18.022 1.00 86.06 767 ASN A O 1
ATOM 6026 N N . CYS A 1 768 ? 4.444 -19.912 -16.188 1.00 87.56 768 CYS A N 1
ATOM 6027 C CA . CYS A 1 768 ? 3.184 -20.421 -15.656 1.00 87.56 768 CYS A CA 1
ATOM 6028 C C . CYS A 1 768 ? 2.009 -19.688 -16.323 1.00 87.56 768 CYS A C 1
ATOM 6030 O O . CYS A 1 768 ? 2.052 -18.464 -16.481 1.00 87.56 768 CYS A O 1
ATOM 6032 N N . THR A 1 769 ? 0.969 -20.420 -16.714 1.00 86.62 769 THR A N 1
ATOM 6033 C CA . THR A 1 769 ? -0.327 -19.874 -17.140 1.00 86.62 769 THR A CA 1
ATOM 6034 C C . THR A 1 769 ? -1.438 -20.603 -16.401 1.00 86.62 769 THR A C 1
ATOM 6036 O O . THR A 1 769 ? -1.568 -21.818 -16.562 1.00 86.62 769 THR A O 1
ATOM 6039 N N . ASN A 1 770 ? -2.219 -19.866 -15.611 1.00 84.19 770 ASN A N 1
ATOM 6040 C CA . ASN A 1 770 ? -3.307 -20.433 -14.827 1.00 84.19 770 ASN A CA 1
ATOM 6041 C C . ASN A 1 770 ? -4.456 -20.907 -15.733 1.00 84.19 770 ASN A C 1
ATOM 6043 O O . ASN A 1 770 ? -4.715 -20.312 -16.785 1.00 84.19 770 ASN A O 1
ATOM 6047 N N . THR A 1 771 ? -5.135 -21.970 -15.324 1.00 82.50 771 THR A N 1
ATOM 6048 C CA . THR A 1 771 ? -6.289 -22.581 -15.993 1.00 82.50 771 THR A CA 1
ATOM 6049 C C . THR A 1 771 ? -7.301 -23.009 -14.932 1.00 82.50 771 THR A C 1
ATOM 6051 O O . THR A 1 771 ? -6.919 -23.270 -13.805 1.00 82.50 771 THR A O 1
ATOM 6054 N N . ASN A 1 772 ? -8.591 -23.095 -15.254 1.00 79.06 772 ASN A N 1
ATOM 6055 C CA . ASN A 1 772 ? -9.592 -23.415 -14.231 1.00 79.06 772 ASN A CA 1
ATOM 6056 C C . ASN A 1 772 ? -9.351 -24.826 -13.642 1.00 79.06 772 ASN A C 1
ATOM 6058 O O . ASN A 1 772 ? -9.533 -25.824 -14.346 1.00 79.06 772 ASN A O 1
ATOM 6062 N N . GLY A 1 773 ? -8.913 -24.893 -12.383 1.00 76.50 773 GLY A N 1
ATOM 6063 C CA . GLY A 1 773 ? -8.547 -26.093 -11.633 1.00 76.50 773 GLY A CA 1
ATOM 6064 C C . GLY A 1 773 ? -7.091 -26.559 -11.756 1.00 76.50 773 GLY A C 1
ATOM 6065 O O . GLY A 1 773 ? -6.789 -27.658 -11.289 1.00 76.50 773 GLY A O 1
ATOM 6066 N N . SER A 1 774 ? -6.196 -25.818 -12.426 1.00 82.12 774 SER A N 1
ATOM 6067 C CA . SER A 1 774 ? -4.775 -26.196 -12.557 1.00 82.12 774 SER A CA 1
ATOM 6068 C C . SER A 1 774 ? -3.900 -25.103 -13.190 1.00 82.12 774 SER A C 1
ATOM 6070 O O . SER A 1 774 ? -4.391 -24.114 -13.718 1.00 82.12 774 SER A O 1
ATOM 6072 N N . HIS A 1 775 ? -2.600 -25.349 -13.347 1.00 85.06 775 HIS A N 1
ATOM 6073 C CA . HIS A 1 775 ? -1.704 -24.492 -14.129 1.00 85.06 775 HIS A CA 1
ATOM 6074 C C . HIS A 1 775 ? -0.975 -25.267 -15.225 1.00 85.06 775 HIS A C 1
ATOM 6076 O O . HIS A 1 775 ? -0.512 -26.394 -15.039 1.00 85.06 775 HIS A O 1
ATOM 6082 N N . ASN A 1 776 ? -0.787 -24.611 -16.371 1.00 86.75 776 ASN A N 1
ATOM 6083 C CA . ASN A 1 776 ? 0.072 -25.103 -17.440 1.00 86.75 776 ASN A CA 1
ATOM 6084 C C . ASN A 1 776 ? 1.437 -24.396 -17.402 1.00 86.75 776 ASN A C 1
ATOM 6086 O O . ASN A 1 776 ? 1.521 -23.178 -17.221 1.00 86.75 776 ASN A O 1
ATOM 6090 N N . CYS A 1 777 ? 2.511 -25.157 -17.599 1.00 88.38 777 CYS A N 1
ATOM 6091 C CA . CYS A 1 777 ? 3.880 -24.660 -17.638 1.00 88.38 777 CYS A CA 1
ATOM 6092 C C . CYS A 1 777 ? 4.403 -24.727 -19.076 1.00 88.38 777 CYS A C 1
ATOM 6094 O O . CYS A 1 777 ? 4.396 -25.783 -19.698 1.00 88.38 777 CYS A O 1
ATOM 6096 N N . THR A 1 778 ? 4.915 -23.619 -19.613 1.00 86.00 778 THR A N 1
ATOM 6097 C CA . THR A 1 778 ? 5.451 -23.575 -20.986 1.00 86.00 778 THR A CA 1
ATOM 6098 C C . THR A 1 778 ? 6.894 -23.083 -20.995 1.00 86.00 778 THR A C 1
ATOM 6100 O O . THR A 1 778 ? 7.180 -21.994 -20.498 1.00 86.00 778 THR A O 1
ATOM 6103 N N . CYS A 1 779 ? 7.833 -23.863 -21.547 1.00 85.06 779 CYS A N 1
ATOM 6104 C CA . CYS A 1 779 ? 9.238 -23.446 -21.600 1.00 85.06 779 CYS A CA 1
ATOM 6105 C C . CYS A 1 779 ? 9.402 -22.105 -22.339 1.00 85.06 779 CYS A C 1
ATOM 6107 O O . CYS A 1 779 ? 8.832 -21.872 -23.409 1.00 85.06 779 CYS A O 1
ATOM 6109 N N . LYS A 1 780 ? 10.201 -21.202 -21.761 1.00 84.62 780 LYS A N 1
ATOM 6110 C CA . LYS A 1 780 ? 10.515 -19.886 -22.326 1.00 84.62 780 LYS A CA 1
ATOM 6111 C C . LYS A 1 780 ? 11.245 -20.052 -23.657 1.00 84.62 780 LYS A C 1
ATOM 6113 O O . LYS A 1 780 ? 11.972 -21.019 -23.880 1.00 84.62 780 LYS A O 1
ATOM 6118 N N . LYS A 1 781 ? 11.088 -19.068 -24.548 1.00 79.19 781 LYS A N 1
ATOM 6119 C CA . LYS A 1 781 ? 11.762 -19.049 -25.854 1.00 79.19 781 LYS A CA 1
ATOM 6120 C C . LYS A 1 781 ? 13.271 -19.246 -25.670 1.00 79.19 781 LYS A C 1
ATOM 6122 O O . LYS A 1 781 ? 13.908 -18.454 -24.985 1.00 79.19 781 LYS A O 1
ATOM 6127 N N . GLY A 1 782 ? 13.814 -20.275 -26.316 1.00 77.00 782 GLY A N 1
ATOM 6128 C CA . GLY A 1 782 ? 15.197 -20.715 -26.126 1.00 77.00 782 GLY A CA 1
ATOM 6129 C C . GLY A 1 782 ? 15.326 -22.039 -25.373 1.00 77.00 782 GLY A C 1
ATOM 6130 O O . GLY A 1 782 ? 16.389 -22.640 -25.433 1.00 77.00 782 GLY A O 1
ATOM 6131 N N . TYR A 1 783 ? 14.268 -22.539 -24.734 1.00 80.38 783 TYR A N 1
ATOM 6132 C CA . TYR A 1 783 ? 14.270 -23.787 -23.967 1.00 80.38 783 TYR A CA 1
ATOM 6133 C C . TYR A 1 783 ? 13.268 -24.798 -24.544 1.00 80.38 783 TYR A C 1
ATOM 6135 O O . TYR A 1 783 ? 12.322 -24.420 -25.236 1.00 80.38 783 TYR A O 1
ATOM 6143 N N . ILE A 1 784 ? 13.499 -26.085 -24.285 1.00 78.62 784 ILE A N 1
ATOM 6144 C CA . ILE A 1 784 ? 12.638 -27.218 -24.658 1.00 78.62 784 ILE A CA 1
ATOM 6145 C C . ILE A 1 784 ? 12.458 -28.156 -23.464 1.00 78.62 784 ILE A C 1
ATOM 6147 O O . ILE A 1 784 ? 13.349 -28.267 -22.622 1.00 78.62 784 ILE A O 1
ATOM 6151 N N . GLY A 1 785 ? 11.307 -28.821 -23.402 1.00 83.75 785 GLY A N 1
ATOM 6152 C CA . GLY A 1 785 ? 10.912 -29.681 -22.291 1.00 83.75 785 GLY A CA 1
ATOM 6153 C C . GLY A 1 785 ? 9.402 -29.646 -22.062 1.00 83.75 785 GLY A C 1
ATOM 6154 O O . GLY A 1 785 ? 8.662 -29.107 -22.885 1.00 83.75 785 GLY A O 1
ATOM 6155 N N . ASP A 1 786 ? 8.965 -30.198 -20.935 1.00 80.44 786 ASP A N 1
ATOM 6156 C CA . ASP A 1 786 ? 7.556 -30.329 -20.523 1.00 80.44 786 ASP A CA 1
ATOM 6157 C C . ASP A 1 786 ? 7.030 -29.123 -19.713 1.00 80.44 786 ASP A C 1
ATOM 6159 O O . ASP A 1 786 ? 5.913 -29.145 -19.203 1.00 80.44 786 ASP A O 1
ATOM 6163 N N . GLY A 1 787 ? 7.847 -28.077 -19.543 1.00 81.62 787 GLY A N 1
ATOM 6164 C CA . GLY A 1 787 ? 7.527 -26.913 -18.713 1.00 81.62 787 GLY A CA 1
ATOM 6165 C C . GLY A 1 787 ? 7.856 -27.069 -17.223 1.00 81.62 787 GLY A C 1
ATOM 6166 O O . GLY A 1 787 ? 7.990 -26.057 -16.535 1.00 81.62 787 GLY A O 1
ATOM 6167 N N . LYS A 1 788 ? 8.041 -28.294 -16.718 1.00 82.38 788 LYS A N 1
ATOM 6168 C CA . LYS A 1 788 ? 8.490 -28.586 -15.341 1.00 82.38 788 LYS A CA 1
ATOM 6169 C C . LYS A 1 788 ? 9.992 -28.885 -15.282 1.00 82.38 788 LYS A C 1
ATOM 6171 O O . LYS A 1 788 ? 10.638 -28.593 -14.281 1.00 82.38 788 LYS A O 1
ATOM 6176 N N . SER A 1 789 ? 10.556 -29.374 -16.383 1.00 81.88 789 SER A N 1
ATOM 6177 C CA . SER A 1 789 ? 11.983 -29.425 -16.675 1.00 81.88 789 SER A CA 1
ATOM 6178 C C . SER A 1 789 ? 12.239 -28.808 -18.051 1.00 81.88 789 SER A C 1
ATOM 6180 O O . SER A 1 789 ? 11.831 -29.350 -19.077 1.00 81.88 789 SER A O 1
ATOM 6182 N N . CYS A 1 790 ? 12.911 -27.658 -18.087 1.00 84.31 790 CYS A N 1
ATOM 6183 C CA . CYS A 1 790 ? 13.205 -26.917 -19.313 1.00 84.31 790 CYS A CA 1
ATOM 6184 C C . CYS A 1 790 ? 14.715 -26.830 -19.540 1.00 84.31 790 CYS A C 1
ATOM 6186 O O . CYS A 1 790 ? 15.436 -26.119 -18.839 1.00 84.31 790 CYS A O 1
ATOM 6188 N N . GLN A 1 791 ? 15.198 -27.513 -20.575 1.00 82.06 791 GLN A N 1
ATOM 6189 C CA . GLN A 1 791 ? 16.606 -27.518 -20.961 1.00 82.06 791 GLN A CA 1
ATOM 6190 C C . GLN A 1 791 ? 16.868 -26.514 -22.086 1.00 82.06 791 GLN A C 1
ATOM 6192 O O . GLN A 1 791 ? 16.010 -26.270 -22.936 1.00 82.06 791 GLN A O 1
ATOM 6197 N N . ALA A 1 792 ? 18.057 -25.910 -22.094 1.00 79.69 792 ALA A N 1
ATOM 6198 C CA . ALA A 1 792 ? 18.447 -24.947 -23.119 1.00 79.69 792 ALA A CA 1
ATOM 6199 C C . ALA A 1 792 ? 18.444 -25.617 -24.504 1.00 79.69 792 ALA A C 1
ATOM 6201 O O . ALA A 1 792 ? 19.177 -26.574 -24.746 1.00 79.69 792 ALA A O 1
ATOM 6202 N N . ASN A 1 793 ? 17.624 -25.111 -25.424 1.00 83.50 793 ASN A N 1
ATOM 6203 C CA . ASN A 1 793 ? 17.524 -25.631 -26.778 1.00 83.50 793 ASN A CA 1
ATOM 6204 C C . ASN A 1 793 ? 18.785 -25.230 -27.564 1.00 83.50 793 ASN A C 1
ATOM 6206 O O . ASN A 1 793 ? 18.998 -24.034 -27.806 1.00 83.50 793 ASN A O 1
ATOM 6210 N N . PRO A 1 794 ? 19.602 -26.192 -28.023 1.00 82.06 794 PRO A N 1
ATOM 6211 C CA . PRO A 1 794 ? 20.859 -25.885 -28.695 1.00 82.06 794 PRO A CA 1
ATOM 6212 C C . PRO A 1 794 ? 20.664 -25.218 -30.067 1.00 82.06 794 PRO A C 1
ATOM 6214 O O . PRO A 1 794 ? 21.590 -24.597 -30.580 1.00 82.06 794 PRO A O 1
ATOM 6217 N N . CYS A 1 795 ? 19.454 -25.258 -30.641 1.00 83.94 795 CYS A N 1
ATOM 6218 C CA . CYS A 1 795 ? 19.116 -24.457 -31.821 1.00 83.94 795 CYS A CA 1
ATOM 6219 C C . CYS A 1 795 ? 19.077 -22.948 -31.530 1.00 83.94 795 CYS A C 1
ATOM 6221 O O . CYS A 1 795 ? 19.293 -22.158 -32.436 1.00 83.94 795 CYS A O 1
ATOM 6223 N N . TYR A 1 796 ? 18.831 -22.524 -30.287 1.00 82.12 796 TYR A N 1
ATOM 6224 C CA . TYR A 1 796 ? 18.900 -21.109 -29.899 1.00 82.12 796 TYR A CA 1
ATOM 6225 C C . TYR A 1 796 ? 20.241 -20.738 -29.258 1.00 82.12 796 TYR A C 1
ATOM 6227 O O . TYR A 1 796 ? 20.717 -19.620 -29.445 1.00 82.12 796 TYR A O 1
ATOM 6235 N N . TYR A 1 797 ? 20.855 -21.669 -28.525 1.00 83.44 797 TYR A N 1
ATOM 6236 C CA . TYR A 1 797 ? 22.095 -21.447 -27.784 1.00 83.44 797 TYR A CA 1
ATOM 6237 C C . TYR A 1 797 ? 23.264 -22.225 -28.405 1.00 83.44 797 TYR A C 1
ATOM 6239 O O . TYR A 1 797 ? 23.649 -23.294 -27.935 1.00 83.44 797 TYR A O 1
ATOM 6247 N N . HIS A 1 798 ? 23.843 -21.656 -29.466 1.00 87.25 798 HIS A N 1
ATOM 6248 C CA . HIS A 1 798 ? 25.024 -22.179 -30.157 1.00 87.25 798 HIS A CA 1
ATOM 6249 C C . HIS A 1 798 ? 26.053 -21.070 -30.439 1.00 87.25 798 HIS A C 1
ATOM 6251 O O . HIS A 1 798 ? 25.700 -19.909 -30.646 1.00 87.25 798 HIS A O 1
ATOM 6257 N N . GLN A 1 799 ? 27.334 -21.423 -30.526 1.00 89.12 799 GLN A N 1
ATOM 6258 C CA . GLN A 1 799 ? 28.399 -20.515 -30.965 1.00 89.12 799 GLN A CA 1
ATOM 6259 C C . GLN A 1 799 ? 28.475 -20.472 -32.500 1.00 89.12 799 GLN A C 1
ATOM 6261 O O . GLN A 1 799 ? 28.282 -21.486 -33.170 1.00 89.12 799 GLN A O 1
ATOM 6266 N N . SER A 1 800 ? 28.764 -19.308 -33.078 1.00 90.12 800 SER A N 1
ATOM 6267 C CA . SER A 1 800 ? 28.930 -19.159 -34.530 1.00 90.12 800 SER A CA 1
ATOM 6268 C C . SER A 1 800 ? 30.378 -19.419 -34.956 1.00 90.12 800 SER A C 1
ATOM 6270 O O . SER A 1 800 ? 31.311 -18.954 -34.308 1.00 90.12 800 SER A O 1
ATOM 6272 N N . LEU A 1 801 ? 30.560 -20.136 -36.066 1.00 89.56 801 LEU A N 1
ATOM 6273 C CA . LEU A 1 801 ? 31.830 -20.309 -36.770 1.00 89.56 801 LEU A CA 1
ATOM 6274 C C . LEU A 1 801 ? 31.702 -19.665 -38.154 1.00 89.56 801 LEU A C 1
ATOM 6276 O O . LEU A 1 801 ? 31.096 -20.241 -39.057 1.00 89.56 801 LEU A O 1
ATOM 6280 N N . ASP A 1 802 ? 32.258 -18.467 -38.297 1.00 88.06 802 ASP A N 1
ATOM 6281 C CA . ASP A 1 802 ? 32.127 -17.589 -39.466 1.00 88.06 802 ASP A CA 1
ATOM 6282 C C . ASP A 1 802 ? 33.419 -17.421 -40.285 1.00 88.06 802 ASP A C 1
ATOM 6284 O O . ASP A 1 802 ? 33.357 -17.004 -41.444 1.00 88.06 802 ASP A O 1
ATOM 6288 N N . ASP A 1 803 ? 34.568 -17.805 -39.713 1.00 86.25 803 ASP A N 1
ATOM 6289 C CA . ASP A 1 803 ? 35.896 -17.752 -40.336 1.00 86.25 803 ASP A CA 1
ATOM 6290 C C . ASP A 1 803 ? 35.909 -18.308 -41.772 1.00 86.25 803 ASP A C 1
ATOM 6292 O O . ASP A 1 803 ? 35.814 -19.519 -42.003 1.00 86.25 803 ASP A O 1
ATOM 6296 N N . ALA A 1 804 ? 36.128 -17.405 -42.732 1.00 85.31 804 ALA A N 1
ATOM 6297 C CA . ALA A 1 804 ? 36.244 -17.689 -44.158 1.00 85.31 804 ALA A CA 1
ATOM 6298 C C . ALA A 1 804 ? 37.273 -18.785 -44.481 1.00 85.31 804 ALA A C 1
ATOM 6300 O O . ALA A 1 804 ? 37.090 -19.531 -45.448 1.00 85.31 804 ALA A O 1
ATOM 6301 N N . LYS A 1 805 ? 38.326 -18.937 -43.662 1.00 87.62 805 LYS A N 1
ATOM 6302 C CA . LYS A 1 805 ? 39.328 -19.990 -43.852 1.00 87.62 805 LYS A CA 1
ATOM 6303 C C . LYS A 1 805 ? 38.729 -21.390 -43.703 1.00 87.62 805 LYS A C 1
ATOM 6305 O O . LYS A 1 805 ? 39.273 -22.308 -44.294 1.00 87.62 805 LYS A O 1
ATOM 6310 N N . ARG A 1 806 ? 37.610 -21.586 -42.985 1.00 88.56 806 ARG A N 1
ATOM 6311 C CA . ARG A 1 806 ? 36.935 -22.898 -42.811 1.00 88.56 806 ARG A CA 1
ATOM 6312 C C . ARG A 1 806 ? 36.214 -23.415 -44.060 1.00 88.56 806 ARG A C 1
ATOM 6314 O O . ARG A 1 806 ? 35.810 -24.582 -44.087 1.00 88.56 806 ARG A O 1
ATOM 6321 N N . LYS A 1 807 ? 36.035 -22.568 -45.075 1.00 88.56 807 LYS A N 1
ATOM 6322 C CA . LYS A 1 807 ? 35.346 -22.911 -46.320 1.00 88.56 807 LYS A CA 1
ATOM 6323 C C . LYS A 1 807 ? 36.088 -24.024 -47.058 1.00 88.56 807 LYS A C 1
ATOM 6325 O O . LYS A 1 807 ? 37.291 -23.927 -47.287 1.00 88.56 807 LYS A O 1
ATOM 6330 N N . ARG A 1 808 ? 35.363 -25.046 -47.526 1.00 87.12 808 ARG A N 1
ATOM 6331 C CA . ARG A 1 808 ? 35.905 -26.205 -48.270 1.00 87.12 808 ARG A CA 1
ATOM 6332 C C . ARG A 1 808 ? 36.805 -25.835 -49.459 1.00 87.12 808 ARG A C 1
ATOM 6334 O O . ARG A 1 808 ? 37.698 -26.601 -49.805 1.00 87.12 808 ARG A O 1
ATOM 6341 N N . SER A 1 809 ? 36.570 -24.684 -50.091 1.00 85.00 809 SER A N 1
ATOM 6342 C CA . SER A 1 809 ? 37.362 -24.192 -51.225 1.00 85.00 809 SER A CA 1
ATOM 6343 C C . SER A 1 809 ? 38.618 -23.404 -50.830 1.00 85.00 809 SER A C 1
ATOM 6345 O O . SER A 1 809 ? 39.424 -23.113 -51.706 1.00 85.00 809 SER A O 1
ATOM 6347 N N . TYR A 1 810 ? 38.783 -23.017 -49.561 1.00 85.81 810 TYR A N 1
ATOM 6348 C CA . TYR A 1 810 ? 39.926 -22.221 -49.111 1.00 85.81 810 TYR A CA 1
ATOM 6349 C C . TYR A 1 810 ? 41.195 -23.078 -49.080 1.00 85.81 810 TYR A C 1
ATOM 6351 O O . TYR A 1 810 ? 41.221 -24.112 -48.412 1.00 85.81 810 TYR A O 1
ATOM 6359 N N . LEU A 1 811 ? 42.223 -22.646 -49.810 1.00 85.00 811 LEU A N 1
ATOM 6360 C CA . LEU A 1 811 ? 43.549 -23.263 -49.888 1.00 85.00 811 LEU A CA 1
ATOM 6361 C C . LEU A 1 811 ? 44.439 -22.778 -48.739 1.00 85.00 811 LEU A C 1
ATOM 6363 O O . LEU A 1 811 ? 44.506 -21.579 -48.477 1.00 85.00 811 LEU A O 1
ATOM 6367 N N . THR A 1 812 ? 45.134 -23.699 -48.075 1.00 76.94 812 THR A N 1
ATOM 6368 C CA . THR A 1 812 ? 46.052 -23.384 -46.967 1.00 76.94 812 THR A CA 1
ATOM 6369 C C . THR A 1 812 ? 47.442 -22.999 -47.502 1.00 76.94 812 THR A C 1
ATOM 6371 O O . THR A 1 812 ? 48.076 -23.843 -48.135 1.00 76.94 812 THR A O 1
ATOM 6374 N N . PRO A 1 813 ? 47.966 -21.781 -47.246 1.00 73.19 813 PRO A N 1
ATOM 6375 C CA . PRO A 1 813 ? 49.368 -21.452 -47.522 1.00 73.19 813 PRO A CA 1
ATOM 6376 C C . PRO A 1 813 ? 50.298 -22.203 -46.557 1.00 73.19 813 PRO A C 1
ATOM 6378 O O . PRO A 1 813 ? 49.971 -22.319 -45.375 1.00 73.19 813 PRO A O 1
ATOM 6381 N N . GLN A 1 814 ? 51.474 -22.641 -47.022 1.00 60.03 814 GLN A N 1
ATOM 6382 C CA . GLN A 1 814 ? 52.399 -23.543 -46.299 1.00 60.03 814 GLN A CA 1
ATOM 6383 C C . GLN A 1 814 ? 52.937 -23.052 -44.935 1.00 60.03 814 GLN A C 1
ATOM 6385 O O . GLN A 1 814 ? 53.628 -23.805 -44.259 1.00 60.03 814 GLN A O 1
ATOM 6390 N N . TYR A 1 815 ? 52.613 -21.827 -44.506 1.00 57.66 815 TYR A N 1
ATOM 6391 C CA . TYR A 1 815 ? 53.082 -21.231 -43.247 1.00 57.66 815 TYR A CA 1
ATOM 6392 C C . TYR A 1 815 ? 51.957 -20.627 -42.375 1.00 57.66 815 TYR A C 1
ATOM 6394 O O . TYR A 1 815 ? 52.240 -19.895 -41.431 1.00 57.66 815 TYR A O 1
ATOM 6402 N N . GLN A 1 816 ? 50.675 -20.889 -42.677 1.00 65.44 816 GLN A N 1
ATOM 6403 C CA . GLN A 1 816 ? 49.529 -20.352 -41.914 1.00 65.44 816 GLN A CA 1
ATOM 6404 C C . GLN A 1 816 ? 48.439 -21.401 -41.628 1.00 65.44 816 GLN A C 1
ATOM 6406 O O . GLN A 1 816 ? 47.255 -21.194 -41.916 1.00 65.44 816 GLN A O 1
ATOM 6411 N N . GLU A 1 817 ? 48.831 -22.531 -41.048 1.00 71.81 817 GLU A N 1
ATOM 6412 C CA . GLU A 1 817 ? 47.889 -23.564 -40.611 1.00 71.81 817 GLU A CA 1
ATOM 6413 C C . GLU A 1 817 ? 47.075 -23.131 -39.382 1.00 71.81 817 GLU A C 1
ATOM 6415 O O . GLU A 1 817 ? 47.594 -22.564 -38.420 1.00 71.81 817 GLU A O 1
ATOM 6420 N N . VAL A 1 818 ? 45.776 -23.432 -39.402 1.00 84.38 818 VAL A N 1
ATOM 6421 C CA . VAL A 1 818 ? 44.838 -23.193 -38.303 1.00 84.38 818 VAL A CA 1
ATOM 6422 C C . VAL A 1 818 ? 44.232 -24.528 -37.870 1.00 84.38 818 VAL A C 1
ATOM 6424 O O . VAL A 1 818 ? 43.872 -25.365 -38.701 1.00 84.38 818 VAL A O 1
ATOM 6427 N N . CYS A 1 819 ? 44.098 -24.730 -36.558 1.00 84.88 819 CYS A N 1
ATOM 6428 C CA . CYS A 1 819 ? 43.659 -25.994 -35.971 1.00 84.88 819 CYS A CA 1
ATOM 6429 C C . CYS A 1 819 ? 42.514 -25.806 -34.974 1.00 84.88 819 CYS A C 1
ATOM 6431 O O . CYS A 1 819 ? 42.443 -24.792 -34.278 1.00 84.88 819 CYS A O 1
ATOM 6433 N N . ASP A 1 820 ? 41.655 -26.818 -34.847 1.00 88.81 820 ASP A N 1
ATOM 6434 C CA . ASP A 1 820 ? 40.559 -26.807 -33.869 1.00 88.81 820 ASP A CA 1
ATOM 6435 C C . ASP A 1 820 ? 40.935 -27.479 -32.533 1.00 88.81 820 ASP A C 1
ATOM 6437 O O . ASP A 1 820 ? 40.085 -27.630 -31.665 1.00 88.81 820 ASP A O 1
ATOM 6441 N N . ASN A 1 821 ? 42.207 -27.827 -32.288 1.00 85.06 821 ASN A N 1
ATOM 6442 C CA . ASN A 1 821 ? 42.640 -28.418 -31.006 1.00 85.06 821 ASN A CA 1
ATOM 6443 C C . ASN A 1 821 ? 42.364 -27.495 -29.791 1.00 85.06 821 ASN A C 1
ATOM 6445 O O . ASN A 1 821 ? 42.149 -27.953 -28.671 1.00 85.06 821 ASN A O 1
ATOM 6449 N N . LYS A 1 822 ? 42.298 -26.170 -29.990 1.00 83.19 822 LYS A N 1
ATOM 6450 C CA . LYS A 1 822 ? 41.906 -25.215 -28.933 1.00 83.19 822 LYS A CA 1
ATOM 6451 C C . LYS A 1 822 ? 40.386 -25.028 -28.783 1.00 83.19 822 LYS A C 1
ATOM 6453 O O . LYS A 1 822 ? 39.963 -24.346 -27.851 1.00 83.19 822 LYS A O 1
ATOM 6458 N N . LEU A 1 823 ? 39.571 -25.630 -29.653 1.00 86.75 823 LEU A N 1
ATOM 6459 C CA . LEU A 1 823 ? 38.109 -25.569 -29.590 1.00 86.75 823 LEU A CA 1
ATOM 6460 C C . LEU A 1 823 ? 37.607 -26.259 -28.308 1.00 86.75 823 LEU A C 1
ATOM 6462 O O . LEU A 1 823 ? 38.124 -27.306 -27.907 1.00 86.75 823 LEU A O 1
ATOM 6466 N N . ARG A 1 824 ? 36.633 -25.639 -27.634 1.00 87.88 824 ARG A N 1
ATOM 6467 C CA . ARG A 1 824 ? 35.970 -26.204 -26.448 1.00 87.88 824 ARG A CA 1
ATOM 6468 C C . ARG A 1 824 ? 34.809 -27.085 -26.900 1.00 87.88 824 ARG A C 1
ATOM 6470 O O . ARG A 1 824 ? 34.248 -26.846 -27.963 1.00 87.88 824 ARG A O 1
ATOM 6477 N N . GLU A 1 825 ? 34.436 -28.081 -26.101 1.00 90.06 825 GLU A N 1
ATOM 6478 C CA . GLU A 1 825 ? 33.214 -28.834 -26.384 1.00 90.06 825 GLU A CA 1
ATOM 6479 C C . GLU A 1 825 ? 31.986 -27.922 -26.265 1.00 90.06 825 GLU A C 1
ATOM 6481 O O . GLU A 1 825 ? 31.854 -27.166 -25.301 1.00 90.06 825 GLU A O 1
ATOM 6486 N N . GLY A 1 826 ? 31.090 -27.984 -27.250 1.00 90.19 826 GLY A N 1
ATOM 6487 C CA . GLY A 1 826 ? 29.875 -27.175 -27.268 1.00 90.19 826 GLY A CA 1
ATOM 6488 C C . GLY A 1 826 ? 29.121 -27.264 -28.589 1.00 90.19 826 GLY A C 1
ATOM 6489 O O . GLY A 1 826 ? 29.577 -27.898 -29.539 1.00 90.19 826 GLY A O 1
ATOM 6490 N N . TRP A 1 827 ? 27.953 -26.626 -28.649 1.00 92.88 827 TRP A N 1
ATOM 6491 C CA . TRP A 1 827 ? 27.160 -26.515 -29.872 1.00 92.88 827 TRP A CA 1
ATOM 6492 C C . TRP A 1 827 ? 27.655 -25.363 -30.745 1.00 92.88 827 TRP A C 1
ATOM 6494 O O . TRP A 1 827 ? 27.740 -24.221 -30.290 1.00 92.88 827 TRP A O 1
ATOM 6504 N N . TYR A 1 828 ? 27.943 -25.666 -32.009 1.00 93.00 828 TYR A N 1
ATOM 6505 C CA . TYR A 1 828 ? 28.444 -24.731 -33.009 1.00 93.00 828 TYR A CA 1
ATOM 6506 C C . TYR A 1 828 ? 27.581 -24.734 -34.272 1.00 93.00 828 TYR A C 1
ATOM 6508 O O . TYR A 1 828 ? 27.077 -25.774 -34.697 1.00 93.00 828 TYR A O 1
ATOM 6516 N N . ARG A 1 829 ? 27.471 -23.573 -34.917 1.00 93.50 829 ARG A N 1
ATOM 6517 C CA . ARG A 1 829 ? 26.820 -23.381 -36.216 1.00 93.50 829 ARG A CA 1
ATOM 6518 C C . ARG A 1 829 ? 27.794 -22.728 -37.189 1.00 93.50 829 ARG A C 1
ATOM 6520 O O . ARG A 1 829 ? 28.382 -21.701 -36.864 1.00 93.50 829 ARG A O 1
ATOM 6527 N N . PHE A 1 830 ? 27.914 -23.266 -38.399 1.00 92.31 830 PHE A N 1
ATOM 6528 C CA . PHE A 1 830 ? 28.632 -22.584 -39.478 1.00 92.31 830 PHE A CA 1
ATOM 6529 C C . PHE A 1 830 ? 27.749 -21.492 -40.092 1.00 92.31 830 PHE A C 1
ATOM 6531 O O . PHE A 1 830 ? 26.565 -21.722 -40.360 1.00 92.31 830 PHE A O 1
ATOM 6538 N N . VAL A 1 831 ? 28.310 -20.294 -40.262 1.00 89.12 831 VAL A N 1
ATOM 6539 C CA . VAL A 1 831 ? 27.610 -19.128 -40.822 1.00 89.12 831 VAL A CA 1
ATOM 6540 C C . VAL A 1 831 ? 28.534 -18.315 -41.735 1.00 89.12 831 VAL A C 1
ATOM 6542 O O . VAL A 1 831 ? 29.749 -18.506 -41.747 1.00 89.12 831 VAL A O 1
ATOM 6545 N N . GLY A 1 832 ? 27.966 -17.369 -42.488 1.00 87.19 832 GLY A N 1
ATOM 6546 C CA . GLY A 1 832 ? 28.741 -16.382 -43.242 1.00 87.19 832 GLY A CA 1
ATOM 6547 C C . GLY A 1 832 ? 29.701 -17.009 -44.257 1.00 87.19 832 GLY A C 1
ATOM 6548 O O . GLY A 1 832 ? 29.303 -17.830 -45.081 1.00 87.19 832 GLY A O 1
ATOM 6549 N N . ALA A 1 833 ? 30.970 -16.598 -44.216 1.00 81.12 833 ALA A N 1
ATOM 6550 C CA . ALA A 1 833 ? 31.974 -17.006 -45.194 1.00 81.12 833 ALA A CA 1
ATOM 6551 C C . ALA A 1 833 ? 32.492 -18.446 -45.001 1.00 81.12 833 ALA A C 1
ATOM 6553 O O . ALA A 1 833 ? 33.017 -19.024 -45.956 1.00 81.12 833 ALA A O 1
ATOM 6554 N N . ALA A 1 834 ? 32.337 -19.031 -43.807 1.00 82.06 834 ALA A N 1
ATOM 6555 C CA . ALA A 1 834 ? 32.740 -20.407 -43.515 1.00 82.06 834 ALA A CA 1
ATOM 6556 C C . ALA A 1 834 ? 31.913 -21.446 -44.296 1.00 82.06 834 ALA A C 1
ATOM 6558 O O . ALA A 1 834 ? 32.463 -22.422 -44.807 1.00 82.06 834 ALA A O 1
ATOM 6559 N N . GLY A 1 835 ? 30.597 -21.246 -44.381 1.00 87.00 835 GLY A N 1
ATOM 6560 C CA . GLY A 1 835 ? 29.638 -22.194 -44.951 1.00 87.00 835 GLY A CA 1
ATOM 6561 C C . GLY A 1 835 ? 28.344 -22.273 -44.134 1.00 87.00 835 GLY A C 1
ATOM 6562 O O . GLY A 1 835 ? 28.202 -21.582 -43.129 1.00 87.00 835 GLY A O 1
ATOM 6563 N N . THR A 1 836 ? 27.416 -23.149 -44.526 1.00 88.19 836 THR A N 1
ATOM 6564 C CA . THR A 1 836 ? 26.144 -23.403 -43.815 1.00 88.19 836 THR A CA 1
ATOM 6565 C C . THR A 1 836 ? 26.079 -24.777 -43.140 1.00 88.19 836 THR A C 1
ATOM 6567 O O . THR A 1 836 ? 25.313 -24.960 -42.193 1.00 88.19 836 THR A O 1
ATOM 6570 N N . LYS A 1 837 ? 26.861 -25.755 -43.617 1.00 92.00 837 LYS A N 1
ATOM 6571 C CA . LYS A 1 837 ? 26.840 -27.154 -43.156 1.00 92.00 837 LYS A CA 1
ATOM 6572 C C . LYS A 1 837 ? 28.198 -27.831 -43.337 1.00 92.00 837 LYS A C 1
ATOM 6574 O O . LYS A 1 837 ? 29.008 -27.400 -44.157 1.00 92.00 837 LYS A O 1
ATOM 6579 N N . MET A 1 838 ? 28.449 -28.927 -42.623 1.00 92.38 838 MET A N 1
ATOM 6580 C CA . MET A 1 838 ? 29.614 -29.769 -42.912 1.00 92.38 838 MET A CA 1
ATOM 6581 C C . MET A 1 838 ? 29.476 -30.457 -44.279 1.00 92.38 838 MET A C 1
ATOM 6583 O O . MET A 1 838 ? 28.379 -30.902 -44.639 1.00 92.38 838 MET A O 1
ATOM 6587 N N . PRO A 1 839 ? 30.577 -30.606 -45.037 1.00 91.88 839 PRO A N 1
ATOM 6588 C CA . PRO A 1 839 ? 30.576 -31.440 -46.227 1.00 91.88 839 PRO A CA 1
ATOM 6589 C C . PRO A 1 839 ? 30.434 -32.917 -45.833 1.00 91.88 839 PRO A C 1
ATOM 6591 O O . PRO A 1 839 ? 31.123 -33.394 -44.936 1.00 91.88 839 PRO A O 1
ATOM 6594 N N . THR A 1 840 ? 29.557 -33.643 -46.527 1.00 90.38 840 THR A N 1
ATOM 6595 C CA . THR A 1 840 ? 29.382 -35.105 -46.390 1.00 90.38 840 THR A CA 1
ATOM 6596 C C . THR A 1 840 ? 30.274 -35.893 -47.355 1.00 90.38 840 THR A C 1
ATOM 6598 O O . THR A 1 840 ? 30.549 -37.075 -47.162 1.00 90.38 840 THR A O 1
ATOM 6601 N N . LYS A 1 841 ? 30.764 -35.227 -48.409 1.00 87.75 841 LYS A N 1
ATOM 6602 C CA . LYS A 1 841 ? 31.818 -35.734 -49.292 1.00 87.75 841 LYS A CA 1
ATOM 6603 C C . LYS A 1 841 ? 33.183 -35.322 -48.749 1.00 87.75 841 LYS A C 1
ATOM 6605 O O . LYS A 1 841 ? 33.346 -34.205 -48.257 1.00 87.75 841 LYS A O 1
ATOM 6610 N N . ARG A 1 842 ? 34.168 -36.200 -48.935 1.00 87.56 842 ARG A N 1
ATOM 6611 C CA . ARG A 1 842 ? 35.570 -35.987 -48.560 1.00 87.56 842 ARG A CA 1
ATOM 6612 C C . ARG A 1 842 ? 36.104 -34.619 -48.994 1.00 87.56 842 ARG A C 1
ATOM 6614 O O . ARG A 1 842 ? 35.787 -34.122 -50.080 1.00 87.56 842 ARG A O 1
ATOM 6621 N N . VAL A 1 843 ? 36.941 -34.025 -48.153 1.00 88.19 843 VAL A N 1
ATOM 6622 C CA . VAL A 1 843 ? 37.675 -32.794 -48.459 1.00 88.19 843 VAL A CA 1
ATOM 6623 C C . VAL A 1 843 ? 39.139 -33.156 -48.765 1.00 88.19 843 VAL A C 1
ATOM 6625 O O . VAL A 1 843 ? 39.723 -33.897 -47.976 1.00 88.19 843 VAL A O 1
ATOM 6628 N N . PRO A 1 844 ? 39.727 -32.697 -49.890 1.00 86.12 844 PRO A N 1
ATOM 6629 C CA . PRO A 1 844 ? 41.153 -32.890 -50.183 1.00 86.12 844 PRO A CA 1
ATOM 6630 C C . PRO A 1 844 ? 42.050 -32.185 -49.162 1.00 86.12 844 PRO A C 1
ATOM 6632 O O . PRO A 1 844 ? 41.639 -31.167 -48.607 1.00 86.12 844 PRO A O 1
ATOM 6635 N N . ALA A 1 845 ? 43.275 -32.674 -48.964 1.00 85.75 845 ALA A N 1
ATOM 6636 C CA . ALA A 1 845 ? 44.260 -32.057 -48.072 1.00 85.75 845 ALA A CA 1
ATOM 6637 C C . ALA A 1 845 ? 44.567 -30.585 -48.437 1.00 85.75 845 ALA A C 1
ATOM 6639 O O . ALA A 1 845 ? 44.290 -30.117 -49.549 1.00 85.75 845 ALA A O 1
ATOM 6640 N N . TYR A 1 846 ? 45.142 -29.840 -47.485 1.00 86.81 846 TYR A N 1
ATOM 6641 C CA . TYR A 1 846 ? 45.443 -28.403 -47.626 1.00 86.81 846 TYR A CA 1
ATOM 6642 C C . TYR A 1 846 ? 44.207 -27.549 -47.967 1.00 86.81 846 TYR A C 1
ATOM 6644 O O . TYR A 1 846 ? 44.264 -26.613 -48.773 1.00 86.81 846 TYR A O 1
ATOM 6652 N N . ARG A 1 847 ? 43.058 -27.897 -47.374 1.00 87.06 847 ARG A N 1
ATOM 6653 C CA . ARG A 1 847 ? 41.798 -27.148 -47.471 1.00 87.06 847 ARG A CA 1
ATOM 6654 C C . ARG A 1 847 ? 41.275 -26.760 -46.093 1.00 87.06 847 ARG A C 1
ATOM 6656 O O . ARG A 1 847 ? 41.686 -27.313 -45.077 1.00 87.06 847 ARG A O 1
ATOM 6663 N N . CYS A 1 848 ? 40.352 -25.802 -46.060 1.00 87.62 848 CYS A N 1
ATOM 6664 C CA . CYS A 1 848 ? 39.754 -25.270 -44.828 1.00 87.62 848 CYS A CA 1
ATOM 6665 C C . CYS A 1 848 ? 40.777 -24.613 -43.869 1.00 87.62 848 CYS A C 1
ATOM 6667 O O . CYS A 1 848 ? 40.538 -24.503 -42.661 1.00 87.62 848 CYS A O 1
ATOM 6669 N N . GLY A 1 849 ? 41.922 -24.170 -44.403 1.00 86.06 849 GLY A N 1
ATOM 6670 C CA . GLY A 1 849 ? 42.989 -23.528 -43.635 1.00 86.06 849 GLY A CA 1
ATOM 6671 C C . GLY A 1 849 ? 43.770 -24.495 -42.743 1.00 86.06 849 GLY A C 1
ATOM 6672 O O . GLY A 1 849 ? 44.353 -24.063 -41.757 1.00 86.06 849 GLY A O 1
ATOM 6673 N N . THR A 1 850 ? 43.749 -25.795 -43.046 1.00 88.06 850 THR A N 1
ATOM 6674 C CA . THR A 1 850 ? 44.463 -26.840 -42.304 1.00 88.06 850 THR A CA 1
ATOM 6675 C C . THR A 1 850 ? 45.046 -27.890 -43.259 1.00 88.06 850 THR A C 1
ATOM 6677 O O . THR A 1 850 ? 44.760 -27.845 -44.460 1.00 88.06 850 THR A O 1
ATOM 6680 N N . VAL A 1 851 ? 45.843 -28.838 -42.752 1.00 86.81 851 VAL A N 1
ATOM 6681 C CA . VAL A 1 851 ? 46.363 -29.971 -43.547 1.00 86.81 851 VAL A CA 1
ATOM 6682 C C . VAL A 1 851 ? 45.416 -31.168 -43.515 1.00 86.81 851 VAL A C 1
ATOM 6684 O O . VAL A 1 851 ? 45.229 -31.788 -44.560 1.00 86.81 851 VAL A O 1
ATOM 6687 N N . TRP A 1 852 ? 44.768 -31.452 -42.373 1.00 89.69 852 TRP A N 1
ATOM 6688 C CA . TRP A 1 852 ? 43.807 -32.553 -42.215 1.00 89.69 852 TRP A CA 1
ATOM 6689 C C . TRP A 1 852 ? 42.360 -32.029 -42.079 1.00 89.69 852 TRP A C 1
ATOM 6691 O O . TRP A 1 852 ? 41.827 -31.926 -40.966 1.00 89.69 852 TRP A O 1
ATOM 6701 N N . PRO A 1 853 ? 41.690 -31.674 -43.188 1.00 90.25 853 PRO A N 1
ATOM 6702 C CA . PRO A 1 853 ? 40.314 -31.196 -43.159 1.00 90.25 853 PRO A CA 1
ATOM 6703 C C . PRO A 1 853 ? 39.316 -32.296 -42.774 1.00 90.25 853 PRO A C 1
ATOM 6705 O O . PRO A 1 853 ? 39.391 -33.432 -43.245 1.00 90.25 853 PRO A O 1
ATOM 6708 N N . GLY A 1 854 ? 38.355 -31.933 -41.925 1.00 91.06 854 GLY A N 1
ATOM 6709 C CA . GLY A 1 854 ? 37.301 -32.810 -41.424 1.00 91.06 854 GLY A CA 1
ATOM 6710 C C . GLY A 1 854 ? 36.030 -32.781 -42.270 1.00 91.06 854 GLY A C 1
ATOM 6711 O O . GLY A 1 854 ? 35.529 -31.701 -42.587 1.00 91.06 854 GLY A O 1
ATOM 6712 N N . TRP A 1 855 ? 35.464 -33.950 -42.576 1.00 92.06 855 TRP A N 1
ATOM 6713 C CA . TRP A 1 855 ? 34.153 -34.094 -43.228 1.00 92.06 855 TRP A CA 1
ATOM 6714 C C . TRP A 1 855 ? 33.249 -35.078 -42.477 1.00 92.06 855 TRP A C 1
ATOM 6716 O O . TRP A 1 855 ? 33.728 -35.973 -41.777 1.00 92.06 855 TRP A O 1
ATOM 6726 N N . LEU A 1 856 ? 31.933 -34.916 -42.623 1.00 92.88 856 LEU A N 1
ATOM 6727 C CA . LEU A 1 856 ? 30.936 -35.763 -41.973 1.00 92.88 856 LEU A CA 1
ATOM 6728 C C . LEU A 1 856 ? 30.777 -37.088 -42.734 1.00 92.88 856 LEU A C 1
ATOM 6730 O O . LEU A 1 856 ? 30.654 -37.095 -43.957 1.00 92.88 856 LEU A O 1
ATOM 6734 N N . VAL A 1 857 ? 30.753 -38.209 -42.018 1.00 90.06 857 VAL A N 1
ATOM 6735 C CA . VAL A 1 857 ? 30.483 -39.537 -42.579 1.00 90.06 857 VAL A CA 1
ATOM 6736 C C . VAL A 1 857 ? 28.981 -39.811 -42.495 1.00 90.06 857 VAL A C 1
ATOM 6738 O O . VAL A 1 857 ? 28.415 -39.885 -41.404 1.00 90.06 857 VAL A O 1
ATOM 6741 N N . GLY A 1 858 ? 28.349 -39.972 -43.659 1.00 85.44 858 GLY A N 1
ATOM 6742 C CA . GLY A 1 858 ? 26.900 -40.136 -43.803 1.00 85.44 858 GLY A CA 1
ATOM 6743 C C . GLY A 1 858 ? 26.177 -38.834 -44.164 1.00 85.44 858 GLY A C 1
ATOM 6744 O O . GLY A 1 858 ? 26.790 -37.778 -44.324 1.00 85.44 858 GLY A O 1
ATOM 6745 N N . ALA A 1 859 ? 24.856 -38.914 -44.328 1.00 86.44 859 ALA A N 1
ATOM 6746 C CA . ALA A 1 859 ? 24.017 -37.749 -44.597 1.00 86.44 859 ALA A CA 1
ATOM 6747 C C . ALA A 1 859 ? 23.832 -36.869 -43.343 1.00 86.44 859 ALA A C 1
ATOM 6749 O O . ALA A 1 859 ? 23.846 -37.362 -42.205 1.00 86.44 859 ALA A O 1
ATOM 6750 N N . ASN A 1 860 ? 23.625 -35.565 -43.563 1.00 86.81 860 ASN A N 1
ATOM 6751 C CA . ASN A 1 860 ? 23.124 -34.667 -42.520 1.00 86.81 860 ASN A CA 1
ATOM 6752 C C . ASN A 1 860 ? 21.680 -35.081 -42.145 1.00 86.81 860 ASN A C 1
ATOM 6754 O O . ASN A 1 860 ? 20.949 -35.512 -43.037 1.00 86.81 860 ASN A O 1
ATOM 6758 N N . PRO A 1 861 ? 21.276 -34.974 -40.866 1.00 90.50 861 PRO A N 1
ATOM 6759 C CA . PRO A 1 861 ? 19.955 -35.407 -40.402 1.00 90.50 861 PRO A CA 1
ATOM 6760 C C . PRO A 1 861 ? 18.809 -34.530 -40.933 1.00 90.50 861 PRO A C 1
ATOM 6762 O O . PRO A 1 861 ? 18.974 -33.335 -41.185 1.00 90.50 861 PRO A O 1
ATOM 6765 N N . THR A 1 862 ? 17.625 -35.110 -41.066 1.00 88.00 862 THR A N 1
ATOM 6766 C CA . THR A 1 862 ? 16.363 -34.387 -41.262 1.00 88.00 862 THR A CA 1
ATOM 6767 C C . THR A 1 862 ? 15.916 -33.709 -39.958 1.00 88.00 862 THR A C 1
ATOM 6769 O O . THR A 1 862 ? 16.573 -33.826 -38.924 1.00 88.00 862 THR A O 1
ATOM 6772 N N . VAL A 1 863 ? 14.817 -32.949 -40.001 1.00 85.50 863 VAL A N 1
ATOM 6773 C CA . VAL A 1 863 ? 14.235 -32.317 -38.800 1.00 85.50 863 VAL A CA 1
ATOM 6774 C C . VAL A 1 863 ? 13.612 -33.365 -37.868 1.00 85.50 863 VAL A C 1
ATOM 6776 O O . VAL A 1 863 ? 13.669 -33.212 -36.651 1.00 85.50 863 VAL A O 1
ATOM 6779 N N . GLU A 1 864 ? 13.064 -34.438 -38.441 1.00 84.69 864 GLU A N 1
ATOM 6780 C CA . GLU A 1 864 ? 12.402 -35.537 -37.728 1.00 84.69 864 GLU A CA 1
ATOM 6781 C C . GLU A 1 864 ? 13.404 -36.444 -36.998 1.00 84.69 864 GLU A C 1
ATOM 6783 O O . GLU A 1 864 ? 13.114 -36.912 -35.901 1.00 84.69 864 GLU A O 1
ATOM 6788 N N . ASP A 1 865 ? 14.619 -36.609 -37.539 1.00 84.31 865 ASP A N 1
ATOM 6789 C CA . ASP A 1 865 ? 15.688 -37.416 -36.925 1.00 84.31 865 ASP A CA 1
ATOM 6790 C C . ASP A 1 865 ? 16.184 -36.875 -35.562 1.00 84.31 865 ASP A C 1
ATOM 6792 O O . ASP A 1 865 ? 16.892 -37.571 -34.831 1.00 84.31 865 ASP A O 1
ATOM 6796 N N . GLY A 1 866 ? 15.873 -35.621 -35.214 1.00 85.00 866 GLY A N 1
ATOM 6797 C CA . GLY A 1 866 ? 16.256 -35.020 -33.936 1.00 85.00 866 GLY A CA 1
ATOM 6798 C C . GLY A 1 866 ? 17.772 -34.844 -33.755 1.00 85.00 866 GLY A C 1
ATOM 6799 O O . GLY A 1 866 ? 18.441 -34.193 -34.562 1.00 85.00 866 GLY A O 1
ATOM 6800 N N . GLU A 1 867 ? 18.311 -35.344 -32.638 1.00 89.12 867 GLU A N 1
ATOM 6801 C CA . GLU A 1 867 ? 19.742 -35.281 -32.306 1.00 89.12 867 GLU A CA 1
ATOM 6802 C C . GLU A 1 867 ? 20.446 -36.590 -32.652 1.00 89.12 867 GLU A C 1
ATOM 6804 O O . GLU A 1 867 ? 20.211 -37.622 -32.029 1.00 89.12 867 GLU A O 1
ATOM 6809 N N . VAL A 1 868 ? 21.354 -36.538 -33.629 1.00 90.50 868 VAL A N 1
ATOM 6810 C CA . VAL A 1 868 ? 21.959 -37.738 -34.211 1.00 90.50 868 VAL A CA 1
ATOM 6811 C C . VAL A 1 868 ? 23.474 -37.725 -34.074 1.00 90.50 868 VAL A C 1
ATOM 6813 O O . VAL A 1 868 ? 24.154 -36.807 -34.537 1.00 90.50 868 VAL A O 1
ATOM 6816 N N . SER A 1 869 ? 24.031 -38.789 -33.500 1.00 91.88 869 SER A N 1
ATOM 6817 C CA . SER A 1 869 ? 25.478 -39.012 -33.472 1.00 91.88 869 SER A CA 1
ATOM 6818 C C . SER A 1 869 ? 26.009 -39.359 -34.869 1.00 91.88 869 SER A C 1
ATOM 6820 O O . SER A 1 869 ? 25.508 -40.258 -35.551 1.00 91.88 869 SER A O 1
ATOM 6822 N N . ARG A 1 870 ? 27.048 -38.648 -35.311 1.00 91.50 870 ARG A N 1
ATOM 6823 C CA . ARG A 1 870 ? 27.708 -38.828 -36.611 1.00 91.50 870 ARG A CA 1
ATOM 6824 C C . ARG A 1 870 ? 29.225 -38.809 -36.447 1.00 91.50 870 ARG A C 1
ATOM 6826 O O . ARG A 1 870 ? 29.779 -38.053 -35.652 1.00 91.50 870 ARG A O 1
ATOM 6833 N N . LYS A 1 871 ? 29.910 -39.636 -37.235 1.00 92.44 871 LYS A N 1
ATOM 6834 C CA . LYS A 1 871 ? 31.374 -39.699 -37.274 1.00 92.44 871 LYS A CA 1
ATOM 6835 C C . LYS A 1 871 ? 31.909 -38.609 -38.208 1.00 92.44 871 LYS A C 1
ATOM 6837 O O . LYS A 1 871 ? 31.419 -38.466 -39.322 1.00 92.44 871 LYS A O 1
ATOM 6842 N N . VAL A 1 872 ? 32.917 -37.862 -37.775 1.00 92.50 872 VAL A N 1
ATOM 6843 C CA . VAL A 1 872 ? 33.727 -36.965 -38.611 1.00 92.50 872 VAL A CA 1
ATOM 6844 C C . VAL A 1 872 ? 35.060 -37.641 -38.886 1.00 92.50 872 VAL A C 1
ATOM 6846 O O . VAL A 1 872 ? 35.669 -38.203 -37.976 1.00 92.50 872 VAL A O 1
ATOM 6849 N N . CYS A 1 873 ? 35.503 -37.576 -40.136 1.00 91.19 873 CYS A N 1
ATOM 6850 C CA . CYS A 1 873 ? 36.762 -38.134 -40.611 1.00 91.19 873 CYS A CA 1
ATOM 6851 C C . CYS A 1 873 ? 37.739 -37.029 -41.019 1.00 91.19 873 CYS A C 1
ATOM 6853 O O . CYS A 1 873 ? 37.334 -36.074 -41.675 1.00 91.19 873 CYS A O 1
ATOM 6855 N N . PHE A 1 874 ? 39.016 -37.196 -40.666 1.00 90.38 874 PHE A N 1
ATOM 6856 C CA . PHE A 1 874 ? 40.137 -36.312 -41.004 1.00 90.38 874 PHE A CA 1
ATOM 6857 C C . PHE A 1 874 ? 41.212 -37.098 -41.784 1.00 90.38 874 PHE A C 1
ATOM 6859 O O . PHE A 1 874 ? 41.442 -38.280 -41.500 1.00 90.38 874 PHE A O 1
ATOM 6866 N N . SER A 1 875 ? 41.862 -36.475 -42.776 1.00 84.25 875 SER A N 1
ATOM 6867 C CA . SER A 1 875 ? 42.789 -37.142 -43.715 1.00 84.25 875 SER A CA 1
ATOM 6868 C C . SER A 1 875 ? 43.799 -36.161 -44.326 1.00 84.25 875 SER A C 1
ATOM 6870 O O . SER A 1 875 ? 43.442 -35.014 -44.572 1.00 84.25 875 SER A O 1
ATOM 6872 N N . ASP A 1 876 ? 45.026 -36.624 -44.586 1.00 77.12 876 ASP A N 1
ATOM 6873 C CA . ASP A 1 876 ? 46.196 -35.844 -45.041 1.00 77.12 876 ASP A CA 1
ATOM 6874 C C . ASP A 1 876 ? 46.720 -36.213 -46.440 1.00 77.12 876 ASP A C 1
ATOM 6876 O O . ASP A 1 876 ? 47.520 -35.485 -47.021 1.00 77.12 876 ASP A O 1
ATOM 6880 N N . ARG A 1 877 ? 46.289 -37.356 -46.978 1.00 65.06 877 ARG A N 1
ATOM 6881 C CA . ARG A 1 877 ? 46.690 -37.918 -48.280 1.00 65.06 877 ARG A CA 1
ATOM 6882 C C . ARG A 1 877 ? 45.465 -38.453 -49.000 1.00 65.06 877 ARG A C 1
ATOM 6884 O O . ARG A 1 877 ? 44.468 -38.741 -48.352 1.00 65.06 877 ARG A O 1
ATOM 6891 N N . ASP A 1 878 ? 45.541 -38.714 -50.302 1.00 61.56 878 ASP A N 1
ATOM 6892 C CA . ASP A 1 878 ? 44.397 -39.183 -51.102 1.00 61.56 878 ASP A CA 1
ATOM 6893 C C . ASP A 1 878 ? 43.866 -40.599 -50.785 1.00 61.56 878 ASP A C 1
ATOM 6895 O O . ASP A 1 878 ? 42.922 -41.056 -51.424 1.00 61.56 878 ASP A O 1
ATOM 6899 N N . SER A 1 879 ? 44.313 -41.258 -49.709 1.00 60.75 879 SER A N 1
ATOM 6900 C CA . SER A 1 879 ? 43.787 -42.554 -49.250 1.00 60.75 879 SER A CA 1
ATOM 6901 C C . SER A 1 879 ? 43.410 -42.587 -47.755 1.00 60.75 879 SER A C 1
ATOM 6903 O O . SER A 1 879 ? 44.248 -42.462 -46.864 1.00 60.75 879 SER A O 1
ATOM 6905 N N . GLY A 1 880 ? 42.121 -42.827 -47.481 1.00 69.19 880 GLY A N 1
ATOM 6906 C CA . GLY A 1 880 ? 41.614 -43.240 -46.165 1.00 69.19 880 GLY A CA 1
ATOM 6907 C C . GLY A 1 880 ? 41.291 -42.134 -45.147 1.00 69.19 880 GLY A C 1
ATOM 6908 O O . GLY A 1 880 ? 41.782 -41.009 -45.204 1.00 69.19 880 GLY A O 1
ATOM 6909 N N . CYS A 1 881 ? 40.434 -42.480 -44.187 1.00 82.06 881 CYS A N 1
ATOM 6910 C CA . CYS A 1 881 ? 40.153 -41.691 -42.987 1.00 82.06 881 CYS A CA 1
ATOM 6911 C C . CYS A 1 881 ? 41.120 -42.116 -41.873 1.00 82.06 881 CYS A C 1
ATOM 6913 O O . CYS A 1 881 ? 41.177 -43.300 -41.554 1.00 82.06 881 CYS A O 1
ATOM 6915 N N . ARG A 1 882 ? 41.885 -41.170 -41.311 1.00 79.94 882 ARG A N 1
ATOM 6916 C CA . ARG A 1 882 ? 42.965 -41.451 -40.344 1.00 79.94 882 ARG A CA 1
ATOM 6917 C C . ARG A 1 882 ? 42.663 -40.943 -38.937 1.00 79.94 882 ARG A C 1
ATOM 6919 O O . ARG A 1 882 ? 42.889 -41.660 -37.973 1.00 79.94 882 ARG A O 1
ATOM 6926 N N . GLY A 1 883 ? 42.134 -39.726 -38.818 1.00 80.88 883 GLY A N 1
ATOM 6927 C CA . GLY A 1 883 ? 41.615 -39.189 -37.556 1.00 80.88 883 GLY A CA 1
ATOM 6928 C C . GLY A 1 883 ? 40.093 -39.278 -37.519 1.00 80.88 883 GLY A C 1
ATOM 6929 O O . GLY A 1 883 ? 39.450 -39.067 -38.549 1.00 80.88 883 GLY A O 1
ATOM 6930 N N . THR A 1 884 ? 39.501 -39.556 -36.354 1.00 87.00 884 THR A N 1
ATOM 6931 C CA . THR A 1 884 ? 38.039 -39.652 -36.215 1.00 87.00 884 THR A CA 1
ATOM 6932 C C . THR A 1 884 ? 37.528 -39.042 -34.923 1.00 87.00 884 THR A C 1
ATOM 6934 O O . THR A 1 884 ? 38.039 -39.380 -33.862 1.00 87.00 884 THR A O 1
ATOM 6937 N N . ASN A 1 885 ? 36.453 -38.258 -35.012 1.00 90.94 885 ASN A N 1
ATOM 6938 C CA . ASN A 1 885 ? 35.649 -37.829 -33.865 1.00 90.94 885 ASN A CA 1
ATOM 6939 C C . ASN A 1 885 ? 34.196 -38.278 -34.051 1.00 90.94 885 ASN A C 1
ATOM 6941 O O . ASN A 1 885 ? 33.733 -38.396 -35.184 1.00 90.94 885 ASN A O 1
ATOM 6945 N N . VAL A 1 886 ? 33.460 -38.491 -32.962 1.00 91.56 886 VAL A N 1
ATOM 6946 C CA . VAL A 1 886 ? 31.997 -38.636 -32.999 1.00 91.56 886 VAL A CA 1
ATOM 6947 C C . VAL A 1 886 ? 31.397 -37.357 -32.430 1.00 91.56 886 VAL A C 1
ATOM 6949 O O . VAL A 1 886 ? 31.753 -36.947 -31.330 1.00 91.56 886 VAL A O 1
ATOM 6952 N N . ILE A 1 887 ? 30.531 -36.707 -33.202 1.00 93.06 887 ILE A N 1
ATOM 6953 C CA . ILE A 1 887 ? 29.846 -35.465 -32.832 1.00 93.06 887 ILE A CA 1
ATOM 6954 C C . ILE A 1 887 ? 28.335 -35.677 -32.881 1.00 93.06 887 ILE A C 1
ATOM 6956 O O . ILE A 1 887 ? 27.851 -36.517 -33.642 1.00 93.06 887 ILE A O 1
ATOM 6960 N N . THR A 1 888 ? 27.578 -34.888 -32.127 1.00 93.69 888 THR A N 1
ATOM 6961 C CA . THR A 1 888 ? 26.115 -34.838 -32.268 1.00 93.69 888 THR A CA 1
ATOM 6962 C C . THR A 1 888 ? 25.750 -33.778 -33.303 1.00 93.69 888 THR A C 1
ATOM 6964 O O . THR A 1 888 ? 26.311 -32.684 -33.298 1.00 93.69 888 THR A O 1
ATOM 6967 N N . VAL A 1 889 ? 24.821 -34.083 -34.203 1.00 93.00 889 VAL A N 1
ATOM 6968 C CA . VAL A 1 889 ? 24.325 -33.163 -35.233 1.00 93.00 889 VAL A CA 1
ATOM 6969 C C . VAL A 1 889 ? 22.815 -33.045 -35.089 1.00 93.00 889 VAL A C 1
ATOM 6971 O O . VAL A 1 889 ? 22.137 -34.055 -34.916 1.00 93.00 889 VAL A O 1
ATOM 6974 N N . LYS A 1 890 ? 22.292 -31.821 -35.174 1.00 92.25 890 LYS A N 1
ATOM 6975 C CA . LYS A 1 890 ? 20.853 -31.538 -35.121 1.00 92.25 890 LYS A CA 1
ATOM 6976 C C . LYS A 1 890 ? 20.465 -30.608 -36.261 1.00 92.25 890 LYS A C 1
ATOM 6978 O O . LYS A 1 890 ? 21.194 -29.661 -36.570 1.00 92.25 890 LYS A O 1
ATOM 6983 N N . ASN A 1 891 ? 19.322 -30.875 -36.878 1.00 91.56 891 ASN A N 1
ATOM 6984 C CA . ASN A 1 891 ? 18.718 -29.993 -37.867 1.00 91.56 891 ASN A CA 1
ATOM 6985 C C . ASN A 1 891 ? 17.664 -29.112 -37.180 1.00 91.56 891 ASN A C 1
ATOM 6987 O O . ASN A 1 891 ? 16.723 -29.611 -36.571 1.00 91.56 891 ASN A O 1
ATOM 6991 N N . CYS A 1 892 ? 17.832 -27.796 -37.267 1.00 88.25 892 CYS A N 1
ATOM 6992 C CA . CYS A 1 892 ? 16.961 -26.796 -36.647 1.00 88.25 892 CYS A CA 1
ATOM 6993 C C . CYS A 1 892 ? 15.913 -26.241 -37.634 1.00 88.25 892 CYS A C 1
ATOM 6995 O O . CYS A 1 892 ? 15.471 -25.097 -37.505 1.00 88.25 892 CYS A O 1
ATOM 6997 N N . GLY A 1 893 ? 15.566 -27.010 -38.671 1.00 86.38 893 GLY A N 1
ATOM 6998 C CA . GLY A 1 893 ? 14.653 -26.622 -39.747 1.00 86.38 893 GLY A CA 1
ATOM 6999 C C . GLY A 1 893 ? 15.368 -25.909 -40.893 1.00 86.38 893 GLY A C 1
ATOM 7000 O O . GLY A 1 893 ? 15.422 -26.419 -42.006 1.00 86.38 893 GLY A O 1
ATOM 7001 N N . SER A 1 894 ? 15.938 -24.731 -40.626 1.00 86.00 894 SER A N 1
ATOM 7002 C CA . SER A 1 894 ? 16.586 -23.889 -41.652 1.00 86.00 894 SER A CA 1
ATOM 7003 C C . SER A 1 894 ? 18.121 -23.909 -41.629 1.00 86.00 894 SER A C 1
ATOM 7005 O O . SER A 1 894 ? 18.759 -23.293 -42.483 1.00 86.00 894 SER A O 1
ATOM 7007 N N . TYR A 1 895 ? 18.738 -24.591 -40.660 1.00 91.00 895 TYR A N 1
ATOM 7008 C CA . TYR A 1 895 ? 20.193 -24.726 -40.532 1.00 91.00 895 TYR A CA 1
ATOM 7009 C C . TYR A 1 895 ? 20.573 -25.905 -39.635 1.00 91.00 895 TYR A C 1
ATOM 7011 O O . TYR A 1 895 ? 19.750 -26.443 -38.896 1.00 91.00 895 TYR A O 1
ATOM 7019 N N . TYR A 1 896 ? 21.855 -26.264 -39.676 1.00 92.06 896 TYR A N 1
ATOM 7020 C CA . TYR A 1 896 ? 22.436 -27.351 -38.898 1.00 92.06 896 TYR A CA 1
ATOM 7021 C C . TYR A 1 896 ? 23.291 -26.816 -37.756 1.00 92.06 896 TYR A C 1
ATOM 7023 O O . TYR A 1 896 ? 24.023 -25.836 -37.920 1.00 92.06 896 TYR A O 1
ATOM 7031 N N . ILE A 1 897 ? 23.236 -27.507 -36.623 1.00 93.50 897 ILE A N 1
ATOM 7032 C CA . ILE A 1 897 ? 24.143 -27.307 -35.495 1.00 93.50 897 ILE A CA 1
ATOM 7033 C C . ILE A 1 897 ? 24.903 -28.598 -35.200 1.00 93.50 897 ILE A C 1
ATOM 7035 O O . ILE A 1 897 ? 24.408 -29.707 -35.414 1.00 93.50 897 ILE A O 1
ATOM 7039 N N . TYR A 1 898 ? 26.121 -28.436 -34.700 1.00 93.94 898 TYR A N 1
ATOM 7040 C CA . TYR A 1 898 ? 27.089 -29.502 -34.500 1.00 93.94 898 TYR A CA 1
ATOM 7041 C C . TYR A 1 898 ? 27.659 -29.382 -33.086 1.00 93.94 898 TYR A C 1
ATOM 7043 O O . TYR A 1 898 ? 28.276 -28.368 -32.757 1.00 93.94 898 TYR A O 1
ATOM 7051 N N . LYS A 1 899 ? 27.473 -30.399 -32.242 1.00 93.44 899 LYS A N 1
ATOM 7052 C CA . LYS A 1 899 ? 28.134 -30.491 -30.939 1.00 93.44 899 LYS A CA 1
ATOM 7053 C C . LYS A 1 899 ? 29.573 -30.952 -31.161 1.00 93.44 899 LYS A C 1
ATOM 7055 O O . LYS A 1 899 ? 29.857 -32.149 -31.199 1.00 93.44 899 LYS A O 1
ATOM 7060 N N . LEU A 1 900 ? 30.464 -29.997 -31.411 1.00 92.88 900 LEU A N 1
ATOM 7061 C CA . LEU A 1 900 ? 31.859 -30.270 -31.740 1.00 92.88 900 LEU A CA 1
ATOM 7062 C C . LEU A 1 900 ? 32.650 -30.592 -30.476 1.00 92.88 900 LEU A C 1
ATOM 7064 O O . LEU A 1 900 ? 32.497 -29.925 -29.455 1.00 92.88 900 LEU A O 1
ATOM 7068 N N . ILE A 1 901 ? 33.539 -31.575 -30.587 1.00 90.50 901 ILE A N 1
ATOM 7069 C CA . ILE A 1 901 ? 34.531 -31.930 -29.566 1.00 90.50 901 ILE A CA 1
ATOM 7070 C C . ILE A 1 901 ? 35.942 -31.580 -30.060 1.00 90.50 901 ILE A C 1
ATOM 7072 O O . ILE A 1 901 ? 36.167 -31.426 -31.266 1.00 90.50 901 ILE A O 1
ATOM 7076 N N . ARG A 1 902 ? 36.908 -31.466 -29.146 1.00 89.50 902 ARG A N 1
ATOM 7077 C CA . ARG A 1 902 ? 38.322 -31.223 -29.476 1.00 89.50 902 ARG A CA 1
ATOM 7078 C C . ARG A 1 902 ? 38.861 -32.316 -30.428 1.00 89.50 902 ARG A C 1
ATOM 7080 O O . ARG A 1 902 ? 38.714 -33.498 -30.120 1.00 89.50 902 ARG A O 1
ATOM 7087 N N . PRO A 1 903 ? 39.483 -31.977 -31.573 1.00 86.25 903 PRO A N 1
ATOM 7088 C CA . PRO A 1 903 ? 40.216 -32.943 -32.391 1.00 86.25 903 PRO A CA 1
ATOM 7089 C C . PRO A 1 903 ? 41.485 -33.453 -31.686 1.00 86.25 903 PRO A C 1
ATOM 7091 O O . PRO A 1 903 ? 42.130 -32.661 -31.000 1.00 86.25 903 PRO A O 1
ATOM 7094 N N . PRO A 1 904 ? 41.905 -34.715 -31.904 1.00 81.19 904 PRO A N 1
ATOM 7095 C CA . PRO A 1 904 ? 43.093 -35.289 -31.260 1.00 81.19 904 PRO A CA 1
ATOM 7096 C C . PRO A 1 904 ? 44.425 -34.565 -31.526 1.00 81.19 904 PRO A C 1
ATOM 7098 O O . PRO A 1 904 ? 45.366 -34.737 -30.757 1.00 81.19 904 PRO A O 1
ATOM 7101 N N . ALA A 1 905 ? 44.538 -33.782 -32.606 1.00 83.94 905 ALA A N 1
ATOM 7102 C CA . ALA A 1 905 ? 45.788 -33.135 -33.008 1.00 83.94 905 ALA A CA 1
ATOM 7103 C C . ALA A 1 905 ? 45.584 -31.730 -33.604 1.00 83.94 905 ALA A C 1
ATOM 7105 O O . ALA A 1 905 ? 44.551 -31.427 -34.204 1.00 83.94 905 ALA A O 1
ATOM 7106 N N . CYS A 1 906 ? 46.608 -30.873 -33.501 1.00 82.31 906 CYS A N 1
ATOM 7107 C CA . CYS A 1 906 ? 46.575 -29.485 -33.993 1.00 82.31 906 CYS A CA 1
ATOM 7108 C C . CYS A 1 906 ? 46.901 -29.321 -35.494 1.00 82.31 906 CYS A C 1
ATOM 7110 O O . CYS A 1 906 ? 47.299 -28.253 -35.933 1.00 82.31 906 CYS A O 1
ATOM 7112 N N . TYR A 1 907 ? 46.664 -30.349 -36.302 1.00 85.75 907 TYR A N 1
ATOM 7113 C CA . TYR A 1 907 ? 46.599 -30.243 -37.768 1.00 85.75 907 TYR A CA 1
ATOM 7114 C C . TYR A 1 907 ? 45.214 -30.642 -38.311 1.00 85.75 907 TYR A C 1
ATOM 7116 O O . TYR A 1 907 ? 45.025 -30.738 -39.520 1.00 85.75 907 TYR A O 1
ATOM 7124 N N . MET A 1 908 ? 44.247 -30.890 -37.413 1.00 89.50 908 MET A N 1
ATOM 7125 C CA . MET A 1 908 ? 42.863 -31.247 -37.734 1.00 89.50 908 MET A CA 1
ATOM 7126 C C . MET A 1 908 ? 41.919 -30.053 -37.544 1.00 89.50 908 MET A C 1
ATOM 7128 O O . MET A 1 908 ? 42.022 -29.304 -36.562 1.00 89.50 908 MET A O 1
ATOM 7132 N N . ARG A 1 909 ? 40.958 -29.893 -38.464 1.00 91.00 909 ARG A N 1
ATOM 7133 C CA . ARG A 1 909 ? 39.975 -28.798 -38.429 1.00 91.00 909 ARG A CA 1
ATOM 7134 C C . ARG A 1 909 ? 38.633 -29.183 -39.044 1.00 91.00 909 ARG A C 1
ATOM 7136 O O . ARG A 1 909 ? 38.597 -29.841 -40.080 1.00 91.00 909 ARG A O 1
ATOM 7143 N N . TYR A 1 910 ? 37.528 -28.742 -38.450 1.00 92.88 910 TYR A N 1
ATOM 7144 C CA . TYR A 1 910 ? 36.189 -28.945 -39.001 1.00 92.88 910 TYR A CA 1
ATOM 7145 C C . TYR A 1 9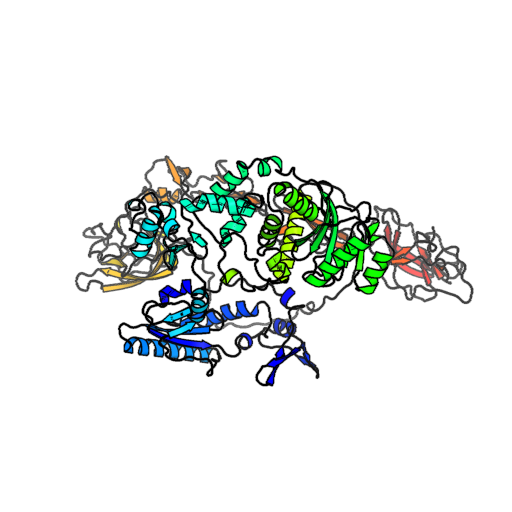10 ? 35.919 -27.980 -40.169 1.00 92.88 910 TYR A C 1
ATOM 7147 O O . TYR A 1 910 ? 35.960 -26.756 -39.997 1.00 92.88 910 TYR A O 1
ATOM 7155 N N . CYS A 1 911 ? 35.629 -28.539 -41.349 1.00 91.19 911 CYS A N 1
ATOM 7156 C CA . CYS A 1 911 ? 35.270 -27.791 -42.555 1.00 91.19 911 CYS A CA 1
ATOM 7157 C C . CYS A 1 911 ? 33.781 -27.469 -42.639 1.00 91.19 911 CYS A C 1
ATOM 7159 O O . CYS A 1 911 ? 32.940 -28.228 -42.155 1.00 91.19 911 CYS A O 1
ATOM 7161 N N . ALA A 1 912 ? 33.461 -26.436 -43.417 1.00 91.75 912 ALA A N 1
ATOM 7162 C CA . ALA A 1 912 ? 32.104 -26.176 -43.872 1.00 91.75 912 ALA A CA 1
ATOM 7163 C C . ALA A 1 912 ? 32.016 -25.937 -45.388 1.00 91.75 912 ALA A C 1
ATOM 7165 O O . ALA A 1 912 ? 32.992 -25.637 -46.078 1.00 91.75 912 ALA A O 1
ATOM 7166 N N . THR A 1 913 ? 30.813 -26.133 -45.913 1.00 86.44 913 THR A N 1
ATOM 7167 C CA . THR A 1 913 ? 30.386 -25.840 -47.281 1.00 86.44 913 THR A CA 1
ATOM 7168 C C . THR A 1 913 ? 29.062 -25.086 -47.219 1.00 86.44 913 THR A C 1
ATOM 7170 O O . THR A 1 913 ? 28.329 -25.207 -46.235 1.00 86.44 913 THR A O 1
ATOM 7173 N N . ASN A 1 914 ? 28.741 -24.332 -48.270 1.00 70.38 914 ASN A N 1
ATOM 7174 C CA . ASN A 1 914 ? 27.344 -23.994 -48.558 1.00 70.38 914 ASN A CA 1
ATOM 7175 C C . ASN A 1 914 ? 26.608 -25.241 -49.086 1.00 70.38 914 ASN A C 1
ATOM 7177 O O . ASN A 1 914 ? 27.296 -26.129 -49.647 1.00 70.38 914 ASN A O 1
#

Foldseek 3Di:
DDWDADPVRDIDDADACPVPQQVVDDADDADFDDVVNCQVLCVQWFWKKKWFWPPQQQLAADDPVRQVSQWDDDPVGIGTRRTGGPPRPNRQVVSVVVVCVLCPPQRQWDDGGRMIMGTFGDPDVVNRVVRSVVSVVVVVVSCVVSVTHIDPVPMDGGDQWDQDPQWIQHSVGIHGDVVVVVVQVPDDDDDDPPQLPDPLLVLVVCCLVVDPDPDLVVDDPSCSLCPVQSVQWDDDPSWIDRVQATEDDPVCLVVVLCQLCLQVPALVLSVQLNVQHHDDPCSSVSSNVSLVPDPLSVVPPDDDDDDDEDDDDQDLAWQQEKEWEWDDDPNWIWIWIATSLLRQIDIDTFPDPALVRVLVVVVVVCVVQNHHQEYEYEVPVSCVDPVVVVSCVVRVHHYHYADPVGPPHTDPVSVVVLVSSCSSCVVHDSVLSSLSQQQTDDPLDPGGSCCRRPQAHDDHPNDDRVVRRDRHHDPSVSSSVSSVVVSVVSVVVNVVVDDDDDDDDDDDDDDDDDDDDDDDDDDDDDDDDDDDDDDDDDDDPCLVPAAEDADLLLALPRAAPPDDAAFCLVPDWFKYAYDANQAGDFACDQREARGSRFGFEWGWVDDADDQVRAKDKTKIFTQDPPPRGDDIDIWIWGDPPVGIMIRDDRGPDRRYYTHHYDDDDPDDAALFLVSVCVNVPLDQDFDWGWHDVPSPSDTDTDTHHSPDWFDFCQVVVNDLFDPQWDWDGDGGDIATDGHQQWDDRRNDTDGDPCQVVVVDLFDPQWHWDDDRSGIATGGHPQWDDRRNDTHGDLLNVAAEDADLLQALPHAADPPFAFFCLVPAFTKYAYDHNQAFFFACDDRAARGSRFRWEKGWPDDADDQVVAKDWTKIFTDRDPDDGDWIDIWIWHDPPPGIMIRDHRTPDRRYDYHHHD

Organism: Stylophora pistillata (NCBI:txid50429)

InterPro domains:
  IPR000152 EGF-type aspartate/asparagine hydroxylation site [PS00010] (727-738)
  IPR000477 Reverse transcriptase domain [PF00078] (6-169)
  IPR000477 Reverse transcriptase domain [PS50878] (1-169)
  IPR000742 EGF-like domain [PS01186] (736-749)
  IPR000742 EGF-like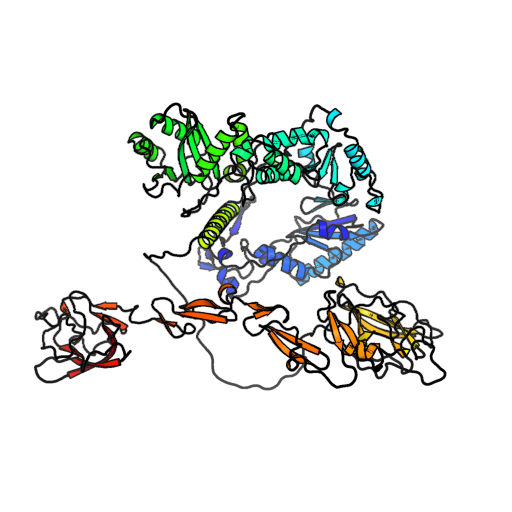 domain [PS01186] (777-790)
  IPR000742 EGF-like domain [PS50026] (710-750)
  IPR000742 EGF-like domain [PS50026] (751-791)
  IPR000742 EGF-like domain [SM00181] (713-750)
  IPR000742 EGF-like domain [SM00181] (754-791)
  IPR001584 Integrase, catalytic core [PF00665] (316-407)
  IPR001584 Integrase, catalytic core [PS50994] (314-412)
  IPR001881 EGF-like calcium-binding domain [SM00179] (710-750)
  IPR001881 EGF-like calcium-binding domain [SM00179] (751-791)
  IPR012337 Ribonuclease H-like superfamily [SSF53098] (316-459)
  IPR024731 NELL2-like, EGF domain [PF12947] (714-749)
  IPR024731 NELL2-like, EGF domain [PF12947] (755-790)
  IPR036397 Ribonuclease H superfamily [G3DSA:3.30.420.10] (308-482)
  IPR041588 Integrase zinc-binding domain [PF17921] (248-299)
  IPR043128 Reverse transcriptase/Diguanylate cyclase domain [G3DSA:3.30.70.270] (30-169)
  IPR043502 DNA/RNA polymerase superfamily [SSF56672] (2-197)

Sequence (914 aa):
MLVKEKPNGKLRICIDPSQTINKAIKRPKYTIPTIEERLPLLTNAKVFTVADVSEAFHTIELDEDSSLLTTFRGPNGRYCYNRMPFGIASGPEEYQRRQHEFLDGLNGVINIADDICVYGCGNTKEEADIDHDRNLIHLLEKCNEHDLRLSAKKIQFKSSSVSFMGHRLTKNGVQPDPSKVAAITGMPTPADKAALQHPSLMTLNNMVLGGWPRKKSEVPEEIRAYWDLRDEISVYDGVLFKSHQVIVPASLRPELLQKIHKAHQGADSGIRRARKSVYWPGMQAAIKQTCSSCGVCSQYLSERPQEPMRSHAIPSRPWERVSADLFELNGSNYLVLVDHFSDYIELEPLKNTSAVAVIGALKRNFARHGIPDECVTDNDPQFVTHEYARFTREYGFTSTRSSPYHSRGNGKSAVKIAKNILKRSHFEDPYLAILAYRDTPQQGYQFSPTQRLMSWKLRDIIPTAASQLLPQAASGQVVMRNIGERRARSKAHYETICPRRKDLSKAFDIGDHRMLLRKLMNIGLPVPPPSGLDRISQAVDPCYHYKILSDANRKDSYVTPKYPRLCDNGLPEGWYRFMGAAGTKMPTTRVPVSRCGTYNSGWLDDAHPTVEDGQVSRTVCFSDPRTRCKYSNMIFVKNCGSYLIYELKLTPSCNARYCAPLGSTPELPALSCHEIKESEGKAIISSKYWLDPSGTGKAVLIYCDMANGDMDECNADINYCDVNANCANTYGSFMCNCKTGYTGDGHSCSDIDECNNGIHLCDVNANCTNTNGSHNCTCKKGYIGDGKSCQANPCYYHQSLDDAKRKRSYLTPQYQEVCDNKLREGWYRFVGAAGTKMPTKRVPAYRCGTVWPGWLVGANPTVEDGEVSRKVCFSDRDSGCRGTNVITVKNCGSYYIYKLIRPPACYMRYCATN